Protein AF-A0A1H9I5Z0-F1 (afdb_monomer)

Radius of gyration: 37.75 Å; Cα contacts (8 Å, |Δi|>4): 1247; chains: 1; bounding box: 83×80×134 Å

Secondary structure (DSSP, 8-state):
--HHHHHHHHHHHHHHHHHHHHT--TT-TTHHHHHHHHHHHHHHHHT---SSPBPHHHHHHHHHHHHHHHHHHHHHHHHHHHHHHSTTGGGS-HHHHHHHHHHHHHHHHHHHHHHHHHHHHHHTT--B-HHHHHHHHTEE--EEEPP-TT-PEEE-SS-EEEEEEEEETTT--EEEEEEEE--PPPPHHHHHHHHHHHHHHHHGGGGTTS-HHHHHHHHHHHHHHHHHHHHHHHHHHHHHHTS-HHHHHHHHHHHHTTSHHHHHHHHH--SHHHHHHHHHHHHHHHHHHHHHHHHHHHTPPTT---THHHHHHHHHHHHTT-TTSB--EEEEEEEETTEEEEEEEEEPPSSEETTS--TT-GGGT--SGGG--HHHHHHHHHHHHHHHHHT-----GGGEEEEEEE-TTS-EEEEEEEE---TT-S-SS-GGG-TTT-S--GGG--EEEHHHHHHHHH--HHHHHHHHTTS---HHHHHHHHHHHHHHHHHHHHHHHHHTTT--TT---TT--EEE-HHHHHHS-TTTTSS-SSS---HHHHHHHTT-HHHHHHHHHHHHHHHHHHHHHIIIIIHHHHHHHHHHHHHHHHSSS---HHHHHHHHHHHHHHHHHHH--S--TTS----STHHHHHHHHHHHHHHHHHHHHHHHHHHHHHH-TT-------TT----HHHHHHHHHHHHHHHHHHHHHHHHHHHHHHHHHHHHHHHHHHHHHHHHHHHHHHHHSHHHHHHHHHHHHHHHHHHHHHHHHHHHHHHHHHHH--SHHHHHHHHHHHHHHHHHHHHHS-HHHHHHHHHHHHHHHT----S-HHHHHHHHHHHHHHHHHHHHHHS-GGG--HHHHHHHHHTTT---SSHHHHHHHHHH-HHHHHHHHHHHHHHH----GGGTTS--PPPHHHHHHHHHHHHHHHHHHHHHHHHHHHHS----

Solvent-accessible surface area (backbone atoms only — not comparable to full-atom values): 49523 Å² total; per-residue (Å²): 127,72,70,78,56,43,34,58,50,50,35,60,44,38,64,47,45,34,54,60,34,61,59,50,48,90,83,42,94,56,29,70,41,36,38,53,30,28,51,30,47,39,62,40,32,74,69,54,70,54,84,52,58,38,50,41,69,56,32,50,59,49,37,52,34,48,50,49,33,42,53,32,48,51,49,38,39,49,54,47,49,48,47,59,72,37,96,62,27,86,82,49,65,54,66,62,45,52,48,50,34,54,41,49,54,55,48,42,58,51,52,50,36,38,36,54,34,36,50,57,33,31,76,68,61,51,73,44,22,62,63,57,37,31,33,54,41,53,40,47,64,56,45,44,59,55,94,65,96,72,69,53,71,46,78,50,95,79,50,58,31,33,50,46,41,34,31,34,72,85,78,65,48,77,44,54,26,35,38,28,68,73,49,56,35,74,41,47,69,58,52,43,48,50,50,48,54,53,42,36,73,71,50,45,77,68,35,60,88,66,40,72,68,64,36,56,52,54,44,54,57,40,50,79,76,29,59,71,52,50,48,46,42,59,72,39,34,64,56,46,63,53,28,42,54,69,57,29,49,47,52,46,43,71,77,21,61,94,35,83,64,35,51,54,52,52,62,68,44,74,44,62,66,36,45,47,51,50,49,65,44,51,45,62,42,44,50,37,46,52,53,48,49,52,29,60,62,27,41,41,65,82,49,44,59,37,58,39,32,26,21,38,53,26,48,52,31,38,63,59,72,40,50,68,46,33,35,46,25,40,35,32,40,41,55,58,95,89,41,80,44,54,25,26,38,30,39,62,60,63,50,48,53,77,82,71,63,56,91,84,33,64,63,59,64,21,36,70,77,16,58,52,35,50,57,22,51,49,39,52,33,51,46,46,54,50,32,41,35,40,40,37,40,59,71,45,68,86,23,38,20,39,29,73,44,76,45,97,89,68,48,47,36,38,49,35,50,23,38,45,80,42,44,64,30,50,23,60,39,67,56,79,73,37,74,88,55,37,38,47,37,81,54,45,36,49,51,34,44,44,71,54,46,53,37,56,68,67,55,47,63,60,62,56,47,65,63,46,57,39,38,85,67,52,58,61,18,50,51,47,29,41,50,38,44,49,55,48,46,54,44,41,53,56,29,43,62,53,41,73,51,40,54,33,66,76,67,74,61,87,66,30,36,43,75,32,50,71,77,43,51,47,66,45,41,45,80,74,62,62,30,62,87,85,78,56,38,31,60,42,52,54,56,49,61,61,24,40,24,62,60,48,52,50,50,44,38,47,50,32,44,51,53,21,51,54,32,47,41,50,46,44,58,56,42,46,56,54,49,50,53,53,50,54,56,50,50,66,68,59,79,45,89,90,70,57,72,46,54,54,50,27,52,51,34,50,53,51,40,51,52,48,60,73,66,51,82,52,93,63,39,91,61,86,78,73,84,55,76,68,48,62,57,52,52,51,54,48,49,54,39,46,53,54,27,50,50,32,37,49,54,30,50,50,55,49,56,70,70,38,82,86,60,82,84,61,85,72,59,98,83,65,78,79,44,75,68,54,50,55,50,48,52,39,51,54,48,46,57,51,50,54,57,40,50,55,32,48,51,52,27,53,51,30,44,52,52,25,52,52,38,56,69,46,43,63,61,52,44,52,52,43,51,51,50,55,52,50,48,71,69,28,67,66,47,49,50,46,48,51,50,48,53,51,28,52,49,48,24,48,52,27,44,38,50,36,53,26,51,56,25,47,51,40,33,74,69,36,88,44,73,62,53,23,27,51,23,47,33,51,21,39,26,42,44,11,50,38,49,62,72,43,58,81,89,50,32,63,61,49,43,50,51,53,16,68,76,68,73,48,84,70,81,71,51,70,68,56,32,34,51,47,10,54,35,20,48,57,53,50,52,45,50,55,48,68,72,44,55,78,91,72,51,52,73,65,45,52,49,44,45,63,49,45,61,86,59,63,58,88,48,46,54,60,35,30,52,53,43,72,72,31,67,39,49,50,53,49,44,67,75,42,44,63,69,73,58,62,67,84,45,88,88,66,54,90,43,88,76,68,74,53,72,70,56,48,47,56,52,40,53,53,42,41,54,37,42,51,52,46,51,51,49,52,54,49,54,56,60,71,58,51,85,87,126

Sequence (935 aa):
MAGKNRLNKRRAEYLKAKGIYASAKRDDPLYEQKIALAEAYNALAEKMEVDEPLSADAMKSLAELYKDVLDKSHQLSHTAQELIQGPDKRKYDVDSLKNQIAQNDFLSQKLDKDLKAIEKTAEKNEQKSLNDIYETSRVNSNYDVLPDENRSSSHGAQNSRIAVTLKDKTTGAEIKGYFTLDNKAREKKSYVKETFENAKKKWGKAADFITLDSLEKTYEDFKCSYSAMLSYIANDMEQLSFMPYKDAHAALTKNLNDFLYGKELLKMIDTPEKLKIFVNVAKPVYLAENIASVANTTGIEEGQNINRRNAAMSEVAALLGHPNLLAQSENVKINIDGQEMKGTFMKEAKGDDIKKLGIDSDFLKVGMESLNELELKKTLADIQIVDYICGNPDRHGGNMLYSLVKNQDGTISIKTAQGIDNDTCLGTRNYDGISSLSPTHLQDINVITKEMSEKVMALTPEKLKQTLYGFKLSSEEIDNSIERLKKLQEKVVADQKLYSKGYGKGYLVENTIKVVNDEELDELRINEDLRIRNGGKNIFNRATSIANAKSRINDTVIQARDKYYETAYKATTDGLGKLNQIITSMNKDSNITDISPKYSEMVKNMEALKKMIVNVKGPIIGEKVDVSNGHTESIIKIREQMNKTVKSVYEYRDYKYSKTKGEEWREAGPGHVVTRQERRFNHSTDALNLLMGQLEMFDKLDENLKTYNEYNSKKASLLEAAEKREEDYKKSDKVKHQKEVYEKNMLQNHISRSEYKTLEAFEKIQKAETPEARGIAQIEYDLILGYSVAGLKPEDREAYKKRVSEQTGTEITASDDELLKKAFASQLVLTKYECQQVDEKRRDFDHNNVLKNLENLDITDPEKAVNILMRNKGFGKLFTKNKDDMLITKGCEKLSTVAIPTFNKVSILTTNLVNEIKRGAQRETNAKMEKGPVH

Foldseek 3Di:
DPPQPQLVVVLVVLVVVLVVLVVPDPPPLLNVLSNQLSVLSNCLSVLQNDQWFDFLVSLVSNLVSLVSNLVSLVVSLVSLVCCCVDPNVVVDDNLLSVLLNLLSVLLSVLSVLLSVLSNVCSVVRPGGGSLVSSLVSQAAAQWAWDDDPDQDWDDDLFFIWTWTWIQGNVPRDIFTFIWTFQFFGDQLLRLLVVLLVVLCVVPPPLSVLPDPVCCVVLVVVCVVPPPVPLVVCQVCLLVLLLAQLVVSLVVLCVVQVVDPCSVVVSVSSVDNSNSNSCSSNSNSSSSSVVVVVLCVLQANDHRHRLQLQQQLLLLVCVSLVRNQLAQHKGWYWYADPNDTTTGITGTDHDAAQLLDDALPDLLLQFALVQCLALQALQSQLLVLLSCQLFLQLAQASRQKGWHWDQDPVRHIHGHHMYGYDRSSTLHLDQSLPSQPRHLHHLLLNFEHELSSLSSLLSDDLVSSVSSNRSSSHGSSSSVSSRVSSVVNNVQQVVLVVVVVLQQFQLDTDHSGYDHDYSVSSSLHRLPPRSDDPPPHRGVSVNVNVSNPSLVSLVVNLVVLVSLLSSLLCCLQVVLLVLLVVLLVLLVVLVVDPDDDPLLVQLSVLSVVLSVLSVPQPQPNDDDDDPLPPRNVVSLVVSLVSLVVSLVSLVVVLVVVVVVCPPPPPPDDDPPDDQDSSNSSNVSSVSSNVSSVVSNVSSVSSVVSSVSSVVSVVCSVVSVVSSVVVNVCVCVDPVVVVSVVVNLVSLQSSLLSVLLSQLVVLLVQLVVDPDLLSNLLSVLSNLLSLLLSLLQHDPVCNVVSQVVSCVSNVNRDPDDSLLSVLLNLLSLLLNLLVVLVPPDPVRDDPLSVLSCVLCVVQDCPRVNVSSVVLSPDPLSVVLCVVCVVVSSPPPDSVNSSDSCPDPSVVSSVSSVSSSVSSVVVVVVVVVVVVVCPDDD

Nearest PDB structures (foldseek):
  7uw5-assembly1_A  TM=1.734E-01  e=1.627E-01  Escherichia coli K-12

pLDDT: mean 84.3, std 13.5, range [38.12, 98.31]

Mean predicted aligned error: 10.1 Å

Structure (mmCIF, N/CA/C/O backbone):
data_AF-A0A1H9I5Z0-F1
#
_entry.id   AF-A0A1H9I5Z0-F1
#
loop_
_atom_site.group_PDB
_atom_site.id
_atom_site.type_symbol
_atom_site.label_atom_id
_atom_site.label_alt_id
_atom_site.label_comp_id
_atom_site.label_asym_id
_atom_site.label_entity_id
_atom_site.label_seq_id
_atom_site.pdbx_PDB_ins_code
_atom_site.Cartn_x
_atom_site.Cartn_y
_atom_site.Cartn_z
_atom_site.occupancy
_atom_site.B_iso_or_equiv
_atom_site.auth_seq_id
_atom_site.auth_comp_id
_atom_site.auth_asym_id
_atom_site.auth_atom_id
_atom_site.pdbx_PDB_model_num
ATOM 1 N N . MET A 1 1 ? -24.421 -5.049 -25.815 1.00 40.22 1 MET A N 1
ATOM 2 C CA . MET A 1 1 ? -25.661 -4.673 -25.089 1.00 40.22 1 MET A CA 1
ATOM 3 C C . MET A 1 1 ? -25.432 -4.154 -23.654 1.00 40.22 1 MET A C 1
ATOM 5 O O . MET A 1 1 ? -26.400 -3.743 -23.031 1.00 40.22 1 MET A O 1
ATOM 9 N N . ALA A 1 2 ? -24.194 -4.064 -23.136 1.00 40.38 2 ALA A N 1
ATOM 10 C CA . ALA A 1 2 ? -23.919 -3.618 -21.757 1.00 40.38 2 ALA A CA 1
ATOM 11 C C . ALA A 1 2 ? -24.094 -2.098 -21.488 1.00 40.38 2 ALA A C 1
ATOM 13 O O . ALA A 1 2 ? -24.335 -1.709 -20.348 1.00 40.38 2 ALA A O 1
ATOM 14 N N . GLY A 1 3 ? -24.028 -1.236 -22.515 1.00 42.19 3 GLY A N 1
ATOM 15 C CA . GLY A 1 3 ? -24.102 0.231 -22.356 1.00 42.19 3 GLY A CA 1
ATOM 16 C C . GLY A 1 3 ? -25.455 0.759 -21.855 1.00 42.19 3 GLY A C 1
ATOM 17 O O . GLY A 1 3 ? -25.492 1.573 -20.936 1.00 42.19 3 GLY A O 1
ATOM 18 N N . LYS A 1 4 ? -26.578 0.209 -22.348 1.00 45.19 4 LYS A N 1
ATOM 19 C CA . LYS A 1 4 ? -27.941 0.628 -21.948 1.00 45.19 4 LYS A CA 1
ATOM 20 C C . LYS A 1 4 ? -28.261 0.390 -20.460 1.00 45.19 4 LYS A C 1
ATOM 22 O O . LYS A 1 4 ? -29.208 0.970 -19.944 1.00 45.19 4 LYS A O 1
ATOM 27 N N . ASN A 1 5 ? -27.475 -0.430 -19.755 1.00 55.16 5 ASN A N 1
ATOM 28 C CA . ASN A 1 5 ? -27.685 -0.730 -18.334 1.00 55.16 5 ASN A CA 1
ATOM 29 C C . ASN A 1 5 ? -26.933 0.240 -17.394 1.00 55.16 5 ASN A C 1
ATOM 31 O O . ASN A 1 5 ? -27.294 0.370 -16.226 1.00 55.16 5 ASN A O 1
ATOM 35 N N . ARG A 1 6 ? -25.902 0.960 -17.875 1.00 55.12 6 ARG A N 1
ATOM 36 C CA . ARG A 1 6 ? -25.071 1.816 -17.005 1.00 55.12 6 ARG A CA 1
ATOM 37 C C . ARG A 1 6 ? -25.821 3.045 -16.488 1.00 55.12 6 ARG A C 1
ATOM 39 O O . ARG A 1 6 ? -25.696 3.344 -15.306 1.00 55.12 6 ARG A O 1
ATOM 46 N N . LEU A 1 7 ? -26.613 3.726 -17.318 1.00 55.53 7 LEU A N 1
ATOM 47 C CA . LEU A 1 7 ? -27.298 4.972 -16.932 1.00 55.53 7 LEU A CA 1
ATOM 48 C C . LEU A 1 7 ? -28.611 4.765 -16.179 1.00 55.53 7 LEU A C 1
ATOM 50 O O . LEU A 1 7 ? -28.866 5.490 -15.225 1.00 55.53 7 LEU A O 1
ATOM 54 N N . ASN A 1 8 ? -29.381 3.723 -16.499 1.00 54.91 8 ASN A N 1
ATOM 55 C CA . ASN A 1 8 ? -30.562 3.361 -15.706 1.00 54.91 8 ASN A CA 1
ATOM 56 C C . ASN A 1 8 ? -30.182 2.988 -14.262 1.00 54.91 8 ASN A C 1
ATOM 58 O O . ASN A 1 8 ? -30.855 3.404 -13.319 1.00 54.91 8 ASN A O 1
ATOM 62 N N . LYS A 1 9 ? -29.051 2.288 -14.069 1.00 58.28 9 LYS A N 1
ATOM 63 C CA . LYS A 1 9 ? -28.458 2.095 -12.736 1.00 58.28 9 LYS A CA 1
ATOM 64 C C . LYS A 1 9 ? -28.004 3.420 -12.112 1.00 58.28 9 LYS A C 1
ATOM 66 O O . LYS A 1 9 ? -28.274 3.647 -10.938 1.00 58.28 9 LYS A O 1
ATOM 71 N N . ARG A 1 10 ? -27.389 4.334 -12.883 1.00 60.88 10 ARG A N 1
ATOM 72 C CA . ARG A 1 10 ? -27.014 5.675 -12.382 1.00 60.88 10 ARG A CA 1
ATOM 73 C C . ARG A 1 10 ? -28.229 6.443 -11.858 1.00 60.88 10 ARG A C 1
ATOM 75 O O . ARG A 1 10 ? -28.160 6.906 -10.725 1.00 60.88 10 ARG A O 1
ATOM 82 N N . ARG A 1 11 ? -29.337 6.500 -12.607 1.00 63.41 11 ARG A N 1
ATOM 83 C CA . ARG A 1 11 ? -30.601 7.127 -12.181 1.00 63.41 11 ARG A CA 1
ATOM 84 C C . ARG A 1 11 ? -31.148 6.496 -10.900 1.00 63.41 11 ARG A C 1
ATOM 86 O O . ARG A 1 11 ? -31.421 7.213 -9.944 1.00 63.41 11 ARG A O 1
ATOM 93 N N . ALA A 1 12 ? -31.262 5.165 -10.855 1.00 59.34 12 ALA A N 1
ATOM 94 C CA . ALA A 1 12 ? -31.764 4.447 -9.679 1.00 59.34 12 ALA A CA 1
ATOM 95 C C . ALA A 1 12 ? -30.948 4.741 -8.410 1.00 59.34 12 ALA A C 1
ATOM 97 O O . ALA A 1 12 ? -31.484 4.720 -7.306 1.00 59.34 12 ALA A O 1
ATOM 98 N N . GLU A 1 13 ? -29.660 5.034 -8.559 1.00 55.78 13 GLU A N 1
ATOM 99 C CA . GLU A 1 13 ? -28.787 5.346 -7.436 1.00 55.78 13 GLU A CA 1
ATOM 100 C C . GLU A 1 13 ? -28.758 6.815 -7.042 1.00 55.78 13 GLU A C 1
ATOM 102 O O . GLU A 1 13 ? -28.732 7.091 -5.853 1.00 55.78 13 GLU A O 1
ATOM 107 N N . TYR A 1 14 ? -28.862 7.761 -7.974 1.00 57.16 14 TYR A N 1
ATOM 108 C CA . TYR A 1 14 ? -29.152 9.143 -7.581 1.00 57.16 14 TYR A CA 1
ATOM 109 C C . TYR A 1 14 ? -30.520 9.250 -6.882 1.00 57.16 14 TYR A C 1
ATOM 111 O O . TYR A 1 14 ? -30.671 9.977 -5.909 1.00 57.16 14 TYR A O 1
ATOM 119 N N . LEU A 1 15 ? -31.507 8.451 -7.293 1.00 56.72 15 LEU A N 1
ATOM 120 C CA . LEU A 1 15 ? -32.768 8.334 -6.556 1.00 56.72 15 LEU A CA 1
ATOM 121 C C . LEU A 1 15 ? -32.583 7.697 -5.160 1.00 56.72 15 LEU A C 1
ATOM 123 O O . LEU A 1 15 ? -33.401 7.945 -4.276 1.00 56.72 15 LEU A O 1
ATOM 127 N N . LYS A 1 16 ? -31.512 6.918 -4.925 1.00 54.81 16 LYS A N 1
ATOM 128 C CA . LYS A 1 16 ? -31.096 6.453 -3.583 1.00 54.81 16 LYS A CA 1
ATOM 129 C C . LYS A 1 16 ? -30.298 7.509 -2.811 1.00 54.81 16 LYS A C 1
ATOM 131 O O . LYS A 1 16 ? -30.426 7.541 -1.591 1.00 54.81 16 LYS A O 1
ATOM 136 N N . ALA A 1 17 ? -29.552 8.386 -3.485 1.00 49.97 17 ALA A N 1
ATOM 137 C CA . ALA A 1 17 ? -28.863 9.540 -2.897 1.00 49.97 17 ALA A CA 1
ATOM 138 C C . ALA A 1 17 ? -29.797 10.469 -2.140 1.00 49.97 17 ALA A C 1
ATOM 140 O O . ALA A 1 17 ? -29.442 11.005 -1.088 1.00 49.97 17 ALA A O 1
ATOM 141 N N . LYS A 1 18 ? -31.023 10.605 -2.666 1.00 50.50 18 LYS A N 1
ATOM 142 C CA . LYS A 1 18 ? -32.153 11.198 -1.960 1.00 50.50 18 LYS A CA 1
ATOM 143 C C . LYS A 1 18 ? -32.196 10.703 -0.525 1.00 50.50 18 LYS A C 1
ATOM 145 O O . LYS A 1 18 ? -32.298 11.512 0.373 1.00 50.50 18 LYS A O 1
ATOM 150 N N . GLY A 1 19 ? -32.051 9.400 -0.301 1.00 56.25 19 GLY A N 1
ATOM 151 C CA . GLY A 1 19 ? -32.050 8.799 1.025 1.00 56.25 19 GLY A CA 1
ATOM 152 C C . GLY A 1 19 ? -30.954 9.326 1.946 1.00 56.25 19 GLY A C 1
ATOM 153 O O . GLY A 1 19 ? -31.199 9.408 3.135 1.00 56.25 19 GLY A O 1
ATOM 154 N N . ILE A 1 20 ? -29.788 9.739 1.447 1.00 59.59 20 ILE A N 1
ATOM 155 C CA . ILE A 1 20 ? -28.669 10.170 2.299 1.00 59.59 20 ILE A CA 1
ATOM 156 C C . ILE A 1 20 ? -28.907 11.579 2.828 1.00 59.59 20 ILE A C 1
ATOM 158 O O . ILE A 1 20 ? -28.935 11.781 4.040 1.00 59.59 20 ILE A O 1
ATOM 162 N N . TYR A 1 21 ? -29.174 12.539 1.947 1.00 65.06 21 TYR A N 1
ATOM 163 C CA . TYR A 1 21 ? -29.483 13.902 2.376 1.00 65.06 21 TYR A CA 1
ATOM 164 C C . TYR A 1 21 ? -30.910 14.040 2.934 1.00 65.06 21 TYR A C 1
ATOM 166 O O . TYR A 1 21 ? -31.113 14.809 3.866 1.00 65.06 21 TYR A O 1
ATOM 174 N N . ALA A 1 22 ? -31.881 13.242 2.469 1.00 60.56 22 ALA A N 1
ATOM 175 C CA . ALA A 1 22 ? -33.222 13.175 3.066 1.00 60.56 22 ALA A CA 1
ATOM 176 C C . ALA A 1 22 ? -33.280 12.364 4.368 1.00 60.56 22 ALA A C 1
ATOM 178 O O . ALA A 1 22 ? -34.282 12.436 5.074 1.00 60.56 22 ALA A O 1
ATOM 179 N N . SER A 1 23 ? -32.223 11.615 4.711 1.00 66.88 23 SER A N 1
ATOM 180 C CA . SER A 1 23 ? -32.048 11.042 6.055 1.00 66.88 23 SER A CA 1
ATOM 181 C C . SER A 1 23 ? -31.420 12.016 7.047 1.00 66.88 23 SER A C 1
ATOM 183 O O . SER A 1 23 ? -31.225 11.641 8.206 1.00 66.88 23 SER A O 1
ATOM 185 N N . ALA A 1 24 ? -31.117 13.255 6.626 1.00 78.75 24 ALA A N 1
ATOM 186 C CA . ALA A 1 24 ? -30.772 14.308 7.567 1.00 78.75 24 ALA A CA 1
ATOM 187 C C . ALA A 1 24 ? -31.876 14.377 8.623 1.00 78.75 24 ALA A C 1
ATOM 189 O O . ALA A 1 24 ? -33.069 14.418 8.316 1.00 78.75 24 ALA A O 1
ATOM 190 N N . LYS A 1 25 ? -31.481 14.316 9.889 1.00 85.19 25 LYS A N 1
ATOM 191 C CA . LYS A 1 25 ? -32.443 14.407 10.977 1.00 85.19 25 LYS A CA 1
ATOM 192 C C . LYS A 1 25 ? -32.887 15.863 11.107 1.00 85.19 25 LYS A C 1
ATOM 194 O O . LYS A 1 25 ? -32.105 16.770 10.850 1.00 85.19 25 LYS A O 1
ATOM 199 N N . ARG A 1 26 ? -34.135 16.093 11.522 1.00 88.25 26 ARG A N 1
ATOM 200 C CA . ARG A 1 26 ? -34.690 17.454 11.678 1.00 88.25 26 ARG A CA 1
ATOM 201 C C . ARG A 1 26 ? -33.941 18.319 12.701 1.00 88.25 26 ARG A C 1
ATOM 203 O O . ARG A 1 26 ? -34.120 19.528 12.699 1.00 88.25 26 ARG A O 1
ATOM 210 N N . ASP A 1 27 ? -33.163 17.707 13.588 1.00 89.00 27 ASP A N 1
ATOM 211 C CA . ASP A 1 27 ? -32.302 18.377 14.566 1.00 89.00 27 ASP A CA 1
ATOM 212 C C . ASP A 1 27 ? -30.901 18.713 14.020 1.00 89.00 27 ASP A C 1
ATOM 214 O O . ASP A 1 27 ? -30.120 19.362 14.714 1.00 89.00 27 ASP A O 1
ATOM 218 N N . ASP A 1 28 ? -30.573 18.313 12.787 1.00 88.50 28 ASP A N 1
ATOM 219 C CA . ASP A 1 28 ? -29.346 18.729 12.112 1.00 88.50 28 ASP A CA 1
ATOM 220 C C . ASP A 1 28 ? -29.421 20.234 11.795 1.00 88.50 28 ASP A C 1
ATOM 222 O O . ASP A 1 28 ? -30.355 20.672 11.116 1.00 88.50 28 ASP A O 1
ATOM 226 N N . PRO A 1 29 ? -28.449 21.052 12.234 1.00 90.44 29 PRO A N 1
ATOM 227 C CA . PRO A 1 29 ? -28.476 22.494 11.995 1.00 90.44 29 PRO A CA 1
ATOM 228 C C . PRO A 1 29 ? -28.355 22.869 10.508 1.00 90.44 29 PRO A C 1
ATOM 230 O O . PRO A 1 29 ? -28.598 24.017 10.150 1.00 90.44 29 PRO A O 1
ATOM 233 N N . LEU A 1 30 ? -27.993 21.915 9.644 1.00 92.69 30 LEU A N 1
ATOM 234 C CA . LEU A 1 30 ? -27.935 22.059 8.190 1.00 92.69 30 LEU A CA 1
ATOM 235 C C . LEU A 1 30 ? -29.071 21.309 7.474 1.00 92.69 30 LEU A C 1
ATOM 237 O O . LEU A 1 30 ? -28.969 21.073 6.269 1.00 92.69 30 LEU A O 1
ATOM 241 N N . TYR A 1 31 ? -30.118 20.880 8.192 1.00 91.88 31 TYR A N 1
ATOM 242 C CA . TYR A 1 31 ? -31.206 20.064 7.644 1.00 91.88 31 TYR A CA 1
ATOM 243 C C . TYR A 1 31 ? -31.804 20.673 6.369 1.00 91.88 31 TYR A C 1
ATOM 245 O O . TYR A 1 31 ? -31.793 20.023 5.327 1.00 91.88 31 TYR A O 1
ATOM 253 N N . GLU A 1 32 ? -32.245 21.933 6.410 1.00 93.69 32 GLU A N 1
ATOM 254 C CA . GLU A 1 32 ? -32.900 22.593 5.270 1.00 93.69 32 GLU A CA 1
ATOM 255 C C . GLU A 1 32 ? -31.986 22.670 4.037 1.00 93.69 32 GLU A C 1
ATOM 257 O O . GLU A 1 32 ? -32.394 22.332 2.925 1.00 93.69 32 GLU A O 1
ATOM 262 N N . GLN A 1 33 ? -30.714 23.037 4.222 1.00 94.88 33 GLN A N 1
ATOM 263 C CA . GLN A 1 33 ? -29.735 23.106 3.133 1.00 94.88 33 GLN A CA 1
ATOM 264 C C . GLN A 1 33 ? -29.422 21.715 2.567 1.00 94.88 33 GLN A C 1
ATOM 266 O O . GLN A 1 33 ? -29.263 21.563 1.355 1.00 94.88 33 GLN A O 1
ATOM 271 N N . LYS A 1 34 ? -29.359 20.684 3.422 1.00 90.44 34 LYS A N 1
ATOM 272 C CA . LYS A 1 34 ? -29.174 19.290 2.993 1.00 90.44 34 LYS A CA 1
ATOM 273 C C . LYS A 1 34 ? -30.370 18.801 2.177 1.00 90.44 34 LYS A C 1
ATOM 275 O O . LYS A 1 34 ? -30.149 18.211 1.123 1.00 90.44 34 LYS A O 1
ATOM 280 N N . ILE A 1 35 ? -31.604 19.075 2.607 1.00 88.69 35 ILE A N 1
ATOM 281 C CA . ILE A 1 35 ? -32.821 18.722 1.858 1.00 88.69 35 ILE A CA 1
ATOM 282 C C . ILE A 1 35 ? -32.855 19.436 0.505 1.00 88.69 35 ILE A C 1
ATOM 284 O O . ILE A 1 35 ? -33.021 18.772 -0.517 1.00 88.69 35 ILE A O 1
ATOM 288 N N . ALA A 1 36 ? -32.610 20.747 0.473 1.00 91.25 36 ALA A N 1
ATOM 289 C CA . ALA A 1 36 ? -32.596 21.515 -0.771 1.00 91.25 36 ALA A CA 1
ATOM 290 C C . ALA A 1 36 ? -31.539 20.996 -1.762 1.00 91.25 36 ALA A C 1
ATOM 292 O O . ALA A 1 36 ? -31.812 20.844 -2.952 1.00 91.25 36 ALA A O 1
ATOM 293 N N . LEU A 1 37 ? -30.339 20.665 -1.274 1.00 89.50 37 LEU A N 1
ATOM 294 C CA . LEU A 1 37 ? -29.298 20.054 -2.100 1.00 89.50 37 LEU A CA 1
ATOM 295 C C . LEU A 1 37 ? -29.709 18.656 -2.598 1.00 89.50 37 LEU A C 1
ATOM 297 O O . LEU A 1 37 ? -29.432 18.308 -3.745 1.00 89.50 37 LEU A O 1
ATOM 301 N N . ALA A 1 38 ? -30.395 17.861 -1.769 1.00 85.56 38 ALA A N 1
ATOM 302 C CA . ALA A 1 38 ? -30.932 16.557 -2.164 1.00 85.56 38 ALA A CA 1
ATOM 303 C C . ALA A 1 38 ? -31.926 16.677 -3.325 1.00 85.56 38 ALA A C 1
ATOM 305 O O . ALA A 1 38 ? -31.888 15.887 -4.267 1.00 85.56 38 ALA A O 1
ATOM 306 N N . GLU A 1 39 ? -32.829 17.653 -3.246 1.00 86.88 39 GLU A N 1
ATOM 307 C CA . GLU A 1 39 ? -33.830 17.933 -4.274 1.00 86.88 39 GLU A CA 1
ATOM 308 C C . GLU A 1 39 ? -33.180 18.372 -5.589 1.00 86.88 39 GLU A C 1
ATOM 310 O O . GLU A 1 39 ? -33.521 17.820 -6.637 1.00 86.88 39 GLU A O 1
ATOM 315 N N . ALA A 1 40 ? -32.179 19.256 -5.532 1.00 89.44 40 ALA A N 1
ATOM 316 C CA . ALA A 1 40 ? -31.407 19.667 -6.705 1.00 89.44 40 ALA A CA 1
ATOM 317 C C . ALA A 1 40 ? -30.696 18.472 -7.373 1.00 89.44 40 ALA A C 1
ATOM 319 O O . ALA A 1 40 ? -30.777 18.285 -8.590 1.00 89.44 40 ALA A O 1
ATOM 320 N N . TYR A 1 41 ? -30.065 17.592 -6.583 1.00 84.50 41 TYR A N 1
ATOM 321 C CA . TYR A 1 41 ? -29.467 16.359 -7.110 1.00 84.50 41 TYR A CA 1
ATOM 322 C C . TYR A 1 41 ? -30.496 15.420 -7.750 1.00 84.50 41 TYR A C 1
ATOM 324 O O . TYR A 1 41 ? -30.174 14.764 -8.743 1.00 84.50 41 TYR A O 1
ATOM 332 N N . ASN A 1 42 ? -31.722 15.350 -7.220 1.00 81.06 42 ASN A N 1
ATOM 333 C CA . ASN A 1 42 ? -32.791 14.545 -7.817 1.00 81.06 42 ASN A CA 1
ATOM 334 C C . ASN A 1 42 ? -33.198 15.092 -9.184 1.00 81.06 42 ASN A C 1
ATOM 336 O O . ASN A 1 42 ? -33.270 14.329 -10.147 1.00 81.06 42 ASN A O 1
ATOM 340 N N . ALA A 1 43 ? -33.415 16.404 -9.278 1.00 87.25 43 ALA A N 1
ATOM 341 C CA . ALA A 1 43 ? -33.763 17.052 -10.536 1.00 87.25 43 ALA A CA 1
ATOM 342 C C . ALA A 1 43 ? -32.665 16.836 -11.589 1.00 87.25 43 ALA A C 1
ATOM 344 O O . ALA A 1 43 ? -32.959 16.483 -12.733 1.00 87.25 43 ALA A O 1
ATOM 345 N N . LEU A 1 44 ? -31.394 16.956 -11.183 1.00 85.88 44 LEU A N 1
ATOM 346 C CA . LEU A 1 44 ? -30.254 16.644 -12.039 1.00 85.88 44 LEU A CA 1
ATOM 347 C C . LEU A 1 44 ? -30.308 15.194 -12.539 1.00 85.88 44 LEU A C 1
ATOM 349 O O . LEU A 1 44 ? -30.219 14.945 -13.740 1.00 85.88 44 LEU A O 1
ATOM 353 N N . ALA A 1 45 ? -30.502 14.241 -11.632 1.00 79.06 45 ALA A N 1
ATOM 354 C CA . ALA A 1 45 ? -30.507 12.817 -11.933 1.00 79.06 45 ALA A CA 1
ATOM 355 C C . ALA A 1 45 ? -31.606 12.369 -12.899 1.00 79.06 45 ALA A C 1
ATOM 357 O O . ALA A 1 45 ? -31.377 11.478 -13.720 1.00 79.06 45 ALA A O 1
ATOM 358 N N . GLU A 1 46 ? -32.787 12.980 -12.817 1.00 81.00 46 GLU A N 1
ATOM 359 C CA . GLU A 1 46 ? -33.908 12.702 -13.718 1.00 81.00 46 GLU A CA 1
ATOM 360 C C . GLU A 1 46 ? -33.597 13.042 -15.180 1.00 81.00 46 GLU A C 1
ATOM 362 O O . GLU A 1 46 ? -34.226 12.485 -16.076 1.00 81.00 46 GLU A O 1
ATOM 367 N N . LYS A 1 47 ? -32.608 13.905 -15.445 1.00 81.25 47 LYS A N 1
ATOM 368 C CA . LYS A 1 47 ? -32.176 14.263 -16.805 1.00 81.25 47 LYS A CA 1
ATOM 369 C C . LYS A 1 47 ? -30.989 13.453 -17.330 1.00 81.25 47 LYS A C 1
ATOM 371 O O . LYS A 1 47 ? -30.648 13.582 -18.503 1.00 81.25 47 LYS A O 1
ATOM 376 N N . MET A 1 48 ? -30.371 12.591 -16.522 1.00 75.50 48 MET A N 1
ATOM 377 C CA . MET A 1 48 ? -29.157 11.844 -16.897 1.00 75.50 48 MET A CA 1
ATOM 378 C C . MET A 1 48 ? -29.443 10.521 -17.639 1.00 75.50 48 MET A C 1
ATOM 380 O O . MET A 1 48 ? -28.724 9.540 -17.452 1.00 75.50 48 MET A O 1
ATOM 384 N N . GLU A 1 49 ? -30.503 10.442 -18.449 1.00 56.09 49 GLU A N 1
ATOM 385 C CA . GLU A 1 49 ? -31.080 9.152 -18.870 1.00 56.09 49 GLU A CA 1
ATOM 386 C C . GLU A 1 49 ? -30.411 8.452 -20.058 1.00 56.09 49 GLU A C 1
ATOM 388 O O . GLU A 1 49 ? -30.736 7.294 -20.327 1.00 56.09 49 GLU A O 1
ATOM 393 N N . VAL A 1 50 ? -29.472 9.080 -20.773 1.00 58.06 50 VAL A N 1
ATOM 394 C CA . VAL A 1 50 ? -29.057 8.535 -22.073 1.00 58.06 50 VAL A CA 1
ATOM 395 C C . VAL A 1 50 ? -27.552 8.640 -22.324 1.00 58.06 50 VAL A C 1
ATOM 397 O O . VAL A 1 50 ? -26.944 9.687 -22.134 1.00 58.06 50 VAL A O 1
ATOM 400 N N . ASP A 1 51 ? -26.950 7.525 -22.766 1.00 70.06 51 ASP A N 1
ATOM 401 C CA . ASP A 1 51 ? -25.567 7.470 -23.292 1.00 70.06 51 ASP A CA 1
ATOM 402 C C . ASP A 1 51 ? -25.555 7.945 -24.747 1.00 70.06 51 ASP A C 1
ATOM 404 O O . ASP A 1 51 ? -24.548 7.879 -25.447 1.00 70.06 51 ASP A O 1
ATOM 408 N N . GLU A 1 52 ? -26.728 8.358 -25.220 1.00 83.00 52 GLU A N 1
ATOM 409 C CA . GLU A 1 52 ? -26.907 8.969 -26.507 1.00 83.00 52 GLU A CA 1
ATOM 410 C C . GLU A 1 52 ? -26.298 10.370 -26.484 1.00 83.00 52 GLU A C 1
ATOM 412 O O . GLU A 1 52 ? -26.261 11.038 -25.442 1.00 83.00 52 GLU A O 1
ATOM 417 N N . PRO A 1 53 ? -25.804 10.824 -27.639 1.00 89.31 53 PRO A N 1
ATOM 418 C CA . PRO A 1 53 ? -25.366 12.193 -27.780 1.00 89.31 53 PRO A CA 1
ATOM 419 C C . PRO A 1 53 ? -26.483 13.169 -27.396 1.00 89.31 53 PRO A C 1
ATOM 421 O O . PRO A 1 53 ? -27.602 13.080 -27.901 1.00 89.31 53 PRO A O 1
ATOM 424 N N . LEU A 1 54 ? -26.176 14.108 -26.504 1.00 90.81 54 LEU A N 1
ATOM 425 C CA . LEU A 1 54 ? -27.124 15.139 -26.097 1.00 90.81 54 LEU A CA 1
ATOM 426 C C . LEU A 1 54 ? -27.224 16.212 -27.191 1.00 90.81 54 LEU A C 1
ATOM 428 O O . LEU A 1 54 ? -26.231 16.561 -27.832 1.00 90.81 54 LEU A O 1
ATOM 432 N N . SER A 1 55 ? -28.424 16.756 -27.400 1.00 92.88 55 SER A N 1
ATOM 433 C CA . SER A 1 55 ? -28.601 17.965 -28.211 1.00 92.88 55 SER A CA 1
ATOM 434 C C . SER A 1 55 ? -28.127 19.204 -27.443 1.00 92.88 55 SER A C 1
ATOM 436 O O . SER A 1 55 ? -28.062 19.189 -26.213 1.00 92.88 55 SER A O 1
ATOM 438 N N . ALA A 1 56 ? -27.852 20.307 -28.146 1.00 92.94 56 ALA A N 1
ATOM 439 C CA . ALA A 1 56 ? -27.480 21.568 -27.500 1.00 92.94 56 ALA A CA 1
ATOM 440 C C . ALA A 1 56 ? -28.541 22.051 -26.489 1.00 92.94 56 ALA A C 1
ATOM 442 O O . ALA A 1 56 ? -28.186 22.540 -25.420 1.00 92.94 56 ALA A O 1
ATOM 443 N N . ASP A 1 57 ? -29.833 21.865 -26.776 1.00 93.31 57 ASP A N 1
ATOM 444 C CA . ASP A 1 57 ? -30.911 22.251 -25.854 1.00 93.31 57 ASP A CA 1
ATOM 445 C C . ASP A 1 57 ? -30.986 21.332 -24.627 1.00 93.31 57 ASP A C 1
ATOM 447 O O . ASP A 1 57 ? -31.173 21.811 -23.507 1.00 93.31 57 ASP A O 1
ATOM 451 N N . ALA A 1 58 ? -30.757 20.025 -24.802 1.00 92.50 58 ALA A N 1
ATOM 452 C CA . ALA A 1 58 ? -30.637 19.099 -23.678 1.00 92.50 58 ALA A CA 1
ATOM 453 C C . ALA A 1 58 ? -29.427 19.448 -22.794 1.00 92.50 58 ALA A C 1
ATOM 455 O O . ALA A 1 58 ? -29.535 19.412 -21.570 1.00 92.50 58 ALA A O 1
ATOM 456 N N . MET A 1 59 ? -28.300 19.850 -23.395 1.00 93.75 59 MET A N 1
ATOM 457 C CA . MET A 1 59 ? -27.121 20.317 -22.659 1.00 93.75 59 MET A CA 1
ATOM 458 C C . MET A 1 59 ? -27.380 21.624 -21.902 1.00 93.75 59 MET A C 1
ATOM 460 O O . MET A 1 59 ? -26.941 21.742 -20.764 1.00 93.75 59 MET A O 1
ATOM 464 N N . LYS A 1 60 ? -28.117 22.584 -22.477 1.00 94.44 60 LYS A N 1
ATOM 465 C CA . LYS A 1 60 ? -28.509 23.819 -21.770 1.00 94.44 60 LYS A CA 1
ATOM 466 C C . LYS A 1 60 ? -29.385 23.520 -20.554 1.00 94.44 60 LYS A C 1
ATOM 468 O O . LYS A 1 60 ? -29.084 23.997 -19.466 1.00 94.44 60 LYS A O 1
ATOM 473 N N . SER A 1 61 ? -30.404 22.674 -20.720 1.00 94.12 61 SER A N 1
ATOM 474 C CA . SER A 1 61 ? -31.254 22.240 -19.603 1.00 94.12 61 SER A CA 1
ATOM 475 C C . SER A 1 61 ? -30.444 21.508 -18.525 1.00 94.12 61 SER A C 1
ATOM 477 O O . SER A 1 61 ? -30.657 21.723 -17.336 1.00 94.12 61 SER A O 1
ATOM 479 N N . LEU A 1 62 ? -29.470 20.682 -18.923 1.00 93.06 62 LEU A N 1
ATOM 480 C CA . LEU A 1 62 ? -28.564 20.023 -17.985 1.00 93.06 62 LEU A CA 1
ATOM 481 C C . LEU A 1 62 ? -27.657 21.028 -17.253 1.00 93.06 62 LEU A C 1
ATOM 483 O O . LEU A 1 62 ? -27.458 20.901 -16.049 1.00 93.06 62 LEU A O 1
ATOM 487 N N . ALA A 1 63 ? -27.134 22.037 -17.953 1.00 95.19 63 ALA A N 1
ATOM 488 C CA . ALA A 1 63 ? -26.298 23.086 -17.373 1.00 95.19 63 ALA A CA 1
ATOM 489 C C . ALA A 1 63 ? -27.042 23.896 -16.296 1.00 95.19 63 ALA A C 1
ATOM 491 O O . ALA A 1 63 ? -26.460 24.216 -15.262 1.00 95.19 63 ALA A O 1
ATOM 492 N N . GLU A 1 64 ? -28.330 24.187 -16.496 1.00 96.00 64 GLU A N 1
ATOM 493 C CA . GLU A 1 64 ? -29.174 24.850 -15.489 1.00 96.00 64 GLU A CA 1
ATOM 494 C C . GLU A 1 64 ? -29.303 24.018 -14.205 1.00 96.00 64 GLU A C 1
ATOM 496 O O . GLU A 1 64 ? -29.166 24.555 -13.108 1.00 96.00 64 GLU A O 1
ATOM 501 N N . LEU A 1 65 ? -29.473 22.699 -14.328 1.00 93.94 65 LEU A N 1
ATOM 502 C CA . LEU A 1 65 ? -29.538 21.795 -13.173 1.00 93.94 65 LEU A CA 1
ATOM 503 C C . LEU A 1 65 ? -28.198 21.702 -12.434 1.00 93.94 65 LEU A C 1
ATOM 505 O O . LEU A 1 65 ? -28.167 21.656 -11.207 1.00 93.94 65 LEU A O 1
ATOM 509 N N . TYR A 1 66 ? -27.082 21.717 -13.165 1.00 93.56 66 TYR A N 1
ATOM 510 C CA . TYR A 1 66 ? -25.748 21.798 -12.565 1.00 93.56 66 TYR A CA 1
ATOM 511 C C . TYR A 1 66 ? -25.544 23.097 -11.776 1.00 93.56 66 TYR A C 1
ATOM 513 O O . TYR A 1 66 ? -24.979 23.055 -10.683 1.00 93.56 66 TYR A O 1
ATOM 521 N N . LYS A 1 67 ? -26.011 24.235 -12.307 1.00 96.50 67 LYS A N 1
ATOM 522 C CA . LYS A 1 67 ? -25.960 25.534 -11.617 1.00 96.50 67 LYS A CA 1
ATOM 523 C C . LYS A 1 67 ? -26.760 25.508 -10.319 1.00 96.50 67 LYS A C 1
ATOM 525 O O . LYS A 1 67 ? -26.220 25.897 -9.292 1.00 96.50 67 LYS A O 1
ATOM 530 N N . ASP A 1 68 ? -27.977 24.964 -10.340 1.00 95.25 68 ASP A N 1
ATOM 531 C CA . ASP A 1 68 ? -28.790 24.834 -9.124 1.00 95.25 68 ASP A CA 1
ATOM 532 C C . ASP A 1 68 ? -28.087 23.971 -8.061 1.00 95.25 68 ASP A C 1
ATOM 534 O O . ASP A 1 68 ? -27.941 24.395 -6.916 1.00 95.25 68 ASP A O 1
ATOM 538 N N . VAL A 1 69 ? -27.531 22.810 -8.437 1.00 91.31 69 VAL A N 1
ATOM 539 C CA . VAL A 1 69 ? -26.754 21.969 -7.505 1.00 91.31 69 VAL A CA 1
ATOM 540 C C . VAL A 1 69 ? -25.547 22.720 -6.926 1.00 91.31 69 VAL A C 1
ATOM 542 O O . VAL A 1 69 ? -25.293 22.628 -5.722 1.00 91.31 69 VAL A O 1
ATOM 545 N N . LEU A 1 70 ? -24.803 23.465 -7.751 1.00 94.56 70 LEU A N 1
ATOM 546 C CA . LEU A 1 70 ? -23.668 24.277 -7.301 1.00 94.56 70 LEU A CA 1
ATOM 547 C C . LEU A 1 70 ? -24.103 25.363 -6.314 1.00 94.56 70 LEU A C 1
ATOM 549 O O . LEU A 1 70 ? -23.489 25.503 -5.256 1.00 94.56 70 LEU A O 1
ATOM 553 N N . ASP A 1 71 ? -25.186 26.076 -6.613 1.00 96.25 71 ASP A N 1
ATOM 554 C CA . ASP A 1 71 ? -25.722 27.128 -5.754 1.00 96.25 71 ASP A CA 1
ATOM 555 C C . ASP A 1 71 ? -26.174 26.566 -4.401 1.00 96.25 71 ASP A C 1
ATOM 557 O O . ASP A 1 71 ? -25.806 27.103 -3.352 1.00 96.25 71 ASP A O 1
ATOM 561 N N . LYS A 1 72 ? -26.897 25.437 -4.391 1.00 94.88 72 LYS A N 1
ATOM 562 C CA . LYS A 1 72 ? -27.291 24.752 -3.146 1.00 94.88 72 LYS A CA 1
ATOM 563 C C . LYS A 1 72 ? -26.088 24.221 -2.366 1.00 94.88 72 LYS A C 1
ATOM 565 O O . LYS A 1 72 ? -26.080 24.284 -1.137 1.00 94.88 72 LYS A O 1
ATOM 570 N N . SER A 1 73 ? -25.058 23.729 -3.055 1.00 91.75 73 SER A N 1
ATOM 571 C CA . SER A 1 73 ? -23.810 23.275 -2.427 1.00 91.75 73 SER A CA 1
ATOM 572 C C . SER A 1 73 ? -23.080 24.437 -1.744 1.00 91.75 73 SER A C 1
ATOM 574 O O . SER A 1 73 ? -22.698 24.330 -0.578 1.00 91.75 73 SER A O 1
ATOM 576 N N . HIS A 1 74 ? -22.960 25.586 -2.419 1.00 95.06 74 HIS A N 1
ATOM 577 C CA . HIS A 1 74 ? -22.367 26.793 -1.842 1.00 95.06 74 HIS A CA 1
ATOM 578 C C . HIS A 1 74 ? -23.174 27.331 -0.659 1.00 95.06 74 HIS A C 1
ATOM 580 O O . HIS A 1 74 ? -22.580 27.717 0.345 1.00 95.06 74 HIS A O 1
ATOM 586 N N . GLN A 1 75 ? -24.509 27.312 -0.734 1.00 96.06 75 GLN A N 1
ATOM 587 C CA . GLN A 1 75 ? -25.375 27.676 0.393 1.00 96.06 75 GLN A CA 1
ATOM 588 C C . GLN A 1 75 ? -25.123 26.774 1.605 1.00 96.06 75 GLN A C 1
ATOM 590 O O . GLN A 1 75 ? -24.957 27.276 2.714 1.00 96.06 75 GLN A O 1
ATOM 595 N N . LEU A 1 76 ? -25.019 25.458 1.398 1.00 93.19 76 LEU A N 1
ATOM 596 C CA . LEU A 1 76 ? -24.698 24.504 2.459 1.00 93.19 76 LEU A CA 1
ATOM 597 C C . LEU A 1 76 ? -23.327 24.789 3.097 1.00 93.19 76 LEU A C 1
ATOM 599 O O . LEU A 1 76 ? -23.235 24.838 4.324 1.00 93.19 76 LEU A O 1
ATOM 603 N N . SER A 1 77 ? -22.277 24.999 2.292 1.00 94.88 77 SER A N 1
ATOM 604 C CA . SER A 1 77 ? -20.940 25.356 2.799 1.00 94.88 77 SER A CA 1
ATOM 605 C C . SER A 1 77 ? -20.953 26.694 3.548 1.00 94.88 77 SER A C 1
ATOM 607 O O . SER A 1 77 ? -20.344 26.812 4.611 1.00 94.88 77 SER A O 1
ATOM 609 N N . HIS A 1 78 ? -21.680 27.691 3.036 1.00 96.56 78 HIS A N 1
ATOM 610 C CA . HIS A 1 78 ? -21.801 29.004 3.662 1.00 96.56 78 HIS A CA 1
ATOM 611 C C . HIS A 1 78 ? -22.484 28.924 5.030 1.00 96.56 78 HIS A C 1
ATOM 613 O O . HIS A 1 78 ? -21.909 29.378 6.016 1.00 96.56 78 HIS A O 1
ATOM 619 N N . THR A 1 79 ? -23.644 28.268 5.128 1.00 96.38 79 THR A N 1
ATOM 620 C CA . THR A 1 79 ? -24.340 28.085 6.411 1.00 96.38 79 THR A CA 1
ATOM 621 C C . THR A 1 79 ? -23.483 27.294 7.402 1.00 96.38 79 THR A C 1
ATOM 623 O O . THR A 1 79 ? -23.393 27.661 8.571 1.00 96.38 79 THR A O 1
ATOM 626 N N . ALA A 1 80 ? -22.778 26.249 6.957 1.00 95.00 80 ALA A N 1
ATOM 627 C CA . ALA A 1 80 ? -21.844 25.521 7.819 1.00 95.00 80 ALA A CA 1
ATOM 628 C C . ALA A 1 80 ? -20.723 26.432 8.358 1.00 95.00 80 ALA A C 1
ATOM 630 O O . ALA A 1 80 ? -20.378 26.362 9.540 1.00 95.00 80 ALA A O 1
ATOM 631 N N . GLN A 1 81 ? -20.193 27.327 7.521 1.00 96.69 81 GLN A N 1
ATOM 632 C CA . GLN A 1 81 ? -19.180 28.303 7.916 1.00 96.69 81 GLN A CA 1
ATOM 633 C C . GLN A 1 81 ? -19.724 29.324 8.930 1.00 96.69 81 GLN A C 1
ATOM 635 O O . GLN A 1 81 ? -19.032 29.652 9.898 1.00 96.69 81 GLN A O 1
ATOM 640 N N . GLU A 1 82 ? -20.964 29.785 8.757 1.00 96.88 82 GLU A N 1
ATOM 641 C CA . GLU A 1 82 ? -21.646 30.660 9.717 1.00 96.88 82 GLU A CA 1
ATOM 642 C C . GLU A 1 82 ? -21.814 29.979 11.081 1.00 96.88 82 GLU A C 1
ATOM 644 O O . GLU A 1 82 ? -21.557 30.603 12.110 1.00 96.88 82 GLU A O 1
ATOM 649 N N . LEU A 1 83 ? -22.154 28.685 11.120 1.00 95.69 83 LEU A N 1
ATOM 650 C CA . LEU A 1 83 ? -22.248 27.920 12.373 1.00 95.69 83 LEU A CA 1
ATOM 651 C C . LEU A 1 83 ? -20.892 27.791 13.085 1.00 95.69 83 LEU A C 1
ATOM 653 O O . LEU A 1 83 ? -20.831 27.876 14.314 1.00 95.69 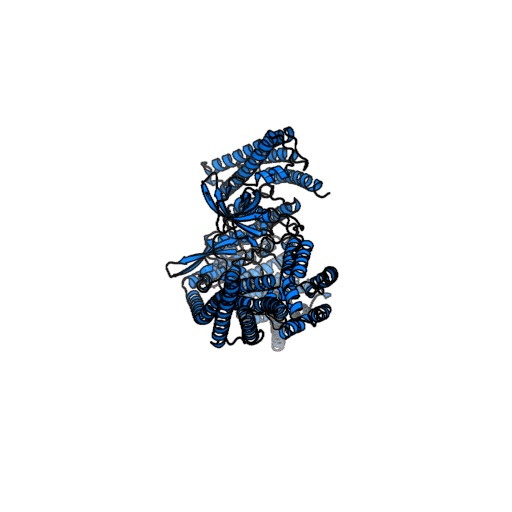83 LEU A O 1
ATOM 657 N N . ILE A 1 84 ? -19.800 27.624 12.331 1.00 95.81 84 ILE A N 1
ATOM 658 C CA . ILE A 1 84 ? -18.431 27.564 12.872 1.00 95.81 84 ILE A CA 1
ATOM 659 C C . ILE A 1 84 ? -18.003 28.919 13.459 1.00 95.81 84 ILE A C 1
ATOM 661 O O . ILE A 1 84 ? -17.316 28.969 14.485 1.00 95.81 84 ILE A O 1
ATOM 665 N N . GLN A 1 85 ? -18.370 30.022 12.802 1.00 96.38 85 GLN A N 1
ATOM 666 C CA . GLN A 1 85 ? -17.991 31.381 13.207 1.00 96.38 85 GLN A CA 1
ATOM 667 C C . GLN A 1 85 ? -18.945 31.993 14.240 1.00 96.38 85 GLN A C 1
ATOM 669 O O . GLN A 1 85 ? -18.559 32.917 14.959 1.00 96.38 85 GLN A O 1
ATOM 674 N N . GLY A 1 86 ? -20.167 31.474 14.331 1.00 95.62 86 GLY A N 1
ATOM 675 C CA . GLY A 1 86 ? -21.230 32.000 15.170 1.00 95.62 86 GLY A CA 1
ATOM 676 C C . GLY A 1 86 ? -20.984 31.842 16.676 1.00 95.62 86 GLY A C 1
ATOM 677 O O . GLY A 1 86 ? -20.153 31.039 17.120 1.00 95.62 86 GLY A O 1
ATOM 678 N N . PRO A 1 87 ? -21.748 32.581 17.502 1.00 92.62 87 PRO A N 1
ATOM 679 C CA . PRO A 1 87 ? -21.639 32.527 18.964 1.00 92.62 87 PRO A CA 1
ATOM 680 C C . PRO A 1 87 ? -21.948 31.130 19.528 1.00 92.62 87 PRO A C 1
ATOM 682 O O . PRO A 1 87 ? -21.435 30.750 20.580 1.00 92.62 87 PRO A O 1
ATOM 685 N N . ASP A 1 88 ? -22.731 30.346 18.788 1.00 91.38 88 ASP A N 1
ATOM 686 C CA . ASP A 1 88 ? -23.197 29.014 19.158 1.00 91.38 88 ASP A CA 1
ATOM 687 C C . ASP A 1 88 ? -22.261 27.870 18.741 1.00 91.38 88 ASP A C 1
ATOM 689 O O . ASP A 1 88 ? -22.605 26.712 18.956 1.00 91.38 88 ASP A O 1
ATOM 693 N N . LYS A 1 89 ? -21.056 28.141 18.216 1.00 90.00 89 LYS A N 1
ATOM 694 C CA . LYS A 1 89 ? -20.133 27.101 17.710 1.00 90.00 89 LYS A CA 1
ATOM 695 C C . LYS A 1 89 ? -19.821 25.959 18.688 1.00 90.00 89 LYS A C 1
ATOM 697 O O . LYS A 1 89 ? -19.472 24.868 18.264 1.00 90.00 89 LYS A O 1
ATOM 702 N N . ARG A 1 90 ? -19.959 26.194 20.001 1.00 89.69 90 ARG A N 1
ATOM 703 C CA . ARG A 1 90 ? -19.782 25.169 21.051 1.00 89.69 90 ARG A CA 1
ATOM 704 C C . ARG A 1 90 ? -20.870 24.089 21.041 1.00 89.69 90 ARG A C 1
ATOM 706 O O . ARG A 1 90 ? -20.675 23.052 21.663 1.00 89.69 90 ARG A O 1
ATOM 713 N N . LYS A 1 91 ? -22.009 24.341 20.388 1.00 92.50 91 LYS A N 1
ATOM 714 C CA . LYS A 1 91 ? -23.110 23.381 20.224 1.00 92.50 91 LYS A CA 1
ATOM 715 C C . LYS A 1 91 ? -22.849 22.379 19.098 1.00 92.50 91 LYS A C 1
ATOM 717 O O . LYS A 1 91 ? -23.574 21.394 19.004 1.00 92.50 91 LYS A O 1
ATOM 722 N N . TYR A 1 92 ? -21.853 22.631 18.250 1.00 90.19 92 TYR A N 1
ATOM 723 C CA . TYR A 1 92 ? -21.613 21.867 17.033 1.00 90.19 92 TYR A CA 1
ATOM 724 C C . TYR A 1 92 ? -20.244 21.195 17.059 1.00 90.19 92 TYR A C 1
ATOM 726 O O . TYR A 1 92 ? -19.285 21.707 17.640 1.00 90.19 92 TYR A O 1
ATOM 734 N N . ASP A 1 93 ? -20.147 20.062 16.373 1.00 90.12 93 ASP A N 1
ATOM 735 C CA . ASP A 1 93 ? -18.867 19.449 16.046 1.00 90.12 93 ASP A CA 1
ATOM 736 C C . ASP A 1 93 ? -18.203 20.249 14.913 1.00 90.12 93 ASP A C 1
ATOM 738 O O . ASP A 1 93 ? -18.514 20.092 13.730 1.00 90.12 93 ASP A O 1
ATOM 742 N N . VAL A 1 94 ? -17.327 21.176 15.303 1.00 91.19 94 VAL A N 1
ATOM 743 C CA . VAL A 1 94 ? -16.645 22.101 14.387 1.00 91.19 94 VAL A CA 1
ATOM 744 C C . VAL A 1 94 ? -15.784 21.361 13.364 1.00 91.19 94 VAL A C 1
ATOM 746 O O . VAL A 1 94 ? -15.710 21.798 12.215 1.00 91.19 94 VAL A O 1
ATOM 749 N N . ASP A 1 95 ? -15.135 20.265 13.751 1.00 87.12 95 ASP A N 1
ATOM 750 C CA . ASP A 1 95 ? -14.228 19.541 12.859 1.00 87.12 95 ASP A CA 1
ATOM 751 C C . ASP A 1 95 ? -15.021 18.732 11.826 1.00 87.12 95 ASP A C 1
ATOM 753 O O . ASP A 1 95 ? -14.715 18.790 10.632 1.00 87.12 95 ASP A O 1
ATOM 757 N N . SER A 1 96 ? -16.137 18.121 12.239 1.00 87.75 96 SER A N 1
ATOM 758 C CA . SER A 1 96 ? -17.115 17.537 11.313 1.00 87.75 96 SER A CA 1
ATOM 759 C C . SER A 1 96 ? -17.625 18.557 10.282 1.00 87.75 96 SER A C 1
ATOM 761 O O . SER A 1 96 ? -17.603 18.284 9.077 1.00 87.75 96 SER A O 1
ATOM 763 N N . LEU A 1 97 ? -18.014 19.766 10.715 1.00 90.50 97 LEU A N 1
ATOM 764 C CA . LEU A 1 97 ? -18.482 20.819 9.803 1.00 90.50 97 LEU A CA 1
ATOM 765 C C . LEU A 1 97 ? -17.391 21.263 8.816 1.00 90.50 97 LEU A C 1
ATOM 767 O O . LEU A 1 97 ? -17.667 21.395 7.624 1.00 90.50 97 LEU A O 1
ATOM 771 N N . LYS A 1 98 ? -16.144 21.443 9.271 1.00 92.12 98 LYS A N 1
ATOM 772 C CA . LYS A 1 98 ? -15.009 21.775 8.389 1.00 92.12 98 LYS A CA 1
ATOM 773 C C . LYS A 1 98 ? -14.755 20.689 7.348 1.00 92.12 98 LYS A C 1
ATOM 775 O O . LYS A 1 98 ? -14.548 21.006 6.178 1.00 92.12 98 LYS A O 1
ATOM 780 N N . ASN A 1 99 ? -14.793 19.422 7.757 1.00 88.00 99 ASN A N 1
ATOM 781 C CA . ASN A 1 99 ? -14.631 18.290 6.848 1.00 88.00 99 ASN A CA 1
ATOM 782 C C . ASN A 1 99 ? -15.757 18.257 5.804 1.00 88.00 99 ASN A C 1
ATOM 784 O O . ASN A 1 99 ? -15.501 18.038 4.618 1.00 88.00 99 ASN A O 1
ATOM 788 N N . GLN A 1 100 ? -16.996 18.540 6.219 1.00 88.31 100 GLN A N 1
ATOM 789 C CA . GLN A 1 100 ? -18.131 18.631 5.306 1.00 88.31 100 GLN A CA 1
ATOM 790 C C . GLN A 1 100 ? -17.958 19.765 4.283 1.00 88.31 100 GLN A C 1
ATOM 792 O O . GLN A 1 100 ? -18.195 19.525 3.097 1.00 88.31 100 GLN A O 1
ATOM 797 N N . ILE A 1 101 ? -17.518 20.954 4.718 1.00 91.75 101 ILE A N 1
ATOM 798 C CA . ILE A 1 101 ? -17.214 22.095 3.837 1.00 91.75 101 ILE A CA 1
ATOM 799 C C . ILE A 1 101 ? -16.125 21.711 2.835 1.00 91.75 101 ILE A C 1
ATOM 801 O O . ILE A 1 101 ? -16.352 21.801 1.635 1.00 91.75 101 ILE A O 1
ATOM 805 N N . ALA A 1 102 ? -14.985 21.190 3.299 1.00 90.31 102 ALA A N 1
ATOM 806 C CA . ALA A 1 102 ? -13.866 20.831 2.426 1.00 90.31 102 ALA A CA 1
ATOM 807 C C . ALA A 1 102 ? -14.266 19.819 1.336 1.00 90.31 102 ALA A C 1
ATOM 809 O O . ALA A 1 102 ? -13.891 19.965 0.172 1.00 90.31 102 ALA A O 1
ATOM 810 N N . GLN A 1 103 ? -15.072 18.813 1.689 1.00 88.94 103 GLN A N 1
ATOM 811 C CA . GLN A 1 103 ? -15.591 17.842 0.724 1.00 88.94 103 GLN A CA 1
ATOM 812 C C . GLN A 1 103 ? -16.611 18.445 -0.248 1.00 88.94 103 GLN A C 1
ATOM 814 O O . GLN A 1 103 ? -16.635 18.068 -1.420 1.00 88.94 103 GLN A O 1
ATOM 819 N N . ASN A 1 104 ? -17.483 19.335 0.231 1.00 89.94 104 ASN A N 1
ATOM 820 C CA . ASN A 1 104 ? -18.458 20.013 -0.618 1.00 89.94 104 ASN A CA 1
ATOM 821 C C . ASN A 1 104 ? -17.761 20.949 -1.605 1.00 89.94 104 ASN A C 1
ATOM 823 O O . ASN A 1 104 ? -18.079 20.912 -2.787 1.00 89.94 104 ASN A O 1
ATOM 827 N N . ASP A 1 105 ? -16.771 21.713 -1.151 1.00 91.62 105 ASP A N 1
ATOM 828 C CA . ASP A 1 105 ? -15.995 22.622 -1.991 1.00 91.62 105 ASP A CA 1
ATOM 829 C C . ASP A 1 105 ? -15.210 21.845 -3.054 1.00 91.62 105 ASP A C 1
ATOM 831 O O . ASP A 1 105 ? -15.213 22.217 -4.230 1.00 91.62 105 ASP A O 1
ATOM 835 N N . PHE A 1 106 ? -14.601 20.715 -2.675 1.00 91.38 106 PHE A N 1
ATOM 836 C CA . PHE A 1 106 ? -13.960 19.806 -3.625 1.00 91.38 106 PHE A CA 1
ATOM 837 C C . PHE A 1 106 ? -14.949 19.312 -4.690 1.00 91.38 106 PHE A C 1
ATOM 839 O O . PHE A 1 106 ? -14.644 19.331 -5.885 1.00 91.38 106 PHE A O 1
ATOM 846 N N . LEU A 1 107 ? -16.152 18.898 -4.280 1.00 88.62 107 LEU A N 1
ATOM 847 C CA . LEU A 1 107 ? -17.177 18.438 -5.211 1.00 88.62 107 LEU A CA 1
ATOM 848 C C . LEU A 1 107 ? -17.682 19.570 -6.115 1.00 88.62 107 LEU A C 1
ATOM 850 O O . LEU A 1 107 ? -17.786 19.374 -7.326 1.00 88.62 107 LEU A O 1
ATOM 854 N N . SER A 1 108 ? -17.930 20.759 -5.567 1.00 91.44 108 SER A N 1
ATOM 855 C CA . SER A 1 108 ? -18.330 21.939 -6.335 1.00 91.44 108 SER A CA 1
ATOM 856 C C . SER A 1 108 ? -17.295 22.284 -7.406 1.00 91.44 108 SER A C 1
ATOM 858 O O . SER A 1 108 ? -17.665 22.553 -8.543 1.00 91.44 108 SER A O 1
ATOM 860 N N . GLN A 1 109 ? -15.993 22.168 -7.119 1.00 92.25 109 GLN A N 1
ATOM 861 C CA . GLN A 1 109 ? -14.952 22.354 -8.139 1.00 92.25 109 GLN A CA 1
ATOM 862 C C . GLN A 1 109 ? -15.050 21.336 -9.288 1.00 92.25 109 GLN A C 1
ATOM 864 O O . GLN A 1 109 ? -14.745 21.668 -10.434 1.00 92.25 109 GLN A O 1
ATOM 869 N N . LYS A 1 110 ? -15.459 20.090 -9.018 1.00 91.12 110 LYS A N 1
ATOM 870 C CA . LYS A 1 110 ? -15.667 19.076 -10.069 1.00 91.12 110 LYS A CA 1
ATOM 871 C C . LYS A 1 110 ? -16.928 19.350 -10.879 1.00 91.12 110 LYS A C 1
ATOM 873 O O . LYS A 1 110 ? -16.869 19.296 -12.106 1.00 91.12 110 LYS A O 1
ATOM 878 N N . LEU A 1 111 ? -18.026 19.686 -10.207 1.00 90.94 111 LEU A N 1
ATOM 879 C CA . LEU A 1 111 ? -19.291 20.035 -10.852 1.00 90.94 111 LEU A CA 1
ATOM 880 C C . LEU A 1 111 ? -19.160 21.303 -11.705 1.00 90.94 111 LEU A C 1
ATOM 882 O O . LEU A 1 111 ? -19.721 21.357 -12.791 1.00 90.94 111 LEU A O 1
ATOM 886 N N . ASP A 1 112 ? -18.361 22.281 -11.278 1.00 94.94 112 ASP A N 1
ATOM 887 C CA . ASP A 1 112 ? -18.032 23.473 -12.068 1.00 94.94 112 ASP A CA 1
ATOM 888 C C . ASP A 1 112 ? -17.238 23.119 -13.339 1.00 94.94 112 ASP A C 1
ATOM 890 O O . ASP A 1 112 ? -17.535 23.618 -14.426 1.00 94.94 112 ASP A O 1
ATOM 894 N N . LYS A 1 113 ? -16.268 22.195 -13.252 1.00 94.19 113 LYS A N 1
ATOM 895 C CA . LYS A 1 113 ? -15.575 21.676 -14.448 1.00 94.19 113 LYS A CA 1
ATOM 896 C C . LYS A 1 113 ? -16.534 20.955 -15.395 1.00 94.19 113 LYS A C 1
ATOM 898 O O . LYS A 1 113 ? -16.401 21.101 -16.611 1.00 94.19 113 LYS A O 1
ATOM 903 N N . ASP A 1 114 ? -17.475 20.183 -14.854 1.00 93.81 114 ASP A N 1
ATOM 904 C CA . ASP A 1 114 ? -18.512 19.504 -15.638 1.00 93.81 114 ASP A CA 1
ATOM 905 C C . ASP A 1 114 ? -19.422 20.515 -16.331 1.00 93.81 114 ASP A C 1
ATOM 907 O O . ASP A 1 114 ? -19.594 20.437 -17.545 1.00 93.81 114 ASP A O 1
ATOM 911 N N . LEU A 1 115 ? -19.914 21.514 -15.597 1.00 95.88 115 LEU A N 1
ATOM 912 C CA . LEU A 1 115 ? -20.727 22.604 -16.124 1.00 95.88 115 LEU A CA 1
ATOM 913 C C . LEU A 1 115 ? -20.019 23.323 -17.279 1.00 95.88 115 LEU A C 1
ATOM 91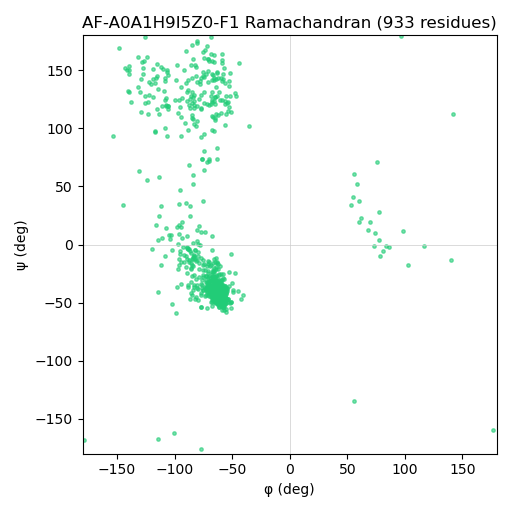5 O O . LEU A 1 115 ? -20.579 23.425 -18.368 1.00 95.88 115 LEU A O 1
ATOM 919 N N . LYS A 1 116 ? -18.756 23.724 -17.093 1.00 96.50 116 LYS A N 1
ATOM 920 C CA . LYS A 1 116 ? -17.951 24.371 -18.144 1.00 96.50 116 LYS A CA 1
ATOM 921 C C . LYS A 1 116 ? -17.779 23.489 -19.378 1.00 96.50 116 LYS A C 1
ATOM 923 O O . LYS A 1 116 ? -17.776 23.987 -20.504 1.00 96.50 116 LYS A O 1
ATOM 928 N N . ALA A 1 117 ? -17.615 22.178 -19.195 1.00 95.19 117 ALA A N 1
ATOM 929 C CA . ALA A 1 117 ? -17.520 21.241 -20.309 1.00 95.19 117 ALA A CA 1
ATOM 930 C C . ALA A 1 117 ? -18.864 21.083 -21.040 1.00 95.19 117 ALA A C 1
ATOM 932 O O . ALA A 1 117 ? -18.866 21.034 -22.273 1.00 95.19 117 ALA A O 1
ATOM 933 N N . ILE A 1 118 ? -19.984 21.046 -20.311 1.00 94.94 118 ILE A N 1
ATOM 934 C CA . ILE A 1 118 ? -21.345 21.012 -20.868 1.00 94.94 118 ILE A CA 1
ATOM 935 C C . ILE A 1 118 ? -21.603 22.281 -21.686 1.00 94.94 118 ILE A C 1
ATOM 937 O O . ILE A 1 118 ? -21.929 22.180 -22.867 1.00 94.94 118 ILE A O 1
ATOM 941 N N . GLU A 1 119 ? -21.392 23.461 -21.099 1.00 96.69 119 GLU A N 1
ATOM 942 C CA . GLU A 1 119 ? -21.612 24.759 -21.751 1.00 96.69 119 GLU A CA 1
ATOM 943 C C . GLU A 1 119 ? -20.764 24.891 -23.020 1.00 96.69 119 GLU A C 1
ATOM 945 O O . GLU A 1 119 ? -21.301 25.138 -24.097 1.00 96.69 119 GLU A O 1
ATOM 950 N N . LYS A 1 120 ? -19.461 24.590 -22.941 1.00 96.31 120 LYS A N 1
ATOM 951 C CA . LYS A 1 120 ? -18.558 24.619 -24.102 1.00 96.31 120 LYS A CA 1
ATOM 952 C C . LYS A 1 120 ? -18.979 23.654 -25.213 1.00 96.31 120 LYS A C 1
ATOM 954 O O . LYS A 1 120 ? -18.771 23.938 -26.392 1.00 96.31 120 LYS A O 1
ATOM 959 N N . THR A 1 121 ? -19.512 22.487 -24.857 1.00 95.25 121 THR A N 1
ATOM 960 C CA . THR A 1 121 ? -19.984 21.499 -25.839 1.00 95.25 121 THR A CA 1
ATOM 961 C C . THR A 1 121 ? -21.279 21.981 -26.503 1.00 95.25 121 THR A C 1
ATOM 963 O O . THR A 1 121 ? -21.401 21.902 -27.727 1.00 95.25 121 THR A O 1
ATOM 966 N N . ALA A 1 122 ? -22.191 22.565 -25.719 1.00 95.12 122 ALA A N 1
ATOM 967 C CA . ALA A 1 122 ? -23.437 23.155 -26.200 1.00 95.12 122 ALA A CA 1
ATOM 968 C C . ALA A 1 122 ? -23.193 24.354 -27.132 1.00 95.12 122 ALA A C 1
ATOM 970 O O . ALA A 1 122 ? -23.800 24.430 -28.198 1.00 95.12 122 ALA A O 1
ATOM 971 N N . GLU A 1 123 ? -22.270 25.254 -26.776 1.00 96.12 123 GLU A N 1
ATOM 972 C CA . GLU A 1 123 ? -21.869 26.415 -27.589 1.00 96.12 123 GLU A CA 1
ATOM 973 C C . GLU A 1 123 ? -21.330 26.009 -28.962 1.00 96.12 123 GLU A C 1
ATOM 975 O O . GLU A 1 123 ? -21.599 26.665 -29.967 1.00 96.12 123 GLU A O 1
ATOM 980 N N . LYS A 1 124 ? -20.588 24.899 -29.018 1.00 96.56 124 LYS A N 1
ATOM 981 C CA . LYS A 1 124 ? -20.054 24.344 -30.266 1.00 96.56 124 LYS A CA 1
ATOM 982 C C . LYS A 1 124 ? -21.051 23.484 -31.038 1.00 96.56 124 LYS A C 1
ATOM 984 O O . LYS A 1 124 ? -20.717 23.025 -32.129 1.00 96.56 124 LYS A O 1
ATOM 989 N N . ASN A 1 125 ? -22.237 23.245 -30.478 1.00 94.81 125 ASN A N 1
ATOM 990 C CA . ASN A 1 125 ? -23.238 22.328 -31.016 1.00 94.81 125 ASN A CA 1
ATOM 991 C C . ASN A 1 125 ? -22.663 20.916 -31.287 1.00 94.81 125 ASN A C 1
ATOM 993 O O . ASN A 1 125 ? -23.028 20.250 -32.257 1.00 94.81 125 ASN A O 1
ATOM 997 N N . GLU A 1 126 ? -21.715 20.475 -30.452 1.00 94.69 126 GLU A N 1
ATOM 998 C CA . GLU A 1 126 ? -21.106 19.148 -30.546 1.00 94.69 126 GLU A CA 1
ATOM 999 C C . GLU A 1 126 ? -22.061 18.109 -29.940 1.00 94.69 126 GLU A C 1
ATOM 1001 O O . GLU A 1 126 ? -22.457 18.212 -28.783 1.00 94.69 126 GLU A O 1
ATOM 1006 N N . GLN A 1 127 ? -22.408 17.066 -30.693 1.00 93.06 127 GLN A N 1
ATOM 1007 C CA . GLN A 1 127 ? -23.194 15.950 -30.167 1.00 93.06 127 GLN A CA 1
ATOM 1008 C C . GLN A 1 127 ? -22.277 14.980 -29.417 1.00 93.06 127 GLN A C 1
ATOM 1010 O O . GLN A 1 127 ? -21.554 14.193 -30.028 1.00 93.06 127 GLN A O 1
ATOM 1015 N N . LYS A 1 128 ? -22.299 15.042 -28.083 1.00 93.00 128 LYS A N 1
ATOM 1016 C CA . LYS A 1 128 ? -21.510 14.174 -27.197 1.00 93.00 128 LYS A CA 1
ATOM 1017 C C . LYS A 1 128 ? -22.384 13.502 -26.155 1.00 93.00 128 LYS A C 1
ATOM 1019 O O . LYS A 1 128 ? -23.355 14.098 -25.685 1.00 93.00 128 LYS A O 1
ATOM 1024 N N . SER A 1 129 ? -22.024 12.275 -25.787 1.00 91.25 129 SER A N 1
ATOM 1025 C CA . SER A 1 129 ? -22.631 11.622 -24.629 1.00 91.25 129 SER A CA 1
ATOM 1026 C C . SER A 1 129 ? -22.215 12.349 -23.348 1.00 91.25 129 SER A C 1
ATOM 1028 O O . SER A 1 129 ? -21.167 13.001 -23.289 1.00 91.25 129 SER A O 1
ATOM 1030 N N . LEU A 1 130 ? -22.998 12.200 -22.283 1.00 88.19 130 LEU A N 1
ATOM 1031 C CA . LEU A 1 130 ? -22.635 12.758 -20.981 1.00 88.19 130 LEU A CA 1
ATOM 1032 C C . LEU A 1 130 ? -21.312 12.176 -20.446 1.00 88.19 130 LEU A C 1
ATOM 1034 O O . LEU A 1 130 ? -20.524 12.884 -19.821 1.00 88.19 130 LEU A O 1
ATOM 1038 N N . ASN A 1 131 ? -21.029 10.904 -20.751 1.00 86.56 131 ASN A N 1
ATOM 1039 C CA . ASN A 1 131 ? -19.750 10.274 -20.425 1.00 86.56 131 ASN A CA 1
ATOM 1040 C C . ASN A 1 131 ? -18.576 10.977 -21.119 1.00 86.56 131 ASN A C 1
ATOM 1042 O O . ASN A 1 131 ? -17.588 11.281 -20.456 1.00 86.56 131 ASN A O 1
ATOM 1046 N N . ASP A 1 132 ? -18.693 11.293 -22.412 1.00 90.06 132 ASP A N 1
ATOM 1047 C CA . ASP A 1 132 ? -17.642 12.005 -23.155 1.00 90.06 132 ASP A CA 1
ATOM 1048 C C . ASP A 1 132 ? -17.393 13.414 -22.600 1.00 90.06 132 ASP A C 1
ATOM 1050 O O . ASP A 1 132 ? -16.257 13.905 -22.594 1.00 90.06 132 ASP A O 1
ATOM 1054 N N . ILE A 1 133 ? -18.453 14.074 -22.123 1.00 92.44 133 ILE A N 1
ATOM 1055 C CA . ILE A 1 133 ? -18.357 15.388 -21.485 1.00 92.44 133 ILE A CA 1
ATOM 1056 C C . ILE A 1 133 ? -17.593 15.277 -20.162 1.00 92.44 133 ILE A C 1
ATOM 1058 O O . ILE A 1 133 ? -16.649 16.040 -19.958 1.00 92.44 133 ILE A O 1
ATOM 1062 N N . TYR A 1 134 ? -17.909 14.293 -19.313 1.00 91.25 134 TYR A N 1
ATOM 1063 C CA . TYR A 1 134 ? -17.151 14.047 -18.079 1.00 91.25 134 TYR A CA 1
ATOM 1064 C C . TYR A 1 134 ? -15.704 13.669 -18.343 1.00 91.25 134 TYR A C 1
ATOM 1066 O O . TYR A 1 134 ? -14.797 14.158 -17.682 1.00 91.25 134 TYR A O 1
ATOM 1074 N N . GLU A 1 135 ? -15.443 12.824 -19.333 1.00 91.25 135 GLU A N 1
ATOM 1075 C CA . GLU A 1 135 ? -14.063 12.536 -19.708 1.00 91.25 135 GLU A CA 1
ATOM 1076 C C . GLU A 1 135 ? -13.317 13.810 -20.108 1.00 91.25 135 GLU A C 1
ATOM 1078 O O . GLU A 1 135 ? -12.166 14.000 -19.725 1.00 91.25 135 GLU A O 1
ATOM 1083 N N . THR A 1 136 ? -13.977 14.705 -20.843 1.00 92.62 136 THR A N 1
ATOM 1084 C CA . THR A 1 136 ? -13.386 15.981 -21.254 1.00 92.62 136 THR A CA 1
ATOM 1085 C C . THR A 1 136 ? -13.149 16.906 -20.057 1.00 92.62 136 THR A C 1
ATOM 1087 O O . THR A 1 136 ? -12.100 17.541 -19.997 1.00 92.62 136 THR A O 1
ATOM 1090 N N . SER A 1 137 ? -14.069 16.964 -19.090 1.00 93.81 137 SER A N 1
ATOM 1091 C CA . SER A 1 137 ? -13.943 17.816 -17.898 1.00 93.81 137 SER A CA 1
ATOM 1092 C C . SER A 1 137 ? -12.865 17.334 -16.918 1.00 93.81 137 SER A C 1
ATOM 1094 O O . SER A 1 137 ? -12.347 18.124 -16.125 1.00 93.81 137 SER A O 1
ATOM 1096 N N . ARG A 1 138 ? -12.509 16.042 -16.959 1.00 94.00 138 ARG A N 1
ATOM 1097 C CA . ARG A 1 138 ? -11.424 15.449 -16.159 1.00 94.00 138 ARG A CA 1
ATOM 1098 C C . ARG A 1 138 ? -10.056 15.518 -16.846 1.00 94.00 138 ARG A C 1
ATOM 1100 O O . ARG A 1 138 ? -9.071 15.123 -16.229 1.00 94.00 138 ARG A O 1
ATOM 1107 N N . VAL A 1 139 ? -9.971 16.004 -18.088 1.00 95.44 139 VAL A N 1
ATOM 1108 C CA . VAL A 1 139 ? -8.704 16.166 -18.815 1.00 95.44 139 VAL A CA 1
ATOM 1109 C C . VAL A 1 139 ? -8.180 17.591 -18.656 1.00 95.44 139 VAL A C 1
ATOM 1111 O O . VAL A 1 139 ? -8.796 18.555 -19.107 1.00 95.44 139 VAL A O 1
ATOM 1114 N N . ASN A 1 140 ? -7.000 17.724 -18.061 1.00 93.81 140 ASN A N 1
ATOM 1115 C CA . ASN A 1 140 ? -6.295 18.986 -17.930 1.00 93.81 140 ASN A CA 1
ATOM 1116 C C . ASN A 1 140 ? -5.501 19.301 -19.213 1.00 93.81 140 ASN A C 1
ATOM 1118 O O . ASN A 1 140 ? -4.625 18.544 -19.634 1.00 93.81 140 ASN A O 1
ATOM 1122 N N . SER A 1 141 ? -5.821 20.426 -19.852 1.00 92.56 141 SER A N 1
ATOM 1123 C CA . SER A 1 141 ? -5.139 20.927 -21.056 1.00 92.56 141 SER A CA 1
ATOM 1124 C C . SER A 1 141 ? -4.211 22.117 -20.782 1.00 92.56 141 SER A C 1
ATOM 1126 O O . SER A 1 141 ? -3.708 22.744 -21.719 1.00 92.56 141 SER A O 1
ATOM 1128 N N . ASN A 1 142 ? -3.997 22.459 -19.510 1.00 93.38 142 ASN A N 1
ATOM 1129 C CA . ASN A 1 142 ? -3.258 23.651 -19.100 1.00 93.38 142 ASN A CA 1
ATOM 1130 C C . ASN A 1 142 ? -1.745 23.418 -19.011 1.00 93.38 142 ASN A C 1
ATOM 1132 O O . ASN A 1 142 ? -1.062 24.147 -18.304 1.00 93.38 142 ASN A O 1
ATOM 1136 N N . TYR A 1 143 ? -1.214 22.435 -19.737 1.00 96.12 143 TYR A N 1
ATOM 1137 C CA . TYR A 1 143 ? 0.210 22.122 -19.734 1.00 96.12 143 TYR A CA 1
ATOM 1138 C C . TYR A 1 143 ? 0.848 22.344 -21.098 1.00 96.12 143 TYR A C 1
ATOM 1140 O O . TYR A 1 143 ? 0.242 22.057 -22.134 1.00 96.12 143 TYR A O 1
ATOM 1148 N N . ASP A 1 144 ? 2.085 22.830 -21.073 1.00 95.88 144 ASP A N 1
ATOM 1149 C CA . ASP A 1 144 ? 3.028 22.749 -22.184 1.00 95.88 144 ASP A CA 1
ATOM 1150 C C . ASP A 1 144 ? 4.131 21.747 -21.842 1.00 95.88 144 ASP A C 1
ATOM 1152 O O . ASP A 1 144 ? 4.584 21.677 -20.700 1.00 95.88 144 ASP A O 1
ATOM 1156 N N . VAL A 1 145 ? 4.560 20.951 -22.821 1.00 95.56 145 VAL A N 1
ATOM 1157 C CA . VAL A 1 145 ? 5.677 20.014 -22.645 1.00 95.56 145 VAL A CA 1
ATOM 1158 C C . VAL A 1 145 ? 6.966 20.774 -22.903 1.00 95.56 145 VAL A C 1
ATOM 1160 O O . VAL A 1 145 ? 7.154 21.316 -23.993 1.00 95.56 145 VAL A O 1
ATOM 1163 N N . LEU A 1 146 ? 7.860 20.812 -21.919 1.00 94.94 146 LEU A N 1
ATOM 1164 C CA . LEU A 1 146 ? 9.177 21.395 -22.126 1.00 94.94 146 LEU A CA 1
ATOM 1165 C C . LEU A 1 146 ? 10.043 20.464 -22.996 1.00 94.94 146 LEU A C 1
ATOM 1167 O O . LEU A 1 146 ? 9.899 19.236 -22.925 1.00 94.94 146 LEU A O 1
ATOM 1171 N N . PRO A 1 147 ? 10.934 21.015 -23.842 1.00 88.44 147 PRO A N 1
ATOM 1172 C CA . PRO A 1 147 ? 11.950 20.221 -24.519 1.00 88.44 147 PRO A CA 1
ATOM 1173 C C . PRO A 1 147 ? 12.809 19.518 -23.465 1.00 88.44 147 PRO A C 1
ATOM 1175 O O . PRO A 1 147 ? 13.354 20.171 -22.580 1.00 88.44 147 PRO A O 1
ATOM 1178 N N . ASP A 1 148 ? 12.906 18.196 -23.549 1.00 78.12 148 ASP A N 1
ATOM 1179 C CA . ASP A 1 148 ? 13.750 17.397 -22.664 1.00 78.12 148 ASP A CA 1
ATOM 1180 C C . ASP A 1 148 ? 14.672 16.552 -23.542 1.00 78.12 148 ASP A C 1
ATOM 1182 O O . ASP A 1 148 ? 14.206 15.875 -24.464 1.00 78.12 148 ASP A O 1
ATOM 1186 N N . GLU A 1 149 ? 15.976 16.624 -23.282 1.00 61.50 149 GLU A N 1
ATOM 1187 C CA . GLU A 1 149 ? 17.003 15.928 -24.063 1.00 61.50 149 GLU A CA 1
ATOM 1188 C C . GLU A 1 149 ? 16.969 14.406 -23.829 1.00 61.50 149 GLU A C 1
ATOM 1190 O O . GLU A 1 149 ? 17.480 13.650 -24.652 1.00 61.50 149 GLU A O 1
ATOM 1195 N N . ASN A 1 150 ? 16.317 13.934 -22.754 1.00 65.88 150 ASN A N 1
ATOM 1196 C CA . ASN A 1 150 ? 16.306 12.523 -22.350 1.00 65.88 150 ASN A CA 1
ATOM 1197 C C . ASN A 1 150 ? 14.895 11.925 -22.219 1.00 65.88 150 ASN A C 1
ATOM 1199 O O . ASN A 1 150 ? 14.544 11.314 -21.204 1.00 65.88 150 ASN A O 1
ATOM 1203 N N . ARG A 1 151 ? 14.088 12.004 -23.286 1.00 78.38 151 ARG A N 1
ATOM 1204 C CA . ARG A 1 151 ? 12.821 11.253 -23.399 1.00 78.38 151 ARG A CA 1
ATOM 1205 C C . ARG A 1 151 ? 13.076 9.753 -23.577 1.00 78.38 151 ARG A C 1
ATOM 1207 O O . ARG A 1 151 ? 12.904 9.191 -24.656 1.00 78.38 151 ARG A O 1
ATOM 1214 N N . SER A 1 152 ? 13.492 9.084 -22.509 1.00 76.75 152 SER A N 1
ATOM 1215 C CA . SER A 1 152 ? 13.556 7.625 -22.477 1.00 76.75 152 SER A CA 1
ATOM 1216 C C . SER A 1 152 ? 12.193 7.056 -22.076 1.00 76.75 152 SER A C 1
ATOM 1218 O O . SER A 1 152 ? 11.590 7.456 -21.079 1.00 76.75 152 SER A O 1
ATOM 1220 N N . SER A 1 153 ? 11.671 6.122 -22.873 1.00 75.50 153 SER A N 1
ATOM 1221 C CA . SER A 1 153 ? 10.483 5.360 -22.494 1.00 75.50 153 SER A CA 1
ATOM 1222 C C . SER A 1 153 ? 10.885 4.286 -21.485 1.00 75.50 153 SER A C 1
ATOM 1224 O O . SER A 1 153 ? 11.634 3.364 -21.828 1.00 75.50 153 SER A O 1
ATOM 1226 N N . SER A 1 154 ? 10.364 4.359 -20.264 1.00 71.31 154 SER A N 1
ATOM 1227 C CA . SER A 1 154 ? 10.424 3.228 -19.342 1.00 71.31 154 SER A CA 1
ATOM 1228 C C . SER A 1 154 ? 9.261 2.285 -19.648 1.00 71.31 154 SER A C 1
ATOM 1230 O O . SER A 1 154 ? 8.105 2.693 -19.768 1.00 71.31 154 SER A O 1
ATOM 1232 N N . HIS A 1 155 ? 9.572 1.008 -19.853 1.00 68.12 155 HIS A N 1
ATOM 1233 C CA . HIS A 1 155 ? 8.563 -0.011 -20.120 1.00 68.12 155 HIS A CA 1
ATOM 1234 C C . HIS A 1 155 ? 8.133 -0.611 -18.781 1.00 68.12 155 HIS A C 1
ATOM 1236 O O . HIS A 1 155 ? 8.882 -1.379 -18.179 1.00 68.12 155 HIS A O 1
ATOM 1242 N N . GLY A 1 156 ? 6.949 -0.230 -18.298 1.00 67.75 156 GLY A N 1
ATOM 1243 C CA . GLY A 1 156 ? 6.267 -0.967 -17.241 1.00 67.75 156 GLY A CA 1
ATOM 1244 C C . GLY A 1 156 ? 5.698 -2.276 -17.786 1.00 67.75 156 GLY A C 1
ATOM 1245 O O . GLY A 1 156 ? 5.620 -2.473 -19.000 1.00 67.75 156 GLY A O 1
ATOM 1246 N N . ALA A 1 157 ? 5.282 -3.177 -16.892 1.00 68.44 157 ALA A N 1
ATOM 1247 C CA . ALA A 1 157 ? 4.653 -4.430 -17.311 1.00 68.44 157 ALA A CA 1
ATOM 1248 C C . ALA A 1 157 ? 3.379 -4.152 -18.127 1.00 68.44 157 ALA A C 1
ATOM 1250 O O . ALA A 1 157 ? 3.204 -4.710 -19.206 1.00 68.44 157 ALA A O 1
ATOM 1251 N N . GLN A 1 158 ? 2.523 -3.248 -17.639 1.00 73.56 158 GLN A N 1
ATOM 1252 C CA . GLN A 1 158 ? 1.228 -2.966 -18.257 1.00 73.56 158 GLN A CA 1
ATOM 1253 C C . GLN A 1 158 ? 1.247 -1.788 -19.240 1.00 73.56 158 GLN A C 1
ATOM 1255 O O . GLN A 1 158 ? 0.531 -1.821 -20.239 1.00 73.56 158 GLN A O 1
ATOM 1260 N N . ASN A 1 159 ? 2.067 -0.767 -18.972 1.00 82.25 159 ASN A N 1
ATOM 1261 C CA . ASN A 1 159 ? 2.067 0.495 -19.707 1.00 82.25 159 ASN A CA 1
ATOM 1262 C C . ASN A 1 159 ? 3.491 1.012 -19.962 1.00 82.25 159 ASN A C 1
ATOM 1264 O O . ASN A 1 159 ? 4.380 0.872 -19.121 1.00 82.25 159 ASN A O 1
ATOM 1268 N N . SER A 1 160 ? 3.692 1.677 -21.100 1.00 85.38 160 SER A N 1
ATOM 1269 C CA . SER A 1 160 ? 4.903 2.461 -21.368 1.00 85.38 160 SER A CA 1
ATOM 1270 C C . SER A 1 160 ? 4.751 3.863 -20.780 1.00 85.38 160 SER A C 1
ATOM 1272 O O . SER A 1 160 ? 3.743 4.528 -21.019 1.00 85.38 160 SER A O 1
ATOM 1274 N N . ARG A 1 161 ? 5.760 4.317 -20.035 1.00 91.06 161 ARG A N 1
ATOM 1275 C CA . ARG A 1 161 ? 5.798 5.633 -19.388 1.00 91.06 161 ARG A CA 1
ATOM 1276 C C . ARG A 1 161 ? 6.906 6.480 -20.009 1.00 91.06 161 ARG A C 1
ATOM 1278 O O . ARG A 1 161 ? 8.029 6.008 -20.186 1.00 91.06 161 ARG A O 1
ATOM 1285 N N . ILE A 1 162 ? 6.597 7.730 -20.329 1.00 92.69 162 ILE A N 1
ATOM 1286 C CA . ILE A 1 162 ? 7.537 8.704 -20.893 1.00 92.69 162 ILE A CA 1
ATOM 1287 C C . ILE A 1 162 ? 7.845 9.722 -19.800 1.00 92.69 162 ILE A C 1
ATOM 1289 O O . ILE A 1 162 ? 6.928 10.371 -19.299 1.00 92.69 162 ILE A O 1
ATOM 1293 N N . ALA A 1 163 ? 9.113 9.855 -19.411 1.00 94.00 163 ALA A N 1
ATOM 1294 C CA . ALA A 1 163 ? 9.518 10.939 -18.521 1.00 94.00 163 ALA A CA 1
ATOM 1295 C C . ALA A 1 163 ? 9.323 12.281 -19.245 1.00 94.00 163 ALA A C 1
ATOM 1297 O O . ALA A 1 163 ? 9.784 12.444 -20.377 1.00 94.00 163 ALA A O 1
ATOM 1298 N N . VAL A 1 164 ? 8.597 13.210 -18.621 1.00 95.31 164 VAL A N 1
ATOM 1299 C CA . VAL A 1 164 ? 8.327 14.542 -19.179 1.00 95.31 164 VAL A CA 1
ATOM 1300 C C . VAL A 1 164 ? 8.373 15.605 -18.085 1.00 95.31 164 VAL A C 1
ATOM 1302 O O . VAL A 1 164 ? 8.009 15.352 -16.933 1.00 95.31 164 VAL A O 1
ATOM 1305 N N . THR A 1 165 ? 8.764 16.819 -18.470 1.00 96.19 165 THR A N 1
ATOM 1306 C CA . THR A 1 165 ? 8.589 18.020 -17.649 1.00 96.19 165 THR A CA 1
ATOM 1307 C C . THR A 1 165 ? 7.478 18.866 -18.260 1.00 96.19 165 THR A C 1
ATOM 1309 O O . THR A 1 165 ? 7.564 19.280 -19.418 1.00 96.19 165 THR A O 1
ATOM 1312 N N . LEU A 1 166 ? 6.413 19.091 -17.492 1.00 95.94 166 LEU A N 1
ATOM 1313 C CA . LEU A 1 166 ? 5.286 19.929 -17.889 1.00 95.94 166 LEU A CA 1
ATOM 1314 C C . LEU A 1 166 ? 5.429 21.321 -17.279 1.00 95.94 166 LEU A C 1
ATOM 1316 O O . LEU A 1 166 ? 5.824 21.451 -16.124 1.00 95.94 166 LEU A O 1
ATOM 1320 N N . LYS A 1 167 ? 5.066 22.357 -18.032 1.00 96.94 167 LYS A N 1
ATOM 1321 C CA . LYS A 1 167 ? 4.911 23.724 -17.538 1.00 96.94 167 LYS A CA 1
ATOM 1322 C C . LYS A 1 167 ? 3.431 24.055 -17.435 1.00 96.94 167 LYS A C 1
ATOM 1324 O O . LYS A 1 167 ? 2.716 24.015 -18.436 1.00 96.94 167 LYS A O 1
ATOM 1329 N N . ASP A 1 168 ? 2.972 24.363 -16.230 1.00 96.19 168 ASP A N 1
ATOM 1330 C CA . ASP A 1 168 ? 1.610 24.831 -15.980 1.00 96.19 168 ASP A CA 1
ATOM 1331 C C . ASP A 1 168 ? 1.420 26.225 -16.604 1.00 96.19 168 ASP A C 1
ATOM 1333 O O . ASP A 1 168 ? 2.151 27.165 -16.294 1.00 96.19 168 ASP A O 1
ATOM 1337 N N . LYS A 1 169 ? 0.439 26.371 -17.497 1.00 95.69 169 LYS A N 1
ATOM 1338 C CA . LYS A 1 169 ? 0.128 27.625 -18.203 1.00 95.69 169 LYS A CA 1
ATOM 1339 C C . LYS A 1 169 ? -0.421 28.710 -17.286 1.00 95.69 169 LYS A C 1
ATOM 1341 O O . LYS A 1 169 ? -0.326 29.888 -17.614 1.00 95.69 169 LYS A O 1
ATOM 1346 N N . THR A 1 170 ? -1.037 28.323 -16.175 1.00 93.12 170 THR A N 1
ATOM 1347 C CA . THR A 1 170 ? -1.642 29.235 -15.208 1.00 93.12 170 THR A CA 1
ATOM 1348 C C . THR A 1 170 ? -0.619 29.702 -14.183 1.00 93.12 170 THR A C 1
ATOM 1350 O O . THR A 1 170 ? -0.532 30.897 -13.917 1.00 93.12 170 THR A O 1
ATOM 1353 N N . THR A 1 171 ? 0.163 28.782 -13.615 1.00 95.81 171 THR A N 1
ATOM 1354 C CA . THR A 1 171 ? 1.116 29.117 -12.541 1.00 95.81 171 THR A CA 1
ATOM 1355 C C . THR A 1 171 ? 2.539 29.365 -13.039 1.00 95.81 171 THR A C 1
ATOM 1357 O O . THR A 1 171 ? 3.349 29.951 -12.326 1.00 95.81 171 THR A O 1
ATOM 1360 N N . GLY A 1 172 ? 2.869 28.916 -14.251 1.00 96.25 172 GLY A N 1
ATOM 1361 C CA . GLY A 1 172 ? 4.226 28.920 -14.792 1.00 96.25 172 GLY A CA 1
ATOM 1362 C C . GLY A 1 172 ? 5.148 27.863 -14.176 1.00 96.25 172 GLY A C 1
ATOM 1363 O O . GLY A 1 172 ? 6.304 27.782 -14.591 1.00 96.25 172 GLY A O 1
ATOM 1364 N N . ALA A 1 173 ? 4.667 27.073 -13.209 1.00 96.75 173 ALA A N 1
ATOM 1365 C CA . ALA A 1 173 ? 5.467 26.097 -12.483 1.00 96.75 173 ALA A CA 1
ATOM 1366 C C . ALA A 1 173 ? 5.852 24.903 -13.364 1.00 96.75 173 ALA A C 1
ATOM 1368 O O . ALA A 1 173 ? 5.040 24.385 -14.133 1.00 96.75 173 ALA A O 1
ATOM 1369 N N . GLU A 1 174 ? 7.091 24.445 -13.206 1.00 96.94 174 GLU A N 1
ATOM 1370 C CA . GLU A 1 174 ? 7.593 23.235 -13.849 1.00 96.94 174 GLU A CA 1
ATOM 1371 C C . GLU A 1 174 ? 7.330 22.017 -12.961 1.00 96.94 174 GLU A C 1
ATOM 1373 O O . GLU A 1 174 ? 7.612 22.017 -11.760 1.00 96.94 174 GLU A O 1
ATOM 1378 N N . ILE A 1 175 ? 6.778 20.965 -13.557 1.00 96.19 175 ILE A N 1
ATOM 1379 C CA . ILE A 1 175 ? 6.360 19.750 -12.869 1.00 96.19 175 ILE A CA 1
ATOM 1380 C C . ILE A 1 175 ? 6.965 18.559 -13.601 1.00 96.19 175 ILE A C 1
ATOM 1382 O O . ILE A 1 175 ? 6.606 18.256 -14.740 1.00 96.19 175 ILE A O 1
ATOM 1386 N N . LYS A 1 176 ? 7.878 17.863 -12.926 1.00 96.31 176 LYS A N 1
ATOM 1387 C CA . LYS A 1 176 ? 8.456 16.611 -13.415 1.00 96.31 176 LYS A CA 1
ATOM 1388 C C . LYS A 1 176 ? 7.521 15.444 -13.138 1.00 96.31 176 LYS A C 1
ATOM 1390 O O . LYS A 1 176 ? 6.841 15.409 -12.107 1.00 96.31 176 LYS A O 1
ATOM 1395 N N . GLY A 1 177 ? 7.500 14.480 -14.048 1.00 95.56 177 GLY A N 1
ATOM 1396 C CA . GLY A 1 177 ? 6.732 13.261 -13.867 1.00 95.56 177 GLY A CA 1
ATOM 1397 C C . GLY A 1 177 ? 6.786 12.326 -15.064 1.00 95.56 177 GLY A C 1
ATOM 1398 O O . GLY A 1 177 ? 7.684 12.386 -15.904 1.00 95.56 177 GLY A O 1
ATOM 1399 N N . TYR A 1 178 ? 5.796 11.446 -15.120 1.00 95.31 178 TYR A N 1
ATOM 1400 C CA . TYR A 1 178 ? 5.693 10.376 -16.097 1.00 95.31 178 TYR A CA 1
ATOM 1401 C C . TYR A 1 178 ? 4.351 10.462 -16.813 1.00 95.31 178 TYR A C 1
ATOM 1403 O O . TYR A 1 178 ? 3.294 10.389 -16.186 1.00 95.31 178 TYR A O 1
ATOM 1411 N N . PHE A 1 179 ? 4.388 10.588 -18.135 1.00 95.69 179 PHE A N 1
ATOM 1412 C CA . PHE A 1 179 ? 3.212 10.534 -18.988 1.00 95.69 179 PHE A CA 1
ATOM 1413 C C . PHE A 1 179 ? 2.988 9.110 -19.497 1.00 95.69 179 PHE A C 1
ATOM 1415 O O . PHE A 1 179 ? 3.875 8.495 -20.090 1.00 95.69 179 PHE A O 1
ATOM 1422 N N . THR A 1 180 ? 1.785 8.595 -19.271 1.00 94.56 180 THR A N 1
ATOM 1423 C CA . THR A 1 180 ? 1.308 7.315 -19.793 1.00 94.56 180 THR A CA 1
ATOM 1424 C C . THR A 1 180 ? 0.235 7.600 -20.826 1.00 94.56 180 THR A C 1
ATOM 1426 O O . THR A 1 180 ? -0.776 8.215 -20.497 1.00 94.56 180 THR A O 1
ATOM 1429 N N . LEU A 1 181 ? 0.452 7.183 -22.069 1.00 93.88 181 LEU A N 1
ATOM 1430 C CA . LEU A 1 181 ? -0.507 7.399 -23.150 1.00 93.88 181 LEU A CA 1
ATOM 1431 C C . LEU A 1 181 ? -1.830 6.648 -22.863 1.00 93.88 181 LEU A C 1
ATOM 1433 O O . LEU A 1 181 ? -1.840 5.601 -22.214 1.00 93.88 181 LEU A O 1
ATOM 1437 N N . ASP A 1 182 ? -2.957 7.198 -23.327 1.00 91.31 182 ASP A N 1
ATOM 1438 C CA . ASP A 1 182 ? -4.265 6.539 -23.260 1.00 91.31 182 ASP A CA 1
ATOM 1439 C C . ASP A 1 182 ? -4.355 5.406 -24.297 1.00 91.31 182 ASP A C 1
ATOM 1441 O O . ASP A 1 182 ? -4.965 5.547 -25.361 1.00 91.31 182 ASP A O 1
ATOM 1445 N N . ASN A 1 183 ? -3.782 4.251 -23.974 1.00 83.62 183 ASN A N 1
ATOM 1446 C CA . ASN A 1 183 ? -3.869 3.048 -24.796 1.00 83.62 183 ASN A CA 1
ATOM 1447 C C . ASN A 1 183 ? -4.743 2.010 -24.099 1.00 83.62 183 ASN A C 1
ATOM 1449 O O . ASN A 1 183 ? -4.829 1.932 -22.875 1.00 83.62 183 ASN A O 1
ATOM 1453 N N . LYS A 1 184 ? -5.393 1.169 -24.903 1.00 81.50 184 LYS A N 1
ATOM 1454 C CA . LYS A 1 184 ? -5.970 -0.067 -24.382 1.00 81.50 184 LYS A CA 1
ATOM 1455 C C . LYS A 1 184 ? -4.832 -0.949 -23.879 1.00 81.50 184 LYS A C 1
ATOM 1457 O O . LYS A 1 184 ? -3.822 -1.082 -24.578 1.00 81.50 184 LYS A O 1
ATOM 1462 N N . ALA A 1 185 ? -5.004 -1.554 -22.705 1.00 75.19 185 ALA A N 1
ATOM 1463 C CA . ALA A 1 185 ? -4.090 -2.593 -22.252 1.00 75.19 185 ALA A CA 1
ATOM 1464 C C . ALA A 1 185 ? -3.966 -3.663 -23.349 1.00 75.19 185 ALA A C 1
ATOM 1466 O O . ALA A 1 185 ? -4.963 -4.039 -23.973 1.00 75.19 185 ALA A O 1
ATOM 1467 N N . ARG A 1 186 ? -2.741 -4.122 -23.626 1.00 74.25 186 ARG A N 1
ATOM 1468 C CA . ARG A 1 186 ? -2.529 -5.169 -24.632 1.00 74.25 186 ARG A CA 1
ATOM 1469 C C . ARG A 1 186 ? -3.232 -6.440 -24.161 1.00 74.25 186 ARG A C 1
ATOM 1471 O O . ARG A 1 186 ? -2.998 -6.892 -23.044 1.00 74.25 186 ARG A O 1
ATOM 1478 N N . GLU A 1 187 ? -4.069 -7.018 -25.017 1.00 81.75 187 GLU A N 1
ATOM 1479 C CA . GLU A 1 187 ? -4.649 -8.336 -24.756 1.00 81.75 187 GLU A CA 1
ATOM 1480 C C . GLU A 1 187 ? -3.528 -9.362 -24.596 1.00 81.75 187 GLU A C 1
ATOM 1482 O O . GLU A 1 187 ? -2.548 -9.344 -25.355 1.00 81.75 187 GLU A O 1
ATOM 1487 N N . LYS A 1 188 ? -3.692 -10.289 -23.647 1.00 83.25 188 LYS A N 1
ATOM 1488 C CA . LYS A 1 188 ? -2.695 -11.329 -23.363 1.00 83.25 188 LYS A CA 1
ATOM 1489 C C . LYS A 1 188 ? -2.278 -12.050 -24.645 1.00 83.25 188 LYS A C 1
ATOM 1491 O O . LYS A 1 188 ? -1.089 -12.158 -24.938 1.00 83.25 188 LYS A O 1
ATOM 1496 N N . LYS A 1 189 ? -3.256 -12.493 -25.445 1.00 82.19 189 LYS A N 1
ATOM 1497 C CA . LYS A 1 189 ? -3.015 -13.206 -26.711 1.00 82.19 189 LYS A CA 1
ATOM 1498 C C . LYS A 1 189 ? -2.186 -12.383 -27.696 1.00 82.19 189 LYS A C 1
ATOM 1500 O O . LYS A 1 189 ? -1.268 -12.917 -28.313 1.00 82.19 189 LYS A O 1
ATOM 1505 N N . SER A 1 190 ? -2.475 -11.088 -27.809 1.00 83.12 190 SER A N 1
ATOM 1506 C CA . SER A 1 190 ? -1.747 -10.176 -28.695 1.00 83.12 190 SER A CA 1
ATOM 1507 C C . SER A 1 190 ? -0.295 -9.989 -28.246 1.00 83.12 190 SER A C 1
ATOM 1509 O O . SER A 1 190 ? 0.614 -10.086 -29.067 1.00 83.12 190 SER A O 1
ATOM 1511 N N . TYR A 1 191 ? -0.059 -9.815 -26.942 1.00 82.38 191 TYR A N 1
ATOM 1512 C CA . TYR A 1 191 ? 1.289 -9.680 -26.378 1.00 82.38 191 TYR A CA 1
ATOM 1513 C C . TYR A 1 191 ? 2.131 -10.953 -26.563 1.00 82.38 191 TYR A C 1
ATOM 1515 O O . TYR A 1 191 ? 3.301 -10.909 -26.956 1.00 82.38 191 TYR A O 1
ATOM 1523 N N . VAL A 1 192 ? 1.517 -12.108 -26.300 1.00 82.25 192 VAL A N 1
ATOM 1524 C CA . VAL A 1 192 ? 2.127 -13.427 -26.495 1.00 82.25 192 VAL A CA 1
ATOM 1525 C C . VAL A 1 192 ? 2.482 -13.614 -27.974 1.00 82.25 192 VAL A C 1
ATOM 1527 O O . VAL A 1 192 ? 3.632 -13.914 -28.288 1.00 82.25 192 VAL A O 1
ATOM 1530 N N . LYS A 1 193 ? 1.549 -13.344 -28.897 1.00 83.94 193 LYS A N 1
ATOM 1531 C CA . LYS A 1 193 ? 1.777 -13.431 -30.349 1.00 83.94 193 LYS A CA 1
ATOM 1532 C C . LYS A 1 193 ? 2.939 -12.550 -30.820 1.00 83.94 193 LYS A C 1
ATOM 1534 O O . LYS A 1 193 ? 3.826 -13.046 -31.510 1.00 83.94 193 LYS A O 1
ATOM 1539 N N . GLU A 1 194 ? 2.976 -11.283 -30.411 1.00 85.56 194 GLU A N 1
ATOM 1540 C CA . GLU A 1 194 ? 4.05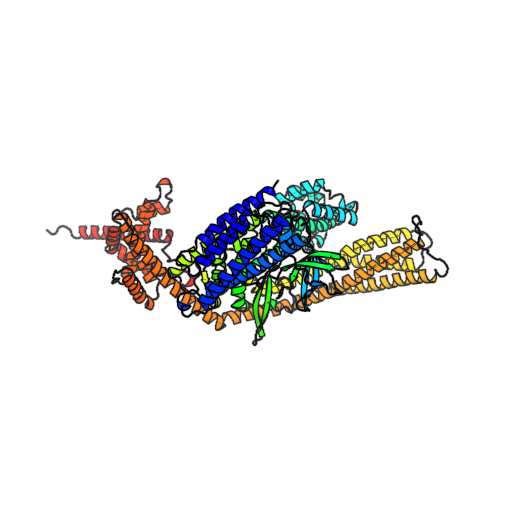5 -10.344 -30.754 1.00 85.56 194 GLU A CA 1
ATOM 1541 C C . GLU A 1 194 ? 5.421 -10.841 -30.252 1.00 85.56 194 GLU A C 1
ATOM 1543 O O . GLU A 1 194 ? 6.415 -10.792 -30.979 1.00 85.56 194 GLU A O 1
ATOM 1548 N N . THR A 1 195 ? 5.474 -11.393 -29.034 1.00 84.12 195 THR A N 1
ATOM 1549 C CA . THR A 1 195 ? 6.694 -12.004 -28.476 1.00 84.12 195 THR A CA 1
ATOM 1550 C C . THR A 1 195 ? 7.224 -13.118 -29.386 1.00 84.12 195 THR A C 1
ATOM 1552 O O . THR A 1 195 ? 8.430 -13.196 -29.633 1.00 84.12 195 THR A O 1
ATOM 1555 N N . PHE A 1 196 ? 6.339 -13.947 -29.945 1.00 81.00 196 PHE A N 1
ATOM 1556 C CA . PHE A 1 196 ? 6.718 -15.018 -30.871 1.00 81.00 196 PHE A CA 1
ATOM 1557 C C . PHE A 1 196 ? 7.140 -14.532 -32.239 1.00 81.00 196 PHE A C 1
ATOM 1559 O O . PHE A 1 196 ? 8.121 -15.032 -32.786 1.00 81.00 196 PHE A O 1
ATOM 1566 N N . GLU A 1 197 ? 6.418 -13.574 -32.806 1.00 85.81 197 GLU A N 1
ATOM 1567 C CA . GLU A 1 197 ? 6.790 -12.975 -34.085 1.00 85.81 197 GLU A CA 1
ATOM 1568 C C . GLU A 1 197 ? 8.178 -12.334 -33.984 1.00 85.81 197 GLU A C 1
ATOM 1570 O O . GLU A 1 197 ? 9.028 -12.554 -34.849 1.00 85.81 197 GLU A O 1
ATOM 1575 N N . ASN A 1 198 ? 8.462 -11.664 -32.864 1.00 84.94 198 ASN A N 1
ATOM 1576 C CA . ASN A 1 198 ? 9.785 -11.134 -32.554 1.00 84.94 198 ASN A CA 1
ATOM 1577 C C . ASN A 1 198 ? 10.833 -12.242 -32.394 1.00 84.94 198 ASN A C 1
ATOM 1579 O O . ASN A 1 198 ? 11.949 -12.106 -32.903 1.00 84.94 198 ASN A O 1
ATOM 1583 N N . ALA A 1 199 ? 10.488 -13.358 -31.748 1.00 83.69 199 ALA A N 1
ATOM 1584 C CA . ALA A 1 199 ? 11.385 -14.499 -31.617 1.00 83.69 199 ALA A CA 1
ATOM 1585 C C . ALA A 1 199 ? 11.708 -15.146 -32.975 1.00 83.69 199 ALA A C 1
ATOM 1587 O O . ALA A 1 199 ? 12.875 -15.342 -33.308 1.00 83.69 199 ALA A O 1
ATOM 1588 N N . LYS A 1 200 ? 10.702 -15.401 -33.814 1.00 85.75 200 LYS A N 1
ATOM 1589 C CA . LYS A 1 200 ? 10.885 -15.938 -35.171 1.00 85.75 200 LYS A CA 1
ATOM 1590 C C . LYS A 1 200 ? 11.690 -14.992 -36.051 1.00 85.75 200 LYS A C 1
ATOM 1592 O O . LYS A 1 200 ? 12.604 -15.432 -36.742 1.00 85.75 200 LYS A O 1
ATOM 1597 N N . LYS A 1 201 ? 11.421 -13.685 -35.977 1.00 87.56 201 LYS A N 1
ATOM 1598 C CA . LYS A 1 201 ? 12.205 -12.661 -36.678 1.00 87.56 201 LYS A CA 1
ATOM 1599 C C . LYS A 1 201 ? 13.672 -12.659 -36.233 1.00 87.56 201 LYS A C 1
ATOM 1601 O O . LYS A 1 201 ? 14.552 -12.431 -37.057 1.00 87.56 201 LYS A O 1
ATOM 1606 N N . LYS A 1 202 ? 13.939 -12.921 -34.949 1.00 84.44 202 LYS A N 1
ATOM 1607 C CA . LYS A 1 202 ? 15.288 -12.905 -34.363 1.00 84.44 202 LYS A CA 1
ATOM 1608 C C . LYS A 1 202 ? 16.076 -14.207 -34.571 1.00 84.44 202 LYS A C 1
ATOM 1610 O O . LYS A 1 202 ? 17.285 -14.129 -34.764 1.00 84.44 202 LYS A O 1
ATOM 1615 N N . TRP A 1 203 ? 15.427 -15.374 -34.533 1.00 81.06 203 TRP A N 1
ATOM 1616 C CA . TRP A 1 203 ? 16.090 -16.693 -34.531 1.00 81.06 203 TRP A CA 1
ATOM 1617 C C . TRP A 1 203 ? 15.735 -17.603 -35.722 1.00 81.06 203 TRP A C 1
ATOM 1619 O O . TRP A 1 203 ? 16.313 -18.679 -35.869 1.00 81.06 203 TRP A O 1
ATOM 1629 N N . GLY A 1 204 ? 14.823 -17.192 -36.606 1.00 87.81 204 GLY A N 1
ATOM 1630 C CA . GLY A 1 204 ? 14.447 -17.954 -37.799 1.00 87.81 204 GLY A CA 1
ATOM 1631 C C . GLY A 1 204 ? 13.972 -19.371 -37.466 1.00 87.81 204 GLY A C 1
ATOM 1632 O O . GLY A 1 204 ? 13.218 -19.569 -36.515 1.00 87.81 204 GLY A O 1
ATOM 1633 N N . LYS A 1 205 ? 14.465 -20.367 -38.219 1.00 85.38 205 LYS A N 1
ATOM 1634 C CA . LYS A 1 205 ? 14.083 -21.782 -38.052 1.00 85.38 205 LYS A CA 1
ATOM 1635 C C . LYS A 1 205 ? 14.387 -22.350 -36.666 1.00 85.38 205 LYS A C 1
ATOM 1637 O O . LYS A 1 205 ? 13.731 -23.289 -36.230 1.00 85.38 205 LYS A O 1
ATOM 1642 N N . ALA A 1 206 ? 15.364 -21.789 -35.951 1.00 79.56 206 ALA A N 1
ATOM 1643 C CA . ALA A 1 206 ? 15.668 -22.232 -34.595 1.00 79.56 206 ALA A CA 1
ATOM 1644 C C . ALA A 1 206 ? 14.518 -21.940 -33.619 1.00 79.56 206 ALA A C 1
ATOM 1646 O O . ALA A 1 206 ? 14.440 -22.595 -32.589 1.00 79.56 206 ALA A O 1
ATOM 1647 N N . ALA A 1 207 ? 13.608 -21.010 -33.944 1.00 85.38 207 ALA A N 1
ATOM 1648 C CA . ALA A 1 207 ? 12.393 -20.742 -33.176 1.00 85.38 207 ALA A CA 1
ATOM 1649 C C . ALA A 1 207 ? 11.184 -21.595 -33.611 1.00 85.38 207 ALA A C 1
ATOM 1651 O O . ALA A 1 207 ? 10.140 -21.504 -32.971 1.00 85.38 207 ALA A O 1
ATOM 1652 N N . ASP A 1 208 ? 11.300 -22.439 -34.647 1.00 83.31 208 ASP A N 1
ATOM 1653 C CA . ASP A 1 208 ? 10.170 -23.226 -35.173 1.00 83.31 208 ASP A CA 1
ATOM 1654 C C . ASP A 1 208 ? 9.668 -24.284 -34.182 1.00 83.31 208 ASP A C 1
ATOM 1656 O O . ASP A 1 208 ? 8.508 -24.683 -34.255 1.00 83.31 208 ASP A O 1
ATOM 1660 N N . PHE A 1 209 ? 10.502 -24.703 -33.217 1.00 80.81 209 PHE A N 1
ATOM 1661 C CA . PHE A 1 209 ? 10.051 -25.582 -32.130 1.00 80.81 209 PHE A CA 1
ATOM 1662 C C . PHE A 1 209 ? 9.012 -24.908 -31.223 1.00 80.81 209 PHE A C 1
ATOM 1664 O O . PHE A 1 209 ? 8.334 -25.599 -30.467 1.00 80.81 209 PHE A O 1
ATOM 1671 N N . ILE A 1 210 ? 8.871 -23.579 -31.306 1.00 73.81 210 ILE A N 1
ATOM 1672 C CA . ILE A 1 210 ? 7.836 -22.830 -30.613 1.00 73.81 210 ILE A CA 1
ATOM 1673 C C . ILE A 1 210 ? 6.773 -22.363 -31.616 1.00 73.81 210 ILE A C 1
ATOM 1675 O O . ILE A 1 210 ? 6.894 -21.320 -32.265 1.00 73.81 210 ILE A O 1
ATOM 1679 N N . THR A 1 211 ? 5.712 -23.160 -31.771 1.00 68.50 211 THR A N 1
ATOM 1680 C CA . THR A 1 211 ? 4.565 -22.825 -32.638 1.00 68.50 211 THR A CA 1
ATOM 1681 C C . THR A 1 211 ? 3.415 -22.227 -31.832 1.00 68.50 211 THR A C 1
ATOM 1683 O O . THR A 1 211 ? 3.301 -22.505 -30.646 1.00 68.50 211 THR A O 1
ATOM 1686 N N . LEU A 1 212 ? 2.551 -21.419 -32.462 1.00 60.78 212 LEU A N 1
ATOM 1687 C CA . LEU A 1 212 ? 1.412 -20.794 -31.773 1.00 60.78 212 LEU A CA 1
ATOM 1688 C C . LEU A 1 212 ? 0.432 -21.850 -31.223 1.00 60.78 212 LEU A C 1
ATOM 1690 O O . LEU A 1 212 ? 0.007 -21.724 -30.083 1.00 60.78 212 LEU A O 1
ATOM 1694 N N . ASP A 1 213 ? 0.159 -22.915 -31.988 1.00 63.94 213 ASP A N 1
ATOM 1695 C CA . ASP A 1 213 ? -0.790 -23.983 -31.627 1.00 63.94 213 ASP A CA 1
ATOM 1696 C C . ASP A 1 213 ? -0.222 -24.963 -30.595 1.00 63.94 213 ASP A C 1
ATOM 1698 O O . ASP A 1 213 ? -0.894 -25.315 -29.624 1.00 63.94 213 ASP A O 1
ATOM 1702 N N . SER A 1 214 ? 1.042 -25.387 -30.761 1.00 59.44 214 SER A N 1
ATOM 1703 C CA . SER A 1 214 ? 1.717 -26.178 -29.727 1.00 59.44 214 SER A CA 1
ATOM 1704 C C . SER A 1 214 ? 1.797 -25.385 -28.435 1.00 59.44 214 SER A C 1
ATOM 1706 O O . SER A 1 214 ? 1.749 -25.979 -27.369 1.00 59.44 214 SER A O 1
ATOM 1708 N N . LEU A 1 215 ? 1.891 -24.058 -28.516 1.00 53.28 215 LEU A N 1
ATOM 1709 C CA . LEU A 1 215 ? 2.015 -23.197 -27.363 1.00 53.28 215 LEU A CA 1
ATOM 1710 C C . LEU A 1 215 ? 0.679 -22.840 -26.729 1.00 53.28 215 LEU A C 1
ATOM 1712 O O . LEU A 1 215 ? 0.636 -22.950 -25.529 1.00 53.28 215 LEU A O 1
ATOM 1716 N N . GLU A 1 216 ? -0.407 -22.501 -27.427 1.00 55.81 216 GLU A N 1
ATOM 1717 C CA . GLU A 1 216 ? -1.712 -22.284 -26.766 1.00 55.81 216 GLU A CA 1
ATOM 1718 C C . GLU A 1 216 ? -2.110 -23.517 -25.943 1.00 55.81 216 GLU A C 1
ATOM 1720 O O . GLU A 1 216 ? -2.507 -23.385 -24.789 1.00 55.81 216 GLU A O 1
ATOM 1725 N N . LYS A 1 217 ? -1.877 -24.719 -26.487 1.00 60.44 217 LYS A N 1
ATOM 1726 C CA . LYS A 1 217 ? -2.111 -25.980 -25.781 1.00 60.44 217 LYS A CA 1
ATOM 1727 C C . LYS A 1 217 ? -1.087 -26.238 -24.675 1.00 60.44 217 LYS A C 1
ATOM 1729 O O . LYS A 1 217 ? -1.474 -26.395 -23.525 1.00 60.44 217 LYS A O 1
ATOM 1734 N N . THR A 1 218 ? 0.214 -26.211 -24.989 1.00 52.22 218 THR A N 1
ATOM 1735 C CA . THR A 1 218 ? 1.269 -26.447 -23.986 1.00 52.22 218 THR A CA 1
ATOM 1736 C C . THR A 1 218 ? 1.198 -25.418 -22.875 1.00 52.22 218 THR A C 1
ATOM 1738 O O . THR A 1 218 ? 1.446 -25.805 -21.754 1.00 52.22 218 THR A O 1
ATOM 1741 N N . TYR A 1 219 ? 0.848 -24.160 -23.154 1.00 55.38 219 TYR A N 1
ATOM 1742 C CA . TYR A 1 219 ? 0.808 -23.023 -22.235 1.00 55.38 219 TYR A CA 1
ATOM 1743 C C . TYR A 1 219 ? -0.482 -22.923 -21.421 1.00 55.38 219 TYR A C 1
ATOM 1745 O O . TYR A 1 219 ? -0.387 -22.609 -20.242 1.00 55.38 219 TYR A O 1
ATOM 1753 N N . GLU A 1 220 ? -1.669 -23.195 -21.975 1.00 58.47 220 GLU A N 1
ATOM 1754 C CA . GLU A 1 220 ? -2.877 -23.332 -21.143 1.00 58.47 220 GLU A CA 1
ATOM 1755 C C . GLU A 1 220 ? -2.747 -24.560 -20.218 1.00 58.47 220 GLU A C 1
ATOM 1757 O O . GLU A 1 220 ? -3.001 -24.452 -19.015 1.00 58.47 220 GLU A O 1
ATOM 1762 N N . ASP A 1 221 ? -2.175 -25.668 -20.711 1.00 54.22 221 ASP A N 1
ATOM 1763 C CA . ASP A 1 221 ? -1.794 -26.816 -19.875 1.00 54.22 221 ASP A CA 1
ATOM 1764 C C . ASP A 1 221 ? -0.638 -26.455 -18.900 1.00 54.22 221 ASP A C 1
ATOM 1766 O O . ASP A 1 221 ? -0.639 -26.884 -17.740 1.00 54.22 221 ASP A O 1
ATOM 1770 N N . PHE A 1 222 ? 0.307 -25.590 -19.316 1.00 51.59 222 PHE A N 1
ATOM 1771 C CA . PHE A 1 222 ? 1.410 -25.034 -18.504 1.00 51.59 222 PHE A CA 1
ATOM 1772 C C . PHE A 1 222 ? 0.894 -24.126 -17.373 1.00 51.59 222 PHE A C 1
ATOM 1774 O O . PHE A 1 222 ? 1.467 -24.007 -16.294 1.00 51.59 222 PHE A O 1
ATOM 1781 N N . LYS A 1 223 ? -0.199 -23.419 -17.622 1.00 55.28 223 LYS A N 1
ATOM 1782 C CA . LYS A 1 223 ? -0.774 -22.445 -16.706 1.00 55.28 223 LYS A CA 1
ATOM 1783 C C . LYS A 1 223 ? -1.584 -23.139 -15.619 1.00 55.28 223 LYS A C 1
ATOM 1785 O O . LYS A 1 223 ? -1.389 -22.841 -14.441 1.00 55.28 223 LYS A O 1
ATOM 1790 N N . CYS A 1 224 ? -2.459 -24.075 -15.997 1.00 51.91 224 CYS A N 1
ATOM 1791 C CA . CYS A 1 224 ? -3.335 -24.775 -15.055 1.00 51.91 224 CYS A CA 1
ATOM 1792 C C . CYS A 1 224 ? -2.574 -25.679 -14.078 1.00 51.91 224 CYS A C 1
ATOM 1794 O O . CYS A 1 224 ? -3.033 -25.867 -12.954 1.00 51.91 224 CYS A O 1
ATOM 1796 N N . SER A 1 225 ? -1.408 -26.197 -14.473 1.00 48.19 225 SER A N 1
ATOM 1797 C CA . SER A 1 225 ? -0.625 -27.119 -13.640 1.00 48.19 225 SER A CA 1
ATOM 1798 C C . SER A 1 225 ? 0.665 -26.514 -13.055 1.00 48.19 225 SER A C 1
ATOM 1800 O O . SER A 1 225 ? 1.278 -27.156 -12.205 1.00 48.19 225 SER A O 1
ATOM 1802 N N . TYR A 1 226 ? 1.103 -25.307 -13.468 1.00 58.66 226 TYR A N 1
ATOM 1803 C CA . TYR A 1 226 ? 2.492 -24.872 -13.224 1.00 58.66 226 TYR A CA 1
ATOM 1804 C C . TYR A 1 226 ? 2.720 -23.366 -12.939 1.00 58.66 226 TYR A C 1
ATOM 1806 O O . TYR A 1 226 ? 3.780 -22.826 -13.259 1.00 58.66 226 TYR A O 1
ATOM 1814 N N . SER A 1 227 ? 1.800 -22.660 -12.268 1.00 56.19 227 SER A N 1
ATOM 1815 C CA . SER A 1 227 ? 2.016 -21.252 -11.849 1.00 56.19 227 SER A CA 1
ATOM 1816 C C . SER A 1 227 ? 3.274 -21.048 -10.980 1.00 56.19 227 SER A C 1
ATOM 1818 O O . SER A 1 227 ? 4.003 -20.071 -11.155 1.00 56.19 227 SER A O 1
ATOM 1820 N N . ALA A 1 228 ? 3.589 -22.009 -10.104 1.00 53.34 228 ALA A N 1
ATOM 1821 C CA . ALA A 1 228 ? 4.820 -22.026 -9.309 1.00 53.34 228 ALA A CA 1
ATOM 1822 C C . ALA A 1 228 ? 6.081 -22.141 -10.181 1.00 53.34 228 ALA A C 1
ATOM 1824 O O . ALA A 1 228 ? 7.115 -21.559 -9.870 1.00 53.34 228 ALA A O 1
ATOM 1825 N N . MET A 1 229 ? 5.978 -22.845 -11.306 1.00 58.09 229 MET A N 1
ATOM 1826 C CA . MET A 1 229 ? 7.060 -23.048 -12.261 1.00 58.09 229 MET A CA 1
ATOM 1827 C C . MET A 1 229 ? 7.242 -21.855 -13.188 1.00 58.09 229 MET A C 1
ATOM 1829 O O . MET A 1 229 ? 8.367 -21.508 -13.500 1.00 58.09 229 MET A O 1
ATOM 1833 N N . LEU A 1 230 ? 6.155 -21.204 -13.607 1.00 59.00 230 LEU A N 1
ATOM 1834 C CA . LEU A 1 230 ? 6.207 -19.921 -14.303 1.00 59.00 230 LEU A CA 1
ATOM 1835 C C . LEU A 1 230 ? 6.832 -18.842 -13.423 1.00 59.00 230 LEU A C 1
ATOM 1837 O O . LEU A 1 230 ? 7.599 -18.039 -13.930 1.00 59.00 230 LEU A O 1
ATOM 1841 N N . SER A 1 231 ? 6.548 -18.859 -12.121 1.00 59.66 231 SER A N 1
ATOM 1842 C CA . SER A 1 231 ? 7.208 -17.998 -11.139 1.00 59.66 231 SER A CA 1
ATOM 1843 C C . SER A 1 231 ? 8.687 -18.372 -10.962 1.00 59.66 231 SER A C 1
ATOM 1845 O O . SER A 1 231 ? 9.537 -17.493 -11.023 1.00 59.66 231 SER A O 1
ATOM 1847 N N . TYR A 1 232 ? 9.023 -19.665 -10.839 1.00 64.31 232 TYR A N 1
ATOM 1848 C CA . TYR A 1 232 ? 10.413 -20.154 -10.813 1.00 64.31 232 TYR A CA 1
ATOM 1849 C C . TYR A 1 232 ? 11.178 -19.718 -12.061 1.00 64.31 232 TYR A C 1
ATOM 1851 O O . TYR A 1 232 ? 12.220 -19.092 -11.960 1.00 64.31 232 TYR A O 1
ATOM 1859 N N . ILE A 1 233 ? 10.612 -19.969 -13.240 1.00 62.28 233 ILE A N 1
ATOM 1860 C CA . ILE A 1 233 ? 11.144 -19.541 -14.524 1.00 62.28 233 ILE A CA 1
ATOM 1861 C C . ILE A 1 233 ? 11.243 -18.015 -14.507 1.00 62.28 233 ILE A C 1
ATOM 1863 O O . ILE A 1 233 ? 12.338 -17.522 -14.606 1.00 62.28 233 ILE A O 1
ATOM 1867 N N . ALA A 1 234 ? 10.208 -17.225 -14.254 1.00 62.50 234 ALA A N 1
ATOM 1868 C CA . ALA A 1 234 ? 10.314 -15.763 -14.269 1.00 62.50 234 ALA A CA 1
ATOM 1869 C C . ALA A 1 234 ? 11.367 -15.171 -13.313 1.00 62.50 234 ALA A C 1
ATOM 1871 O O . ALA A 1 234 ? 12.036 -14.205 -13.686 1.00 62.50 234 ALA A O 1
ATOM 1872 N N . ASN A 1 235 ? 11.517 -15.747 -12.118 1.00 62.91 235 ASN A N 1
ATOM 1873 C CA . ASN A 1 235 ? 12.466 -15.290 -11.101 1.00 62.91 235 ASN A CA 1
ATOM 1874 C C . ASN A 1 235 ? 13.896 -15.773 -11.387 1.00 62.91 235 ASN A C 1
ATOM 1876 O O . ASN A 1 235 ? 14.844 -15.009 -11.229 1.00 62.91 235 ASN A O 1
ATOM 1880 N N . ASP A 1 236 ? 14.046 -17.003 -11.880 1.00 65.56 236 ASP A N 1
ATOM 1881 C CA . ASP A 1 236 ? 15.335 -17.634 -12.166 1.00 65.56 236 ASP A CA 1
ATOM 1882 C C . ASP A 1 236 ? 15.656 -17.635 -13.659 1.00 65.56 236 ASP A C 1
ATOM 1884 O O . ASP A 1 236 ? 16.618 -18.252 -14.082 1.00 65.56 236 ASP A O 1
ATOM 1888 N N . MET A 1 237 ? 14.886 -16.955 -14.501 1.00 65.50 237 MET A N 1
ATOM 1889 C CA . MET A 1 237 ? 15.056 -16.964 -15.957 1.00 65.50 237 MET A CA 1
ATOM 1890 C C . MET A 1 237 ? 16.330 -16.275 -16.364 1.00 65.50 237 MET A C 1
ATOM 1892 O O . MET A 1 237 ? 16.974 -16.689 -17.321 1.00 65.50 237 MET A O 1
ATOM 1896 N N . GLU A 1 238 ? 16.686 -15.235 -15.621 1.00 57.41 238 GLU A N 1
ATOM 1897 C CA . GLU A 1 238 ? 18.024 -14.687 -15.676 1.00 57.41 238 GLU A CA 1
ATOM 1898 C C . GLU A 1 238 ? 19.028 -15.798 -15.391 1.00 57.41 238 GLU A C 1
ATOM 1900 O O . GLU A 1 238 ? 19.786 -16.156 -16.287 1.00 57.41 238 GLU A O 1
ATOM 1905 N N . GLN A 1 239 ? 18.936 -16.452 -14.232 1.00 61.88 239 GLN A N 1
ATOM 1906 C CA . GLN A 1 239 ? 19.851 -17.524 -13.838 1.00 61.88 239 GLN A CA 1
ATOM 1907 C C . GLN A 1 239 ? 19.890 -18.697 -14.833 1.00 61.88 239 GLN A C 1
ATOM 1909 O O . GLN A 1 239 ? 20.964 -19.197 -15.118 1.00 61.88 239 GLN A O 1
ATOM 1914 N N . LEU A 1 240 ? 18.764 -19.113 -15.418 1.00 63.97 240 LEU A N 1
ATOM 1915 C CA . LEU A 1 240 ? 18.653 -20.179 -16.416 1.00 63.97 240 LEU A CA 1
ATOM 1916 C C . LEU A 1 240 ? 19.200 -19.745 -17.776 1.00 63.97 240 LEU A C 1
ATOM 1918 O O . LEU A 1 240 ? 19.823 -20.552 -18.467 1.00 63.97 240 LEU A O 1
ATOM 1922 N N . SER A 1 241 ? 18.990 -18.480 -18.172 1.00 58.12 241 SER A N 1
ATOM 1923 C CA . SER A 1 241 ? 19.659 -17.903 -19.349 1.00 58.12 241 SER A CA 1
ATOM 1924 C C . SER A 1 241 ? 21.167 -17.950 -19.162 1.00 58.12 241 SER A C 1
ATOM 1926 O O . SER A 1 241 ? 21.901 -18.243 -20.105 1.00 58.12 241 SER A O 1
ATOM 1928 N N . PHE A 1 242 ? 21.588 -17.740 -17.917 1.00 50.59 242 PHE A N 1
ATOM 1929 C CA . PHE A 1 242 ? 22.937 -17.857 -17.435 1.00 50.59 242 PHE A CA 1
ATOM 1930 C C . PHE A 1 242 ? 23.212 -19.279 -16.941 1.00 50.59 242 PHE A C 1
ATOM 1932 O O . PHE A 1 242 ? 23.888 -19.371 -15.963 1.00 50.59 242 PHE A O 1
ATOM 1939 N N . MET A 1 243 ? 22.741 -20.413 -17.455 1.00 58.03 243 MET A N 1
ATOM 1940 C CA . MET A 1 243 ? 23.283 -21.727 -17.017 1.00 58.03 243 MET A CA 1
ATOM 1941 C C . MET A 1 243 ? 23.975 -22.409 -18.203 1.00 58.03 243 MET A C 1
ATOM 1943 O O . MET A 1 243 ? 23.500 -22.233 -19.331 1.00 58.03 243 MET A O 1
ATOM 1947 N N . PRO A 1 244 ? 25.089 -23.172 -18.056 1.00 62.97 244 PRO A N 1
ATOM 1948 C CA . PRO A 1 244 ? 25.554 -23.989 -19.164 1.00 62.97 244 PRO A CA 1
ATOM 1949 C C . PRO A 1 244 ? 24.416 -24.933 -19.491 1.00 62.97 244 PRO A C 1
ATOM 1951 O O . PRO A 1 244 ? 23.714 -25.401 -18.595 1.00 62.97 244 PRO A O 1
ATOM 1954 N N . TYR A 1 245 ? 24.230 -25.221 -20.774 1.00 75.94 245 TYR A N 1
ATOM 1955 C CA . TYR A 1 245 ? 23.055 -25.962 -21.215 1.00 75.94 245 TYR A CA 1
ATOM 1956 C C . TYR A 1 245 ? 22.811 -27.237 -20.394 1.00 75.94 245 TYR A C 1
ATOM 1958 O O . TYR A 1 245 ? 21.673 -27.503 -20.047 1.00 75.94 245 TYR A O 1
ATOM 1966 N N . LYS A 1 246 ? 23.861 -27.978 -20.013 1.00 74.12 246 LYS A N 1
ATOM 1967 C CA . LYS A 1 246 ? 23.723 -29.181 -19.179 1.00 74.12 246 LYS A CA 1
ATOM 1968 C C . LYS A 1 246 ? 23.153 -28.897 -17.791 1.00 74.12 246 LYS A C 1
ATOM 1970 O O . LYS A 1 246 ? 22.278 -29.641 -17.368 1.00 74.12 246 LYS A O 1
ATOM 1975 N N . ASP A 1 247 ? 23.594 -27.844 -17.111 1.00 71.56 247 ASP A N 1
ATOM 1976 C CA . ASP A 1 247 ? 23.117 -27.531 -15.759 1.00 71.56 247 ASP A CA 1
ATOM 1977 C C . ASP A 1 247 ? 21.769 -26.824 -15.801 1.00 71.56 247 ASP A C 1
ATOM 1979 O O . ASP A 1 247 ? 20.915 -27.107 -14.973 1.00 71.56 247 ASP A O 1
ATOM 1983 N N . ALA A 1 248 ? 21.534 -25.984 -16.812 1.00 71.38 248 ALA A N 1
ATOM 1984 C CA . ALA A 1 248 ? 20.226 -25.394 -17.073 1.00 71.38 248 ALA A CA 1
ATOM 1985 C C . ALA A 1 248 ? 19.202 -26.494 -17.355 1.00 71.38 248 ALA A C 1
ATOM 1987 O O . ALA A 1 248 ? 18.120 -26.517 -16.779 1.00 71.38 248 ALA A O 1
ATOM 1988 N N . HIS A 1 249 ? 19.568 -27.441 -18.222 1.00 79.69 249 HIS A N 1
ATOM 1989 C CA . HIS A 1 249 ? 18.750 -28.595 -18.562 1.00 79.69 249 HIS A CA 1
ATOM 1990 C C . HIS A 1 249 ? 18.591 -29.521 -17.364 1.00 79.69 249 HIS A C 1
ATOM 1992 O O . HIS A 1 249 ? 17.492 -30.007 -17.163 1.00 79.69 249 HIS A O 1
ATOM 1998 N N . ALA A 1 250 ? 19.605 -29.708 -16.516 1.00 79.12 250 ALA A N 1
ATOM 1999 C CA . ALA A 1 250 ? 19.494 -30.482 -15.281 1.00 79.12 250 ALA A CA 1
ATOM 2000 C C . ALA A 1 250 ? 18.620 -29.789 -14.223 1.00 79.12 250 ALA A C 1
ATOM 2002 O O . ALA A 1 250 ? 17.827 -30.458 -13.566 1.00 79.12 250 ALA A O 1
ATOM 2003 N N . ALA A 1 251 ? 18.720 -28.467 -14.070 1.00 74.38 251 ALA A N 1
ATOM 2004 C CA . ALA A 1 251 ? 17.889 -27.665 -13.177 1.00 74.38 251 ALA A CA 1
ATOM 2005 C C . ALA A 1 251 ? 16.435 -27.671 -13.652 1.00 74.38 251 ALA A C 1
ATOM 2007 O O . ALA A 1 251 ? 15.532 -27.953 -12.867 1.00 74.38 251 ALA A O 1
ATOM 2008 N N . LEU A 1 252 ? 16.209 -27.461 -14.950 1.00 77.00 252 LEU A N 1
ATOM 2009 C CA . LEU A 1 252 ? 14.907 -27.664 -15.571 1.00 77.00 252 LEU A CA 1
ATOM 2010 C C . LEU A 1 252 ? 14.456 -29.108 -15.351 1.00 77.00 252 LEU A C 1
ATOM 2012 O O . LEU A 1 252 ? 13.395 -29.312 -14.803 1.00 77.00 252 LEU A O 1
ATOM 2016 N N . THR A 1 253 ? 15.272 -30.117 -15.639 1.00 81.69 253 THR A N 1
ATOM 2017 C CA . THR A 1 253 ? 14.939 -31.538 -15.452 1.00 81.69 253 THR A CA 1
ATOM 2018 C C . THR A 1 253 ? 14.532 -31.846 -14.020 1.00 81.69 253 THR A C 1
ATOM 2020 O O . THR A 1 253 ? 13.509 -32.483 -13.811 1.00 81.69 253 THR A O 1
ATOM 2023 N N . LYS A 1 254 ? 15.264 -31.347 -13.024 1.00 81.12 254 LYS A N 1
ATOM 2024 C CA . LYS A 1 254 ? 14.938 -31.513 -11.605 1.00 81.12 254 LYS A CA 1
ATOM 2025 C C . LYS A 1 254 ? 13.579 -30.906 -11.257 1.00 81.12 254 LYS A C 1
ATOM 2027 O O . LYS A 1 254 ? 12.833 -31.513 -10.502 1.00 81.12 254 LYS A O 1
ATOM 2032 N N . ASN A 1 255 ? 13.271 -29.732 -11.802 1.00 73.56 255 ASN A N 1
ATOM 2033 C CA . ASN A 1 255 ? 12.020 -29.027 -11.528 1.00 73.56 255 ASN A CA 1
ATOM 2034 C C . ASN A 1 255 ? 10.868 -29.439 -12.464 1.00 73.56 255 ASN A C 1
ATOM 2036 O O . ASN A 1 255 ? 9.723 -29.130 -12.170 1.00 73.56 255 ASN A O 1
ATOM 2040 N N . LEU A 1 256 ? 11.150 -30.112 -13.585 1.00 72.25 256 LEU A N 1
ATOM 2041 C CA . LEU A 1 256 ? 10.198 -30.450 -14.650 1.00 72.25 256 LEU A CA 1
ATOM 2042 C C . LEU A 1 256 ? 9.906 -31.956 -14.752 1.00 72.25 256 LEU A C 1
ATOM 2044 O O . LEU A 1 256 ? 8.915 -32.334 -15.373 1.00 72.25 256 LEU A O 1
ATOM 2048 N N . ASN A 1 257 ? 10.742 -32.834 -14.186 1.00 76.75 257 ASN A N 1
ATOM 2049 C CA . ASN A 1 257 ? 10.608 -34.285 -14.375 1.00 76.75 257 ASN A CA 1
ATOM 2050 C C . ASN A 1 257 ? 9.358 -34.882 -13.738 1.00 76.75 257 ASN A C 1
ATOM 2052 O O . ASN A 1 257 ? 8.857 -35.893 -14.237 1.00 76.75 257 ASN A O 1
ATOM 2056 N N . ASP A 1 258 ? 8.855 -34.275 -12.668 1.00 75.00 258 ASP A N 1
ATOM 2057 C CA . ASP A 1 258 ? 7.659 -34.757 -11.972 1.00 75.00 258 ASP A CA 1
ATOM 2058 C C . ASP A 1 258 ? 6.370 -34.377 -12.717 1.00 75.00 258 ASP A C 1
ATOM 2060 O O . ASP A 1 258 ? 5.263 -34.746 -12.327 1.00 75.00 258 ASP A O 1
ATOM 2064 N N . PHE A 1 259 ? 6.512 -33.679 -13.844 1.00 66.88 259 PHE A N 1
ATOM 2065 C CA . PHE A 1 259 ? 5.426 -33.086 -14.590 1.00 66.88 259 PHE A CA 1
ATOM 2066 C C . PHE A 1 259 ? 5.337 -33.674 -16.003 1.00 66.88 259 PHE A C 1
ATOM 2068 O O . PHE A 1 259 ? 6.312 -33.683 -16.755 1.00 66.88 259 PHE A O 1
ATOM 2075 N N . LEU A 1 260 ? 4.143 -34.154 -16.380 1.00 67.44 260 LEU A N 1
ATOM 2076 C CA . LEU A 1 260 ? 3.894 -34.867 -17.643 1.00 67.44 260 LEU A CA 1
ATOM 2077 C C . LEU A 1 260 ? 4.436 -34.105 -18.865 1.00 67.44 260 LEU A C 1
ATOM 2079 O O . LEU A 1 260 ? 5.198 -34.661 -19.655 1.00 67.44 260 LEU A O 1
ATOM 2083 N N . TYR A 1 261 ? 4.117 -32.816 -18.959 1.00 66.62 261 TYR A N 1
ATOM 2084 C CA . TYR A 1 261 ? 4.539 -31.948 -20.060 1.00 66.62 261 TYR A CA 1
ATOM 2085 C C . TYR A 1 261 ? 5.933 -31.343 -19.869 1.00 66.62 261 TYR A C 1
ATOM 2087 O O . TYR A 1 261 ? 6.573 -30.946 -20.842 1.00 66.62 261 TYR A O 1
ATOM 2095 N N . GLY A 1 262 ? 6.455 -31.338 -18.637 1.00 71.50 262 GLY A N 1
ATOM 2096 C CA . GLY A 1 262 ? 7.832 -30.936 -18.361 1.00 71.50 262 GLY A CA 1
ATOM 2097 C C . GLY A 1 262 ? 8.836 -31.803 -19.126 1.00 71.50 262 GLY A C 1
ATOM 2098 O O . GLY A 1 262 ? 9.781 -31.285 -19.716 1.00 71.50 262 GLY A O 1
ATOM 2099 N N . LYS A 1 263 ? 8.572 -33.112 -19.241 1.00 78.38 263 LYS A N 1
ATOM 2100 C CA . LYS A 1 263 ? 9.391 -34.042 -20.040 1.00 78.38 263 LYS A CA 1
ATOM 2101 C C . LYS A 1 263 ? 9.350 -33.758 -21.539 1.00 78.38 263 LYS A C 1
ATOM 2103 O O . LYS A 1 263 ? 10.361 -33.935 -22.213 1.00 78.38 263 LYS A O 1
ATOM 2108 N N . GLU A 1 264 ? 8.203 -33.355 -22.080 1.00 76.00 264 GLU A N 1
ATOM 2109 C CA . GLU A 1 264 ? 8.084 -33.004 -23.501 1.00 76.00 264 GLU A CA 1
ATOM 2110 C C . GLU A 1 264 ? 8.804 -31.693 -23.800 1.00 76.00 264 GLU A C 1
ATOM 2112 O O . GLU A 1 264 ? 9.595 -31.630 -24.741 1.00 76.00 264 GLU A O 1
ATOM 2117 N N . LEU A 1 265 ? 8.630 -30.691 -22.937 1.00 74.94 265 LEU A N 1
ATOM 2118 C CA . LEU A 1 265 ? 9.348 -29.427 -23.036 1.00 74.94 265 LEU A CA 1
ATOM 2119 C C . LEU A 1 265 ? 10.871 -29.632 -22.974 1.00 74.94 265 LEU A C 1
ATOM 2121 O O . LEU A 1 265 ? 11.593 -29.083 -23.800 1.00 74.94 265 LEU A O 1
ATOM 2125 N N . LEU A 1 266 ? 11.371 -30.475 -22.065 1.00 81.69 266 LEU A N 1
ATOM 2126 C CA . LEU A 1 266 ? 12.800 -30.817 -21.980 1.00 81.69 266 LEU A CA 1
ATOM 2127 C C . LEU A 1 266 ? 13.338 -31.526 -23.227 1.00 81.69 266 LEU A C 1
ATOM 2129 O O . LEU A 1 266 ? 14.512 -31.362 -23.552 1.00 81.69 266 LEU A O 1
ATOM 2133 N N . LYS A 1 267 ? 12.508 -32.323 -23.914 1.00 85.06 267 LYS A N 1
ATOM 2134 C CA . LYS A 1 267 ? 12.867 -32.937 -25.204 1.00 85.06 267 LYS A CA 1
ATOM 2135 C C . LYS A 1 267 ? 12.896 -31.905 -26.327 1.00 85.06 267 LYS A C 1
ATOM 2137 O O . LYS A 1 267 ? 13.683 -32.048 -27.253 1.00 85.06 267 LYS A O 1
ATOM 2142 N N . MET A 1 268 ? 12.041 -30.883 -26.262 1.00 83.06 268 MET A N 1
ATOM 2143 C CA . MET A 1 268 ? 12.050 -29.782 -27.226 1.00 83.06 268 MET A CA 1
ATOM 2144 C C . MET A 1 268 ? 13.250 -28.859 -27.011 1.00 83.06 268 MET A C 1
ATOM 2146 O O . MET A 1 268 ? 13.841 -28.408 -27.988 1.00 83.06 268 MET A O 1
ATOM 2150 N N . ILE A 1 269 ? 13.639 -28.614 -25.757 1.00 83.94 269 ILE A N 1
ATOM 2151 C CA . ILE A 1 269 ? 14.824 -27.842 -25.364 1.00 83.94 269 ILE A CA 1
ATOM 2152 C C . ILE A 1 269 ? 16.057 -28.764 -25.373 1.00 83.94 269 ILE A C 1
ATOM 2154 O O . ILE A 1 269 ? 16.698 -28.979 -24.355 1.00 83.94 269 ILE A O 1
ATOM 2158 N N . ASP A 1 270 ? 16.374 -29.339 -26.533 1.00 85.44 270 ASP A N 1
ATOM 2159 C CA . ASP A 1 270 ? 17.472 -30.306 -26.733 1.00 85.44 270 ASP A CA 1
ATOM 2160 C C . ASP A 1 270 ? 18.832 -29.661 -27.064 1.00 85.44 270 ASP A C 1
ATOM 2162 O O . ASP A 1 270 ? 19.849 -30.347 -27.204 1.00 85.44 270 ASP A O 1
ATOM 2166 N N . THR A 1 271 ? 18.860 -28.337 -27.213 1.00 81.25 271 THR A N 1
ATOM 2167 C CA . THR A 1 271 ? 20.038 -27.581 -27.639 1.00 81.25 271 THR A CA 1
ATOM 2168 C C . THR A 1 271 ? 20.182 -26.272 -26.857 1.00 81.25 271 THR A C 1
ATOM 2170 O O . THR A 1 271 ? 19.180 -25.683 -26.435 1.00 81.25 271 THR A O 1
ATOM 2173 N N . PRO A 1 272 ? 21.418 -25.747 -26.714 1.00 75.06 272 PRO A N 1
ATOM 2174 C CA . PRO A 1 272 ? 21.660 -24.449 -26.079 1.00 75.06 272 PRO A CA 1
ATOM 2175 C C . PRO A 1 272 ? 20.893 -23.296 -26.740 1.00 75.06 272 PRO A C 1
ATOM 2177 O O . PRO A 1 272 ? 20.411 -22.391 -26.061 1.00 75.06 272 PRO A O 1
ATOM 2180 N N . GLU A 1 273 ? 20.761 -23.329 -28.069 1.00 79.56 273 GLU A N 1
ATOM 2181 C CA . GLU A 1 273 ? 20.035 -22.308 -28.825 1.00 79.56 273 GLU A CA 1
ATOM 2182 C C . GLU A 1 273 ? 18.539 -22.326 -28.494 1.00 79.56 273 GLU A C 1
ATOM 2184 O O . GLU A 1 273 ? 17.977 -21.281 -28.173 1.00 79.56 273 GLU A O 1
ATOM 2189 N N . LYS A 1 274 ? 17.905 -23.504 -28.461 1.00 83.19 274 LYS A N 1
ATOM 2190 C CA . LYS A 1 274 ? 16.491 -23.622 -28.082 1.00 83.19 274 LYS A CA 1
ATOM 2191 C C . LYS A 1 274 ? 16.236 -23.241 -26.626 1.00 83.19 274 LYS A C 1
ATOM 2193 O O . LYS A 1 274 ? 15.239 -22.583 -26.349 1.00 83.19 274 LYS A O 1
ATOM 2198 N N . LEU A 1 275 ? 17.151 -23.559 -25.707 1.00 81.31 275 LEU A N 1
ATOM 2199 C CA . LEU A 1 275 ? 17.065 -23.087 -24.320 1.00 81.31 275 LEU A CA 1
ATOM 2200 C C . LEU A 1 275 ? 17.054 -21.557 -24.263 1.00 81.31 275 LEU A C 1
ATOM 2202 O O . LEU A 1 275 ? 16.206 -20.960 -23.605 1.00 81.31 275 LEU A O 1
ATOM 2206 N N . LYS A 1 276 ? 17.956 -20.913 -25.006 1.00 77.50 276 LYS A N 1
ATOM 2207 C CA . LYS A 1 276 ? 18.028 -19.454 -25.076 1.00 77.50 276 LYS A CA 1
ATOM 2208 C C . LYS A 1 276 ? 16.759 -18.841 -25.661 1.00 77.50 276 LYS A C 1
ATOM 2210 O O . LYS A 1 276 ? 16.295 -17.822 -25.154 1.00 77.50 276 LYS A O 1
ATOM 2215 N N . ILE A 1 277 ? 16.189 -19.442 -26.703 1.00 82.12 277 ILE A N 1
ATOM 2216 C CA . ILE A 1 277 ? 14.925 -18.988 -27.300 1.00 82.12 277 ILE A CA 1
ATOM 2217 C C . ILE A 1 277 ? 13.785 -19.144 -26.289 1.00 82.12 277 ILE A C 1
ATOM 2219 O O . ILE A 1 277 ? 13.066 -18.176 -26.051 1.00 82.12 277 ILE A O 1
ATOM 2223 N N . PHE A 1 278 ? 13.667 -20.308 -25.641 1.00 82.62 278 PHE A N 1
ATOM 2224 C CA . PHE A 1 278 ? 12.679 -20.555 -24.587 1.00 82.62 278 PHE A CA 1
ATOM 2225 C C . PHE A 1 278 ? 12.772 -19.497 -23.484 1.00 82.62 278 PHE A C 1
ATOM 2227 O O . PHE A 1 278 ? 11.772 -18.872 -23.137 1.00 82.62 278 PHE A O 1
ATOM 2234 N N . VAL A 1 279 ? 13.985 -19.206 -23.012 1.00 77.75 279 VAL A N 1
ATOM 2235 C CA . VAL A 1 279 ? 14.216 -18.183 -21.993 1.00 77.75 279 VAL A CA 1
ATOM 2236 C C . VAL A 1 279 ? 13.999 -16.754 -22.521 1.00 77.75 279 VAL A C 1
ATOM 2238 O O . VAL A 1 279 ? 13.620 -15.865 -21.784 1.00 77.75 279 VAL A O 1
ATOM 2241 N N . ASN A 1 280 ? 14.168 -16.440 -23.799 1.00 78.19 280 ASN A N 1
ATOM 2242 C CA . ASN A 1 280 ? 13.801 -15.090 -24.256 1.00 78.19 280 ASN A CA 1
ATOM 2243 C C . ASN A 1 280 ? 12.281 -14.904 -24.382 1.00 78.19 280 ASN A C 1
ATOM 2245 O O . ASN A 1 280 ? 11.781 -13.786 -24.275 1.00 78.19 280 ASN A O 1
ATOM 2249 N N . VAL A 1 281 ? 11.553 -15.994 -24.605 1.00 80.31 281 VAL A N 1
ATOM 2250 C CA . VAL A 1 281 ? 10.101 -15.997 -24.786 1.00 80.31 281 VAL A CA 1
ATOM 2251 C C . VAL A 1 281 ? 9.357 -16.068 -23.451 1.00 80.31 281 VAL A C 1
ATOM 2253 O O . VAL A 1 281 ? 8.359 -15.372 -23.268 1.00 80.31 281 VAL A O 1
ATOM 2256 N N . ALA A 1 282 ? 9.818 -16.891 -22.506 1.00 77.69 282 ALA A N 1
ATOM 2257 C CA . ALA A 1 282 ? 9.040 -17.232 -21.317 1.00 77.69 282 ALA A CA 1
ATOM 2258 C C . ALA A 1 282 ? 8.770 -16.035 -20.381 1.00 77.69 282 ALA A C 1
ATOM 2260 O O . ALA A 1 282 ? 7.731 -16.004 -19.732 1.00 77.69 282 ALA A O 1
ATOM 2261 N N . LYS A 1 283 ? 9.638 -15.013 -20.355 1.00 77.31 283 LYS A N 1
ATOM 2262 C CA . LYS A 1 283 ? 9.554 -13.844 -19.455 1.00 77.31 283 LYS A CA 1
ATOM 2263 C C . LYS A 1 283 ? 8.496 -12.868 -19.946 1.00 77.31 283 LYS A C 1
ATOM 2265 O O . LYS A 1 283 ? 7.599 -12.569 -19.165 1.00 77.31 283 LYS A O 1
ATOM 2270 N N . PRO A 1 284 ? 8.522 -12.404 -21.211 1.00 79.69 284 PRO A N 1
ATOM 2271 C CA . PRO A 1 284 ? 7.410 -11.633 -21.758 1.00 79.69 284 PRO A CA 1
ATOM 2272 C C . PRO A 1 284 ? 6.071 -12.383 -21.647 1.00 79.69 284 PRO A C 1
ATOM 2274 O O . PRO A 1 284 ? 5.071 -11.796 -21.246 1.00 79.69 284 PRO A O 1
ATOM 2277 N N . VAL A 1 285 ? 6.050 -13.693 -21.917 1.00 79.12 285 VAL A N 1
ATOM 2278 C CA . VAL A 1 285 ? 4.834 -14.514 -21.786 1.00 79.12 285 VAL A CA 1
ATOM 2279 C C . VAL A 1 285 ? 4.344 -14.595 -20.331 1.00 79.12 285 VAL A C 1
ATOM 2281 O O . VAL A 1 285 ? 3.144 -14.494 -20.079 1.00 79.12 285 VAL A O 1
ATOM 2284 N N . TYR A 1 286 ? 5.249 -14.731 -19.362 1.00 79.19 286 TYR A N 1
ATOM 2285 C CA . TYR A 1 286 ? 4.917 -14.666 -17.940 1.00 79.19 286 TYR A CA 1
ATOM 2286 C C . TYR A 1 286 ? 4.383 -13.292 -17.537 1.00 79.19 286 TYR A C 1
ATOM 2288 O O . TYR A 1 286 ? 3.392 -13.212 -16.821 1.00 79.19 286 TYR A O 1
ATOM 2296 N N . LEU A 1 287 ? 5.008 -12.208 -18.005 1.00 79.69 287 LEU A N 1
ATOM 2297 C CA . LEU A 1 287 ? 4.533 -10.853 -17.733 1.00 79.69 287 LEU A CA 1
ATOM 2298 C C . LEU A 1 287 ? 3.114 -10.663 -18.273 1.00 79.69 287 LEU A C 1
ATOM 2300 O O . LEU A 1 287 ? 2.259 -10.178 -17.539 1.00 79.69 287 LEU A O 1
ATOM 2304 N N . ALA A 1 288 ? 2.834 -11.118 -19.498 1.00 81.69 288 ALA A N 1
ATOM 2305 C CA . ALA A 1 288 ? 1.486 -11.105 -20.062 1.00 81.69 288 ALA A CA 1
ATOM 2306 C C . ALA A 1 288 ? 0.484 -11.890 -19.202 1.00 81.69 288 ALA A C 1
ATOM 2308 O O . ALA A 1 288 ? -0.628 -11.416 -18.973 1.00 81.69 288 ALA A O 1
ATOM 2309 N N . GLU A 1 289 ? 0.879 -13.058 -18.685 1.00 79.81 289 GLU A N 1
ATOM 2310 C CA . GLU A 1 289 ? 0.044 -13.841 -17.768 1.00 79.81 289 GLU A CA 1
ATOM 2311 C C . GLU A 1 289 ? -0.196 -13.119 -16.454 1.00 79.81 289 GLU A C 1
ATOM 2313 O O . GLU A 1 289 ? -1.323 -13.086 -15.980 1.00 79.81 289 GLU A O 1
ATOM 2318 N N . ASN A 1 290 ? 0.844 -12.537 -15.861 1.00 80.38 290 ASN A N 1
ATOM 2319 C CA . ASN A 1 290 ? 0.724 -11.820 -14.604 1.00 80.38 290 ASN A CA 1
ATOM 2320 C C . ASN A 1 290 ? -0.229 -10.630 -14.760 1.00 80.38 290 ASN A C 1
ATOM 2322 O O . ASN A 1 290 ? -1.108 -10.435 -13.931 1.00 80.38 290 ASN A O 1
ATOM 2326 N N . ILE A 1 291 ? -0.121 -9.888 -15.864 1.00 82.31 291 ILE A N 1
ATOM 2327 C CA . ILE A 1 291 ? -1.022 -8.776 -16.188 1.00 82.31 291 ILE A CA 1
ATOM 2328 C C . ILE A 1 291 ? -2.466 -9.264 -16.320 1.00 82.31 291 ILE A C 1
ATOM 2330 O O . ILE A 1 291 ? -3.359 -8.689 -15.701 1.00 82.31 291 ILE A O 1
ATOM 2334 N N . ALA A 1 292 ? -2.692 -10.336 -17.083 1.00 83.44 292 ALA A N 1
ATOM 2335 C CA . ALA A 1 292 ? -4.021 -10.912 -17.276 1.00 83.44 292 ALA A CA 1
ATOM 2336 C C . ALA A 1 292 ? -4.593 -11.502 -15.978 1.00 83.44 292 ALA A C 1
ATOM 2338 O O . ALA A 1 292 ? -5.776 -11.350 -15.688 1.00 83.44 292 ALA A O 1
ATOM 2339 N N . SER A 1 293 ? -3.750 -12.146 -15.173 1.00 83.38 293 SER A N 1
ATOM 2340 C CA . SER A 1 293 ? -4.091 -12.706 -13.867 1.00 83.38 293 SER A CA 1
ATOM 2341 C C . SER A 1 293 ? -4.507 -11.608 -12.900 1.00 83.38 293 SER A C 1
ATOM 2343 O O . SER A 1 293 ? -5.572 -11.713 -12.294 1.00 83.38 293 SER A O 1
ATOM 2345 N N . VAL A 1 294 ? -3.731 -10.524 -12.804 1.00 84.44 294 VAL A N 1
ATOM 2346 C CA . VAL A 1 294 ? -4.075 -9.358 -11.983 1.00 84.44 294 VAL A CA 1
ATOM 2347 C C . VAL A 1 294 ? -5.388 -8.747 -12.463 1.00 84.44 294 VAL A C 1
ATOM 2349 O O . VAL A 1 294 ? -6.287 -8.577 -11.646 1.00 84.44 294 VAL A O 1
ATOM 2352 N N . ALA A 1 295 ? -5.548 -8.509 -13.769 1.00 87.00 295 ALA A N 1
ATOM 2353 C CA . ALA A 1 295 ? -6.779 -7.962 -14.340 1.00 87.00 295 ALA A CA 1
ATOM 2354 C C . ALA A 1 295 ? -8.005 -8.855 -14.065 1.00 87.00 295 ALA A C 1
ATOM 2356 O O . ALA A 1 295 ? -9.030 -8.375 -13.594 1.00 87.00 295 ALA A O 1
ATOM 2357 N N . ASN A 1 296 ? -7.902 -10.171 -14.262 1.00 86.69 296 ASN A N 1
ATOM 2358 C CA . ASN A 1 296 ? -8.987 -11.110 -13.963 1.00 86.69 296 ASN A CA 1
ATOM 2359 C C . ASN A 1 296 ? -9.306 -11.163 -12.460 1.00 86.69 296 ASN A C 1
ATOM 2361 O O . ASN A 1 296 ? -10.472 -11.202 -12.056 1.00 86.69 296 ASN A O 1
ATOM 2365 N N . THR A 1 297 ? -8.263 -11.138 -11.629 1.00 85.75 297 THR A N 1
ATOM 2366 C CA . THR A 1 297 ? -8.389 -11.176 -10.171 1.00 85.75 297 THR A CA 1
ATOM 2367 C C . THR A 1 297 ? -9.068 -9.920 -9.637 1.00 85.75 297 THR A C 1
ATOM 2369 O O . THR A 1 297 ? -9.864 -10.016 -8.708 1.00 85.75 297 THR A O 1
ATOM 2372 N N . THR A 1 298 ? -8.818 -8.756 -10.238 1.00 89.19 298 THR A N 1
ATOM 2373 C CA . THR A 1 298 ? -9.511 -7.506 -9.899 1.00 89.19 298 THR A CA 1
ATOM 2374 C C . THR A 1 298 ? -10.846 -7.353 -10.616 1.00 89.19 298 THR A C 1
ATOM 2376 O O . THR A 1 298 ? -11.696 -6.597 -10.157 1.00 89.19 298 THR A O 1
ATOM 2379 N N . GLY A 1 299 ? -11.079 -8.089 -11.703 1.00 91.94 299 GLY A N 1
ATOM 2380 C CA . GLY A 1 299 ? -12.266 -7.947 -12.546 1.00 91.94 299 GLY A CA 1
ATOM 2381 C C . GLY A 1 299 ? -12.201 -6.749 -13.485 1.00 91.94 299 GLY A C 1
ATOM 2382 O O . GLY A 1 299 ? -13.233 -6.169 -13.813 1.00 91.94 299 GLY A O 1
ATOM 2383 N N . ILE A 1 300 ? -10.995 -6.352 -13.875 1.00 90.81 300 ILE A N 1
ATOM 2384 C CA . ILE A 1 300 ? -10.757 -5.383 -14.940 1.00 90.81 300 ILE A CA 1
ATOM 2385 C C . ILE A 1 300 ? -10.804 -6.147 -16.264 1.00 90.81 300 ILE A C 1
ATOM 2387 O O . ILE A 1 300 ? -10.075 -7.121 -16.454 1.00 90.81 300 ILE A O 1
ATOM 2391 N N . GLU A 1 301 ? -11.672 -5.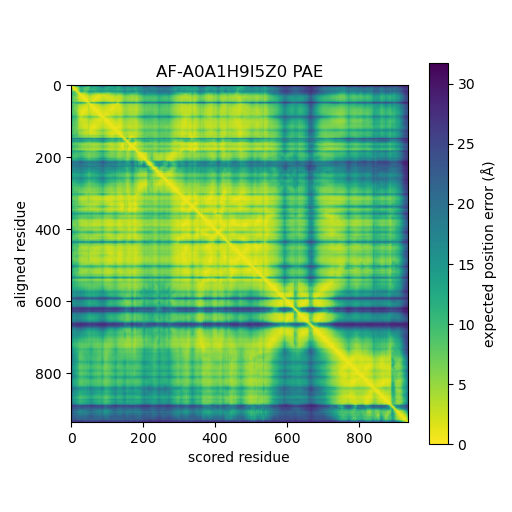727 -17.183 1.00 87.44 301 GLU A N 1
ATOM 2392 C CA . GLU A 1 301 ? -11.781 -6.377 -18.492 1.00 87.44 301 GLU A CA 1
ATOM 2393 C C . GLU A 1 301 ? -10.509 -6.141 -19.327 1.00 87.44 301 GLU A C 1
ATOM 2395 O O . GLU A 1 301 ? -9.934 -5.045 -19.328 1.00 87.44 301 GLU A O 1
ATOM 2400 N N . GLU A 1 302 ? -10.082 -7.160 -20.080 1.00 79.94 302 GLU A N 1
ATOM 2401 C CA . GLU A 1 302 ? -8.972 -7.015 -21.025 1.00 79.94 302 GLU A CA 1
ATOM 2402 C C . GLU A 1 302 ? -9.267 -5.905 -22.049 1.00 79.94 302 GLU A C 1
ATOM 2404 O O . GLU A 1 302 ? -10.398 -5.713 -22.498 1.00 79.94 302 GLU A O 1
ATOM 2409 N N . GLY A 1 303 ? -8.238 -5.138 -22.416 1.00 77.56 303 GLY A N 1
ATOM 2410 C CA . GLY A 1 303 ? -8.379 -4.039 -23.373 1.00 77.56 303 GLY A CA 1
ATOM 2411 C C . GLY A 1 303 ? -9.011 -2.758 -22.814 1.00 77.56 303 GLY A C 1
ATOM 2412 O O . GLY A 1 303 ? -9.195 -1.802 -23.573 1.00 77.56 303 GLY A O 1
ATOM 2413 N N . GLN A 1 304 ? -9.320 -2.678 -21.515 1.00 84.75 304 GLN A N 1
ATOM 2414 C CA . GLN A 1 304 ? -9.682 -1.405 -20.887 1.00 84.75 304 GLN A CA 1
ATOM 2415 C C . GLN A 1 304 ? -8.475 -0.458 -20.770 1.00 84.75 304 GLN A C 1
ATOM 2417 O O . GLN A 1 304 ? -7.313 -0.867 -20.803 1.00 84.75 304 GLN A O 1
ATOM 2422 N N . ASN A 1 305 ? -8.764 0.839 -20.657 1.00 85.44 305 ASN A N 1
ATOM 2423 C CA . ASN A 1 305 ? -7.765 1.860 -20.359 1.00 85.44 305 ASN A CA 1
ATOM 2424 C C . ASN A 1 305 ? -7.561 1.887 -18.837 1.00 85.44 305 ASN A C 1
ATOM 2426 O O . ASN A 1 305 ? -8.423 2.356 -18.094 1.00 85.44 305 ASN A O 1
ATOM 2430 N N . ILE A 1 306 ? -6.449 1.312 -18.388 1.00 90.19 306 ILE A N 1
ATOM 2431 C CA . ILE A 1 306 ? -6.166 1.119 -16.964 1.00 90.19 306 ILE A CA 1
ATOM 2432 C C . ILE A 1 306 ? -5.439 2.317 -16.340 1.00 90.19 306 ILE A C 1
ATOM 2434 O O . ILE A 1 306 ? -5.594 2.560 -15.150 1.00 90.19 306 ILE A O 1
ATOM 2438 N N . ASN A 1 307 ? -4.715 3.120 -17.130 1.00 91.75 307 ASN A N 1
ATOM 2439 C CA . ASN A 1 307 ? -3.922 4.243 -16.617 1.00 91.75 307 ASN A CA 1
ATOM 2440 C C . ASN A 1 307 ? -4.792 5.334 -15.969 1.00 91.75 307 ASN A C 1
ATOM 2442 O O . ASN A 1 307 ? -4.386 5.967 -14.994 1.00 91.75 307 ASN A O 1
ATOM 2446 N N . ARG A 1 308 ? -6.033 5.516 -16.442 1.00 94.00 308 ARG A N 1
ATOM 2447 C CA . ARG A 1 308 ? -6.983 6.473 -15.848 1.00 94.00 308 ARG A CA 1
ATOM 2448 C C . ARG A 1 308 ? -7.378 6.131 -14.408 1.00 94.00 308 ARG A C 1
ATOM 2450 O O . ARG A 1 308 ? -7.790 7.031 -13.676 1.00 94.00 308 ARG A O 1
ATOM 2457 N N . ARG A 1 309 ? -7.221 4.874 -13.976 1.00 95.81 309 ARG A N 1
ATOM 2458 C CA . ARG A 1 309 ? -7.468 4.447 -12.586 1.00 95.81 309 ARG A CA 1
ATOM 2459 C C . ARG A 1 309 ? -6.486 5.095 -11.620 1.00 95.81 309 ARG A C 1
ATOM 2461 O O . ARG A 1 309 ? -6.868 5.433 -10.503 1.00 95.81 309 ARG A O 1
ATOM 2468 N N . ASN A 1 310 ? -5.266 5.380 -12.077 1.00 95.75 310 ASN A N 1
ATOM 2469 C CA . ASN A 1 310 ? -4.277 6.078 -11.270 1.00 95.75 310 ASN A CA 1
ATOM 2470 C C . ASN A 1 310 ? -4.704 7.512 -10.930 1.00 95.75 310 ASN A C 1
ATOM 2472 O O . ASN A 1 310 ? -4.614 7.945 -9.777 1.00 95.75 310 ASN A O 1
ATOM 2476 N N . ALA A 1 311 ? -5.267 8.222 -11.910 1.00 97.06 311 ALA A N 1
ATOM 2477 C CA . ALA A 1 311 ? -5.875 9.526 -11.672 1.00 97.06 311 ALA A CA 1
ATOM 2478 C C . ALA A 1 311 ? -7.136 9.418 -10.796 1.00 97.06 311 ALA A C 1
ATOM 2480 O O . ALA A 1 311 ? -7.263 10.162 -9.829 1.00 97.06 311 ALA A O 1
ATOM 2481 N N . ALA A 1 312 ? -8.018 8.445 -11.051 1.00 97.75 312 ALA A N 1
ATOM 2482 C CA . ALA A 1 312 ? -9.225 8.238 -10.245 1.00 97.75 312 ALA A CA 1
ATOM 2483 C C . ALA A 1 312 ? -8.908 8.007 -8.755 1.00 97.75 312 ALA A C 1
ATOM 2485 O O . ALA A 1 312 ? -9.517 8.617 -7.881 1.00 97.75 312 ALA A O 1
ATOM 2486 N N . MET A 1 313 ? -7.917 7.166 -8.454 1.00 98.06 313 MET A N 1
ATOM 2487 C CA . MET A 1 313 ? -7.494 6.896 -7.080 1.00 98.06 313 MET A CA 1
ATOM 2488 C C . MET A 1 313 ? -6.832 8.113 -6.417 1.00 98.06 313 MET A C 1
ATOM 2490 O O . MET A 1 313 ? -7.054 8.362 -5.232 1.00 98.06 313 MET A O 1
ATOM 2494 N N . SER A 1 314 ? -6.075 8.910 -7.182 1.00 97.88 314 SER A N 1
ATOM 2495 C CA . SER A 1 314 ? -5.522 10.188 -6.705 1.00 97.88 314 SER A CA 1
ATOM 2496 C C . SER A 1 314 ? -6.629 11.175 -6.316 1.00 97.88 314 SER A C 1
ATOM 2498 O O . SER A 1 314 ? -6.516 11.865 -5.305 1.00 97.88 314 SER A O 1
ATOM 2500 N N . GLU A 1 315 ? -7.728 11.206 -7.073 1.00 97.69 315 GLU A N 1
ATOM 2501 C CA . GLU A 1 315 ? -8.900 12.030 -6.758 1.00 97.69 315 GLU A CA 1
ATOM 2502 C C . GLU A 1 315 ? -9.636 11.548 -5.504 1.00 97.69 315 GLU A C 1
ATOM 2504 O O . GLU A 1 315 ? -10.083 12.374 -4.714 1.00 97.69 315 GLU A O 1
ATOM 2509 N N . VAL A 1 316 ? -9.715 10.234 -5.261 1.00 98.31 316 VAL A N 1
ATOM 2510 C CA . VAL A 1 316 ? -10.267 9.701 -4.000 1.00 98.31 316 VAL A CA 1
ATOM 2511 C C . VAL A 1 316 ? -9.391 10.096 -2.808 1.00 98.31 316 VAL A C 1
ATOM 2513 O O . VAL A 1 316 ? -9.917 10.519 -1.778 1.00 98.31 316 VAL A O 1
ATOM 2516 N N . ALA A 1 317 ? -8.063 10.031 -2.943 1.00 98.19 317 ALA A N 1
ATOM 2517 C CA . ALA A 1 317 ? -7.147 10.502 -1.903 1.00 98.19 317 ALA A CA 1
ATOM 2518 C C . ALA A 1 317 ? -7.315 12.011 -1.631 1.00 98.19 317 ALA A C 1
ATOM 2520 O O . ALA A 1 317 ? -7.326 12.437 -0.476 1.00 98.19 317 ALA A O 1
ATOM 2521 N N . ALA A 1 318 ? -7.497 12.821 -2.681 1.00 97.25 318 ALA A N 1
ATOM 2522 C CA . ALA A 1 318 ? -7.757 14.255 -2.561 1.00 97.25 318 ALA A CA 1
ATOM 2523 C C . ALA A 1 318 ? -9.127 14.564 -1.929 1.00 97.25 318 ALA A C 1
ATOM 2525 O O . ALA A 1 318 ? -9.211 15.447 -1.078 1.00 97.25 318 ALA A O 1
ATOM 2526 N N . LEU A 1 319 ? -10.173 13.807 -2.279 1.00 96.12 319 LEU A N 1
ATOM 2527 C CA . LEU A 1 319 ? -11.511 13.901 -1.682 1.00 96.12 319 LEU A CA 1
ATOM 2528 C C . LEU A 1 319 ? -11.489 13.598 -0.179 1.00 96.12 319 LEU A C 1
ATOM 2530 O O . LEU A 1 319 ? -12.192 14.235 0.604 1.00 96.12 319 LEU A O 1
ATOM 2534 N N . LEU A 1 320 ? -10.647 12.649 0.231 1.00 96.75 320 LEU A N 1
ATOM 2535 C CA . LEU A 1 320 ? -10.361 12.350 1.632 1.00 96.75 320 LEU A CA 1
ATOM 2536 C C . LEU A 1 320 ? -9.335 13.324 2.236 1.00 96.75 320 LEU A C 1
ATOM 2538 O O . LEU A 1 320 ? -8.826 13.084 3.318 1.00 96.75 320 LEU A O 1
ATOM 2542 N N . GLY A 1 321 ? -9.018 14.440 1.578 1.00 95.12 321 GLY A N 1
ATOM 2543 C CA . GLY A 1 321 ? -8.168 15.502 2.116 1.00 95.12 321 GLY A CA 1
ATOM 2544 C C . GLY A 1 321 ? -6.692 15.132 2.273 1.00 95.12 321 GLY A C 1
ATOM 2545 O O . GLY A 1 321 ? -5.991 15.806 3.021 1.00 95.12 321 GLY A O 1
ATOM 2546 N N . HIS A 1 322 ? -6.210 14.091 1.590 1.00 96.50 322 HIS A N 1
ATOM 2547 C CA . HIS A 1 322 ? -4.807 13.680 1.622 1.00 96.50 322 HIS A CA 1
ATOM 2548 C C . HIS A 1 322 ? -4.234 13.463 0.202 1.00 96.50 322 HIS A C 1
ATOM 2550 O O . HIS A 1 322 ? -3.793 12.364 -0.146 1.00 96.50 322 HIS A O 1
ATOM 2556 N N . PRO A 1 323 ? -4.169 14.518 -0.638 1.00 95.81 323 PRO A N 1
ATOM 2557 C CA . PRO A 1 323 ? -3.740 14.416 -2.040 1.00 95.81 323 PRO A CA 1
ATOM 2558 C C . PRO A 1 323 ? -2.286 13.948 -2.228 1.00 95.81 323 PRO A C 1
ATOM 2560 O O . PRO A 1 323 ? -1.904 13.567 -3.329 1.00 95.81 323 PRO A O 1
ATOM 2563 N N . ASN A 1 324 ? -1.468 13.979 -1.171 1.00 96.12 324 ASN A N 1
ATOM 2564 C CA . ASN A 1 324 ? -0.054 13.603 -1.215 1.00 96.12 324 ASN A CA 1
ATOM 2565 C C . ASN A 1 324 ? 0.228 12.160 -0.753 1.00 96.12 324 ASN A C 1
ATOM 2567 O O . ASN A 1 324 ? 1.391 11.765 -0.763 1.00 96.12 324 ASN A O 1
ATOM 2571 N N . LEU A 1 325 ? -0.785 11.370 -0.359 1.00 97.00 325 LEU A N 1
ATOM 2572 C CA . LEU A 1 325 ? -0.581 9.951 0.006 1.00 97.00 325 LEU A CA 1
ATOM 2573 C C . LEU A 1 325 ? -0.144 9.106 -1.185 1.00 97.00 325 LEU A C 1
ATOM 2575 O O . LEU A 1 325 ? 0.580 8.123 -1.035 1.00 97.00 325 LEU A O 1
ATOM 2579 N N . LEU A 1 326 ? -0.608 9.491 -2.369 1.00 97.81 326 LEU A N 1
ATOM 2580 C CA . LEU A 1 326 ? -0.281 8.864 -3.635 1.00 97.81 326 LEU A CA 1
ATOM 2581 C C . LEU A 1 326 ? 0.481 9.860 -4.498 1.00 97.81 326 LEU A C 1
ATOM 2583 O O . LEU A 1 326 ? 0.359 11.075 -4.316 1.00 97.81 326 LEU A O 1
ATOM 2587 N N . ALA A 1 327 ? 1.275 9.360 -5.438 1.00 97.44 327 ALA A N 1
ATOM 2588 C CA . ALA A 1 327 ? 1.831 10.202 -6.482 1.00 97.44 327 ALA A CA 1
ATOM 2589 C C . ALA A 1 327 ? 0.690 10.788 -7.309 1.00 97.44 327 ALA A C 1
ATOM 2591 O O . ALA A 1 327 ? -0.027 10.064 -8.006 1.00 97.44 327 ALA A O 1
ATOM 2592 N N . GLN A 1 328 ? 0.512 12.102 -7.180 1.00 97.38 328 GLN A N 1
ATOM 2593 C CA . GLN A 1 328 ? -0.605 12.807 -7.785 1.00 97.38 328 GLN A CA 1
ATOM 2594 C C . GLN A 1 328 ? -0.648 12.522 -9.283 1.00 97.38 328 GLN A C 1
ATOM 2596 O O . GLN A 1 328 ? 0.311 12.800 -10.006 1.00 97.38 328 GLN A O 1
ATOM 2601 N N . SER A 1 329 ? -1.771 11.973 -9.726 1.00 97.31 329 SER A N 1
ATOM 2602 C CA . SER A 1 329 ? -2.005 11.634 -11.120 1.00 97.31 329 SER A CA 1
ATOM 2603 C C . SER A 1 329 ? -3.239 12.350 -11.641 1.00 97.31 329 SER A C 1
ATOM 2605 O O . SER A 1 329 ? -4.249 12.449 -10.947 1.00 97.31 329 SER A O 1
ATOM 2607 N N . GLU A 1 330 ? -3.173 12.829 -12.875 1.00 96.75 330 GLU A N 1
ATOM 2608 C CA . GLU A 1 330 ? -4.293 13.480 -13.548 1.00 96.75 330 GLU A CA 1
ATOM 2609 C C . GLU A 1 330 ? -4.318 13.116 -15.033 1.00 96.75 330 GLU A C 1
ATOM 2611 O O . GLU A 1 330 ? -3.287 12.815 -15.642 1.00 96.75 330 GLU A O 1
ATOM 2616 N N . ASN A 1 331 ? -5.505 13.129 -15.638 1.00 96.94 331 ASN A N 1
ATOM 2617 C CA . ASN A 1 331 ? -5.605 12.951 -17.080 1.00 96.94 331 ASN A CA 1
ATOM 2618 C C . ASN A 1 331 ? -5.213 14.263 -17.750 1.00 96.94 331 ASN A C 1
ATOM 2620 O O . ASN A 1 331 ? -5.751 15.315 -17.414 1.00 96.94 331 ASN A O 1
ATOM 2624 N N . VAL A 1 332 ? -4.295 14.205 -18.708 1.00 97.38 332 VAL A N 1
ATOM 2625 C CA . VAL A 1 332 ? -3.787 15.383 -19.406 1.00 97.38 332 VAL A CA 1
ATOM 2626 C C . VAL A 1 332 ? -3.903 15.234 -20.910 1.00 97.38 332 VAL A C 1
ATOM 2628 O O . VAL A 1 332 ? -3.972 14.135 -21.469 1.00 97.38 332 VAL A O 1
ATOM 2631 N N . LYS A 1 333 ? -3.898 16.387 -21.567 1.00 96.88 333 LYS A N 1
ATOM 2632 C CA . LYS A 1 333 ? -3.789 16.516 -23.010 1.00 96.88 333 LYS A CA 1
ATOM 2633 C C . LYS A 1 333 ? -2.583 17.394 -23.316 1.00 96.88 333 LYS A C 1
ATOM 2635 O O . LYS A 1 333 ? -2.598 18.579 -22.994 1.00 96.88 333 LYS A O 1
ATOM 2640 N N . ILE A 1 334 ? -1.551 16.800 -23.904 1.00 95.44 334 ILE A N 1
ATOM 2641 C CA . ILE A 1 334 ? -0.245 17.433 -24.114 1.00 95.44 334 ILE A CA 1
ATOM 2642 C C . ILE A 1 334 ? 0.191 17.323 -25.576 1.00 95.44 334 ILE A C 1
ATOM 2644 O O . ILE A 1 334 ? -0.280 16.451 -26.300 1.00 95.44 334 ILE A O 1
ATOM 2648 N N . ASN A 1 335 ? 1.079 18.213 -26.018 1.00 94.56 335 ASN A N 1
ATOM 2649 C CA . ASN A 1 335 ? 1.661 18.173 -27.358 1.00 94.56 335 ASN A CA 1
ATOM 2650 C C . ASN A 1 335 ? 3.111 17.679 -27.271 1.00 94.56 335 ASN A C 1
ATOM 2652 O O . ASN A 1 335 ? 3.945 18.333 -26.647 1.00 94.56 335 ASN A O 1
ATOM 2656 N N . ILE A 1 336 ? 3.395 16.526 -27.876 1.00 90.44 336 ILE A N 1
ATOM 2657 C CA . ILE A 1 336 ? 4.736 15.950 -27.989 1.00 90.44 336 ILE A CA 1
ATOM 2658 C C . ILE A 1 336 ? 5.083 15.927 -29.478 1.00 90.44 336 ILE A C 1
ATOM 2660 O O . ILE A 1 336 ? 4.408 15.267 -30.262 1.00 90.44 336 ILE A O 1
ATOM 2664 N N . ASP A 1 337 ? 6.120 16.667 -29.870 1.00 89.00 337 ASP A N 1
ATOM 2665 C CA . ASP A 1 337 ? 6.649 16.706 -31.244 1.00 89.00 337 ASP A CA 1
ATOM 2666 C C . ASP A 1 337 ? 5.596 17.066 -32.308 1.00 89.00 337 ASP A C 1
ATOM 2668 O O . ASP A 1 337 ? 5.534 16.491 -33.394 1.00 89.00 337 ASP A O 1
ATOM 2672 N N . GLY A 1 338 ? 4.729 18.028 -31.981 1.00 91.25 338 GLY A N 1
ATOM 2673 C CA . GLY A 1 338 ? 3.644 18.486 -32.850 1.00 91.25 338 GLY A CA 1
ATOM 2674 C C . GLY A 1 338 ? 2.401 17.595 -32.811 1.00 91.25 338 GLY A C 1
ATOM 2675 O O . GLY A 1 338 ? 1.382 17.961 -33.399 1.00 91.25 338 GLY A O 1
ATOM 2676 N N . GLN A 1 339 ? 2.449 16.458 -32.110 1.00 93.31 339 GLN A N 1
ATOM 2677 C CA . GLN A 1 339 ? 1.329 15.539 -31.968 1.00 93.31 339 GLN A CA 1
ATOM 2678 C C . GLN A 1 339 ? 0.625 15.728 -30.630 1.00 93.31 339 GLN A C 1
ATOM 2680 O O . GLN A 1 339 ? 1.201 15.615 -29.549 1.00 93.31 339 GLN A O 1
ATOM 2685 N N . GLU A 1 340 ? -0.672 15.983 -30.716 1.00 95.31 340 GLU A N 1
ATOM 2686 C CA . GLU A 1 340 ? -1.542 16.081 -29.561 1.00 95.31 340 GLU A CA 1
ATOM 2687 C C . GLU A 1 340 ? -1.876 14.682 -29.024 1.00 95.31 340 GLU A C 1
ATOM 2689 O O . GLU A 1 340 ? -2.508 13.872 -29.702 1.00 95.31 340 GLU A O 1
ATOM 2694 N N . MET A 1 341 ? -1.466 14.401 -27.790 1.00 94.94 341 MET A N 1
ATOM 2695 C CA . MET A 1 341 ? -1.648 13.116 -27.124 1.00 94.94 341 MET A CA 1
ATOM 2696 C C . MET A 1 341 ? -2.499 13.276 -25.863 1.00 94.94 341 MET A C 1
ATOM 2698 O O . MET A 1 341 ? -2.387 14.257 -25.127 1.00 94.94 341 MET A O 1
ATOM 2702 N N . LYS A 1 342 ? -3.357 12.285 -25.603 1.00 95.50 342 LYS A N 1
ATOM 2703 C CA . LYS A 1 342 ? -4.130 12.162 -24.359 1.00 95.50 342 LYS A CA 1
ATOM 2704 C C . LYS A 1 342 ? -3.571 11.018 -23.528 1.00 95.50 342 LYS A C 1
ATOM 2706 O O . LYS A 1 342 ? -3.176 9.998 -24.088 1.00 95.50 342 LYS A O 1
ATOM 2711 N N . GLY A 1 343 ? -3.551 11.178 -22.216 1.00 95.81 343 GLY A N 1
ATOM 2712 C CA . GLY A 1 343 ? -3.030 10.162 -21.312 1.00 95.81 343 GLY A CA 1
ATOM 2713 C C . GLY A 1 343 ? -3.146 10.573 -19.855 1.00 95.81 343 GLY A C 1
ATOM 2714 O O . GLY A 1 343 ? -3.796 11.565 -19.530 1.00 95.81 343 GLY A O 1
ATOM 2715 N N . THR A 1 344 ? -2.483 9.830 -18.979 1.00 96.81 344 THR A N 1
ATOM 2716 C CA . THR A 1 344 ? -2.376 10.138 -17.552 1.00 96.81 344 THR A CA 1
ATOM 2717 C C . THR A 1 344 ? -0.961 10.598 -17.240 1.00 96.81 344 THR A C 1
ATOM 2719 O O . THR A 1 344 ? 0.006 9.889 -17.518 1.00 96.81 344 THR A O 1
ATOM 2722 N N . PHE A 1 345 ? -0.836 11.7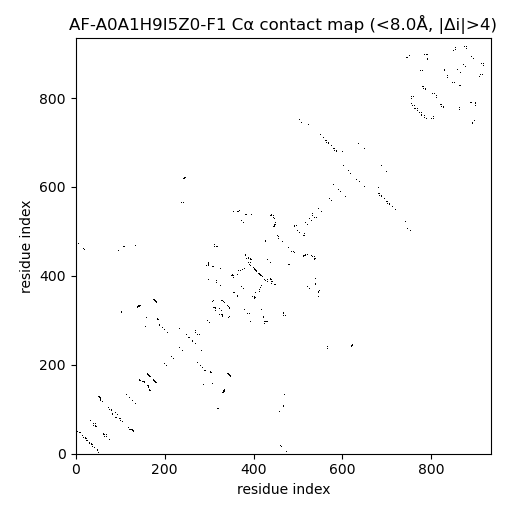86 -16.658 1.00 97.44 345 PHE A N 1
ATOM 2723 C CA . PHE A 1 345 ? 0.415 12.280 -16.105 1.00 97.44 345 PHE A CA 1
ATOM 2724 C C . PHE A 1 345 ? 0.444 11.992 -14.608 1.00 97.44 345 PHE A C 1
ATOM 2726 O O . PHE A 1 345 ? -0.462 12.398 -13.884 1.00 97.44 345 PHE A O 1
ATOM 2733 N N . MET A 1 346 ? 1.478 11.291 -14.158 1.00 97.38 346 MET A N 1
ATOM 2734 C CA . MET A 1 346 ? 1.774 11.065 -12.748 1.00 97.38 346 MET A CA 1
ATOM 2735 C C . MET A 1 346 ? 2.968 11.931 -12.370 1.00 97.38 346 MET A C 1
ATOM 2737 O O . MET A 1 346 ? 4.057 11.763 -12.924 1.00 97.38 346 MET A O 1
ATOM 2741 N N . LYS A 1 347 ? 2.775 12.842 -11.419 1.00 97.19 347 LYS A N 1
ATOM 2742 C CA . LYS A 1 347 ? 3.855 13.651 -10.859 1.00 97.19 347 LYS A CA 1
ATOM 2743 C C . LYS A 1 347 ? 4.937 12.751 -10.268 1.00 97.19 347 LYS A C 1
ATOM 2745 O O . LYS A 1 347 ? 4.641 11.682 -9.735 1.00 97.19 347 LYS A O 1
ATOM 2750 N N . GLU A 1 348 ? 6.188 13.194 -10.349 1.00 95.81 348 GLU A N 1
ATOM 2751 C CA . GLU A 1 348 ? 7.292 12.507 -9.690 1.00 95.81 348 GLU A CA 1
ATOM 2752 C C . GLU A 1 348 ? 6.984 12.325 -8.198 1.00 95.81 348 GLU A C 1
ATOM 2754 O O . GLU A 1 348 ? 6.670 13.272 -7.468 1.00 95.81 348 GLU A O 1
ATOM 2759 N N . ALA A 1 349 ? 7.010 11.065 -7.783 1.00 95.88 349 ALA A N 1
ATOM 2760 C CA . ALA A 1 349 ? 6.728 10.662 -6.424 1.00 95.88 349 ALA A CA 1
ATOM 2761 C C . ALA A 1 349 ? 7.916 11.020 -5.519 1.00 95.88 349 ALA A C 1
ATOM 2763 O O . ALA A 1 349 ? 9.072 10.955 -5.930 1.00 95.88 349 ALA A O 1
ATOM 2764 N N . LYS A 1 350 ? 7.631 11.423 -4.283 1.00 95.56 350 LYS A N 1
ATOM 2765 C CA . LYS A 1 350 ? 8.624 11.787 -3.277 1.00 95.56 350 LYS A CA 1
ATOM 2766 C C . LYS A 1 350 ? 9.116 10.552 -2.534 1.00 95.56 350 LYS A C 1
ATOM 2768 O O . LYS A 1 350 ? 8.329 9.687 -2.154 1.00 95.56 350 LYS A O 1
ATOM 2773 N N . GLY A 1 351 ? 10.404 10.563 -2.219 1.00 94.00 351 GLY A N 1
ATOM 2774 C CA . GLY A 1 351 ? 11.069 9.498 -1.484 1.00 94.00 351 GLY A CA 1
ATOM 2775 C C . GLY A 1 351 ? 11.773 8.509 -2.401 1.00 94.00 351 GLY A C 1
ATOM 2776 O O . GLY A 1 351 ? 11.753 8.636 -3.623 1.00 94.00 351 GLY A O 1
ATOM 2777 N N . ASP A 1 352 ? 12.397 7.522 -1.777 1.00 92.25 352 ASP A N 1
ATOM 2778 C CA . ASP A 1 352 ? 13.269 6.568 -2.441 1.00 92.25 352 ASP A CA 1
ATOM 2779 C C . ASP A 1 352 ? 12.602 5.190 -2.565 1.00 92.25 352 ASP A C 1
ATOM 2781 O O . ASP A 1 352 ? 11.790 4.782 -1.727 1.00 92.25 352 ASP A O 1
ATOM 2785 N N . ASP A 1 353 ? 12.964 4.463 -3.624 1.00 90.06 353 ASP A N 1
ATOM 2786 C CA . ASP A 1 353 ? 12.499 3.102 -3.904 1.00 90.06 353 ASP A CA 1
ATOM 2787 C C . ASP A 1 353 ? 13.415 2.086 -3.215 1.00 90.06 353 ASP A C 1
ATOM 2789 O O . ASP A 1 353 ? 14.609 1.992 -3.514 1.00 90.06 353 ASP A O 1
ATOM 2793 N N . ILE A 1 354 ? 12.845 1.270 -2.329 1.00 86.69 354 ILE A N 1
ATOM 2794 C CA . ILE A 1 354 ? 13.578 0.221 -1.612 1.00 86.69 354 ILE A CA 1
ATOM 2795 C C . ILE A 1 354 ? 14.163 -0.855 -2.540 1.00 86.69 354 ILE A C 1
ATOM 2797 O O . ILE A 1 354 ? 15.031 -1.618 -2.127 1.00 86.69 354 ILE A O 1
ATOM 2801 N N . LYS A 1 355 ? 13.708 -0.953 -3.792 1.00 81.75 355 LYS A N 1
ATOM 2802 C CA . LYS A 1 355 ? 14.273 -1.877 -4.784 1.00 81.75 355 LYS A CA 1
ATOM 2803 C C . LYS A 1 355 ? 15.476 -1.302 -5.534 1.00 81.75 355 LYS A C 1
ATOM 2805 O O . LYS A 1 355 ? 16.114 -2.038 -6.279 1.00 81.75 355 LYS A O 1
ATOM 2810 N N . LYS A 1 356 ? 15.803 -0.018 -5.356 1.00 80.12 356 LYS A N 1
ATOM 2811 C CA . LYS A 1 356 ? 16.905 0.669 -6.053 1.00 80.12 356 LYS A CA 1
ATOM 2812 C C . LYS A 1 356 ? 18.006 1.075 -5.075 1.00 80.12 356 LYS A C 1
ATOM 2814 O O . LYS A 1 356 ? 18.341 2.249 -4.942 1.00 80.12 356 LYS A O 1
ATOM 2819 N N . LEU A 1 357 ? 18.560 0.093 -4.366 1.00 80.25 357 LEU A N 1
ATOM 2820 C CA . LEU A 1 357 ? 19.555 0.335 -3.321 1.00 80.25 357 LEU A CA 1
ATOM 2821 C C . LEU A 1 357 ? 20.976 0.344 -3.887 1.00 80.25 357 LEU A C 1
ATOM 2823 O O . LEU A 1 357 ? 21.434 -0.644 -4.456 1.00 80.25 357 LEU A O 1
ATOM 2827 N N . GLY A 1 358 ? 21.690 1.447 -3.664 1.00 82.62 358 GLY A N 1
ATOM 2828 C CA . GLY A 1 358 ? 23.150 1.487 -3.739 1.00 82.62 358 GLY A CA 1
ATOM 2829 C C . GLY A 1 358 ? 23.808 1.178 -2.387 1.00 82.62 358 GLY A C 1
ATOM 2830 O O . GLY A 1 358 ? 23.152 1.235 -1.351 1.00 82.62 358 GLY A O 1
ATOM 2831 N N . ILE A 1 359 ? 25.116 0.912 -2.366 1.00 81.25 359 ILE A N 1
ATOM 2832 C CA . ILE A 1 359 ? 25.883 0.655 -1.126 1.00 81.25 359 ILE A CA 1
ATOM 2833 C C . ILE A 1 359 ? 25.942 1.847 -0.180 1.00 81.25 359 ILE A C 1
ATOM 2835 O O . ILE A 1 359 ? 26.058 1.673 1.029 1.00 81.25 359 ILE A O 1
ATOM 2839 N N . ASP A 1 360 ? 25.819 3.050 -0.730 1.00 84.25 360 ASP A N 1
ATOM 2840 C CA . ASP A 1 360 ? 25.754 4.283 0.047 1.00 84.25 360 ASP A CA 1
ATOM 2841 C C . ASP A 1 360 ? 24.303 4.703 0.331 1.00 84.25 360 ASP A C 1
ATOM 2843 O O . ASP A 1 360 ? 24.070 5.768 0.900 1.00 84.25 360 ASP A O 1
ATOM 2847 N N . SER A 1 361 ? 23.319 3.867 -0.035 1.00 89.94 361 SER A N 1
ATOM 2848 C CA . SER A 1 361 ? 21.908 4.139 0.228 1.00 89.94 361 SER A CA 1
ATOM 2849 C C . SER A 1 361 ? 21.645 4.229 1.726 1.00 89.94 361 SER A C 1
ATOM 2851 O O . SER A 1 361 ? 21.981 3.329 2.503 1.00 89.94 361 SER A O 1
ATOM 2853 N N . ASP A 1 362 ? 20.951 5.290 2.129 1.00 91.31 362 ASP A N 1
ATOM 2854 C CA . ASP A 1 362 ? 20.540 5.479 3.515 1.00 91.31 362 ASP A CA 1
ATOM 2855 C C . ASP A 1 362 ? 19.549 4.404 3.990 1.00 91.31 362 ASP A C 1
ATOM 2857 O O . ASP A 1 362 ? 19.495 4.107 5.184 1.00 91.31 362 ASP A O 1
ATOM 2861 N N . PHE A 1 363 ? 18.868 3.693 3.084 1.00 90.44 363 PHE A N 1
ATOM 2862 C CA . PHE A 1 363 ? 18.068 2.519 3.447 1.00 90.44 363 PHE A CA 1
ATOM 2863 C C . PHE A 1 363 ? 18.881 1.383 4.067 1.00 90.44 363 PHE A C 1
ATOM 2865 O O . PHE A 1 363 ? 18.326 0.600 4.839 1.00 90.44 363 PHE A O 1
ATOM 2872 N N . LEU A 1 364 ? 20.180 1.261 3.776 1.00 90.06 364 LEU A N 1
ATOM 2873 C CA . LEU A 1 364 ? 21.036 0.266 4.437 1.00 90.06 364 LEU A CA 1
ATOM 2874 C C . LEU A 1 364 ? 21.315 0.634 5.904 1.00 90.06 364 LEU A C 1
ATOM 2876 O O . LEU A 1 364 ? 21.753 -0.209 6.689 1.00 90.06 364 LEU A O 1
ATOM 2880 N N . LYS A 1 365 ? 21.029 1.885 6.287 1.00 90.56 365 LYS A N 1
ATOM 2881 C CA . LYS A 1 365 ? 21.180 2.410 7.647 1.00 90.56 365 LYS A CA 1
ATOM 2882 C C . LYS A 1 365 ? 19.876 2.398 8.444 1.00 90.56 365 LYS A C 1
ATOM 2884 O O . LYS A 1 365 ? 19.954 2.389 9.665 1.00 90.56 365 LYS A O 1
ATOM 2889 N N . VAL A 1 366 ? 18.722 2.349 7.773 1.00 91.75 366 VAL A N 1
ATOM 2890 C CA . VAL A 1 366 ? 17.386 2.278 8.394 1.00 91.75 366 VAL A CA 1
ATOM 2891 C C . VAL A 1 366 ? 17.277 1.069 9.330 1.00 91.75 366 VAL A C 1
ATOM 2893 O O . VAL A 1 366 ? 17.454 -0.0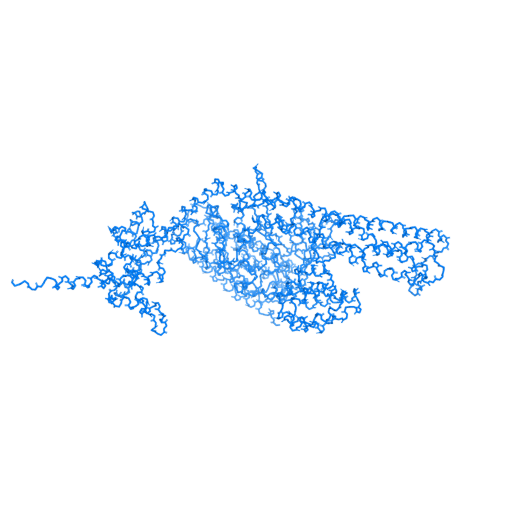75 8.901 1.00 91.75 366 VAL A O 1
ATOM 2896 N N . GLY A 1 367 ? 16.946 1.321 10.591 1.00 89.31 367 GLY A N 1
ATOM 2897 C CA . GLY A 1 367 ? 16.648 0.303 11.594 1.00 89.31 367 GLY A CA 1
ATOM 2898 C C . GLY A 1 367 ? 15.190 0.351 12.052 1.00 89.31 367 GLY A C 1
ATOM 2899 O O . GLY A 1 367 ? 14.333 0.979 11.426 1.00 89.31 367 GLY A O 1
ATOM 2900 N N . MET A 1 368 ? 14.886 -0.348 13.145 1.00 88.62 368 MET A N 1
ATOM 2901 C CA . MET A 1 368 ? 13.532 -0.388 13.719 1.00 88.62 368 MET A CA 1
ATOM 2902 C C . MET A 1 368 ? 13.129 0.965 14.318 1.00 88.62 368 MET A C 1
ATOM 2904 O O . MET A 1 368 ? 11.959 1.344 14.278 1.00 88.62 368 MET A O 1
ATOM 2908 N N . GLU A 1 369 ? 14.104 1.717 14.822 1.00 86.06 369 GLU A N 1
ATOM 2909 C CA . GLU A 1 369 ? 13.967 3.081 15.320 1.00 86.06 369 GLU A CA 1
ATOM 2910 C C . GLU A 1 369 ? 13.383 4.033 14.276 1.00 86.06 369 GLU A C 1
ATOM 2912 O O . GLU A 1 369 ? 12.565 4.890 14.617 1.00 86.06 369 GLU A O 1
ATOM 2917 N N . SER A 1 370 ? 13.743 3.825 13.007 1.00 90.31 370 SER A N 1
ATOM 2918 C CA . SER A 1 370 ? 13.383 4.681 11.879 1.00 90.31 370 SER A CA 1
ATOM 2919 C C . SER A 1 370 ? 11.901 4.612 11.511 1.00 90.31 370 SER A C 1
ATOM 2921 O O . SER A 1 370 ? 11.431 5.452 10.750 1.00 90.31 370 SER A O 1
ATOM 2923 N N . LEU A 1 371 ? 11.175 3.601 12.001 1.00 91.88 371 LEU A N 1
ATOM 2924 C CA . LEU A 1 371 ? 9.772 3.348 11.660 1.00 91.88 371 LEU A CA 1
ATOM 2925 C C . LEU A 1 371 ? 8.776 4.047 12.588 1.00 91.88 371 LEU A C 1
ATOM 2927 O O . LEU A 1 371 ? 7.579 4.034 12.320 1.00 91.88 371 LEU A O 1
ATOM 2931 N N . ASN A 1 372 ? 9.229 4.620 13.699 1.00 87.81 372 ASN A N 1
ATOM 2932 C CA . ASN A 1 372 ? 8.320 5.101 14.738 1.00 87.81 372 ASN A CA 1
ATOM 2933 C C . ASN A 1 372 ? 7.964 6.589 14.623 1.00 87.81 372 ASN A C 1
ATOM 2935 O O . ASN A 1 372 ? 7.416 7.133 15.575 1.00 87.81 372 ASN A O 1
ATOM 2939 N N . GLU A 1 373 ? 8.233 7.228 13.484 1.00 94.00 373 GLU A N 1
ATOM 2940 C CA . GLU A 1 373 ? 7.777 8.593 13.207 1.00 94.00 373 GLU A CA 1
ATOM 2941 C C . GLU A 1 373 ? 6.247 8.642 13.070 1.00 94.00 373 GLU A C 1
ATOM 2943 O O . GLU A 1 373 ? 5.657 7.859 12.318 1.00 94.00 373 GLU A O 1
ATOM 2948 N N . LEU A 1 374 ? 5.599 9.582 13.766 1.00 95.62 374 LEU A N 1
ATOM 2949 C CA . LEU A 1 374 ? 4.145 9.768 13.720 1.00 95.62 374 LEU A CA 1
ATOM 2950 C C . LEU A 1 374 ? 3.633 9.964 12.284 1.00 95.62 374 LEU A C 1
ATOM 2952 O O . LEU A 1 374 ? 2.693 9.292 11.865 1.00 95.62 374 LEU A O 1
ATOM 2956 N N . GLU A 1 375 ? 4.289 10.824 11.504 1.00 97.38 375 GLU A N 1
ATOM 2957 C CA . GLU A 1 375 ? 3.902 11.123 10.117 1.00 97.38 375 GLU A CA 1
ATOM 2958 C C . GLU A 1 375 ? 3.945 9.887 9.206 1.00 97.38 375 GLU A C 1
ATOM 2960 O O . GLU A 1 375 ? 3.085 9.716 8.333 1.00 97.38 375 GLU A O 1
ATOM 2965 N N . LEU A 1 376 ? 4.886 8.967 9.444 1.00 97.50 376 LEU A N 1
ATOM 2966 C CA . LEU A 1 376 ? 4.927 7.696 8.733 1.00 97.50 376 LEU A CA 1
ATOM 2967 C C . LEU A 1 376 ? 3.721 6.846 9.120 1.00 97.50 376 LEU A C 1
ATOM 2969 O O . LEU A 1 376 ? 3.024 6.353 8.236 1.00 97.50 376 LEU A O 1
ATOM 2973 N N . LYS A 1 377 ? 3.441 6.694 10.419 1.00 97.62 377 LYS A N 1
ATOM 2974 C CA . LYS A 1 377 ? 2.299 5.901 10.897 1.00 97.62 377 LYS A CA 1
ATOM 2975 C C . LYS A 1 377 ? 0.976 6.428 10.341 1.00 97.62 377 LYS A C 1
ATOM 2977 O O . LYS A 1 377 ? 0.181 5.618 9.868 1.00 97.62 377 LYS A O 1
ATOM 2982 N N . LYS A 1 378 ? 0.781 7.754 10.333 1.00 98.06 378 LYS A N 1
ATOM 2983 C CA . LYS A 1 378 ? -0.386 8.419 9.725 1.00 98.06 378 LYS A CA 1
ATOM 2984 C C . LYS A 1 378 ? -0.492 8.058 8.250 1.00 98.06 378 LYS A C 1
ATOM 2986 O O . LYS A 1 378 ? -1.480 7.469 7.829 1.00 98.06 378 LYS A O 1
ATOM 2991 N N . THR A 1 379 ? 0.584 8.273 7.496 1.00 97.81 379 THR A N 1
ATOM 2992 C CA . THR A 1 379 ? 0.605 7.986 6.058 1.00 97.81 379 THR A CA 1
ATOM 2993 C C . THR A 1 379 ? 0.304 6.513 5.747 1.00 97.81 379 THR A C 1
ATOM 2995 O O . THR A 1 379 ? -0.468 6.218 4.838 1.00 97.81 379 THR A O 1
ATOM 2998 N N . LEU A 1 380 ? 0.874 5.564 6.498 1.00 97.31 380 LEU A N 1
ATOM 2999 C CA . LEU A 1 380 ? 0.620 4.133 6.288 1.00 97.31 380 LEU A CA 1
ATOM 3000 C C . LEU A 1 380 ? -0.802 3.721 6.699 1.00 97.31 380 LEU A C 1
ATOM 3002 O O . LEU A 1 380 ? -1.396 2.872 6.034 1.00 97.31 380 LEU A O 1
ATOM 3006 N N . ALA A 1 381 ? -1.355 4.295 7.772 1.00 97.69 381 ALA A N 1
ATOM 3007 C CA . ALA A 1 381 ? -2.754 4.088 8.148 1.00 97.69 381 ALA A CA 1
ATOM 3008 C C . ALA A 1 381 ? -3.688 4.603 7.043 1.00 97.69 381 ALA A C 1
ATOM 3010 O O . ALA A 1 381 ? -4.558 3.876 6.572 1.00 97.69 381 ALA A O 1
ATOM 3011 N N . ASP A 1 382 ? -3.443 5.818 6.562 1.00 98.00 382 ASP A N 1
ATOM 3012 C CA . ASP A 1 382 ? -4.306 6.497 5.604 1.00 98.00 382 ASP A CA 1
ATOM 3013 C C . ASP A 1 382 ? -4.232 5.872 4.195 1.00 98.00 382 ASP A C 1
ATOM 3015 O O . ASP A 1 382 ? -5.263 5.729 3.535 1.00 98.00 382 ASP A O 1
ATOM 3019 N N . ILE A 1 383 ? -3.054 5.408 3.743 1.00 97.75 383 ILE A N 1
ATOM 3020 C CA . ILE A 1 383 ? -2.925 4.657 2.476 1.00 97.75 383 ILE A CA 1
ATOM 3021 C C . ILE A 1 383 ? -3.770 3.378 2.512 1.00 97.75 383 ILE A C 1
ATOM 3023 O O . ILE A 1 383 ? -4.416 3.068 1.516 1.00 97.75 383 ILE A O 1
ATOM 3027 N N . GLN A 1 384 ? -3.827 2.660 3.641 1.00 96.94 384 GLN A N 1
ATOM 3028 C CA . GLN A 1 384 ? -4.646 1.442 3.761 1.00 96.94 384 GLN A CA 1
ATOM 3029 C C . GLN A 1 384 ? -6.135 1.730 3.573 1.00 96.94 384 GLN A C 1
ATOM 3031 O O . GLN A 1 384 ? -6.838 0.952 2.931 1.00 96.94 384 GLN A O 1
ATOM 3036 N N . ILE A 1 385 ? -6.613 2.865 4.086 1.00 98.06 385 ILE A N 1
ATOM 3037 C CA . ILE A 1 385 ? -8.001 3.294 3.903 1.00 98.06 385 ILE A CA 1
ATOM 3038 C C . ILE A 1 385 ? -8.294 3.580 2.428 1.00 98.06 385 ILE A C 1
ATOM 3040 O O . ILE A 1 385 ? -9.284 3.083 1.886 1.00 98.06 385 ILE A O 1
ATOM 3044 N N . VAL A 1 386 ? -7.416 4.333 1.761 1.00 98.12 386 VAL A N 1
ATOM 3045 C CA . VAL A 1 386 ? -7.573 4.662 0.336 1.00 98.12 386 VAL A CA 1
ATOM 3046 C C . VAL A 1 386 ? -7.478 3.402 -0.534 1.00 98.12 386 VAL A C 1
ATOM 3048 O O . VAL A 1 386 ? -8.316 3.207 -1.418 1.00 98.12 386 VAL A O 1
ATOM 3051 N N . ASP A 1 387 ? -6.514 2.520 -0.257 1.00 97.25 387 ASP A N 1
ATOM 3052 C CA . ASP A 1 387 ? -6.346 1.235 -0.943 1.00 97.25 387 ASP A CA 1
ATOM 3053 C C . ASP A 1 387 ? -7.564 0.330 -0.744 1.00 97.25 387 ASP A C 1
ATOM 3055 O O . ASP A 1 387 ? -7.995 -0.305 -1.704 1.00 97.25 387 ASP A O 1
ATOM 3059 N N . TYR A 1 388 ? -8.164 0.296 0.449 1.00 97.38 388 TYR A N 1
ATOM 3060 C CA . TYR A 1 388 ? -9.371 -0.488 0.702 1.00 97.38 388 TYR A CA 1
ATOM 3061 C C . TYR A 1 388 ? -10.590 0.071 -0.042 1.00 97.38 388 TYR A C 1
ATOM 3063 O O . TYR A 1 388 ? -11.254 -0.670 -0.765 1.00 97.38 388 TYR A O 1
ATOM 3071 N N . ILE A 1 389 ? -10.865 1.378 0.050 1.00 97.75 389 ILE A N 1
ATOM 3072 C CA . ILE A 1 389 ? -12.000 2.004 -0.656 1.00 97.75 389 ILE A CA 1
ATOM 3073 C C . ILE A 1 389 ? -11.877 1.784 -2.169 1.00 97.75 389 ILE A C 1
ATOM 3075 O O . ILE A 1 389 ? -12.848 1.388 -2.824 1.00 97.75 389 ILE A O 1
ATOM 3079 N N . CYS A 1 390 ? -10.675 1.968 -2.720 1.00 97.56 390 CYS A N 1
ATOM 3080 C CA . CYS A 1 390 ? -10.412 1.798 -4.147 1.00 97.56 390 CYS A CA 1
ATOM 3081 C C . CYS A 1 390 ? -10.176 0.335 -4.549 1.00 97.56 390 CYS A C 1
ATOM 3083 O O . CYS A 1 390 ? -10.200 0.029 -5.737 1.00 97.56 390 CYS A O 1
ATOM 3085 N N . GLY A 1 391 ? -9.986 -0.581 -3.600 1.00 95.50 391 GLY A N 1
ATOM 3086 C CA . GLY A 1 391 ? -9.665 -1.986 -3.842 1.00 95.50 391 GLY A CA 1
ATOM 3087 C C . GLY A 1 391 ? -8.381 -2.182 -4.640 1.00 95.50 391 GLY A C 1
ATOM 3088 O O . GLY A 1 391 ? -8.408 -2.846 -5.674 1.00 95.50 391 GLY A O 1
ATOM 3089 N N . ASN A 1 392 ? -7.283 -1.564 -4.204 1.00 94.81 392 ASN A N 1
ATOM 3090 C CA . ASN A 1 392 ? -5.984 -1.689 -4.857 1.00 94.81 392 ASN A CA 1
ATOM 3091 C C . ASN A 1 392 ? -5.223 -2.936 -4.366 1.00 94.81 392 ASN A C 1
ATOM 3093 O O . ASN A 1 392 ? -4.711 -2.934 -3.245 1.00 94.81 392 ASN A O 1
ATOM 3097 N N . PRO A 1 393 ? -5.078 -3.990 -5.189 1.00 91.56 393 PRO A N 1
ATOM 3098 C CA . PRO A 1 393 ? -4.380 -5.200 -4.772 1.00 91.56 393 PRO A CA 1
ATOM 3099 C C . PRO A 1 393 ? -2.849 -5.078 -4.835 1.00 91.56 393 PRO A C 1
ATOM 3101 O O . PRO A 1 393 ? -2.159 -5.982 -4.378 1.00 91.56 393 PRO A O 1
ATOM 3104 N N . ASP A 1 394 ? -2.287 -4.018 -5.419 1.00 90.62 394 ASP A N 1
ATOM 3105 C CA . ASP A 1 394 ? -0.878 -4.007 -5.829 1.00 90.62 394 ASP A CA 1
ATOM 3106 C C . ASP A 1 394 ? 0.003 -3.052 -5.008 1.00 90.62 394 ASP A C 1
ATOM 3108 O O . ASP A 1 394 ? 0.986 -2.491 -5.486 1.00 90.62 394 ASP A O 1
ATOM 3112 N N . ARG A 1 395 ? -0.296 -2.865 -3.716 1.00 92.62 395 ARG A N 1
ATOM 3113 C CA . ARG A 1 395 ? 0.507 -2.002 -2.818 1.00 92.62 395 ARG A CA 1
ATOM 3114 C C . ARG A 1 395 ? 1.842 -2.619 -2.373 1.00 92.62 395 ARG A C 1
ATOM 3116 O O . ARG A 1 395 ? 2.211 -2.558 -1.199 1.00 92.62 395 ARG A O 1
ATOM 3123 N N . HIS A 1 396 ? 2.545 -3.352 -3.231 1.00 89.00 396 HIS A N 1
ATOM 3124 C CA . HIS A 1 396 ? 3.781 -4.055 -2.857 1.00 89.00 396 HIS A CA 1
ATOM 3125 C C . HIS A 1 396 ? 4.969 -3.106 -2.638 1.00 89.00 396 HIS A C 1
ATOM 3127 O O . HIS A 1 396 ? 4.901 -1.935 -2.994 1.00 89.00 396 HIS A O 1
ATOM 3133 N N . GLY A 1 397 ? 6.093 -3.606 -2.107 1.00 86.44 397 GLY A N 1
ATOM 3134 C CA . GLY A 1 397 ? 7.255 -2.768 -1.766 1.00 86.44 397 GLY A CA 1
ATOM 3135 C C . GLY A 1 397 ? 7.848 -1.957 -2.928 1.00 86.44 397 GLY A C 1
ATOM 3136 O O . GLY A 1 397 ? 8.407 -0.903 -2.688 1.00 86.44 397 GLY A O 1
ATOM 3137 N N . GLY A 1 398 ? 7.680 -2.399 -4.182 1.00 88.12 398 GLY A N 1
ATOM 3138 C CA . GLY A 1 398 ? 8.084 -1.612 -5.363 1.00 88.12 398 GLY A CA 1
ATOM 3139 C C . GLY A 1 398 ? 7.102 -0.507 -5.777 1.00 88.12 398 GLY A C 1
ATOM 3140 O O . GLY A 1 398 ? 7.417 0.265 -6.669 1.00 88.12 398 GLY A O 1
ATOM 3141 N N . ASN A 1 399 ? 5.928 -0.440 -5.141 1.00 93.88 399 ASN A N 1
ATOM 3142 C CA . ASN A 1 399 ? 4.872 0.548 -5.400 1.00 93.88 399 ASN A CA 1
ATOM 3143 C C . ASN A 1 399 ? 4.683 1.475 -4.184 1.00 93.88 399 ASN A C 1
ATOM 3145 O O . ASN A 1 399 ? 3.600 2.029 -3.962 1.00 93.88 399 ASN A O 1
ATOM 3149 N N . MET A 1 400 ? 5.743 1.594 -3.379 1.00 95.62 400 MET A N 1
ATOM 3150 C CA . MET A 1 400 ? 5.847 2.405 -2.173 1.00 95.62 400 MET A CA 1
ATOM 3151 C C . MET A 1 400 ? 7.204 3.101 -2.160 1.00 95.62 400 MET A C 1
ATOM 3153 O O . MET A 1 400 ? 8.236 2.433 -2.191 1.00 95.62 400 MET A O 1
ATOM 3157 N N . LEU A 1 401 ? 7.198 4.428 -2.084 1.00 96.19 401 LEU A N 1
ATOM 3158 C CA . LEU A 1 401 ? 8.401 5.233 -1.889 1.00 96.19 401 LEU A CA 1
ATOM 3159 C C . LEU A 1 401 ? 8.442 5.774 -0.466 1.00 96.19 401 LEU A C 1
ATOM 3161 O O . LEU A 1 401 ? 7.397 6.090 0.101 1.00 96.19 401 LEU A O 1
ATOM 3165 N N . TYR A 1 402 ? 9.634 5.892 0.112 1.00 96.69 402 TYR A N 1
ATOM 3166 C CA . TYR A 1 402 ? 9.806 6.336 1.497 1.00 96.69 402 TYR A CA 1
ATOM 3167 C C . TYR A 1 402 ? 10.699 7.566 1.564 1.00 96.69 402 TYR A C 1
ATOM 3169 O O . TYR A 1 402 ? 11.795 7.580 1.012 1.00 96.69 402 TYR A O 1
ATOM 3177 N N . SER A 1 403 ? 10.236 8.610 2.248 1.00 96.62 403 SER A N 1
ATOM 3178 C CA . SER A 1 403 ? 11.020 9.831 2.440 1.00 96.62 403 SER A CA 1
ATOM 3179 C C . SER A 1 403 ? 11.943 9.671 3.644 1.00 96.62 403 SER A C 1
ATOM 3181 O O . SER A 1 403 ? 11.474 9.609 4.783 1.00 96.62 403 SER A O 1
ATOM 3183 N N . LEU A 1 404 ? 13.249 9.605 3.390 1.00 95.25 404 LEU A N 1
ATOM 3184 C CA . LEU A 1 404 ? 14.282 9.476 4.416 1.00 95.25 404 LEU A CA 1
ATOM 3185 C C . LEU A 1 404 ? 14.720 10.854 4.922 1.00 95.25 404 LEU A C 1
ATOM 3187 O O . LEU A 1 404 ? 14.845 11.805 4.151 1.00 95.25 404 LEU A O 1
ATOM 3191 N N . VAL A 1 405 ? 14.967 10.966 6.226 1.00 95.00 405 VAL A N 1
ATOM 3192 C CA . VAL A 1 405 ? 15.511 12.174 6.856 1.00 95.00 405 VAL A CA 1
ATOM 3193 C C . VAL A 1 405 ? 16.690 11.789 7.731 1.00 95.00 405 VAL A C 1
ATOM 3195 O O . VAL A 1 405 ? 16.597 10.867 8.539 1.00 95.00 405 VAL A O 1
ATOM 3198 N N . LYS A 1 406 ? 17.800 12.514 7.580 1.00 94.12 406 LYS A N 1
ATOM 3199 C CA . LYS A 1 406 ? 18.959 12.390 8.460 1.00 94.12 406 LYS A CA 1
ATOM 3200 C C . LYS A 1 406 ? 18.782 13.296 9.675 1.00 94.12 406 LYS A C 1
ATOM 3202 O O . LYS A 1 406 ? 18.696 14.515 9.536 1.00 94.12 406 LYS A O 1
ATOM 3207 N N . ASN A 1 407 ? 18.732 12.689 10.850 1.00 90.25 407 ASN A N 1
ATOM 3208 C CA . ASN A 1 407 ? 18.592 13.374 12.127 1.00 90.25 407 ASN A CA 1
ATOM 3209 C C . ASN A 1 407 ? 19.915 14.035 12.547 1.00 90.25 407 ASN A C 1
ATOM 3211 O O . ASN A 1 407 ? 20.984 13.749 11.999 1.00 90.25 407 ASN A O 1
ATOM 3215 N N . GLN A 1 408 ? 19.850 14.928 13.540 1.00 90.19 408 GLN A N 1
ATOM 3216 C CA . GLN A 1 408 ? 21.021 15.666 14.040 1.00 90.19 408 GLN A CA 1
ATOM 3217 C C . GLN A 1 408 ? 22.106 14.750 14.626 1.00 90.19 408 GLN A C 1
ATOM 3219 O O . GLN A 1 408 ? 23.290 15.059 14.528 1.00 90.19 408 GLN A O 1
ATOM 3224 N N . ASP A 1 409 ? 21.712 13.607 15.185 1.00 84.56 409 ASP A N 1
ATOM 3225 C CA . ASP A 1 409 ? 22.607 12.569 15.711 1.00 84.56 409 ASP A CA 1
ATOM 3226 C C . ASP A 1 409 ? 23.206 11.662 14.614 1.00 84.56 409 ASP A C 1
ATOM 3228 O O . ASP A 1 409 ? 23.969 10.742 14.902 1.00 84.56 409 ASP A O 1
ATOM 3232 N N . GLY A 1 410 ? 22.874 11.917 13.345 1.00 86.56 410 GLY A N 1
ATOM 3233 C CA . GLY A 1 410 ? 23.325 11.143 12.194 1.00 86.56 410 GLY A CA 1
ATOM 3234 C C . GLY A 1 410 ? 22.511 9.881 11.905 1.00 86.56 410 GLY A C 1
ATOM 3235 O O . GLY A 1 410 ? 22.809 9.213 10.911 1.00 86.56 410 GLY A O 1
ATOM 3236 N N . THR A 1 411 ? 21.492 9.564 12.713 1.00 87.25 411 THR A N 1
ATOM 3237 C CA . THR A 1 411 ? 20.553 8.466 12.439 1.00 87.25 411 THR A CA 1
ATOM 3238 C C . THR A 1 411 ? 19.633 8.806 11.265 1.00 87.25 411 THR A C 1
ATOM 3240 O O . THR A 1 411 ? 19.478 9.969 10.889 1.00 87.25 411 THR A O 1
ATOM 3243 N N . ILE A 1 412 ? 19.040 7.781 10.649 1.00 92.50 412 ILE A N 1
ATOM 3244 C CA . ILE A 1 412 ? 18.077 7.945 9.555 1.00 92.50 412 ILE A CA 1
ATOM 3245 C C . ILE A 1 412 ? 16.685 7.604 10.082 1.00 92.50 412 ILE A C 1
ATOM 3247 O O . ILE A 1 412 ? 16.480 6.505 10.592 1.00 92.50 412 ILE A O 1
ATOM 3251 N N . SER A 1 413 ? 15.729 8.511 9.912 1.00 93.25 413 SER A N 1
ATOM 3252 C CA . SER A 1 413 ? 14.301 8.269 10.138 1.00 93.25 413 SER A CA 1
ATOM 3253 C C . SER A 1 413 ? 13.560 8.170 8.806 1.00 93.25 413 SER A C 1
ATOM 3255 O O . SER A 1 413 ? 13.920 8.831 7.830 1.00 93.25 413 SER A O 1
ATOM 3257 N N . ILE A 1 414 ? 12.494 7.370 8.762 1.00 95.88 414 ILE A N 1
ATOM 3258 C CA . ILE A 1 414 ? 11.546 7.371 7.647 1.00 95.88 414 ILE A CA 1
ATOM 3259 C C . ILE A 1 414 ? 10.396 8.303 8.027 1.00 95.88 414 ILE A C 1
ATOM 3261 O O . ILE A 1 414 ? 9.609 7.982 8.911 1.00 95.88 414 ILE A O 1
ATOM 3265 N N . LYS A 1 415 ? 10.291 9.458 7.364 1.00 96.12 415 LYS A N 1
ATOM 3266 C CA . LYS A 1 415 ? 9.324 10.502 7.731 1.00 96.12 415 LYS A CA 1
ATOM 3267 C C . LYS A 1 415 ? 7.922 10.234 7.194 1.00 96.12 415 LYS A C 1
ATOM 3269 O O . LYS A 1 415 ? 6.953 10.413 7.914 1.00 96.12 415 LYS A O 1
ATOM 3274 N N . THR A 1 416 ? 7.809 9.837 5.931 1.00 97.06 416 THR A N 1
ATOM 3275 C CA . THR A 1 416 ? 6.531 9.554 5.257 1.00 97.06 416 THR A CA 1
ATOM 3276 C C . THR A 1 416 ? 6.717 8.457 4.214 1.00 97.06 416 THR A C 1
ATOM 3278 O O . THR A 1 416 ? 7.846 8.091 3.873 1.00 97.06 416 THR A O 1
ATOM 3281 N N . ALA A 1 417 ? 5.605 7.949 3.687 1.00 96.94 417 ALA A N 1
ATOM 3282 C CA . ALA A 1 417 ? 5.592 7.080 2.518 1.00 96.94 417 ALA A CA 1
ATOM 3283 C C . ALA A 1 417 ? 4.682 7.659 1.425 1.00 96.94 417 ALA A C 1
ATOM 3285 O O . ALA A 1 417 ? 3.838 8.504 1.704 1.00 96.94 417 ALA A O 1
ATOM 3286 N N . GLN A 1 418 ? 4.838 7.218 0.184 1.00 97.81 418 GLN A N 1
ATOM 3287 C CA . GLN A 1 418 ? 3.936 7.581 -0.903 1.00 97.81 418 GLN A CA 1
ATOM 3288 C C . GLN A 1 418 ? 3.670 6.371 -1.796 1.00 97.81 418 GLN A C 1
ATOM 3290 O O . GLN A 1 418 ? 4.598 5.678 -2.214 1.00 97.81 418 GLN A O 1
ATOM 3295 N N . GLY A 1 419 ? 2.395 6.115 -2.084 1.00 97.25 419 GLY A N 1
ATOM 3296 C CA . GLY A 1 419 ? 1.978 5.054 -2.994 1.00 97.25 419 GLY A CA 1
ATOM 3297 C C . GLY A 1 419 ? 2.088 5.473 -4.461 1.00 97.25 419 GLY A C 1
ATOM 3298 O O . GLY A 1 419 ? 1.726 6.591 -4.828 1.00 97.25 419 GLY A O 1
ATOM 3299 N N . ILE A 1 420 ? 2.546 4.564 -5.317 1.00 96.31 420 ILE A N 1
ATOM 3300 C CA . ILE A 1 420 ? 2.558 4.728 -6.780 1.00 96.31 420 ILE A CA 1
ATOM 3301 C C . ILE A 1 420 ? 1.839 3.553 -7.456 1.00 96.31 420 ILE A C 1
ATOM 3303 O O . ILE A 1 420 ? 1.395 2.634 -6.772 1.00 96.31 420 ILE A O 1
ATOM 3307 N N . ASP A 1 421 ? 1.744 3.588 -8.785 1.00 92.00 421 ASP A N 1
ATOM 3308 C CA . ASP A 1 421 ? 1.274 2.476 -9.624 1.00 92.00 421 ASP A CA 1
ATOM 3309 C C . ASP A 1 421 ? -0.122 1.940 -9.257 1.00 92.00 421 ASP A C 1
ATOM 3311 O O . ASP A 1 421 ? -0.325 0.795 -8.863 1.00 92.00 421 ASP A O 1
ATOM 3315 N N . ASN A 1 422 ? -1.115 2.820 -9.357 1.00 94.94 422 ASN A N 1
ATOM 3316 C CA . ASN A 1 422 ? -2.496 2.527 -8.974 1.00 94.94 422 ASN A CA 1
ATOM 3317 C C . ASN A 1 422 ? -3.350 2.027 -10.159 1.00 94.94 422 ASN A C 1
ATOM 3319 O O . ASN A 1 422 ? -4.576 2.101 -10.115 1.00 94.94 422 ASN A O 1
ATOM 3323 N N . ASP A 1 423 ? -2.720 1.542 -11.234 1.00 92.44 423 ASP A N 1
ATOM 3324 C CA . ASP A 1 423 ? -3.386 1.174 -12.494 1.00 92.44 423 ASP A CA 1
ATOM 3325 C C . ASP A 1 423 ? -4.335 -0.039 -12.334 1.00 92.44 423 ASP A C 1
ATOM 3327 O O . ASP A 1 423 ? -5.195 -0.283 -13.177 1.00 92.44 423 ASP A O 1
ATOM 3331 N N . THR A 1 424 ? -4.221 -0.801 -11.240 1.00 91.75 424 THR A N 1
ATOM 3332 C CA . THR A 1 424 ? -4.972 -2.049 -10.999 1.00 91.75 424 THR A CA 1
ATOM 3333 C C . THR A 1 424 ? -6.122 -1.912 -9.995 1.00 91.75 424 THR A C 1
ATOM 3335 O O . THR A 1 424 ? -6.771 -2.906 -9.663 1.00 91.75 424 THR A O 1
ATOM 3338 N N . CYS A 1 425 ? -6.411 -0.700 -9.515 1.00 94.88 425 CYS A N 1
ATOM 3339 C CA . CYS A 1 425 ? -7.497 -0.457 -8.566 1.00 94.88 425 CYS A CA 1
ATOM 3340 C C . CYS A 1 425 ? -8.881 -0.381 -9.248 1.00 94.88 425 CYS A C 1
ATOM 3342 O O . CYS A 1 425 ? -9.009 -0.409 -10.473 1.00 94.88 425 CYS A O 1
ATOM 3344 N N . LEU A 1 426 ? -9.940 -0.254 -8.445 1.00 95.88 426 LEU A N 1
ATOM 3345 C CA . LEU A 1 426 ? -11.324 0.003 -8.867 1.00 95.88 426 LEU A CA 1
ATOM 3346 C C . LEU A 1 426 ? -11.911 -1.086 -9.782 1.00 95.88 426 LEU A C 1
ATOM 3348 O O . LEU A 1 426 ? -12.625 -0.778 -10.728 1.00 95.88 426 LEU A O 1
ATOM 3352 N N . GLY A 1 427 ? -11.588 -2.357 -9.536 1.00 94.50 427 GLY A N 1
ATOM 3353 C CA . GLY A 1 427 ? -12.124 -3.486 -10.305 1.00 94.50 427 GLY A CA 1
ATOM 3354 C C . GLY A 1 427 ? -13.498 -4.002 -9.831 1.00 94.50 427 GLY A C 1
ATOM 3355 O O . GLY A 1 427 ? -14.010 -3.601 -8.780 1.00 94.50 427 GLY A O 1
ATOM 3356 N N . THR A 1 428 ? -14.097 -4.915 -10.606 1.00 94.12 428 THR A N 1
ATOM 3357 C CA . THR A 1 428 ? -15.442 -5.488 -10.363 1.00 94.12 428 THR A CA 1
ATOM 3358 C C . THR A 1 428 ? -15.477 -6.678 -9.390 1.00 94.12 428 THR A C 1
ATOM 3360 O O . THR A 1 428 ? -16.553 -7.098 -8.964 1.00 94.12 428 THR A O 1
ATOM 3363 N N . ARG A 1 429 ? -14.333 -7.250 -8.998 1.00 92.12 429 ARG A N 1
ATOM 3364 C CA . ARG A 1 429 ? -14.302 -8.389 -8.061 1.00 92.12 429 ARG A CA 1
ATOM 3365 C C . ARG A 1 429 ? -14.433 -7.943 -6.605 1.00 92.12 429 ARG A C 1
ATOM 3367 O O . ARG A 1 429 ? -14.003 -6.855 -6.224 1.00 92.12 429 ARG A O 1
ATOM 3374 N N . ASN A 1 430 ? -14.973 -8.837 -5.773 1.00 88.94 430 ASN A N 1
ATOM 3375 C CA . ASN A 1 430 ? -15.032 -8.640 -4.326 1.00 88.94 430 ASN A CA 1
ATOM 3376 C C . ASN A 1 430 ? -13.615 -8.606 -3.736 1.00 88.94 430 ASN A C 1
ATOM 3378 O O . ASN A 1 430 ? -12.965 -9.644 -3.620 1.00 88.94 430 ASN A O 1
ATOM 3382 N N . TYR A 1 431 ? -13.174 -7.416 -3.337 1.00 87.12 431 TYR A N 1
ATOM 3383 C CA . TYR A 1 431 ? -11.821 -7.156 -2.852 1.00 87.12 431 TYR A CA 1
ATOM 3384 C C . TYR A 1 431 ? -11.444 -7.982 -1.613 1.00 87.12 431 TYR A C 1
ATOM 3386 O O . TYR A 1 431 ? -10.340 -8.520 -1.550 1.00 87.12 431 TYR A O 1
ATOM 3394 N N . ASP A 1 432 ? -12.382 -8.184 -0.683 1.00 84.94 432 ASP A N 1
ATOM 3395 C CA . ASP A 1 432 ? -12.147 -9.001 0.515 1.00 84.94 432 ASP A CA 1
ATOM 3396 C C . ASP A 1 432 ? -11.934 -10.487 0.185 1.00 84.94 432 ASP A C 1
ATOM 3398 O O . ASP A 1 432 ? -11.272 -11.203 0.932 1.00 84.94 432 ASP A O 1
ATOM 3402 N N . GLY A 1 433 ? -12.448 -10.949 -0.961 1.00 81.94 433 GLY A N 1
ATOM 3403 C CA . GLY A 1 433 ? -12.271 -12.317 -1.455 1.00 81.94 433 GLY A CA 1
ATOM 3404 C C . GLY A 1 433 ? -10.952 -12.559 -2.199 1.00 81.94 433 GLY A C 1
ATOM 3405 O O . GLY A 1 433 ? -10.617 -13.709 -2.482 1.00 81.94 433 GLY A O 1
ATOM 3406 N N . ILE A 1 434 ? -10.184 -11.509 -2.512 1.00 78.50 434 ILE A N 1
ATOM 3407 C CA . ILE A 1 434 ? -8.915 -11.598 -3.252 1.00 78.50 434 ILE A CA 1
ATOM 3408 C C . ILE A 1 434 ? -7.769 -11.850 -2.258 1.00 78.50 434 ILE A C 1
ATOM 3410 O O . ILE A 1 434 ? -6.926 -10.993 -1.994 1.00 78.50 434 ILE A O 1
ATOM 3414 N N . SER A 1 435 ? -7.751 -13.038 -1.653 1.00 63.19 435 SER A N 1
ATOM 3415 C CA . SER A 1 435 ? -6.864 -13.344 -0.519 1.00 63.19 435 SER A CA 1
ATOM 3416 C C . SER A 1 435 ? -5.371 -13.383 -0.861 1.00 63.19 435 SER A C 1
ATOM 3418 O O . SER A 1 435 ? -4.540 -13.194 0.025 1.00 63.19 435 SER A O 1
ATOM 3420 N N . SER A 1 436 ? -4.976 -13.623 -2.117 1.00 67.81 436 SER A N 1
ATOM 3421 C CA . SER A 1 436 ? -3.561 -13.779 -2.496 1.00 67.81 436 SER A CA 1
ATOM 3422 C C . SER A 1 436 ? -2.868 -12.459 -2.843 1.00 67.81 436 SER A C 1
ATOM 3424 O O . SER A 1 436 ? -1.708 -12.283 -2.461 1.00 67.81 436 SER A O 1
ATOM 3426 N N . LEU A 1 437 ? -3.567 -11.520 -3.482 1.00 71.38 437 LEU A N 1
ATOM 3427 C CA . LEU A 1 437 ? -2.973 -10.260 -3.939 1.00 71.38 437 LEU A CA 1
ATOM 3428 C C . LEU A 1 437 ? -3.224 -9.100 -2.973 1.00 71.38 437 LEU A C 1
ATOM 3430 O O . LEU A 1 437 ? -2.311 -8.309 -2.759 1.00 71.38 437 LEU A O 1
ATOM 3434 N N . SER A 1 438 ? -4.401 -9.034 -2.335 1.00 75.00 438 SER A N 1
ATOM 3435 C CA . SER A 1 438 ? -4.775 -7.864 -1.536 1.00 75.00 438 SER A CA 1
ATOM 3436 C C . SER A 1 438 ? -3.798 -7.621 -0.372 1.00 75.00 438 SER A C 1
ATOM 3438 O O . SER A 1 438 ? -3.558 -8.516 0.440 1.00 75.00 438 SER A O 1
ATOM 3440 N N . PRO A 1 439 ? -3.204 -6.422 -0.276 1.00 76.94 439 PRO A N 1
ATOM 3441 C CA . PRO A 1 439 ? -2.282 -6.040 0.781 1.00 76.94 439 PRO A CA 1
ATOM 3442 C C . PRO A 1 439 ? -3.000 -5.495 2.017 1.00 76.94 439 PRO A C 1
ATOM 3444 O O . PRO A 1 439 ? -2.330 -5.128 2.982 1.00 76.94 439 PRO A O 1
ATOM 3447 N N . THR A 1 440 ? -4.322 -5.336 1.944 1.00 85.50 440 THR A N 1
ATOM 3448 C CA . THR A 1 440 ? -5.132 -4.648 2.945 1.00 85.50 440 THR A CA 1
ATOM 3449 C C . THR A 1 440 ? -6.542 -5.209 2.885 1.00 85.50 440 THR A C 1
ATOM 3451 O O . THR A 1 440 ? -7.361 -4.763 2.087 1.00 85.50 440 THR A O 1
ATOM 3454 N N . HIS A 1 441 ? -6.826 -6.210 3.709 1.00 90.00 441 HIS A N 1
ATOM 3455 C CA . HIS A 1 441 ? -8.197 -6.666 3.919 1.00 90.00 441 HIS A CA 1
ATOM 3456 C C . HIS A 1 441 ? -8.877 -5.836 5.000 1.00 90.00 441 HIS A C 1
ATOM 3458 O O . HIS A 1 441 ? -8.204 -5.326 5.893 1.00 90.00 441 HIS A O 1
ATOM 3464 N N . LEU A 1 442 ? -10.208 -5.740 4.968 1.00 93.25 442 LEU A N 1
ATOM 3465 C CA . LEU A 1 442 ? -10.949 -4.949 5.948 1.00 93.25 442 LEU A CA 1
ATOM 3466 C C . LEU A 1 442 ? -10.655 -5.369 7.402 1.00 93.25 442 LEU A C 1
ATOM 3468 O O . LEU A 1 442 ? -10.528 -4.522 8.284 1.00 93.25 442 LEU A O 1
ATOM 3472 N N . GLN A 1 443 ? -10.530 -6.674 7.657 1.00 91.38 443 GLN A N 1
ATOM 3473 C CA . GLN A 1 443 ? -10.168 -7.217 8.970 1.00 91.38 443 GLN A CA 1
ATOM 3474 C C . GLN A 1 443 ? -8.700 -6.980 9.352 1.00 91.38 443 GLN A C 1
ATOM 3476 O O . GLN A 1 443 ? -8.365 -7.051 10.526 1.00 91.38 443 GLN A O 1
ATOM 3481 N N . ASP A 1 444 ? -7.835 -6.675 8.385 1.00 90.81 444 ASP A N 1
ATOM 3482 C CA . ASP A 1 444 ? -6.402 -6.466 8.608 1.00 90.81 444 ASP A CA 1
ATOM 3483 C C . ASP A 1 444 ? -6.053 -4.977 8.860 1.00 90.81 444 ASP A C 1
ATOM 3485 O O . ASP A 1 444 ? -4.898 -4.618 9.115 1.00 90.81 444 ASP A O 1
ATOM 3489 N N . ILE A 1 445 ? -7.043 -4.081 8.809 1.00 94.38 445 ILE A N 1
ATOM 3490 C CA . ILE A 1 445 ? -6.875 -2.670 9.168 1.00 94.38 445 ILE A CA 1
ATOM 3491 C C . ILE A 1 445 ? -7.018 -2.545 10.690 1.00 94.38 445 ILE A C 1
ATOM 3493 O O . ILE A 1 445 ? -8.112 -2.667 11.226 1.00 94.38 445 ILE A O 1
ATOM 3497 N N . ASN A 1 446 ? -5.914 -2.291 11.397 1.00 93.56 446 ASN A N 1
ATOM 3498 C CA . ASN A 1 446 ? -5.927 -2.184 12.865 1.00 93.56 446 ASN A CA 1
ATOM 3499 C C . ASN A 1 446 ? -6.289 -0.779 13.370 1.00 93.56 446 ASN A C 1
ATOM 3501 O O . ASN A 1 446 ? -6.856 -0.621 14.451 1.00 93.56 446 ASN A O 1
ATOM 3505 N N . VAL A 1 447 ? -5.920 0.256 12.614 1.00 97.00 447 VAL A N 1
ATOM 3506 C CA . VAL A 1 447 ? -6.085 1.656 13.015 1.00 97.00 447 VAL A CA 1
ATOM 3507 C C . VAL A 1 447 ? -6.531 2.515 11.843 1.00 97.00 447 VAL A C 1
ATOM 3509 O O . VAL A 1 447 ? -6.164 2.260 10.697 1.00 97.00 447 VAL A O 1
ATOM 3512 N N . ILE A 1 448 ? -7.273 3.565 12.164 1.00 98.00 448 ILE A N 1
ATOM 3513 C CA . ILE A 1 448 ? -7.579 4.696 11.291 1.00 98.00 448 ILE A CA 1
ATOM 3514 C C . ILE A 1 448 ? -7.304 5.972 12.086 1.00 98.00 448 ILE A C 1
ATOM 3516 O O . ILE A 1 448 ? -7.647 6.062 13.269 1.00 98.00 448 ILE A O 1
ATOM 3520 N N . THR A 1 449 ? -6.649 6.952 11.465 1.00 97.81 449 THR A N 1
ATOM 3521 C CA . THR A 1 449 ? -6.425 8.245 12.120 1.00 97.81 449 THR A CA 1
ATOM 3522 C C . THR A 1 449 ? -7.775 8.910 12.393 1.00 97.81 449 THR A C 1
ATOM 3524 O O . THR A 1 449 ? -8.733 8.725 11.638 1.00 97.81 449 THR A O 1
ATOM 3527 N N . LYS A 1 450 ? -7.884 9.680 13.480 1.00 96.62 450 LYS A N 1
ATOM 3528 C CA . LYS A 1 450 ? -9.116 10.410 13.812 1.00 96.62 450 LYS A CA 1
ATOM 3529 C C . LYS A 1 450 ? -9.570 11.285 12.640 1.00 96.62 450 LYS A C 1
ATOM 3531 O O . LYS A 1 450 ? -10.723 11.198 12.231 1.00 96.62 450 LYS A O 1
ATOM 3536 N N . GLU A 1 451 ? -8.635 12.028 12.052 1.00 95.62 451 GLU A N 1
ATOM 3537 C CA . GLU A 1 451 ? -8.873 12.868 10.876 1.00 95.62 451 GLU A CA 1
ATOM 3538 C C . GLU A 1 451 ? -9.426 12.058 9.689 1.00 95.62 451 GLU A C 1
ATOM 3540 O O . GLU A 1 451 ? -10.467 12.409 9.131 1.00 95.62 451 GLU A O 1
ATOM 3545 N N . MET A 1 452 ? -8.785 10.943 9.316 1.00 97.75 452 MET A N 1
ATOM 3546 C CA . MET A 1 452 ? -9.267 10.100 8.217 1.00 97.75 452 MET A CA 1
ATOM 3547 C C . MET A 1 452 ? -10.630 9.476 8.535 1.00 97.75 452 MET A C 1
ATOM 3549 O O . MET A 1 452 ? -11.493 9.416 7.662 1.00 97.75 452 MET A O 1
ATOM 3553 N N . SER A 1 453 ? -10.863 9.048 9.779 1.00 97.50 453 SER A N 1
ATOM 3554 C CA . SER A 1 453 ? -12.153 8.497 10.201 1.00 97.50 453 SER A CA 1
ATOM 3555 C C . SER A 1 453 ? -13.277 9.508 10.031 1.00 97.50 453 SER A C 1
ATOM 3557 O O . SER A 1 453 ? -14.323 9.157 9.497 1.00 97.50 453 SER A O 1
ATOM 3559 N N . GLU A 1 454 ? -13.088 10.752 10.462 1.00 94.12 454 GLU A N 1
ATOM 3560 C CA . GLU A 1 454 ? -14.099 11.802 10.313 1.00 94.12 454 GLU A CA 1
ATOM 3561 C C . GLU A 1 454 ? -14.416 12.059 8.838 1.00 94.12 454 GLU A C 1
ATOM 3563 O O . GLU A 1 454 ? -15.585 12.119 8.454 1.00 94.12 454 GLU A O 1
ATOM 3568 N N . LYS A 1 455 ? -13.389 12.120 7.982 1.00 95.12 455 LYS A N 1
ATOM 3569 C CA . LYS A 1 455 ? -13.569 12.295 6.535 1.00 95.12 455 LYS A CA 1
ATOM 3570 C C . LYS A 1 455 ? -14.276 11.102 5.890 1.00 95.12 455 LYS A C 1
ATOM 3572 O O . LYS A 1 455 ? -15.168 11.311 5.070 1.00 95.12 455 LYS A O 1
ATOM 3577 N N . VAL A 1 456 ? -13.931 9.871 6.273 1.00 96.31 456 VAL A N 1
ATOM 3578 C CA . VAL A 1 456 ? -14.610 8.648 5.813 1.00 96.31 456 VAL A CA 1
ATOM 3579 C C . VAL A 1 456 ? -16.070 8.636 6.254 1.00 96.31 456 VAL A C 1
ATOM 3581 O O . VAL A 1 456 ? -16.937 8.333 5.440 1.00 96.31 456 VAL A O 1
ATOM 3584 N N . MET A 1 457 ? -16.368 8.993 7.504 1.00 93.75 457 MET A N 1
ATOM 3585 C CA . MET A 1 457 ? -17.743 9.029 8.012 1.00 93.75 457 MET A CA 1
ATOM 3586 C C . MET A 1 457 ? -18.575 10.155 7.378 1.00 93.75 457 MET A C 1
ATOM 3588 O O . MET A 1 457 ? -19.777 9.985 7.188 1.00 93.75 457 MET A O 1
ATOM 3592 N N . ALA A 1 458 ? -17.949 11.276 7.007 1.00 87.75 458 ALA A N 1
ATOM 3593 C CA . ALA A 1 458 ? -18.598 12.376 6.290 1.00 87.75 458 ALA A CA 1
ATOM 3594 C C . ALA A 1 458 ? -18.777 12.111 4.781 1.00 87.75 458 ALA A C 1
ATOM 3596 O O . ALA A 1 458 ? -19.611 12.748 4.126 1.00 87.75 458 ALA A O 1
ATOM 3597 N N . LEU A 1 459 ? -17.993 11.187 4.213 1.00 90.69 459 LEU A N 1
ATOM 3598 C CA . LEU A 1 459 ? -18.030 10.867 2.793 1.00 90.69 459 LEU A CA 1
ATOM 3599 C C . LEU A 1 459 ? -19.315 10.107 2.437 1.00 90.69 459 LEU A C 1
ATOM 3601 O O . LEU A 1 459 ? -19.572 9.005 2.921 1.00 90.69 459 LEU A O 1
ATOM 3605 N N . THR A 1 460 ? -20.104 10.674 1.526 1.00 86.25 460 THR A N 1
ATOM 3606 C CA . THR A 1 460 ? -21.310 10.025 1.004 1.00 86.25 460 THR A CA 1
ATOM 3607 C C . THR A 1 460 ? -21.003 9.209 -0.261 1.00 86.25 460 THR A C 1
ATOM 3609 O O . THR A 1 460 ? -20.124 9.589 -1.044 1.00 86.25 460 THR A O 1
ATOM 3612 N N . PRO A 1 461 ? -21.748 8.115 -0.513 1.00 87.25 461 PRO A N 1
ATOM 3613 C CA . PRO A 1 461 ? -21.779 7.409 -1.791 1.00 87.25 461 PRO A CA 1
ATOM 3614 C C . PRO A 1 461 ? -21.789 8.322 -3.019 1.00 87.25 461 PRO A C 1
ATOM 3616 O O . PRO A 1 461 ? -21.025 8.092 -3.952 1.00 87.25 461 PRO A O 1
ATOM 3619 N N . GLU A 1 462 ? -22.582 9.394 -3.020 1.00 81.06 462 GLU A N 1
ATOM 3620 C CA . GLU A 1 462 ? -22.669 10.287 -4.175 1.00 81.06 462 GLU A CA 1
ATOM 3621 C C . GLU A 1 462 ? -21.433 11.140 -4.377 1.00 81.06 462 GLU A C 1
ATOM 3623 O O . GLU A 1 462 ? -21.003 11.292 -5.518 1.00 81.06 462 GLU A O 1
ATOM 3628 N N . LYS A 1 463 ? -20.834 11.664 -3.302 1.00 86.69 463 LYS A N 1
ATOM 3629 C CA . LYS A 1 463 ? -19.567 12.403 -3.385 1.00 86.69 463 LYS A CA 1
ATOM 3630 C C . LYS A 1 463 ? -18.478 11.527 -4.004 1.00 86.69 463 LYS A C 1
ATOM 3632 O O . LYS A 1 463 ? -17.783 11.961 -4.925 1.00 86.69 463 LYS A O 1
ATOM 3637 N N . LEU A 1 464 ? -18.375 10.275 -3.551 1.00 92.94 464 LEU A N 1
ATOM 3638 C CA . LEU A 1 464 ? -17.440 9.303 -4.117 1.00 92.94 464 LEU A CA 1
ATOM 3639 C C . LEU A 1 464 ? -17.766 9.017 -5.592 1.00 92.94 464 LEU A C 1
ATOM 3641 O O . LEU A 1 464 ? -16.884 9.056 -6.447 1.00 92.94 464 LEU A O 1
ATOM 3645 N N . LYS A 1 465 ? -19.045 8.813 -5.911 1.00 88.69 465 LYS A N 1
ATOM 3646 C CA . LYS A 1 465 ? -19.518 8.551 -7.274 1.00 88.69 465 LYS A CA 1
ATOM 3647 C C . LYS A 1 465 ? -19.188 9.683 -8.250 1.00 88.69 465 LYS A C 1
ATOM 3649 O O . LYS A 1 465 ? -18.608 9.418 -9.301 1.00 88.69 465 LYS A O 1
ATOM 3654 N N . GLN A 1 466 ? -19.514 10.930 -7.897 1.00 85.75 466 GLN A N 1
ATOM 3655 C CA . GLN A 1 466 ? -19.211 12.114 -8.715 1.00 85.75 466 GLN A CA 1
ATOM 3656 C C . GLN A 1 466 ? -17.712 12.262 -8.970 1.00 85.75 466 GLN A C 1
ATOM 3658 O O . GLN A 1 466 ? -17.293 12.624 -10.072 1.00 85.75 466 GLN A O 1
ATOM 3663 N N . THR A 1 467 ? -16.909 11.955 -7.951 1.00 93.00 467 THR A N 1
ATOM 3664 C CA . THR A 1 467 ? -15.448 12.004 -8.036 1.00 93.00 467 THR A CA 1
ATOM 3665 C C . THR A 1 467 ? -14.913 10.988 -9.045 1.00 93.00 467 THR A C 1
ATOM 3667 O O . THR A 1 467 ? -13.996 11.302 -9.795 1.00 93.00 467 THR A O 1
ATOM 3670 N N . LEU A 1 468 ? -15.515 9.799 -9.120 1.00 94.38 468 LEU A N 1
ATOM 3671 C CA . LEU A 1 468 ? -15.084 8.712 -10.005 1.00 94.38 468 LEU A CA 1
ATOM 3672 C C . LEU A 1 468 ? -15.625 8.811 -11.447 1.00 94.38 468 LEU A C 1
ATOM 3674 O O . LEU A 1 468 ? -15.140 8.112 -12.343 1.00 94.38 468 LEU A O 1
ATOM 3678 N N . TYR A 1 469 ? -16.598 9.682 -11.722 1.00 89.56 469 TYR A N 1
ATOM 3679 C CA . TYR A 1 469 ? -17.067 9.917 -13.089 1.00 89.56 469 TYR A CA 1
ATOM 3680 C C . TYR A 1 469 ? -16.006 10.584 -13.978 1.00 89.56 469 TYR A C 1
ATOM 3682 O O . TYR A 1 469 ? -15.212 11.412 -13.535 1.00 89.56 469 TYR A O 1
ATOM 3690 N N . GLY A 1 470 ? -16.009 10.213 -15.266 1.00 89.12 470 GLY A N 1
ATOM 3691 C CA . GLY A 1 470 ? -15.054 10.696 -16.275 1.00 89.12 470 GLY A CA 1
ATOM 3692 C C . GLY A 1 470 ? -13.744 9.900 -16.360 1.00 89.12 470 GLY A C 1
ATOM 3693 O O . GLY A 1 470 ? -12.927 10.151 -17.244 1.00 89.12 470 GLY A O 1
ATOM 3694 N N . PHE A 1 471 ? -13.553 8.884 -15.511 1.00 93.06 471 PHE A N 1
ATOM 3695 C CA . PHE A 1 471 ? -12.351 8.036 -15.500 1.00 93.06 471 PHE A CA 1
ATOM 3696 C C . PHE A 1 471 ? -12.485 6.716 -16.280 1.00 93.06 471 PHE A C 1
ATOM 3698 O O . PHE A 1 471 ? -11.670 5.817 -16.105 1.00 93.06 471 PHE A O 1
ATOM 3705 N N . LYS A 1 472 ? -13.489 6.586 -17.162 1.00 90.62 472 LYS A N 1
ATOM 3706 C CA . LYS A 1 472 ? -13.795 5.351 -17.929 1.00 90.62 472 LYS A CA 1
ATOM 3707 C C . LYS A 1 472 ? -14.126 4.110 -17.091 1.00 90.62 472 LYS A C 1
ATOM 3709 O O . LYS A 1 472 ? -14.120 2.997 -17.611 1.00 90.62 472 LYS A O 1
ATOM 3714 N N . LEU A 1 473 ? -14.501 4.305 -15.833 1.00 90.94 473 LEU A N 1
ATOM 3715 C CA . LEU A 1 473 ? -14.980 3.235 -14.965 1.00 90.94 473 LEU A CA 1
ATOM 3716 C C . LEU A 1 473 ? -16.410 2.829 -15.341 1.00 90.94 473 LEU A C 1
ATOM 3718 O O . LEU A 1 473 ? -17.244 3.647 -15.752 1.00 90.94 473 LEU A O 1
ATOM 3722 N N . SER A 1 474 ? -16.702 1.544 -15.206 1.00 88.75 474 SER A N 1
ATOM 3723 C CA . SER A 1 474 ? -18.055 1.010 -15.267 1.00 88.75 474 SER A CA 1
ATOM 3724 C C . SER A 1 474 ? -18.866 1.394 -14.031 1.00 88.75 474 SER A C 1
ATOM 3726 O O . SER A 1 474 ? -18.310 1.729 -12.989 1.00 88.75 474 SER A O 1
ATOM 3728 N N . SER A 1 475 ? -20.199 1.336 -14.131 1.00 86.12 475 SER A N 1
ATOM 3729 C CA . SER A 1 475 ? -21.044 1.550 -12.949 1.00 86.12 475 SER A CA 1
ATOM 3730 C C . SER A 1 475 ? -20.734 0.512 -11.868 1.00 86.12 475 SER A C 1
ATOM 3732 O O . SER A 1 475 ? -20.537 0.891 -10.731 1.00 86.12 475 SER A O 1
ATOM 3734 N N . GLU A 1 476 ? -20.565 -0.761 -12.238 1.00 90.00 476 GLU A N 1
ATOM 3735 C CA . GLU A 1 476 ? -20.250 -1.844 -11.293 1.00 90.00 476 GLU A CA 1
ATOM 3736 C C . GLU A 1 476 ? -18.946 -1.605 -10.512 1.00 90.00 476 GLU A C 1
ATOM 3738 O O . GLU A 1 476 ? -18.881 -1.856 -9.314 1.00 90.00 476 GLU A O 1
ATOM 3743 N N . GLU A 1 477 ? -17.920 -1.052 -11.157 1.00 93.38 477 GLU A N 1
ATOM 3744 C CA . GLU A 1 477 ? -16.653 -0.701 -10.499 1.00 93.38 477 GLU A CA 1
ATOM 3745 C C . GLU A 1 477 ? -16.804 0.423 -9.473 1.00 93.38 477 GLU A C 1
ATOM 3747 O O . GLU A 1 477 ? -16.201 0.382 -8.397 1.00 93.38 477 GLU A O 1
ATOM 3752 N N . ILE A 1 478 ? -17.626 1.422 -9.798 1.00 93.69 478 ILE A N 1
ATOM 3753 C CA . ILE A 1 478 ? -17.939 2.522 -8.887 1.00 93.69 478 ILE A CA 1
ATOM 3754 C C . ILE A 1 478 ? -18.813 2.014 -7.732 1.00 93.69 478 ILE A C 1
ATOM 3756 O O . ILE A 1 478 ? -18.524 2.312 -6.572 1.00 93.69 478 ILE A O 1
ATOM 3760 N N . ASP A 1 479 ? -19.827 1.202 -8.033 1.00 91.31 479 ASP A N 1
ATOM 3761 C CA . ASP A 1 479 ? -20.753 0.614 -7.062 1.00 91.31 479 ASP A CA 1
ATOM 3762 C C . ASP A 1 479 ? -19.989 -0.258 -6.046 1.00 91.31 479 ASP A C 1
ATOM 3764 O O . ASP A 1 479 ? -20.224 -0.154 -4.842 1.00 91.31 479 ASP A O 1
ATOM 3768 N N . ASN A 1 480 ? -18.986 -1.023 -6.491 1.00 93.94 480 ASN A N 1
ATOM 3769 C CA . ASN A 1 480 ? -18.092 -1.773 -5.604 1.00 93.94 480 ASN A CA 1
ATOM 3770 C C . ASN A 1 480 ? -17.260 -0.870 -4.685 1.00 93.94 480 ASN A C 1
ATOM 3772 O O . ASN A 1 480 ? -17.046 -1.197 -3.517 1.00 93.94 480 ASN A O 1
ATOM 3776 N N . SER A 1 481 ? -16.777 0.273 -5.182 1.00 96.25 481 SER A N 1
ATOM 3777 C CA . SER A 1 481 ? -16.067 1.247 -4.343 1.00 96.25 481 SER A CA 1
ATOM 3778 C C . SER A 1 481 ? -16.983 1.830 -3.263 1.00 96.25 481 SER A C 1
ATOM 3780 O O . SER A 1 481 ? -16.554 2.005 -2.123 1.00 96.25 481 SER A O 1
ATOM 3782 N N . ILE A 1 482 ? -18.250 2.077 -3.605 1.00 95.25 482 ILE A N 1
ATOM 3783 C CA . ILE A 1 482 ? -19.290 2.531 -2.675 1.00 95.25 482 ILE A CA 1
ATOM 3784 C C . ILE A 1 482 ? -19.625 1.440 -1.651 1.00 95.25 482 ILE A C 1
ATOM 3786 O O . ILE A 1 482 ? -19.778 1.739 -0.468 1.00 95.25 482 ILE A O 1
ATOM 3790 N N . GLU A 1 483 ? -19.729 0.178 -2.071 1.00 95.31 483 GLU A N 1
ATOM 3791 C CA . GLU A 1 483 ? -19.943 -0.948 -1.158 1.00 95.31 483 GLU A CA 1
ATOM 3792 C C . GLU A 1 483 ? -18.795 -1.062 -0.148 1.00 95.31 483 GLU A C 1
ATOM 3794 O O . GLU A 1 483 ? -19.041 -1.201 1.051 1.00 95.31 483 GLU A O 1
ATOM 3799 N N . ARG A 1 484 ? -17.542 -0.931 -0.604 1.00 96.88 484 ARG A N 1
ATOM 3800 C CA . ARG A 1 484 ? -16.370 -0.921 0.284 1.00 96.88 484 ARG A CA 1
ATOM 3801 C C . ARG A 1 484 ? -16.413 0.251 1.260 1.00 96.88 484 ARG A C 1
ATOM 3803 O O . ARG A 1 484 ? -16.207 0.028 2.450 1.00 96.88 484 ARG A O 1
ATOM 3810 N N . LEU A 1 485 ? -16.757 1.461 0.808 1.00 97.25 485 LEU A N 1
ATOM 3811 C CA . LEU A 1 485 ? -16.958 2.611 1.701 1.00 97.25 485 LEU A CA 1
ATOM 3812 C C . LEU A 1 485 ? -17.986 2.301 2.802 1.00 97.25 485 LEU A C 1
ATOM 3814 O O . LEU A 1 485 ? -17.697 2.519 3.975 1.00 97.25 485 LEU A O 1
ATOM 3818 N N . LYS A 1 486 ? -19.147 1.737 2.446 1.00 96.06 486 LYS A N 1
ATOM 3819 C CA . LYS A 1 486 ? -20.198 1.381 3.417 1.00 96.06 486 LYS A CA 1
ATOM 3820 C C . LYS A 1 486 ? -19.720 0.340 4.426 1.00 96.06 486 LYS A C 1
ATOM 3822 O O . LYS A 1 486 ? -19.857 0.560 5.624 1.00 96.06 486 LYS A O 1
ATOM 3827 N N . LYS A 1 487 ? -19.083 -0.741 3.961 1.00 96.50 487 LYS A N 1
ATOM 3828 C CA . LYS A 1 487 ? -18.498 -1.768 4.842 1.00 96.50 487 LYS A CA 1
ATOM 3829 C C . LYS A 1 487 ? -17.469 -1.177 5.803 1.00 96.50 487 LYS A C 1
ATOM 3831 O O . LYS A 1 487 ? -17.438 -1.555 6.970 1.00 96.50 487 LYS A O 1
ATOM 3836 N N . LEU A 1 488 ? -16.636 -0.250 5.325 1.00 97.56 488 LEU A N 1
ATOM 3837 C CA . LEU A 1 488 ? -15.669 0.446 6.170 1.00 97.56 488 LEU A CA 1
ATOM 3838 C C . LEU A 1 488 ? -16.371 1.293 7.237 1.00 97.56 488 LEU A C 1
ATOM 3840 O O . LEU A 1 488 ? -16.028 1.176 8.407 1.00 97.56 488 LEU A O 1
ATOM 3844 N N . GLN A 1 489 ? -17.358 2.107 6.855 1.00 97.38 489 GLN A N 1
ATOM 3845 C CA . GLN A 1 489 ? -18.127 2.944 7.785 1.00 97.38 489 GLN A CA 1
ATOM 3846 C C . GLN A 1 489 ? -18.844 2.096 8.847 1.00 97.38 489 GLN A C 1
ATOM 3848 O O . GLN A 1 489 ? -18.729 2.369 10.041 1.00 97.38 489 GLN A O 1
ATOM 3853 N N . GLU A 1 490 ? -19.534 1.032 8.429 1.00 97.00 490 GLU A N 1
ATOM 3854 C CA . GLU A 1 490 ? -20.204 0.082 9.325 1.00 97.00 490 GLU A CA 1
ATOM 3855 C C . GLU A 1 490 ? -19.214 -0.561 10.299 1.00 97.00 490 GLU A C 1
ATOM 3857 O O . GLU A 1 490 ? -19.481 -0.628 11.503 1.00 97.00 490 GLU A O 1
ATOM 3862 N N . LYS A 1 491 ? -18.047 -0.982 9.796 1.00 97.38 491 LYS A N 1
ATOM 3863 C CA . LYS A 1 491 ? -16.993 -1.568 10.620 1.00 97.38 491 LYS A CA 1
ATOM 3864 C C . LYS A 1 491 ? -16.430 -0.573 11.627 1.00 97.38 491 LYS A C 1
ATOM 3866 O O . LYS A 1 491 ? -16.335 -0.915 12.799 1.00 97.38 491 LYS A O 1
ATOM 3871 N N . VAL A 1 492 ? -16.107 0.650 11.206 1.00 97.06 492 VAL A N 1
ATOM 3872 C CA . VAL A 1 492 ? -15.602 1.701 12.102 1.00 97.06 492 VAL A CA 1
ATOM 3873 C C . VAL A 1 492 ? -16.614 1.995 13.210 1.00 97.06 492 VAL A C 1
ATOM 3875 O O . VAL A 1 492 ? -16.225 2.053 14.370 1.00 97.06 492 VAL A O 1
ATOM 3878 N N . VAL A 1 493 ? -17.910 2.108 12.901 1.00 96.56 493 VAL A N 1
ATOM 3879 C CA . VAL A 1 493 ? -18.957 2.343 13.914 1.00 96.56 493 VAL A CA 1
ATOM 3880 C C . VAL A 1 493 ? -19.084 1.164 14.884 1.00 96.56 493 VAL A C 1
ATOM 3882 O O . VAL A 1 493 ? -19.152 1.362 16.101 1.00 96.56 493 VAL A O 1
ATOM 3885 N N . ALA A 1 494 ? -19.114 -0.068 14.368 1.00 95.88 494 ALA A N 1
ATOM 3886 C CA . ALA A 1 494 ? -19.214 -1.270 15.193 1.00 95.88 494 ALA A CA 1
ATOM 3887 C C . ALA A 1 494 ? -17.997 -1.427 16.119 1.00 95.88 494 ALA A C 1
ATOM 3889 O O . ALA A 1 494 ? -18.154 -1.693 17.314 1.00 95.88 494 ALA A O 1
ATOM 3890 N N . ASP A 1 495 ? -16.800 -1.198 15.582 1.00 95.88 495 ASP A N 1
ATOM 3891 C CA . ASP A 1 495 ? -15.542 -1.311 16.307 1.00 95.88 495 ASP A CA 1
ATOM 3892 C C . ASP A 1 495 ? -15.371 -0.145 17.296 1.00 95.88 495 ASP A C 1
ATOM 3894 O O . ASP A 1 495 ? -14.980 -0.371 18.436 1.00 95.88 495 ASP A O 1
ATOM 3898 N N . GLN A 1 496 ? -15.770 1.087 16.965 1.00 94.12 496 GLN A N 1
ATOM 3899 C CA . GLN A 1 496 ? -15.809 2.199 17.929 1.00 94.12 496 GLN A CA 1
ATOM 3900 C C . GLN A 1 496 ? -16.735 1.906 19.111 1.00 94.12 496 GLN A C 1
ATOM 3902 O O . GLN A 1 496 ? -16.359 2.168 20.253 1.00 94.12 496 GLN A O 1
ATOM 3907 N N . LYS A 1 497 ? -17.918 1.323 18.869 1.00 90.94 497 LYS A N 1
ATOM 3908 C CA . LYS A 1 497 ? -18.811 0.858 19.945 1.00 90.94 497 LYS A CA 1
ATOM 3909 C C . LYS A 1 497 ? -18.162 -0.248 20.777 1.00 90.94 497 LYS A C 1
ATOM 3911 O O . LYS A 1 497 ? -18.487 -0.406 21.954 1.00 90.94 497 LYS A O 1
ATOM 3916 N N . LEU A 1 498 ? -17.268 -1.041 20.183 1.00 87.06 498 LEU A N 1
ATOM 3917 C CA . LEU A 1 498 ? -16.440 -1.964 20.941 1.00 87.06 498 LEU A CA 1
ATOM 3918 C C . LEU A 1 498 ? -15.448 -1.189 21.817 1.00 87.06 498 LEU A C 1
ATOM 3920 O O . LEU A 1 498 ? -15.451 -1.395 23.021 1.00 87.06 498 LEU A O 1
ATOM 3924 N N . TYR A 1 499 ? -14.664 -0.264 21.260 1.00 88.25 499 TYR A N 1
ATOM 3925 C CA . TYR A 1 499 ? -13.667 0.514 22.008 1.00 88.25 499 TYR A CA 1
ATOM 3926 C C . TYR A 1 499 ? -14.272 1.401 23.108 1.00 88.25 499 TYR A C 1
ATOM 3928 O O . TYR A 1 499 ? -13.686 1.513 24.186 1.00 88.25 499 TYR A O 1
ATOM 3936 N N . SER A 1 500 ? -15.482 1.939 22.909 1.00 85.25 500 SER A N 1
ATOM 3937 C CA . SER A 1 500 ? -16.204 2.743 23.908 1.00 85.25 500 SER A CA 1
ATOM 3938 C C . SER A 1 500 ? -16.576 1.960 25.170 1.00 85.25 500 SER A C 1
ATOM 3940 O O . SER A 1 500 ? -16.964 2.552 26.171 1.00 85.25 500 SER A O 1
ATOM 3942 N N . LYS A 1 501 ? -16.441 0.631 25.145 1.00 78.31 501 LYS A N 1
ATOM 3943 C CA . LYS A 1 501 ? -16.622 -0.254 26.300 1.00 78.31 501 LYS A CA 1
ATOM 3944 C C . LYS A 1 501 ? -15.417 -0.267 27.244 1.00 78.31 501 LYS A C 1
ATOM 3946 O O . LYS A 1 501 ? -15.296 -1.164 28.063 1.00 78.31 501 LYS A O 1
ATOM 3951 N N . GLY A 1 502 ? -14.512 0.701 27.131 1.00 72.56 502 GLY A N 1
ATOM 3952 C CA . GLY A 1 502 ? -13.384 0.863 28.043 1.00 72.56 502 GLY A CA 1
ATOM 3953 C C . GLY A 1 502 ? -12.070 0.292 27.529 1.00 72.56 502 GLY A C 1
ATOM 3954 O O . GLY A 1 502 ? -11.122 0.214 28.288 1.00 72.56 502 GLY A O 1
ATOM 3955 N N . TYR A 1 503 ? -11.923 -0.086 26.261 1.00 78.12 503 TYR A N 1
ATOM 3956 C CA . TYR A 1 503 ? -10.587 -0.452 25.779 1.00 78.12 503 TYR A CA 1
ATOM 3957 C C . TYR A 1 503 ? -9.698 0.798 25.762 1.00 78.12 503 TYR A C 1
ATOM 3959 O O . TYR A 1 503 ? -9.929 1.727 24.989 1.00 78.12 503 TYR A O 1
ATOM 3967 N N . GLY A 1 504 ? -8.713 0.827 26.659 1.00 74.44 504 GLY A N 1
ATOM 3968 C CA . GLY A 1 504 ? -7.887 1.998 26.922 1.00 74.44 504 GLY A CA 1
ATOM 3969 C C . GLY A 1 504 ? -6.954 2.371 25.771 1.00 74.44 504 GLY A C 1
ATOM 3970 O O . GLY A 1 504 ? -6.894 1.721 24.718 1.00 74.44 504 GLY A O 1
ATOM 3971 N N . LYS A 1 505 ? -6.219 3.465 25.987 1.00 82.25 505 LYS A N 1
ATOM 3972 C CA . LYS A 1 505 ? -5.221 3.986 25.050 1.00 82.25 505 LYS A CA 1
ATOM 3973 C C . LYS A 1 505 ? -4.182 2.902 24.726 1.00 82.25 505 LYS A C 1
ATOM 3975 O O . LYS A 1 505 ? -3.795 2.115 25.587 1.00 82.25 505 LYS A O 1
ATOM 3980 N N . GLY A 1 506 ? -3.781 2.806 23.465 1.00 81.44 506 GLY A N 1
ATOM 3981 C CA . GLY A 1 506 ? -2.777 1.865 22.975 1.00 81.44 506 GLY A CA 1
ATOM 3982 C C . GLY A 1 506 ? -3.260 0.423 22.768 1.00 81.44 506 GLY A C 1
ATOM 3983 O O . GLY A 1 506 ? -2.530 -0.367 22.180 1.00 81.44 506 GLY A O 1
ATOM 3984 N N . TYR A 1 507 ? -4.468 0.041 23.213 1.00 83.94 507 TYR A N 1
ATOM 3985 C CA . TYR A 1 507 ? -4.979 -1.306 22.926 1.00 83.94 507 TYR A CA 1
ATOM 3986 C C . TYR A 1 507 ? -5.495 -1.427 21.507 1.00 83.94 507 TYR A C 1
ATOM 3988 O O . TYR A 1 507 ? -6.290 -0.583 21.095 1.00 83.94 507 TYR A O 1
ATOM 3996 N N . LEU A 1 508 ? -5.183 -2.537 20.846 1.00 87.25 508 LEU A N 1
ATOM 3997 C CA . LEU A 1 508 ? -5.792 -2.934 19.583 1.00 87.25 508 LEU A CA 1
ATOM 3998 C C . LEU A 1 508 ? -6.408 -4.327 19.755 1.00 87.25 508 LEU A C 1
ATOM 4000 O O . LEU A 1 508 ? -5.729 -5.274 20.152 1.00 87.25 508 LEU A O 1
ATOM 4004 N N . VAL A 1 509 ? -7.710 -4.444 19.500 1.00 86.62 509 VAL A N 1
ATOM 4005 C CA . VAL A 1 509 ? -8.417 -5.727 19.435 1.00 86.62 509 VAL A CA 1
ATOM 4006 C C . VAL A 1 509 ? -8.207 -6.302 18.035 1.00 86.62 509 VAL A C 1
ATOM 4008 O O . VAL A 1 509 ? -8.458 -5.620 17.041 1.00 86.62 509 VAL A O 1
ATOM 4011 N N . GLU A 1 510 ? -7.768 -7.558 17.949 1.00 86.81 510 GLU A N 1
ATOM 4012 C CA . GLU A 1 510 ? -7.571 -8.237 16.664 1.00 86.81 510 GLU A CA 1
ATOM 4013 C C . GLU A 1 510 ? -8.828 -8.166 15.786 1.00 86.81 510 GLU A C 1
ATOM 4015 O O . GLU A 1 510 ? -9.951 -8.327 16.269 1.00 86.81 510 GLU A O 1
ATOM 4020 N N . ASN A 1 511 ? -8.628 -7.969 14.483 1.00 90.94 511 ASN A N 1
ATOM 4021 C CA . ASN A 1 511 ? -9.689 -7.836 13.486 1.00 90.94 511 ASN A CA 1
ATOM 4022 C C . ASN A 1 511 ? -10.631 -6.642 13.689 1.00 90.94 511 ASN A C 1
ATOM 4024 O O . ASN A 1 511 ? -11.759 -6.677 13.191 1.00 90.94 511 ASN A O 1
ATOM 4028 N N . THR A 1 512 ? -10.213 -5.590 14.396 1.00 93.69 512 THR A N 1
ATOM 4029 C CA . THR A 1 512 ? -11.011 -4.366 14.568 1.00 93.69 512 THR A CA 1
ATOM 4030 C C . THR A 1 512 ? -10.225 -3.115 14.192 1.00 93.69 512 THR A C 1
ATOM 4032 O O . THR A 1 512 ? -9.005 -3.083 14.334 1.00 93.69 512 THR A O 1
ATOM 4035 N N . ILE A 1 513 ? -10.936 -2.076 13.756 1.00 96.50 513 ILE A N 1
ATOM 4036 C CA . ILE A 1 513 ? -10.370 -0.771 13.419 1.00 96.50 513 ILE A CA 1
ATOM 4037 C C . ILE A 1 513 ? -10.541 0.158 14.618 1.00 96.50 513 ILE A C 1
ATOM 4039 O O . ILE A 1 513 ? -11.660 0.551 14.958 1.00 96.50 513 ILE A O 1
ATOM 4043 N N . LYS A 1 514 ? -9.434 0.557 15.244 1.00 96.12 514 LYS A N 1
ATOM 4044 C CA . LYS A 1 514 ? -9.461 1.613 16.257 1.00 96.12 514 LYS A CA 1
ATOM 4045 C C . LYS A 1 514 ? -9.300 2.986 15.625 1.00 96.12 514 LYS A C 1
ATOM 4047 O O . LYS A 1 514 ? -8.376 3.206 14.844 1.00 96.12 514 LYS A O 1
ATOM 4052 N N . VAL A 1 515 ? -10.149 3.928 16.023 1.00 97.12 515 VAL A N 1
ATOM 4053 C CA . VAL A 1 515 ? -9.939 5.346 15.713 1.00 97.12 515 VAL A CA 1
ATOM 4054 C C . VAL A 1 515 ? -8.987 5.933 16.738 1.00 97.12 515 VAL A C 1
ATOM 4056 O O . VAL A 1 515 ? -9.297 5.934 17.927 1.00 97.12 515 VAL A O 1
ATOM 4059 N N . VAL A 1 516 ? -7.832 6.401 16.274 1.00 96.56 516 VAL A N 1
ATOM 4060 C CA . VAL A 1 516 ? -6.743 6.888 17.130 1.00 96.56 516 VAL A CA 1
ATOM 4061 C C . VAL A 1 516 ? -6.421 8.342 16.808 1.00 96.56 516 VAL A C 1
ATOM 4063 O O . VAL A 1 516 ? -6.395 8.739 15.642 1.00 96.56 516 VAL A O 1
ATOM 4066 N N . ASN A 1 517 ? -6.190 9.154 17.838 1.00 96.19 517 ASN A N 1
ATOM 4067 C CA . ASN A 1 517 ? -5.630 10.493 17.662 1.00 96.19 517 ASN A CA 1
ATOM 4068 C C . ASN A 1 517 ? -4.104 10.426 17.498 1.00 96.19 517 ASN A C 1
ATOM 4070 O O . ASN A 1 517 ? -3.493 9.366 17.652 1.00 96.19 517 ASN A O 1
ATOM 4074 N N . ASP A 1 518 ? -3.495 11.566 17.187 1.00 96.75 518 ASP A N 1
ATOM 4075 C CA . ASP A 1 518 ? -2.056 11.658 16.947 1.00 96.75 518 ASP A CA 1
ATOM 4076 C C . ASP A 1 518 ? -1.246 11.267 18.196 1.00 96.75 518 ASP A C 1
ATOM 4078 O O . ASP A 1 518 ? -0.255 10.548 18.076 1.00 96.75 518 ASP A O 1
ATOM 4082 N N . GLU A 1 519 ? -1.698 11.631 19.404 1.00 94.81 519 GLU A N 1
ATOM 4083 C CA . GLU A 1 519 ? -1.003 11.270 20.645 1.00 94.81 519 GLU A CA 1
ATOM 4084 C C . GLU A 1 519 ? -1.059 9.771 20.963 1.00 94.81 519 GLU A C 1
ATOM 4086 O O . GLU A 1 519 ? -0.171 9.246 21.627 1.00 94.81 519 GLU A O 1
ATOM 4091 N N . GLU A 1 520 ? -2.127 9.070 20.582 1.00 93.50 520 GLU A N 1
ATOM 4092 C CA . GLU A 1 520 ? -2.212 7.615 20.717 1.00 93.50 520 GLU A CA 1
ATOM 4093 C C . GLU A 1 520 ? -1.415 6.905 19.633 1.00 93.50 520 GLU A C 1
ATOM 4095 O O . GLU A 1 520 ? -0.694 5.952 19.925 1.00 93.50 520 GLU A O 1
ATOM 4100 N N . LEU A 1 521 ? -1.495 7.385 18.395 1.00 95.19 521 LEU A N 1
ATOM 4101 C CA . LEU A 1 521 ? -0.751 6.803 17.289 1.00 95.19 521 LEU A CA 1
ATOM 4102 C C . LEU A 1 521 ? 0.767 6.938 17.478 1.00 95.19 521 LEU A C 1
ATOM 4104 O O . LEU A 1 521 ? 1.512 6.029 17.106 1.00 95.19 521 LEU A O 1
ATOM 4108 N N . ASP A 1 522 ? 1.237 8.030 18.082 1.00 93.25 522 ASP A N 1
ATOM 4109 C CA . ASP A 1 522 ? 2.656 8.221 18.387 1.00 93.25 522 ASP A CA 1
ATOM 4110 C C . ASP A 1 522 ? 3.182 7.191 19.405 1.00 93.25 522 ASP A C 1
ATOM 4112 O O . ASP A 1 522 ? 4.289 6.665 19.255 1.00 93.25 522 ASP A O 1
ATOM 4116 N N . GLU A 1 523 ? 2.350 6.797 20.372 1.00 90.00 523 GLU A N 1
ATOM 4117 C CA . GLU A 1 523 ? 2.683 5.767 21.365 1.00 90.00 523 GLU A CA 1
ATOM 4118 C C . GLU A 1 523 ? 2.690 4.343 20.781 1.00 90.00 523 GLU A C 1
ATOM 4120 O O . GLU A 1 523 ? 3.418 3.480 21.275 1.00 90.00 523 GLU A O 1
ATOM 4125 N N . LEU A 1 524 ? 1.915 4.083 19.720 1.00 90.69 524 LEU A N 1
ATOM 4126 C CA . LEU A 1 524 ? 1.830 2.770 19.071 1.00 90.69 524 LEU A CA 1
ATOM 4127 C C . LEU A 1 524 ? 3.078 2.465 18.232 1.00 90.69 524 LEU A C 1
ATOM 4129 O O . LEU A 1 524 ? 3.488 3.258 17.384 1.00 90.69 524 LEU A O 1
ATOM 4133 N N . ARG A 1 525 ? 3.665 1.279 18.395 1.00 89.50 525 ARG A N 1
ATOM 4134 C CA . ARG A 1 525 ? 4.851 0.840 17.645 1.00 89.50 525 ARG A CA 1
ATOM 4135 C C . ARG A 1 525 ? 4.464 0.029 16.419 1.00 89.50 525 ARG A C 1
ATOM 4137 O O . ARG A 1 525 ? 3.661 -0.905 16.496 1.00 89.50 525 ARG A O 1
ATOM 4144 N N . ILE A 1 526 ? 5.107 0.320 15.285 1.00 91.88 526 ILE A N 1
ATOM 4145 C CA . ILE A 1 526 ? 4.824 -0.379 14.020 1.00 91.88 526 ILE A CA 1
ATOM 4146 C C . ILE A 1 526 ? 5.065 -1.890 14.138 1.00 91.88 526 ILE A C 1
ATOM 4148 O O . ILE A 1 526 ? 4.306 -2.685 13.594 1.00 91.88 526 ILE A O 1
ATOM 4152 N N . ASN A 1 527 ? 6.113 -2.299 14.847 1.00 87.44 527 ASN A N 1
ATOM 4153 C CA . ASN A 1 527 ? 6.584 -3.681 14.882 1.00 87.44 527 ASN A CA 1
ATOM 4154 C C . ASN A 1 527 ? 5.902 -4.583 15.910 1.00 87.44 527 ASN A C 1
ATOM 4156 O O . ASN A 1 527 ? 5.968 -5.805 15.763 1.00 87.44 527 ASN A O 1
ATOM 4160 N N . GLU A 1 528 ? 5.275 -4.000 16.928 1.00 84.88 528 GLU A N 1
ATOM 4161 C CA . GLU A 1 528 ? 4.672 -4.748 18.035 1.00 84.88 528 GLU A CA 1
ATOM 4162 C C . GLU A 1 528 ? 3.156 -4.610 18.089 1.00 84.88 528 GLU A C 1
ATOM 4164 O O . GLU A 1 528 ? 2.484 -5.624 18.310 1.00 84.88 528 GLU A O 1
ATOM 4169 N N . ASP A 1 529 ? 2.654 -3.394 17.849 1.00 88.56 529 ASP A N 1
ATOM 4170 C CA . ASP A 1 529 ? 1.257 -3.026 18.071 1.00 88.56 529 ASP A CA 1
ATOM 4171 C C . ASP A 1 529 ? 0.484 -2.990 16.746 1.00 88.56 529 ASP A C 1
ATOM 4173 O O . ASP A 1 529 ? -0.543 -3.645 16.596 1.00 88.56 529 ASP A O 1
ATOM 4177 N N . LEU A 1 530 ? 1.005 -2.280 15.738 1.00 91.75 530 LEU A N 1
ATOM 4178 C CA . LEU A 1 530 ? 0.304 -2.076 14.460 1.00 91.75 530 LEU A CA 1
ATOM 4179 C C . LEU A 1 530 ? 0.445 -3.262 13.488 1.00 91.75 530 LEU A C 1
ATOM 4181 O O . LEU A 1 530 ? -0.301 -3.359 12.509 1.00 91.75 530 LEU A O 1
ATOM 4185 N N . ARG A 1 531 ? 1.385 -4.177 13.750 1.00 87.12 531 ARG A N 1
ATOM 4186 C CA . ARG A 1 531 ? 1.646 -5.384 12.952 1.00 87.12 531 ARG A CA 1
ATOM 4187 C C . ARG A 1 531 ? 0.619 -6.483 13.245 1.00 87.12 531 ARG A C 1
ATOM 4189 O O . ARG A 1 531 ? 0.328 -6.771 14.401 1.00 87.12 531 ARG A O 1
ATOM 4196 N N . ILE A 1 532 ? 0.175 -7.213 12.221 1.00 81.38 532 ILE A N 1
ATOM 4197 C CA . ILE A 1 532 ? -0.591 -8.457 12.423 1.00 81.38 532 ILE A CA 1
ATOM 4198 C C . ILE A 1 532 ? 0.364 -9.641 12.590 1.00 81.38 532 ILE A C 1
ATOM 4200 O O . ILE A 1 532 ? 1.211 -9.903 11.730 1.00 81.38 532 ILE A O 1
ATOM 4204 N N . ARG A 1 533 ? 0.220 -10.380 13.697 1.00 74.50 533 ARG A N 1
ATOM 4205 C CA . ARG A 1 533 ? 1.119 -11.490 14.069 1.00 74.50 533 ARG A CA 1
ATOM 4206 C C . ARG A 1 533 ? 0.840 -12.793 13.302 1.00 74.50 533 ARG A C 1
ATOM 4208 O O . ARG A 1 533 ? 1.779 -13.534 13.032 1.00 74.50 533 ARG A O 1
ATOM 4215 N N . ASN A 1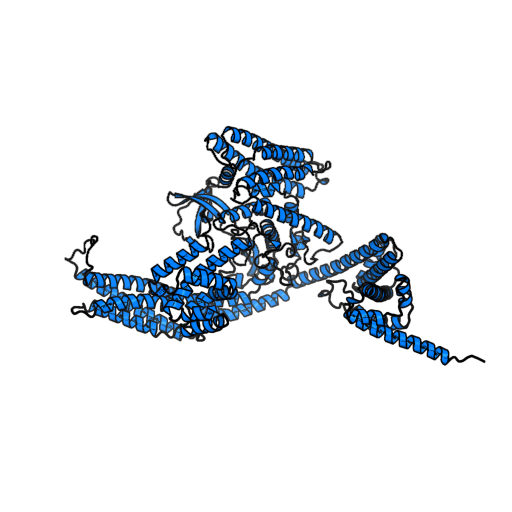 534 ? -0.398 -13.027 12.858 1.00 70.94 534 ASN A N 1
ATOM 4216 C CA . ASN A 1 534 ? -0.852 -14.305 12.280 1.00 70.94 534 ASN A CA 1
ATOM 4217 C C . ASN A 1 534 ? -0.816 -14.360 10.739 1.00 70.94 534 ASN A C 1
ATOM 4219 O O . ASN A 1 534 ? -1.686 -14.956 10.113 1.00 70.94 534 ASN A O 1
ATOM 4223 N N . GLY A 1 535 ? 0.165 -13.709 10.107 1.00 69.75 535 GLY A N 1
ATOM 4224 C CA . GLY A 1 535 ? 0.294 -13.711 8.641 1.00 69.75 535 GLY A CA 1
ATOM 4225 C C . GLY A 1 535 ? -0.733 -12.848 7.895 1.00 69.75 535 GLY A C 1
ATOM 4226 O O . GLY A 1 535 ? -0.792 -12.918 6.668 1.00 69.75 535 GLY A O 1
ATOM 4227 N N . GLY A 1 536 ? -1.504 -12.021 8.612 1.00 68.44 536 GLY A N 1
ATOM 4228 C CA . GLY A 1 536 ? -2.391 -11.023 8.009 1.00 68.44 536 GLY A CA 1
ATOM 4229 C C . GLY A 1 536 ? -1.630 -10.030 7.130 1.00 68.44 536 GLY A C 1
ATOM 4230 O O . GLY A 1 536 ? -0.415 -9.830 7.278 1.00 68.44 536 GLY A O 1
ATOM 4231 N N . LYS A 1 537 ? -2.339 -9.418 6.184 1.00 78.56 537 LYS A N 1
ATOM 4232 C CA . LYS A 1 537 ? -1.761 -8.526 5.179 1.00 78.56 537 LYS A CA 1
ATOM 4233 C C . LYS A 1 537 ? -2.164 -7.098 5.497 1.00 78.56 537 LYS A C 1
ATOM 4235 O O . LYS A 1 537 ? -3.268 -6.668 5.188 1.00 78.56 537 LYS A O 1
ATOM 4240 N N . ASN A 1 538 ? -1.235 -6.374 6.111 1.00 88.75 538 ASN A N 1
ATOM 4241 C CA . ASN A 1 538 ? -1.356 -4.941 6.322 1.00 88.75 538 ASN A CA 1
ATOM 4242 C C . ASN A 1 538 ? -0.059 -4.230 5.895 1.00 88.75 538 ASN A C 1
ATOM 4244 O O . ASN A 1 538 ? 1.005 -4.851 5.752 1.00 88.75 538 ASN A O 1
ATOM 4248 N N . ILE A 1 539 ? -0.131 -2.922 5.655 1.00 92.81 539 ILE A N 1
ATOM 4249 C CA . ILE A 1 539 ? 1.018 -2.150 5.162 1.00 92.81 539 ILE A CA 1
ATOM 4250 C C . ILE A 1 539 ? 2.092 -1.988 6.250 1.00 92.81 539 ILE A C 1
ATOM 4252 O O . ILE A 1 539 ? 3.283 -1.946 5.932 1.00 92.81 539 ILE A O 1
ATOM 4256 N N . PHE A 1 540 ? 1.715 -1.993 7.531 1.00 94.31 540 PHE A N 1
ATOM 4257 C CA . PHE A 1 540 ? 2.667 -1.953 8.647 1.00 94.31 540 PHE A CA 1
ATOM 4258 C C . PHE A 1 540 ? 3.619 -3.158 8.634 1.00 94.31 540 PHE A C 1
ATOM 4260 O O . PHE A 1 540 ? 4.830 -2.984 8.771 1.00 94.31 540 PHE A O 1
ATOM 4267 N N . ASN A 1 541 ? 3.117 -4.366 8.349 1.00 90.62 541 ASN A N 1
ATOM 4268 C CA . ASN A 1 541 ? 3.925 -5.575 8.174 1.00 90.62 541 ASN A CA 1
ATOM 4269 C C . ASN A 1 541 ? 4.988 -5.364 7.086 1.00 90.62 541 ASN A C 1
ATOM 4271 O O . ASN A 1 541 ? 6.145 -5.749 7.260 1.00 90.62 541 ASN A O 1
ATOM 4275 N N . ARG A 1 542 ? 4.630 -4.698 5.983 1.00 88.12 542 ARG A N 1
ATOM 4276 C CA . ARG A 1 542 ? 5.578 -4.384 4.904 1.00 88.12 542 ARG A CA 1
ATOM 4277 C C . ARG A 1 542 ? 6.614 -3.371 5.364 1.00 88.12 542 ARG A C 1
ATOM 4279 O O . ARG A 1 542 ? 7.797 -3.631 5.177 1.00 88.12 542 ARG A O 1
ATOM 4286 N N . ALA A 1 543 ? 6.209 -2.301 6.045 1.00 91.56 543 ALA A N 1
ATOM 4287 C CA . ALA A 1 543 ? 7.142 -1.330 6.614 1.00 91.56 543 ALA A CA 1
ATOM 4288 C C . ALA A 1 543 ? 8.157 -1.983 7.575 1.00 91.56 543 ALA A C 1
ATOM 4290 O O . ALA A 1 543 ? 9.338 -1.659 7.515 1.00 91.56 543 ALA A O 1
ATOM 4291 N N . THR A 1 544 ? 7.764 -2.986 8.375 1.00 90.94 544 THR A N 1
ATOM 4292 C CA . THR A 1 544 ? 8.733 -3.714 9.225 1.00 90.94 544 THR A CA 1
ATOM 4293 C C . THR A 1 544 ? 9.813 -4.450 8.429 1.00 90.94 544 THR A C 1
ATOM 4295 O O . THR A 1 544 ? 10.965 -4.491 8.859 1.00 90.94 544 THR A O 1
ATOM 4298 N N . SER A 1 545 ? 9.498 -4.969 7.235 1.00 87.19 545 SER A N 1
ATOM 4299 C CA . SER A 1 545 ? 10.512 -5.591 6.368 1.00 87.19 545 SER A CA 1
ATOM 4300 C C . SER A 1 545 ? 11.579 -4.584 5.904 1.00 87.19 545 SER A C 1
ATOM 4302 O O . SER A 1 545 ? 12.745 -4.941 5.729 1.00 87.19 545 SER A O 1
ATOM 4304 N N . ILE A 1 546 ? 11.215 -3.299 5.834 1.00 88.12 546 ILE A N 1
ATOM 4305 C CA . ILE A 1 546 ? 12.092 -2.165 5.490 1.00 88.12 546 ILE A CA 1
ATOM 4306 C C . ILE A 1 546 ? 13.022 -1.782 6.635 1.00 88.12 546 ILE A C 1
ATOM 4308 O O . ILE A 1 546 ? 14.000 -1.085 6.410 1.00 88.12 546 ILE A O 1
ATOM 4312 N N . ALA A 1 547 ? 12.803 -2.269 7.852 1.00 88.44 547 ALA A N 1
ATOM 4313 C CA . ALA A 1 547 ? 13.739 -2.082 8.959 1.00 88.44 547 ALA A CA 1
ATOM 4314 C C . ALA A 1 547 ? 14.711 -3.258 9.142 1.00 88.44 547 ALA A C 1
ATOM 4316 O O . ALA A 1 547 ? 15.701 -3.131 9.856 1.00 88.44 547 ALA A O 1
ATOM 4317 N N . ASN A 1 548 ? 14.528 -4.373 8.420 1.00 89.31 548 ASN A N 1
ATOM 4318 C CA . ASN A 1 548 ? 15.464 -5.503 8.443 1.00 89.31 548 ASN A CA 1
ATOM 4319 C C . ASN A 1 548 ? 16.741 -5.232 7.617 1.00 89.31 548 ASN A C 1
ATOM 4321 O O . ASN A 1 548 ? 16.910 -5.748 6.506 1.00 89.31 548 ASN A O 1
ATOM 4325 N N . ALA A 1 549 ? 17.626 -4.381 8.148 1.00 88.19 549 ALA A N 1
ATOM 4326 C CA . ALA A 1 549 ? 18.845 -3.937 7.467 1.00 88.19 549 ALA A CA 1
ATOM 4327 C C . ALA A 1 549 ? 19.720 -5.105 7.005 1.00 88.19 549 ALA A C 1
ATOM 4329 O O . ALA A 1 549 ? 20.254 -5.064 5.900 1.00 88.19 549 ALA A O 1
ATOM 4330 N N . LYS A 1 550 ? 19.803 -6.183 7.795 1.00 89.19 550 LYS A N 1
ATOM 4331 C CA . LYS A 1 550 ? 20.576 -7.378 7.431 1.00 89.19 550 LYS A CA 1
ATOM 4332 C C . LYS A 1 550 ? 20.058 -8.035 6.156 1.00 89.19 550 LYS A C 1
ATOM 4334 O O . LYS A 1 550 ? 20.860 -8.379 5.290 1.00 89.19 550 LYS A O 1
ATOM 4339 N N . SER A 1 551 ? 18.736 -8.199 6.030 1.00 88.25 551 SER A N 1
ATOM 4340 C CA . SER A 1 551 ? 18.131 -8.720 4.797 1.00 88.25 551 SER A CA 1
ATOM 4341 C C . SER A 1 551 ? 18.498 -7.831 3.618 1.00 88.25 551 SER A C 1
ATOM 4343 O O . SER A 1 551 ? 19.050 -8.324 2.645 1.00 88.25 551 SER A O 1
ATOM 4345 N N . ARG A 1 552 ? 18.326 -6.510 3.750 1.00 89.25 552 ARG A N 1
ATOM 4346 C CA . ARG A 1 552 ? 18.620 -5.570 2.659 1.00 89.25 552 ARG A CA 1
ATOM 4347 C C . ARG A 1 552 ? 20.084 -5.550 2.251 1.00 89.25 552 ARG A C 1
ATOM 4349 O O . ARG A 1 552 ? 20.364 -5.553 1.065 1.00 89.25 552 ARG A O 1
ATOM 4356 N N . ILE A 1 553 ? 21.019 -5.572 3.200 1.00 89.75 553 ILE A N 1
ATOM 4357 C CA . ILE A 1 553 ? 22.455 -5.645 2.892 1.00 89.75 553 ILE A CA 1
ATOM 4358 C C . ILE A 1 553 ? 22.751 -6.905 2.068 1.00 89.75 553 ILE A C 1
ATOM 4360 O O . ILE A 1 553 ? 23.486 -6.844 1.084 1.00 89.75 553 ILE A O 1
ATOM 4364 N N . ASN A 1 554 ? 22.154 -8.045 2.434 1.00 87.88 554 ASN A N 1
ATOM 4365 C CA . ASN A 1 554 ? 22.278 -9.268 1.645 1.00 87.88 554 ASN A CA 1
ATOM 4366 C C . ASN A 1 554 ? 21.643 -9.117 0.256 1.00 87.88 554 ASN A C 1
ATOM 4368 O O . ASN A 1 554 ? 22.300 -9.447 -0.730 1.00 87.88 554 ASN A O 1
ATOM 4372 N N . ASP A 1 555 ? 20.424 -8.585 0.176 1.00 86.94 555 ASP A N 1
ATOM 4373 C CA . ASP A 1 555 ? 19.693 -8.389 -1.078 1.00 86.94 555 ASP A CA 1
ATOM 4374 C C . ASP A 1 555 ? 20.444 -7.443 -2.025 1.00 86.94 555 ASP A C 1
ATOM 4376 O O . ASP A 1 555 ? 20.551 -7.722 -3.212 1.00 86.94 555 ASP A O 1
ATOM 4380 N N . THR A 1 556 ? 21.043 -6.368 -1.514 1.00 87.75 556 THR A N 1
ATOM 4381 C CA . THR A 1 556 ? 21.849 -5.411 -2.285 1.00 87.75 556 THR A CA 1
ATOM 4382 C C . THR A 1 556 ? 23.126 -6.049 -2.838 1.00 87.75 556 THR A C 1
ATOM 4384 O O . THR A 1 556 ? 23.478 -5.821 -3.995 1.00 87.75 556 THR A O 1
ATOM 4387 N N . VAL A 1 557 ? 23.805 -6.902 -2.061 1.00 86.31 557 VAL A N 1
ATOM 4388 C CA . VAL A 1 557 ? 24.962 -7.674 -2.555 1.00 86.31 557 VAL A CA 1
ATOM 4389 C C . VAL A 1 557 ? 24.526 -8.687 -3.618 1.00 86.31 557 VAL A C 1
ATOM 4391 O O . VAL A 1 557 ? 25.207 -8.833 -4.633 1.00 86.31 557 VAL A O 1
ATOM 4394 N N . ILE A 1 558 ? 23.389 -9.361 -3.413 1.00 83.81 558 ILE A N 1
ATOM 4395 C CA . ILE A 1 558 ? 22.803 -10.294 -4.386 1.00 83.81 558 ILE A CA 1
ATOM 4396 C C . ILE A 1 558 ? 22.445 -9.559 -5.683 1.00 83.81 558 ILE A C 1
ATOM 4398 O O . ILE A 1 558 ? 22.861 -9.996 -6.745 1.00 83.81 558 ILE A O 1
ATOM 4402 N N . GLN A 1 559 ? 21.784 -8.402 -5.616 1.00 85.31 559 GLN A N 1
ATOM 4403 C CA . GLN A 1 559 ? 21.436 -7.596 -6.791 1.00 85.31 559 GLN A CA 1
ATOM 4404 C C . GLN A 1 559 ? 22.676 -7.133 -7.565 1.00 85.31 559 GLN A C 1
ATOM 4406 O O . GLN A 1 559 ? 22.705 -7.226 -8.791 1.00 85.31 559 GLN A O 1
ATOM 4411 N N . ALA A 1 560 ? 23.721 -6.665 -6.871 1.00 86.50 560 ALA A N 1
ATOM 4412 C CA . ALA A 1 560 ? 24.975 -6.276 -7.517 1.00 86.50 560 ALA A CA 1
ATOM 4413 C C . ALA A 1 560 ? 25.652 -7.471 -8.210 1.00 86.50 560 ALA A C 1
ATOM 4415 O O . ALA A 1 560 ? 26.129 -7.347 -9.341 1.00 86.50 560 ALA A O 1
ATOM 4416 N N . ARG A 1 561 ? 25.644 -8.643 -7.561 1.00 84.38 561 ARG A N 1
ATOM 4417 C CA . ARG A 1 561 ? 26.146 -9.900 -8.129 1.00 84.38 561 ARG A CA 1
ATOM 4418 C C . ARG A 1 561 ? 25.357 -10.311 -9.369 1.00 84.38 561 ARG A C 1
ATOM 4420 O O . ARG A 1 561 ? 25.954 -10.634 -10.391 1.00 84.38 561 ARG A O 1
ATOM 4427 N N . ASP A 1 562 ? 24.034 -10.290 -9.279 1.00 80.31 562 ASP A N 1
ATOM 4428 C CA . ASP A 1 562 ? 23.144 -10.733 -10.347 1.00 80.31 562 ASP A CA 1
ATOM 4429 C C . ASP A 1 562 ? 23.263 -9.789 -11.559 1.00 80.31 562 ASP A C 1
ATOM 4431 O O . ASP A 1 562 ? 23.420 -10.261 -12.682 1.00 80.31 562 ASP A O 1
ATOM 4435 N N . LYS A 1 563 ? 23.377 -8.467 -11.342 1.00 84.06 563 LYS A N 1
ATOM 4436 C CA . LYS A 1 563 ? 23.673 -7.478 -12.398 1.00 84.06 563 LYS A CA 1
ATOM 4437 C C . LYS A 1 563 ? 25.045 -7.693 -13.051 1.00 84.06 563 LYS A C 1
ATOM 4439 O O . LYS A 1 563 ? 25.188 -7.554 -14.273 1.00 84.06 563 LYS A O 1
ATOM 4444 N N . TYR A 1 564 ? 26.069 -8.031 -12.262 1.00 83.56 564 TYR A N 1
ATOM 4445 C CA . TYR A 1 564 ? 27.376 -8.428 -12.791 1.00 83.56 564 TYR A CA 1
ATOM 4446 C C . TYR A 1 564 ? 27.254 -9.685 -13.666 1.00 83.56 564 TYR A C 1
ATOM 4448 O O . TYR A 1 564 ? 27.736 -9.673 -14.799 1.00 83.56 564 TYR A O 1
ATOM 4456 N N . TYR A 1 565 ? 26.556 -10.726 -13.203 1.00 76.00 565 TYR A N 1
ATOM 4457 C CA . TYR A 1 565 ? 26.334 -11.955 -13.973 1.00 76.00 565 TYR A CA 1
ATOM 4458 C C . TYR A 1 565 ? 25.535 -11.713 -15.257 1.00 76.00 565 TYR A C 1
ATOM 4460 O O . TYR A 1 565 ? 25.933 -12.209 -16.313 1.00 76.00 565 TYR A O 1
ATOM 4468 N N . GLU A 1 566 ? 24.492 -10.884 -15.211 1.00 76.06 566 GLU A N 1
ATOM 4469 C CA . GLU A 1 566 ? 23.725 -10.483 -16.393 1.00 76.06 566 GLU A CA 1
ATOM 4470 C C . GLU A 1 566 ? 24.622 -9.811 -17.436 1.00 76.06 566 GLU A C 1
ATOM 4472 O O . GLU A 1 566 ? 24.590 -10.135 -18.629 1.00 76.06 566 GLU A O 1
ATOM 4477 N N . THR A 1 567 ? 25.468 -8.887 -16.986 1.00 81.19 567 THR A N 1
ATOM 4478 C CA . THR A 1 567 ? 26.387 -8.159 -17.864 1.00 81.19 567 THR A CA 1
ATOM 4479 C C . THR A 1 567 ? 27.470 -9.085 -18.419 1.00 81.19 567 THR A C 1
ATOM 4481 O O . THR A 1 567 ? 27.779 -9.013 -19.610 1.00 81.19 567 THR A O 1
ATOM 4484 N N . ALA A 1 568 ? 27.996 -10.002 -17.598 1.00 76.25 568 ALA A N 1
ATOM 4485 C CA . ALA A 1 568 ? 29.000 -10.984 -18.000 1.00 76.25 568 ALA A CA 1
ATOM 4486 C C . ALA A 1 568 ? 28.448 -11.907 -19.086 1.00 76.25 568 ALA A C 1
ATOM 4488 O O . ALA A 1 568 ? 29.107 -12.154 -20.098 1.00 76.25 568 ALA A O 1
ATOM 4489 N N . TYR A 1 569 ? 27.210 -12.369 -18.913 1.00 72.56 569 TYR A N 1
ATOM 4490 C CA . TYR A 1 569 ? 26.519 -13.188 -19.894 1.00 72.56 569 TYR A CA 1
ATOM 4491 C C . TYR A 1 569 ? 26.311 -12.447 -21.218 1.00 72.56 569 TYR A C 1
ATOM 4493 O O . TYR A 1 569 ? 26.647 -12.978 -22.280 1.00 72.56 569 TYR A O 1
ATOM 4501 N N . LYS A 1 570 ? 25.811 -11.205 -21.177 1.00 74.44 570 LYS A N 1
ATOM 4502 C CA . LYS A 1 570 ? 25.617 -10.381 -22.383 1.00 74.44 570 LYS A CA 1
ATOM 4503 C C . LYS A 1 570 ? 26.942 -10.113 -23.118 1.00 74.44 570 LYS A C 1
ATOM 4505 O O . LYS A 1 570 ? 26.984 -10.166 -24.348 1.00 74.44 570 LYS A O 1
ATOM 4510 N N . ALA A 1 571 ? 28.029 -9.869 -22.384 1.00 75.06 571 ALA A N 1
ATOM 4511 C CA . ALA A 1 571 ? 29.360 -9.627 -22.950 1.00 75.06 571 ALA A CA 1
ATOM 4512 C C . ALA A 1 571 ? 30.022 -10.898 -23.521 1.00 75.06 571 ALA A C 1
ATOM 4514 O O . ALA A 1 571 ? 30.790 -10.838 -24.476 1.00 75.06 571 ALA A O 1
ATOM 4515 N N . THR A 1 572 ? 29.728 -12.076 -22.969 1.00 70.38 572 THR A N 1
ATOM 4516 C CA . THR A 1 572 ? 30.365 -13.331 -23.405 1.00 70.38 572 THR A CA 1
ATOM 4517 C C . THR A 1 572 ? 29.484 -14.113 -24.374 1.00 70.38 572 THR A C 1
ATOM 4519 O O . THR A 1 572 ? 29.874 -14.350 -25.514 1.00 70.38 572 THR A O 1
ATOM 4522 N N . THR A 1 573 ? 28.271 -14.483 -23.968 1.00 65.94 573 THR A N 1
ATOM 4523 C CA . THR A 1 573 ? 27.410 -15.429 -24.692 1.00 65.94 573 THR A CA 1
ATOM 4524 C C . THR A 1 573 ? 26.636 -14.768 -25.833 1.00 65.94 573 THR A C 1
ATOM 4526 O O . THR A 1 573 ? 26.620 -15.287 -26.953 1.00 65.94 573 THR A O 1
ATOM 4529 N N . ASP A 1 574 ? 26.006 -13.611 -25.595 1.00 66.69 574 ASP A N 1
ATOM 4530 C CA . ASP A 1 574 ? 25.311 -12.862 -26.657 1.00 66.69 574 ASP A CA 1
ATOM 4531 C C . ASP A 1 574 ? 26.296 -12.322 -27.702 1.00 66.69 574 ASP A C 1
ATOM 4533 O O . ASP A 1 574 ? 26.048 -12.438 -28.909 1.00 66.69 574 ASP A O 1
ATOM 4537 N N . GLY A 1 575 ? 27.434 -11.793 -27.242 1.00 74.06 575 GLY A N 1
ATOM 4538 C CA . GLY A 1 575 ? 28.529 -11.336 -28.095 1.00 74.06 575 GLY A CA 1
ATOM 4539 C C . GLY A 1 575 ? 29.101 -12.447 -28.975 1.00 74.06 575 GLY A C 1
ATOM 4540 O O . GLY A 1 575 ? 29.221 -12.266 -30.189 1.00 74.06 575 GLY A O 1
ATOM 4541 N N . LEU A 1 576 ? 29.375 -13.625 -28.400 1.00 75.56 576 LEU A N 1
ATOM 4542 C CA . LEU A 1 576 ? 29.934 -14.771 -29.123 1.00 75.56 576 LEU A CA 1
ATOM 4543 C C . LEU A 1 576 ? 29.017 -15.270 -30.249 1.00 75.56 576 LEU A C 1
ATOM 4545 O O . LEU A 1 576 ? 29.509 -15.642 -31.314 1.00 75.56 576 LEU A O 1
ATOM 4549 N N . GLY A 1 577 ? 27.694 -15.255 -30.049 1.00 73.00 577 GLY A N 1
ATOM 4550 C CA . GLY A 1 577 ? 26.729 -15.632 -31.086 1.00 73.00 577 GLY A CA 1
ATOM 4551 C C . GLY A 1 577 ? 26.845 -14.754 -32.337 1.00 73.00 577 GLY A C 1
ATOM 4552 O O . GLY A 1 577 ? 27.021 -15.268 -33.443 1.00 73.00 577 GLY A O 1
ATOM 4553 N N . LYS A 1 578 ? 26.832 -13.427 -32.158 1.00 80.00 578 LYS A N 1
ATOM 4554 C CA . LYS A 1 578 ? 27.007 -12.459 -33.258 1.00 80.00 578 LYS A CA 1
ATOM 4555 C C . LYS A 1 578 ? 28.408 -12.540 -33.866 1.00 80.00 578 LYS A C 1
ATOM 4557 O O . LYS A 1 578 ? 28.555 -12.532 -35.086 1.00 80.00 578 LYS A O 1
ATOM 4562 N N . LEU A 1 579 ? 29.433 -12.693 -33.027 1.00 84.88 579 LEU A N 1
ATOM 4563 C CA . LEU A 1 579 ? 30.820 -12.843 -33.464 1.00 84.88 579 LEU A CA 1
ATOM 4564 C C . LEU A 1 579 ? 30.993 -14.072 -34.368 1.00 84.88 579 LEU A C 1
ATOM 4566 O O . LEU A 1 579 ? 31.619 -13.984 -35.421 1.00 84.88 579 LEU A O 1
ATOM 4570 N N . ASN A 1 580 ? 30.386 -15.204 -34.002 1.00 81.62 580 ASN A N 1
ATOM 4571 C CA . ASN A 1 580 ? 30.390 -16.423 -34.808 1.00 81.62 580 ASN A CA 1
ATOM 4572 C C . ASN A 1 580 ? 29.708 -16.233 -36.166 1.00 81.62 580 ASN A C 1
ATOM 4574 O O . ASN A 1 580 ? 30.219 -16.743 -37.163 1.00 81.62 580 ASN A O 1
ATOM 4578 N N . GLN A 1 581 ? 28.585 -15.510 -36.222 1.00 83.75 581 GLN A N 1
ATOM 4579 C CA . GLN A 1 581 ? 27.893 -15.211 -37.481 1.00 83.75 581 GLN A CA 1
ATOM 4580 C C . GLN A 1 581 ? 28.785 -14.387 -38.417 1.00 83.75 581 GLN A C 1
ATOM 4582 O O . GLN A 1 581 ? 28.970 -14.765 -39.576 1.00 83.75 581 GLN A O 1
ATOM 4587 N N . ILE A 1 582 ? 29.408 -13.327 -37.892 1.00 89.62 582 ILE A N 1
ATOM 4588 C CA . ILE A 1 582 ? 30.322 -12.469 -38.653 1.00 89.62 582 ILE A CA 1
ATOM 4589 C C . ILE A 1 582 ? 31.533 -13.270 -39.142 1.00 89.62 582 ILE A C 1
ATOM 4591 O O . ILE A 1 582 ? 31.813 -13.266 -40.338 1.00 89.62 582 ILE A O 1
ATOM 4595 N N . ILE A 1 583 ? 32.207 -14.024 -38.264 1.00 89.94 583 ILE A N 1
ATOM 4596 C CA . ILE A 1 583 ? 33.367 -14.858 -38.635 1.00 89.94 583 ILE A CA 1
ATOM 4597 C C . ILE A 1 583 ? 32.983 -15.902 -39.687 1.00 89.94 583 ILE A C 1
ATOM 4599 O O . ILE A 1 583 ? 33.722 -16.113 -40.642 1.00 89.94 583 ILE A O 1
ATOM 4603 N N . THR A 1 584 ? 31.815 -16.535 -39.561 1.00 89.81 584 THR A N 1
ATOM 4604 C CA . THR A 1 584 ? 31.338 -17.513 -40.552 1.00 89.81 584 THR A CA 1
ATOM 4605 C C . THR A 1 584 ? 31.134 -16.858 -41.919 1.00 89.81 584 THR A C 1
ATOM 4607 O O . THR A 1 584 ? 31.506 -17.443 -42.935 1.00 89.81 584 THR A O 1
ATOM 4610 N N . SER A 1 585 ? 30.584 -15.639 -41.961 1.00 88.94 585 SER A N 1
ATOM 4611 C CA . SER A 1 585 ? 30.436 -14.870 -43.203 1.00 88.94 585 SER A CA 1
ATOM 4612 C C . SER A 1 585 ? 31.791 -14.460 -43.788 1.00 88.94 585 SER A C 1
ATOM 4614 O O . SER A 1 585 ? 32.041 -14.645 -44.979 1.00 88.94 585 SER A O 1
ATOM 4616 N N . MET A 1 586 ? 32.714 -13.998 -42.938 1.00 91.06 586 MET A N 1
ATOM 4617 C CA . MET A 1 586 ? 34.084 -13.666 -43.333 1.00 91.06 586 MET A CA 1
ATOM 4618 C C . MET A 1 586 ? 34.827 -14.880 -43.907 1.00 91.06 586 MET A C 1
ATOM 4620 O O . MET A 1 586 ? 35.486 -14.757 -44.939 1.00 91.06 586 MET A O 1
ATOM 4624 N N . ASN A 1 587 ? 34.676 -16.057 -43.291 1.00 89.25 587 ASN A N 1
ATOM 4625 C CA . ASN A 1 587 ? 35.344 -17.287 -43.716 1.00 89.25 587 ASN A CA 1
ATOM 4626 C C . ASN A 1 587 ? 34.825 -17.822 -45.060 1.00 89.25 587 ASN A C 1
ATOM 4628 O O . ASN A 1 587 ? 35.583 -18.404 -45.835 1.00 89.25 587 ASN A O 1
ATOM 4632 N N . LYS A 1 588 ? 33.556 -17.563 -45.403 1.00 88.75 588 LYS A N 1
ATOM 4633 C CA . LYS A 1 588 ? 33.034 -17.847 -46.752 1.00 88.75 588 LYS A CA 1
ATOM 4634 C C . LYS A 1 588 ? 33.735 -17.008 -47.826 1.00 88.75 588 LYS A C 1
ATOM 4636 O O . LYS A 1 588 ? 34.018 -17.520 -48.904 1.00 88.75 588 LYS A O 1
ATOM 4641 N N . ASP A 1 589 ? 34.053 -15.748 -47.525 1.00 84.06 589 ASP A N 1
ATOM 4642 C CA . ASP A 1 589 ? 34.732 -14.838 -48.459 1.00 84.06 589 ASP A CA 1
ATOM 4643 C C . ASP A 1 589 ? 36.275 -14.931 -48.407 1.00 84.06 589 ASP A C 1
ATOM 4645 O O . ASP A 1 589 ? 36.948 -14.407 -49.312 1.00 84.06 589 ASP A O 1
ATOM 4649 N N . SER A 1 590 ? 36.849 -15.584 -47.387 1.00 72.62 590 SER A N 1
ATOM 4650 C CA . SER A 1 590 ? 38.294 -15.821 -47.253 1.00 72.62 590 SER A CA 1
ATOM 4651 C C . SER A 1 590 ? 38.772 -17.076 -47.998 1.00 72.62 590 SER A C 1
ATOM 4653 O O . SER A 1 590 ? 39.880 -17.084 -48.509 1.00 72.62 590 SER A O 1
ATOM 4655 N N . ASN A 1 591 ? 37.938 -18.095 -48.203 1.00 71.44 591 ASN A N 1
ATOM 4656 C CA . ASN A 1 591 ? 38.343 -19.335 -48.893 1.00 71.44 591 ASN A CA 1
ATOM 4657 C C . ASN A 1 591 ? 38.517 -19.223 -50.426 1.00 71.44 591 ASN A C 1
ATOM 4659 O O . ASN A 1 591 ? 38.646 -20.231 -51.115 1.00 71.44 591 ASN A O 1
ATOM 4663 N N . ILE A 1 592 ? 38.514 -18.012 -50.983 1.00 64.00 592 ILE A N 1
ATOM 4664 C CA . ILE A 1 592 ? 38.618 -17.759 -52.426 1.00 64.00 592 ILE A CA 1
ATOM 4665 C C . ILE A 1 592 ? 39.924 -16.978 -52.678 1.00 64.00 592 ILE A C 1
ATOM 4667 O O . ILE A 1 592 ? 40.255 -16.066 -51.916 1.00 64.00 592 ILE A O 1
ATOM 4671 N N . THR A 1 593 ? 40.666 -17.298 -53.740 1.00 64.88 593 THR A N 1
ATOM 4672 C CA . THR A 1 593 ? 41.945 -16.652 -54.109 1.00 64.88 593 THR A CA 1
ATOM 4673 C C . THR A 1 593 ? 41.824 -15.114 -54.177 1.00 64.88 593 THR A C 1
ATOM 4675 O O . THR A 1 593 ? 40.753 -14.601 -54.503 1.00 64.88 593 THR A O 1
ATOM 4678 N N . ASP A 1 594 ? 42.893 -14.376 -53.845 1.00 78.12 594 ASP A N 1
ATOM 4679 C CA . ASP A 1 594 ? 42.973 -12.894 -53.781 1.00 78.12 594 ASP A CA 1
ATOM 4680 C C . ASP A 1 594 ? 42.306 -12.220 -52.546 1.00 78.12 594 ASP A C 1
ATOM 4682 O O . ASP A 1 594 ? 41.239 -11.585 -52.585 1.00 78.12 594 ASP A O 1
ATOM 4686 N N . ILE A 1 595 ? 42.926 -12.391 -51.373 1.00 82.44 595 ILE A N 1
ATOM 4687 C CA . ILE A 1 595 ? 42.552 -11.708 -50.123 1.00 82.44 595 ILE A CA 1
ATOM 4688 C C . ILE A 1 595 ? 43.628 -10.679 -49.787 1.00 82.44 595 ILE A C 1
ATOM 4690 O O . ILE A 1 595 ? 44.813 -11.010 -49.776 1.00 82.44 595 ILE A O 1
ATOM 4694 N N . SER A 1 596 ? 43.234 -9.445 -49.454 1.00 88.25 596 SER A N 1
ATOM 4695 C CA . SER A 1 596 ? 44.216 -8.467 -48.986 1.00 88.25 596 SER A CA 1
ATOM 4696 C C . SER A 1 596 ? 44.812 -8.908 -47.640 1.00 88.25 596 SER A C 1
ATOM 4698 O O . SER A 1 596 ? 44.067 -9.378 -46.773 1.00 88.25 596 SER A O 1
ATOM 4700 N N . PRO A 1 597 ? 46.121 -8.701 -47.400 1.00 90.50 597 PRO A N 1
ATOM 4701 C CA . PRO A 1 597 ? 46.748 -9.043 -46.122 1.00 90.50 597 PRO A CA 1
ATOM 4702 C C . PRO A 1 597 ? 46.020 -8.443 -44.910 1.00 90.50 597 PRO A C 1
ATOM 4704 O O . PRO A 1 597 ? 45.876 -9.107 -43.888 1.00 90.50 597 PRO A O 1
ATOM 4707 N N . LYS A 1 598 ? 45.476 -7.226 -45.058 1.00 92.19 598 LYS A N 1
ATOM 4708 C CA . LYS A 1 598 ? 44.694 -6.535 -44.021 1.00 92.19 598 LYS A CA 1
ATOM 4709 C C . LYS A 1 598 ? 43.355 -7.201 -43.710 1.00 92.19 598 LYS A C 1
ATOM 4711 O O . LYS A 1 598 ? 42.974 -7.270 -42.547 1.00 92.19 598 LYS A O 1
ATOM 4716 N N . TYR A 1 599 ? 42.665 -7.744 -44.715 1.00 91.94 599 TYR A N 1
ATOM 4717 C CA . TYR A 1 599 ? 41.441 -8.505 -44.469 1.00 91.94 599 TYR A CA 1
ATOM 4718 C C . TYR A 1 599 ? 41.748 -9.821 -43.744 1.00 91.94 599 TYR A C 1
ATOM 4720 O O . TYR A 1 599 ? 41.081 -10.152 -42.770 1.00 91.94 599 TYR A O 1
ATOM 4728 N N . SER A 1 600 ? 42.798 -10.538 -44.162 1.00 91.75 600 SER A N 1
ATOM 4729 C CA . SER A 1 600 ? 43.243 -11.768 -43.489 1.00 91.75 600 SER A CA 1
ATOM 4730 C C . SER A 1 600 ? 43.664 -11.520 -42.037 1.00 91.75 600 SER A C 1
ATOM 4732 O O . SER A 1 600 ? 43.342 -12.314 -41.155 1.00 91.75 600 SER A O 1
ATOM 4734 N N . GLU A 1 601 ? 44.350 -10.405 -41.770 1.00 94.06 601 GLU A N 1
ATOM 4735 C CA . GLU A 1 601 ? 44.727 -9.977 -40.420 1.00 94.06 601 GLU A CA 1
ATOM 4736 C C . GLU A 1 601 ? 43.497 -9.694 -39.544 1.00 94.06 601 GLU A C 1
ATOM 4738 O O . GLU A 1 601 ? 43.429 -10.177 -38.411 1.00 94.06 601 GLU A O 1
ATOM 4743 N N . MET A 1 602 ? 42.494 -8.995 -40.085 1.00 94.69 602 MET A N 1
ATOM 4744 C CA . MET A 1 602 ? 41.216 -8.760 -39.408 1.00 94.69 602 MET A CA 1
ATOM 4745 C C . MET A 1 602 ? 40.507 -10.078 -39.056 1.00 94.69 602 MET A C 1
ATOM 4747 O O . MET A 1 602 ? 40.125 -10.271 -37.902 1.00 94.69 602 MET A O 1
ATOM 4751 N N . VAL A 1 603 ? 40.380 -11.015 -40.007 1.00 94.19 603 VAL A N 1
ATOM 4752 C CA . VAL A 1 603 ? 39.758 -12.334 -39.766 1.00 94.19 603 VAL A CA 1
ATOM 4753 C C . VAL A 1 603 ? 40.516 -13.113 -38.690 1.00 94.19 603 VAL A C 1
ATOM 4755 O O . VAL A 1 603 ? 39.905 -13.614 -37.747 1.00 94.19 603 VAL A O 1
ATOM 4758 N N . LYS A 1 604 ? 41.852 -13.146 -38.759 1.00 95.06 604 LYS A N 1
ATOM 4759 C CA . LYS A 1 604 ? 42.701 -13.805 -37.756 1.00 95.06 604 LYS A CA 1
ATOM 4760 C C . LYS A 1 604 ? 42.503 -13.218 -36.355 1.00 95.06 604 LYS A C 1
ATOM 4762 O O . LYS A 1 604 ? 42.425 -13.969 -35.383 1.00 95.06 604 LYS A O 1
ATOM 4767 N N . ASN A 1 605 ? 42.425 -11.892 -36.229 1.00 95.06 605 ASN A N 1
ATOM 4768 C CA . ASN A 1 605 ? 42.192 -11.241 -34.937 1.00 95.06 605 ASN A CA 1
ATOM 4769 C C . ASN A 1 605 ? 40.781 -11.519 -34.399 1.00 95.06 605 ASN A C 1
ATOM 4771 O O . ASN A 1 605 ? 40.639 -11.760 -33.199 1.00 95.06 605 ASN A O 1
ATOM 4775 N N . MET A 1 606 ? 39.770 -11.567 -35.273 1.00 94.69 606 MET A N 1
ATOM 4776 C CA . MET A 1 606 ? 38.404 -11.966 -34.914 1.00 94.69 606 MET A CA 1
ATOM 4777 C C . MET A 1 606 ? 38.347 -13.420 -34.415 1.00 94.69 606 MET A C 1
ATOM 4779 O O . MET A 1 606 ? 37.716 -13.699 -33.396 1.00 94.69 606 MET A O 1
ATOM 4783 N N . GLU A 1 607 ? 39.045 -14.355 -35.069 1.00 93.44 607 GLU A N 1
ATOM 4784 C CA . GLU A 1 607 ? 39.134 -15.753 -34.621 1.00 93.44 607 GLU A CA 1
ATOM 4785 C C . GLU A 1 607 ? 39.896 -15.907 -33.300 1.00 93.44 607 GLU A C 1
ATOM 4787 O O . GLU A 1 607 ? 39.485 -16.682 -32.431 1.00 93.44 607 GLU A O 1
ATOM 4792 N N . ALA A 1 608 ? 40.977 -15.145 -33.113 1.00 93.94 608 ALA A N 1
ATOM 4793 C CA . ALA A 1 608 ? 41.703 -15.104 -31.849 1.00 93.94 608 ALA A CA 1
ATOM 4794 C C . ALA A 1 608 ? 40.812 -14.580 -30.713 1.00 93.94 608 ALA A C 1
ATOM 4796 O O . ALA A 1 608 ? 40.753 -15.202 -29.652 1.00 93.94 608 ALA A O 1
ATOM 4797 N N . LEU A 1 609 ? 40.059 -13.501 -30.958 1.00 91.25 609 LEU A N 1
ATOM 4798 C CA . LEU A 1 609 ? 39.083 -12.967 -30.010 1.00 91.25 609 LEU A CA 1
ATOM 4799 C C . LEU A 1 609 ? 38.015 -14.009 -29.661 1.00 91.25 609 LEU A C 1
ATOM 4801 O O . LEU A 1 609 ? 37.766 -14.259 -28.484 1.00 91.25 609 LEU A O 1
ATOM 4805 N N . LYS A 1 610 ? 37.436 -14.675 -30.667 1.00 89.12 610 LYS A N 1
ATOM 4806 C CA . LYS A 1 610 ? 36.486 -15.776 -30.465 1.00 89.12 610 LYS A CA 1
ATOM 4807 C C . LYS A 1 610 ? 37.075 -16.859 -29.564 1.00 89.12 610 LYS A C 1
ATOM 4809 O O . LYS A 1 610 ? 36.427 -17.270 -28.608 1.00 89.12 610 LYS A O 1
ATOM 4814 N N . LYS A 1 611 ? 38.296 -17.320 -29.851 1.00 88.12 611 LYS A N 1
ATOM 4815 C CA . LYS A 1 611 ? 38.971 -18.356 -29.057 1.00 88.12 611 LYS A CA 1
ATOM 4816 C C . LYS A 1 611 ? 39.191 -17.904 -27.613 1.00 88.12 611 LYS A C 1
ATOM 4818 O O . LYS A 1 611 ? 39.017 -18.707 -26.705 1.00 88.12 611 LYS A O 1
ATOM 4823 N N . MET A 1 612 ? 39.546 -16.637 -27.396 1.00 86.88 612 MET A N 1
ATOM 4824 C CA . MET A 1 612 ? 39.697 -16.079 -26.050 1.00 86.88 612 MET A CA 1
ATOM 4825 C C . MET A 1 612 ? 38.368 -16.047 -25.303 1.00 86.88 612 MET A C 1
ATOM 4827 O O . MET A 1 612 ? 38.315 -16.573 -24.200 1.00 86.88 612 MET A O 1
ATOM 4831 N N . ILE A 1 613 ? 37.298 -15.535 -25.919 1.00 80.94 613 ILE A N 1
ATOM 4832 C CA . ILE A 1 613 ? 35.954 -15.511 -25.316 1.00 80.94 613 ILE A CA 1
ATOM 4833 C C . ILE A 1 613 ? 35.483 -16.931 -24.963 1.00 80.94 613 ILE A C 1
ATOM 4835 O O . ILE A 1 613 ? 34.977 -17.144 -23.868 1.00 80.94 613 ILE A O 1
ATOM 4839 N N . VAL A 1 614 ? 35.698 -17.915 -25.846 1.00 74.31 614 VAL A N 1
ATOM 4840 C CA . VAL A 1 614 ? 35.335 -19.329 -25.609 1.00 74.31 614 VAL A CA 1
ATOM 4841 C C . VAL A 1 614 ? 36.134 -19.955 -24.461 1.00 74.31 614 VAL A C 1
ATOM 4843 O O . VAL A 1 614 ? 35.608 -20.790 -23.733 1.00 74.31 614 VAL A O 1
ATOM 4846 N N . ASN A 1 615 ? 37.400 -19.569 -24.301 1.00 74.06 615 ASN A N 1
ATOM 4847 C CA . ASN A 1 615 ? 38.298 -20.143 -23.298 1.00 74.06 615 ASN A CA 1
ATOM 4848 C C . ASN A 1 615 ? 38.253 -19.425 -21.946 1.00 74.06 615 ASN A C 1
ATOM 4850 O O . ASN A 1 615 ? 38.968 -19.829 -21.025 1.00 74.06 615 ASN A O 1
ATOM 4854 N N . VAL A 1 616 ? 37.470 -18.353 -21.815 1.00 70.88 616 VAL A N 1
ATOM 4855 C CA . VAL A 1 616 ? 37.338 -17.643 -20.547 1.00 70.88 616 VAL A CA 1
ATOM 4856 C C . VAL A 1 616 ? 36.646 -18.554 -19.548 1.00 70.88 616 VAL A C 1
ATOM 4858 O O . VAL A 1 616 ? 35.451 -18.824 -19.636 1.00 70.88 616 VAL A O 1
ATOM 4861 N N . LYS A 1 617 ? 37.430 -19.003 -18.565 1.00 57.56 617 LYS A N 1
ATOM 4862 C CA . LYS A 1 617 ? 36.948 -19.582 -17.311 1.00 57.56 617 LYS A CA 1
ATOM 4863 C C . LYS A 1 617 ? 36.360 -18.437 -16.486 1.00 57.56 617 LYS A C 1
ATOM 4865 O O . LYS A 1 617 ? 37.003 -17.898 -15.595 1.00 57.56 617 LYS A O 1
ATOM 4870 N N . GLY A 1 618 ? 35.218 -17.938 -16.941 1.00 54.12 618 GLY A N 1
ATOM 4871 C CA . GLY A 1 618 ? 34.401 -16.907 -16.303 1.00 54.12 618 GLY A CA 1
ATOM 4872 C C . GLY A 1 618 ? 33.232 -17.557 -15.579 1.00 54.12 618 GLY A C 1
ATOM 4873 O O . GLY A 1 618 ? 33.268 -18.771 -15.412 1.00 54.12 618 GLY A O 1
ATOM 4874 N N . PRO A 1 619 ? 32.168 -16.821 -15.227 1.00 49.56 619 PRO A N 1
ATOM 4875 C CA . PRO A 1 619 ? 30.870 -17.426 -14.951 1.00 49.56 619 PRO A CA 1
ATOM 4876 C C . PRO A 1 619 ? 30.347 -18.110 -16.233 1.00 49.56 619 PRO A C 1
ATOM 4878 O O . PRO A 1 619 ? 29.472 -17.613 -16.931 1.00 49.56 619 PRO A O 1
ATOM 4881 N N . ILE A 1 620 ? 30.954 -19.245 -16.581 1.00 46.31 620 ILE A N 1
ATOM 4882 C CA . ILE A 1 620 ? 30.291 -20.398 -17.157 1.00 46.31 620 ILE A CA 1
ATOM 4883 C C . ILE A 1 620 ? 29.703 -21.077 -15.935 1.00 46.31 620 ILE A C 1
ATOM 4885 O O . ILE A 1 620 ? 30.373 -21.346 -14.942 1.00 46.31 620 ILE A O 1
ATOM 4889 N N . ILE A 1 621 ? 28.400 -21.165 -15.957 1.00 42.84 621 ILE A N 1
ATOM 4890 C CA . ILE A 1 621 ? 27.629 -21.073 -14.743 1.00 42.84 621 ILE A CA 1
ATOM 4891 C C . ILE A 1 621 ? 27.543 -22.434 -14.030 1.00 42.84 621 ILE A C 1
ATOM 4893 O O . ILE A 1 621 ? 27.798 -23.461 -14.637 1.00 42.84 621 ILE A O 1
ATOM 4897 N N . GLY A 1 622 ? 27.238 -22.456 -12.732 1.00 38.59 622 GLY A N 1
ATOM 4898 C CA . GLY A 1 622 ? 27.097 -23.690 -11.947 1.00 38.59 622 GLY A CA 1
ATOM 4899 C C . GLY A 1 622 ? 28.293 -24.021 -11.051 1.00 38.59 622 GLY A C 1
ATOM 4900 O O . GLY A 1 622 ? 28.128 -24.753 -10.078 1.00 38.59 622 GLY A O 1
ATOM 4901 N N . GLU A 1 623 ? 29.464 -23.425 -11.280 1.00 41.09 623 GLU A N 1
ATOM 4902 C CA . GLU A 1 623 ? 30.582 -23.492 -10.333 1.00 41.09 623 GLU A CA 1
ATOM 4903 C C . GLU A 1 623 ? 30.515 -22.319 -9.338 1.00 41.09 623 GLU A C 1
ATOM 4905 O O . GLU A 1 623 ? 30.172 -21.191 -9.703 1.00 41.09 623 GLU A O 1
ATOM 4910 N N . LYS A 1 624 ? 30.807 -22.576 -8.051 1.00 41.78 624 LYS A N 1
ATOM 4911 C CA . LYS A 1 624 ? 30.954 -21.514 -7.040 1.00 41.78 624 LYS A CA 1
ATOM 4912 C C . LYS A 1 624 ? 32.007 -20.535 -7.551 1.00 41.78 624 LYS A C 1
ATOM 4914 O O . LYS A 1 624 ? 33.171 -20.908 -7.653 1.00 41.78 624 LYS A O 1
ATOM 4919 N N . VAL A 1 625 ? 31.589 -19.313 -7.874 1.00 49.38 625 VAL A N 1
ATOM 4920 C CA . VAL A 1 625 ? 32.488 -18.293 -8.415 1.00 49.38 625 VAL A CA 1
ATOM 4921 C C . VAL A 1 625 ? 33.590 -18.024 -7.400 1.00 49.38 625 VAL A C 1
ATOM 4923 O O . VAL A 1 625 ? 33.329 -17.489 -6.320 1.00 49.38 625 VAL A O 1
ATOM 4926 N N . ASP A 1 626 ? 34.819 -18.392 -7.753 1.00 48.56 626 ASP A N 1
ATOM 4927 C CA . ASP A 1 626 ? 35.988 -17.877 -7.068 1.00 48.56 626 ASP A CA 1
ATOM 4928 C C . ASP A 1 626 ? 36.219 -16.453 -7.576 1.00 48.56 626 ASP A C 1
ATOM 4930 O O . ASP A 1 626 ? 36.844 -16.212 -8.603 1.00 48.56 626 ASP A O 1
ATOM 4934 N N . VAL A 1 627 ? 35.638 -15.492 -6.860 1.00 51.59 627 VAL A N 1
ATOM 4935 C CA . VAL A 1 627 ? 35.826 -14.049 -7.075 1.00 51.59 627 VAL A CA 1
ATOM 4936 C C . VAL A 1 627 ? 37.252 -13.586 -6.744 1.00 51.59 627 VAL A C 1
ATOM 4938 O O . VAL A 1 627 ? 37.518 -12.384 -6.748 1.00 51.59 627 VAL A O 1
ATOM 4941 N N . SER A 1 628 ? 38.183 -14.507 -6.464 1.00 53.34 628 SER A N 1
ATOM 4942 C CA . SER A 1 628 ? 39.610 -14.206 -6.455 1.00 53.34 628 SER A CA 1
ATOM 4943 C C . SER A 1 628 ? 40.079 -13.687 -7.828 1.00 53.34 628 SER A C 1
ATOM 4945 O O . SER A 1 628 ? 39.432 -13.864 -8.861 1.00 53.34 628 SER A O 1
ATOM 4947 N N . ASN A 1 629 ? 41.215 -12.986 -7.838 1.00 54.75 629 ASN A N 1
ATOM 4948 C CA . ASN A 1 629 ? 41.721 -12.113 -8.912 1.00 54.75 629 ASN A CA 1
ATOM 4949 C C . ASN A 1 629 ? 41.778 -12.683 -10.359 1.00 54.75 629 ASN A C 1
ATOM 4951 O O . ASN A 1 629 ? 42.055 -11.926 -11.291 1.00 54.75 629 ASN A O 1
ATOM 4955 N N . GLY A 1 630 ? 41.528 -13.976 -10.591 1.00 53.38 630 GLY A N 1
ATOM 4956 C CA . GLY A 1 630 ? 41.676 -14.635 -11.898 1.00 53.38 630 GLY A CA 1
ATOM 4957 C C . GLY A 1 630 ? 40.695 -14.184 -12.995 1.00 53.38 630 GLY A C 1
ATOM 4958 O O . GLY A 1 630 ? 41.026 -14.237 -14.184 1.00 53.38 630 GLY A O 1
ATOM 4959 N N . HIS A 1 631 ? 39.500 -13.697 -12.640 1.00 65.38 631 HIS A N 1
ATOM 4960 C CA . HIS A 1 631 ? 38.509 -13.248 -13.631 1.00 65.38 631 HIS A CA 1
ATOM 4961 C C . HIS A 1 631 ? 38.840 -11.881 -14.244 1.00 65.38 631 HIS A C 1
ATOM 4963 O O . HIS A 1 631 ? 38.669 -11.688 -15.451 1.00 65.38 631 HIS A O 1
ATOM 4969 N N . THR A 1 632 ? 39.369 -10.957 -13.442 1.00 67.62 632 THR A N 1
ATOM 4970 C CA . THR A 1 632 ? 39.749 -9.609 -13.888 1.00 67.62 632 THR A CA 1
ATOM 4971 C C . THR A 1 632 ? 40.831 -9.674 -14.965 1.00 67.62 632 THR A C 1
ATOM 4973 O O . THR A 1 632 ? 40.735 -8.998 -15.985 1.00 67.62 632 THR A O 1
ATOM 4976 N N . GLU A 1 633 ? 41.815 -10.565 -14.805 1.00 75.44 633 GLU A N 1
ATOM 4977 C CA . GLU A 1 633 ? 42.885 -10.754 -15.790 1.00 75.44 633 GLU A CA 1
ATOM 4978 C C . GLU A 1 633 ? 42.351 -11.279 -17.135 1.00 75.44 633 GLU A C 1
ATOM 4980 O O . GLU A 1 633 ? 42.775 -10.831 -18.202 1.00 75.44 633 GLU A O 1
ATOM 4985 N N . SER A 1 634 ? 41.379 -12.196 -17.104 1.00 78.12 634 SER A N 1
ATOM 4986 C CA . SER A 1 634 ? 40.754 -12.730 -18.322 1.00 78.12 634 SER A CA 1
ATOM 4987 C C . SER A 1 634 ? 39.947 -11.661 -19.066 1.00 78.12 634 SER A C 1
ATOM 4989 O O . SER A 1 634 ? 40.038 -11.572 -20.291 1.00 78.12 634 SER A O 1
ATOM 4991 N N . ILE A 1 635 ? 39.205 -10.817 -18.339 1.00 79.19 635 ILE A N 1
ATOM 4992 C CA . ILE A 1 635 ? 38.448 -9.692 -18.911 1.00 79.19 635 ILE A CA 1
ATOM 4993 C C . ILE A 1 635 ? 39.394 -8.663 -19.547 1.00 79.19 635 ILE A C 1
ATOM 4995 O O . ILE A 1 635 ? 39.164 -8.252 -20.686 1.00 79.19 635 ILE A O 1
ATOM 4999 N N . ILE A 1 636 ? 40.486 -8.303 -18.862 1.00 82.81 636 ILE A N 1
ATOM 5000 C CA . ILE A 1 636 ? 41.509 -7.385 -19.389 1.00 82.81 636 ILE A CA 1
ATOM 5001 C C . ILE A 1 636 ? 42.089 -7.931 -20.697 1.00 82.81 636 ILE A C 1
ATOM 5003 O O . ILE A 1 636 ? 42.099 -7.226 -21.705 1.00 82.81 636 ILE A O 1
ATOM 5007 N N . LYS A 1 637 ? 42.477 -9.211 -20.726 1.00 88.00 637 LYS A N 1
ATOM 5008 C CA . LYS A 1 637 ? 43.014 -9.857 -21.934 1.00 88.00 637 LYS A CA 1
ATOM 5009 C C . LYS A 1 637 ? 42.009 -9.865 -23.090 1.00 88.00 637 LYS A C 1
ATOM 5011 O O . LYS A 1 637 ? 42.394 -9.607 -24.231 1.00 88.00 637 LYS A O 1
ATOM 5016 N N . ILE A 1 638 ? 40.724 -10.143 -22.831 1.00 87.94 638 ILE A N 1
ATOM 5017 C CA . ILE A 1 638 ? 39.683 -10.052 -23.872 1.00 87.94 638 ILE A CA 1
ATOM 5018 C C . ILE A 1 638 ? 39.593 -8.623 -24.405 1.00 87.94 638 ILE A C 1
ATOM 5020 O O . ILE A 1 638 ? 39.566 -8.436 -25.620 1.00 87.94 638 ILE A O 1
ATOM 5024 N N . ARG A 1 639 ? 39.573 -7.621 -23.522 1.00 88.25 639 ARG A N 1
ATOM 5025 C CA . ARG A 1 639 ? 39.477 -6.207 -23.901 1.00 88.25 639 ARG A CA 1
ATOM 5026 C C . ARG A 1 639 ? 40.671 -5.758 -24.742 1.00 88.25 639 ARG A C 1
ATOM 5028 O O . ARG A 1 639 ? 40.490 -5.108 -25.770 1.00 88.25 639 ARG A O 1
ATOM 5035 N N . GLU A 1 640 ? 41.885 -6.139 -24.358 1.00 91.88 640 GLU A N 1
ATOM 5036 C CA . GLU A 1 640 ? 43.101 -5.887 -25.140 1.00 91.88 640 GLU A CA 1
ATOM 5037 C C . GLU A 1 640 ? 43.009 -6.518 -26.532 1.00 91.88 640 GLU A C 1
ATOM 5039 O O . GLU A 1 640 ? 43.283 -5.860 -27.542 1.00 91.88 640 GLU A O 1
ATOM 5044 N N . GLN A 1 641 ? 42.546 -7.770 -26.609 1.00 94.50 641 GLN A N 1
ATOM 5045 C CA . GLN A 1 641 ? 42.332 -8.440 -27.886 1.00 94.50 641 GLN A CA 1
ATOM 5046 C C . GLN A 1 641 ? 41.206 -7.784 -28.702 1.00 94.50 641 GLN A C 1
ATOM 5048 O O . GLN A 1 641 ? 41.331 -7.689 -29.924 1.00 94.50 641 GLN A O 1
ATOM 5053 N N . MET A 1 642 ? 40.136 -7.284 -28.074 1.00 93.44 642 MET A N 1
ATOM 5054 C CA . MET A 1 642 ? 39.085 -6.512 -28.747 1.00 93.44 642 MET A CA 1
ATOM 5055 C C . MET A 1 642 ? 39.641 -5.225 -29.345 1.00 93.44 642 MET A C 1
ATOM 5057 O O . MET A 1 642 ? 39.442 -4.993 -30.533 1.00 93.44 642 MET A O 1
ATOM 5061 N N . ASN A 1 643 ? 40.410 -4.442 -28.586 1.00 93.81 643 ASN A N 1
ATOM 5062 C CA . ASN A 1 643 ? 41.052 -3.220 -29.078 1.00 93.81 643 ASN A CA 1
ATOM 5063 C C . ASN A 1 643 ? 42.000 -3.502 -30.249 1.00 93.81 643 ASN A C 1
ATOM 5065 O O . ASN A 1 643 ? 41.970 -2.808 -31.267 1.00 93.81 643 ASN A O 1
ATOM 5069 N N . LYS A 1 644 ? 42.801 -4.570 -30.150 1.00 96.31 644 LYS A N 1
ATOM 5070 C CA . LYS A 1 644 ? 43.648 -5.039 -31.254 1.00 96.31 644 LYS A CA 1
ATOM 5071 C C . LYS A 1 644 ? 42.819 -5.407 -32.489 1.00 96.31 644 LYS A C 1
ATOM 5073 O O . LYS A 1 644 ? 43.198 -5.078 -33.612 1.00 96.31 644 LYS A O 1
ATOM 5078 N N . THR A 1 645 ? 41.677 -6.058 -32.283 1.00 95.69 645 THR A N 1
ATOM 5079 C CA . THR A 1 645 ? 40.760 -6.443 -33.361 1.00 95.69 645 THR A CA 1
ATOM 5080 C C . THR A 1 645 ? 40.129 -5.209 -34.009 1.00 95.69 645 THR A C 1
ATOM 5082 O O . THR A 1 645 ? 40.199 -5.081 -35.228 1.00 95.69 645 THR A O 1
ATOM 5085 N N . VAL A 1 646 ? 39.627 -4.251 -33.221 1.00 96.06 646 VAL A N 1
ATOM 5086 C CA . VAL A 1 646 ? 39.101 -2.957 -33.692 1.00 96.06 646 VAL A CA 1
ATOM 5087 C C . VAL A 1 646 ? 40.143 -2.209 -34.520 1.00 96.06 646 VAL A C 1
ATOM 5089 O O . VAL A 1 646 ? 39.838 -1.763 -35.624 1.00 96.06 646 VAL A O 1
ATOM 5092 N N . LYS A 1 647 ? 41.396 -2.146 -34.054 1.00 96.44 647 LYS A N 1
ATOM 5093 C CA . LYS A 1 647 ? 42.495 -1.548 -34.821 1.00 96.44 647 LYS A CA 1
ATOM 5094 C C . LYS A 1 647 ? 42.665 -2.223 -36.186 1.00 96.44 647 LYS A C 1
ATOM 5096 O O . LYS A 1 647 ? 42.730 -1.530 -37.194 1.00 96.44 647 LYS A O 1
ATOM 5101 N N . SER A 1 648 ? 42.662 -3.558 -36.247 1.00 96.31 648 SER A N 1
ATOM 5102 C CA . SER A 1 648 ? 42.766 -4.269 -37.533 1.00 96.31 648 SER A CA 1
ATOM 5103 C C . SER A 1 648 ? 41.555 -4.066 -38.455 1.00 96.31 648 SER A C 1
ATOM 5105 O O . SER A 1 648 ? 41.715 -4.057 -39.675 1.00 96.31 648 SER A O 1
ATOM 5107 N N . VAL A 1 649 ? 40.359 -3.848 -37.894 1.00 94.94 649 VAL A N 1
ATOM 5108 C CA . VAL A 1 649 ? 39.159 -3.471 -38.657 1.00 94.94 649 VAL A CA 1
ATOM 5109 C C . VAL A 1 649 ? 39.332 -2.076 -39.269 1.00 94.94 649 VAL A C 1
ATOM 5111 O O . VAL A 1 649 ? 39.082 -1.912 -40.464 1.00 94.94 649 VAL A O 1
ATOM 5114 N N . TYR A 1 650 ? 39.816 -1.095 -38.497 1.00 95.56 650 TYR A N 1
ATOM 5115 C CA . TYR A 1 650 ? 40.127 0.247 -39.008 1.00 95.56 650 TYR A CA 1
ATOM 5116 C C . TYR A 1 650 ? 41.206 0.214 -40.089 1.00 95.56 650 TYR A C 1
ATOM 5118 O O . TYR A 1 650 ? 40.990 0.750 -41.169 1.00 95.56 650 TYR A O 1
ATOM 5126 N N . GLU A 1 651 ? 42.310 -0.502 -39.870 1.00 94.12 651 GLU A N 1
ATOM 5127 C CA . GLU A 1 651 ? 43.378 -0.627 -40.869 1.00 94.12 651 GLU A CA 1
ATOM 5128 C C . GLU A 1 651 ? 42.885 -1.252 -42.184 1.00 94.12 651 GLU A C 1
ATOM 5130 O O . GLU A 1 651 ? 43.325 -0.855 -43.265 1.00 94.12 651 GLU A O 1
ATOM 5135 N N . TYR A 1 652 ? 41.962 -2.220 -42.125 1.00 94.19 652 TYR A N 1
ATOM 5136 C CA . TYR A 1 652 ? 41.330 -2.761 -43.327 1.00 94.19 652 TYR A CA 1
ATOM 5137 C C . TYR A 1 652 ? 40.419 -1.734 -44.016 1.00 94.19 652 TYR A C 1
ATOM 5139 O O . TYR A 1 652 ? 40.463 -1.616 -45.245 1.00 94.19 652 TYR A O 1
ATOM 5147 N N . ARG A 1 653 ? 39.621 -0.977 -43.252 1.00 91.62 653 ARG A N 1
ATOM 5148 C CA . ARG A 1 653 ? 38.771 0.092 -43.797 1.00 91.62 653 ARG A CA 1
ATOM 5149 C C . ARG A 1 653 ? 39.609 1.189 -44.450 1.00 91.62 653 ARG A C 1
ATOM 5151 O O . ARG A 1 653 ? 39.335 1.529 -45.594 1.00 91.62 653 ARG A O 1
ATOM 5158 N N . ASP A 1 654 ? 40.676 1.649 -43.806 1.00 88.62 654 ASP A N 1
ATOM 5159 C CA . ASP A 1 654 ? 41.609 2.647 -44.347 1.00 88.62 654 ASP A CA 1
ATOM 5160 C C . ASP A 1 654 ? 42.343 2.129 -45.587 1.00 88.62 654 ASP A C 1
ATOM 5162 O O . ASP A 1 654 ? 42.477 2.833 -46.591 1.00 88.62 654 ASP A O 1
ATOM 5166 N N . TYR A 1 655 ? 42.767 0.860 -45.578 1.00 88.94 655 TYR A N 1
ATOM 5167 C CA . TYR A 1 655 ? 43.301 0.204 -46.770 1.00 88.94 655 TYR A CA 1
ATOM 5168 C C . TYR A 1 655 ? 42.284 0.227 -47.920 1.00 88.94 655 TYR A C 1
ATOM 5170 O O . TYR A 1 655 ? 42.647 0.515 -49.059 1.00 88.94 655 TYR A O 1
ATOM 5178 N N . LYS A 1 656 ? 41.000 -0.023 -47.643 1.00 84.06 656 LYS A N 1
ATOM 5179 C CA . LYS A 1 656 ? 39.949 0.069 -48.661 1.00 84.06 656 LYS A CA 1
ATOM 5180 C C . LYS A 1 656 ? 39.688 1.501 -49.119 1.00 84.06 656 LYS A C 1
ATOM 5182 O O . LYS A 1 656 ? 39.611 1.716 -50.328 1.00 84.06 656 LYS A O 1
ATOM 5187 N N . TYR A 1 657 ? 39.657 2.476 -48.217 1.00 82.56 657 TYR A N 1
ATOM 5188 C CA . TYR A 1 657 ? 39.505 3.892 -48.563 1.00 82.56 657 TYR A CA 1
ATOM 5189 C C . TYR A 1 657 ? 40.691 4.440 -49.376 1.00 82.56 657 TYR A C 1
ATOM 5191 O O . TYR A 1 657 ? 40.513 5.189 -50.332 1.00 82.56 657 TYR A O 1
ATOM 5199 N N . SER A 1 658 ? 41.918 4.015 -49.071 1.00 78.12 658 SER A N 1
ATOM 5200 C CA . SER A 1 658 ? 43.116 4.434 -49.815 1.00 78.12 658 SER A CA 1
ATOM 5201 C C . SER A 1 658 ? 43.199 3.844 -51.228 1.00 78.12 658 SER A C 1
ATOM 5203 O O . SER A 1 658 ? 43.828 4.439 -52.103 1.00 78.12 658 SER A O 1
ATOM 5205 N N . LYS A 1 659 ? 42.548 2.700 -51.475 1.00 72.69 659 LYS A N 1
ATOM 5206 C CA . LYS A 1 659 ? 42.458 2.059 -52.798 1.00 72.69 659 LYS A CA 1
ATOM 5207 C C . LYS A 1 659 ? 41.259 2.520 -53.632 1.00 72.69 659 LYS A C 1
ATOM 5209 O O . LYS A 1 659 ? 41.244 2.253 -54.825 1.00 72.69 659 LYS A O 1
ATOM 5214 N N . THR A 1 660 ? 40.301 3.228 -53.033 1.00 60.22 660 THR A N 1
ATOM 5215 C CA . THR A 1 660 ? 39.059 3.700 -53.677 1.00 60.22 660 THR A CA 1
ATOM 5216 C C . THR A 1 660 ? 39.119 5.142 -54.185 1.00 60.22 660 THR A C 1
ATOM 5218 O O . THR A 1 660 ? 38.108 5.647 -54.667 1.00 60.22 660 THR A O 1
ATOM 5221 N N . LYS A 1 661 ? 40.289 5.806 -54.188 1.00 49.62 661 LYS A N 1
ATOM 5222 C CA . LYS A 1 661 ? 40.499 7.004 -55.028 1.00 49.62 661 LYS A CA 1
ATOM 5223 C C . LYS A 1 661 ? 40.373 6.606 -56.512 1.00 49.62 661 LYS A C 1
ATOM 5225 O O . LYS A 1 661 ? 41.376 6.314 -57.154 1.00 49.62 661 LYS A O 1
ATOM 5230 N N . GLY A 1 662 ? 39.140 6.549 -57.020 1.00 51.62 662 GLY A N 1
ATOM 5231 C CA . GLY A 1 662 ? 38.798 6.191 -58.401 1.00 51.62 662 GLY A CA 1
ATOM 5232 C C . GLY A 1 662 ? 37.561 5.297 -58.584 1.00 51.62 662 GLY A C 1
ATOM 5233 O O . GLY A 1 662 ? 37.072 5.211 -59.703 1.00 51.62 662 GLY A O 1
ATOM 5234 N N . GLU A 1 663 ? 37.020 4.667 -57.533 1.00 49.00 663 GLU A N 1
ATOM 5235 C CA . GLU A 1 663 ? 35.816 3.822 -57.636 1.00 49.00 663 GLU A CA 1
ATOM 5236 C C . GLU A 1 663 ? 34.682 4.427 -56.802 1.00 49.00 663 GLU A C 1
ATOM 5238 O O . GLU A 1 663 ? 34.613 4.264 -55.582 1.00 49.00 663 GLU A O 1
ATOM 5243 N N . GLU A 1 664 ? 33.800 5.169 -57.471 1.00 51.62 664 GLU A N 1
ATOM 5244 C CA . GLU A 1 664 ? 32.550 5.652 -56.894 1.00 51.62 664 GLU A CA 1
ATOM 5245 C C . GLU A 1 664 ? 31.621 4.457 -56.636 1.00 51.62 664 GLU A C 1
ATOM 5247 O O . GLU A 1 664 ? 30.926 3.981 -57.535 1.00 51.62 664 GLU A O 1
ATOM 5252 N N . TRP A 1 665 ? 31.575 3.977 -55.394 1.00 53.25 665 TRP A N 1
ATOM 5253 C CA . TRP A 1 665 ? 30.496 3.119 -54.902 1.00 53.25 665 TRP A CA 1
ATOM 5254 C C . TRP A 1 665 ? 29.226 3.975 -54.794 1.00 53.25 665 TRP A C 1
ATOM 5256 O O . TRP A 1 665 ? 28.844 4.411 -53.710 1.00 53.25 665 TRP A O 1
ATOM 5266 N N . ARG A 1 666 ? 28.635 4.332 -55.941 1.00 50.31 666 ARG A N 1
ATOM 5267 C CA . ARG A 1 666 ? 27.370 5.073 -55.995 1.00 50.31 666 ARG A CA 1
ATOM 5268 C C . ARG A 1 666 ? 26.270 4.210 -55.395 1.00 50.31 666 ARG A C 1
ATOM 5270 O O . ARG A 1 666 ? 26.257 3.002 -55.619 1.00 50.31 666 ARG A O 1
ATOM 5277 N N . GLU A 1 667 ? 25.366 4.863 -54.669 1.00 52.53 667 GLU A N 1
ATOM 5278 C CA . GLU A 1 667 ? 24.129 4.312 -54.115 1.00 52.53 667 GLU A CA 1
ATOM 5279 C C . GLU A 1 667 ? 23.523 3.272 -55.061 1.00 52.53 667 GLU A C 1
ATOM 5281 O O . GLU A 1 667 ? 22.964 3.580 -56.116 1.00 52.53 667 GLU A O 1
ATOM 5286 N N . ALA A 1 668 ? 23.727 2.009 -54.704 1.00 54.12 668 ALA A N 1
ATOM 5287 C CA . ALA A 1 668 ? 23.276 0.880 -55.480 1.00 54.12 668 ALA A CA 1
ATOM 5288 C C . ALA A 1 668 ? 21.744 0.887 -55.514 1.00 54.12 668 ALA A C 1
ATOM 5290 O O . ALA A 1 668 ? 21.084 0.680 -54.496 1.00 54.12 668 ALA A O 1
ATOM 5291 N N . GLY A 1 669 ? 21.176 1.125 -56.698 1.00 59.88 669 GLY A N 1
ATOM 5292 C CA . GLY A 1 669 ? 19.741 0.991 -56.917 1.00 59.88 669 GLY A CA 1
ATOM 5293 C C . GLY A 1 669 ? 19.244 -0.436 -56.617 1.00 59.88 669 GLY A C 1
ATOM 5294 O O . GLY A 1 669 ? 20.044 -1.380 -56.554 1.00 59.88 669 GLY A O 1
ATOM 5295 N N . PRO A 1 670 ? 17.922 -0.629 -56.454 1.00 59.81 670 PRO A N 1
ATOM 5296 C CA . PRO A 1 670 ? 17.337 -1.947 -56.217 1.00 59.81 670 PRO A CA 1
ATOM 5297 C C . PRO A 1 670 ? 17.775 -2.938 -57.313 1.00 59.81 670 PRO A C 1
ATOM 5299 O O . PRO A 1 670 ? 17.446 -2.747 -58.481 1.00 59.81 670 PRO A O 1
ATOM 5302 N N . GLY A 1 671 ? 18.539 -3.977 -56.948 1.00 72.94 671 GLY A N 1
ATOM 5303 C CA . GLY A 1 671 ? 19.049 -5.001 -57.878 1.00 72.94 671 GLY A CA 1
ATOM 5304 C C . GLY A 1 671 ? 20.576 -5.086 -58.030 1.00 72.94 671 GLY A C 1
ATOM 5305 O O . GLY A 1 671 ? 21.053 -5.955 -58.759 1.00 72.94 671 GLY A O 1
ATOM 5306 N N . HIS A 1 672 ? 21.359 -4.241 -57.349 1.00 77.31 672 HIS A N 1
ATOM 5307 C CA . HIS A 1 672 ? 22.822 -4.364 -57.353 1.00 77.31 672 HIS A CA 1
ATOM 5308 C C . HIS A 1 672 ? 23.289 -5.666 -56.685 1.00 77.31 672 HIS A C 1
ATOM 5310 O O . HIS A 1 672 ? 22.944 -5.965 -55.539 1.00 77.31 672 HIS A O 1
ATOM 5316 N N . VAL A 1 673 ? 24.109 -6.440 -57.396 1.00 75.19 673 VAL A N 1
ATOM 5317 C CA . VAL A 1 673 ? 24.756 -7.629 -56.838 1.00 75.19 673 VAL A CA 1
ATOM 5318 C C . VAL A 1 673 ? 25.967 -7.177 -56.034 1.00 75.19 673 VAL A C 1
ATOM 5320 O O . VAL A 1 673 ? 26.988 -6.809 -56.610 1.00 75.19 673 VAL A O 1
ATOM 5323 N N . VAL A 1 674 ? 25.847 -7.246 -54.706 1.00 78.75 674 VAL A N 1
ATOM 5324 C CA . VAL A 1 674 ? 26.893 -6.845 -53.756 1.00 78.75 674 VAL A CA 1
ATOM 5325 C C . VAL A 1 674 ? 28.215 -7.519 -54.119 1.00 78.75 674 VAL A C 1
ATOM 5327 O O . VAL A 1 674 ? 28.356 -8.752 -54.039 1.00 78.75 674 VAL A O 1
ATOM 5330 N N . THR A 1 675 ? 29.197 -6.717 -54.527 1.00 84.62 675 THR A N 1
ATOM 5331 C CA . THR A 1 675 ? 30.487 -7.255 -54.970 1.00 84.62 675 THR A CA 1
ATOM 5332 C C . THR A 1 675 ? 31.221 -7.917 -53.802 1.00 84.62 675 THR A C 1
ATOM 5334 O O . THR A 1 675 ? 30.952 -7.665 -52.626 1.00 84.62 675 THR A O 1
ATOM 5337 N N . ARG A 1 676 ? 32.224 -8.752 -54.091 1.00 83.56 676 ARG A N 1
ATOM 5338 C CA . ARG A 1 676 ? 33.059 -9.351 -53.036 1.00 83.56 676 ARG A CA 1
ATOM 5339 C C . ARG A 1 676 ? 33.766 -8.293 -52.183 1.00 83.56 676 ARG A C 1
ATOM 5341 O O . ARG A 1 676 ? 33.966 -8.498 -50.990 1.00 83.56 676 ARG A O 1
ATOM 5348 N N . GLN A 1 677 ? 34.171 -7.177 -52.786 1.00 83.12 677 GLN A N 1
ATOM 5349 C CA . GLN A 1 677 ? 34.835 -6.100 -52.056 1.00 83.12 677 GLN A CA 1
ATOM 5350 C C . GLN A 1 677 ? 33.867 -5.382 -51.114 1.00 83.12 677 GLN A C 1
ATOM 5352 O O . GLN A 1 677 ? 34.217 -5.137 -49.960 1.00 83.12 677 GLN A O 1
ATOM 5357 N N . GLU A 1 678 ? 32.649 -5.136 -51.587 1.00 83.62 678 GLU A N 1
ATOM 5358 C CA . GLU A 1 678 ? 31.565 -4.528 -50.821 1.00 83.62 678 GLU A CA 1
ATOM 5359 C C . GLU A 1 678 ? 31.115 -5.429 -49.667 1.00 83.62 678 GLU A C 1
ATOM 5361 O O . GLU A 1 678 ? 31.039 -4.967 -48.535 1.00 83.62 678 GLU A O 1
ATOM 5366 N N . ARG A 1 679 ? 30.957 -6.745 -49.884 1.00 89.00 679 ARG A N 1
ATOM 5367 C CA . ARG A 1 679 ? 30.678 -7.697 -48.791 1.00 89.00 679 ARG A CA 1
ATOM 5368 C C . ARG A 1 679 ? 31.752 -7.671 -47.712 1.00 89.00 679 ARG A C 1
ATOM 5370 O O . ARG A 1 679 ? 31.436 -7.602 -46.531 1.00 89.00 679 ARG A O 1
ATOM 5377 N N . ARG A 1 680 ? 33.032 -7.675 -48.097 1.00 89.94 680 ARG A N 1
ATOM 5378 C CA . ARG A 1 680 ? 34.143 -7.584 -47.137 1.00 89.94 680 ARG A CA 1
ATOM 5379 C C . ARG A 1 680 ? 34.156 -6.247 -46.392 1.00 89.94 680 ARG A C 1
ATOM 5381 O O . ARG A 1 680 ? 34.532 -6.218 -45.223 1.00 89.94 680 ARG A O 1
ATOM 5388 N N . PHE A 1 681 ? 33.781 -5.152 -47.052 1.00 89.12 681 PHE A N 1
ATOM 5389 C CA . PHE A 1 681 ? 33.603 -3.857 -46.400 1.00 89.12 681 PHE A CA 1
ATOM 5390 C C . PHE A 1 681 ? 32.429 -3.893 -45.408 1.00 89.12 681 PHE A C 1
ATOM 5392 O O . PHE A 1 681 ? 32.614 -3.523 -44.251 1.00 89.12 681 PHE A O 1
ATOM 5399 N N . ASN A 1 682 ? 31.288 -4.467 -45.791 1.00 89.69 682 ASN A N 1
ATOM 5400 C CA . ASN A 1 682 ? 30.141 -4.684 -44.905 1.00 89.69 682 ASN A CA 1
ATOM 5401 C C . ASN A 1 682 ? 30.517 -5.556 -43.698 1.00 89.69 682 ASN A C 1
ATOM 5403 O O . ASN A 1 682 ? 30.230 -5.172 -42.571 1.00 89.69 682 ASN A O 1
ATOM 5407 N N . HIS A 1 683 ? 31.294 -6.631 -43.891 1.00 93.19 683 HIS A N 1
ATOM 5408 C CA . HIS A 1 683 ? 31.845 -7.429 -42.789 1.00 93.19 683 HIS A CA 1
ATOM 5409 C C . HIS A 1 683 ? 32.658 -6.582 -41.802 1.00 93.19 683 HIS A C 1
ATOM 5411 O O . HIS A 1 683 ? 32.598 -6.821 -40.599 1.00 93.19 683 HIS A O 1
ATOM 5417 N N . SER A 1 684 ? 33.431 -5.607 -42.292 1.00 93.75 684 SER A N 1
ATOM 5418 C CA . SER A 1 684 ? 34.210 -4.708 -41.433 1.00 93.75 684 SER A CA 1
ATOM 5419 C C . SER A 1 684 ? 33.327 -3.712 -40.676 1.00 93.75 684 SER A C 1
ATOM 5421 O O . SER A 1 684 ? 33.600 -3.422 -39.515 1.00 93.75 684 SER A O 1
ATOM 5423 N N . THR A 1 685 ? 32.239 -3.238 -41.289 1.00 91.38 685 THR A N 1
ATOM 5424 C CA . THR A 1 685 ? 31.234 -2.387 -40.636 1.00 91.38 685 THR A CA 1
ATOM 5425 C C . THR A 1 685 ? 30.484 -3.158 -39.552 1.00 91.38 685 THR A C 1
ATOM 5427 O O . THR A 1 685 ? 30.405 -2.689 -38.418 1.00 91.38 685 THR A O 1
ATOM 5430 N N . ASP A 1 686 ? 30.017 -4.369 -39.858 1.00 91.94 686 ASP A N 1
ATOM 5431 C CA . ASP A 1 686 ? 29.338 -5.250 -38.904 1.00 91.94 686 ASP A CA 1
ATOM 5432 C C . ASP A 1 686 ? 30.258 -5.625 -37.740 1.00 91.94 686 ASP A C 1
ATOM 5434 O O . ASP A 1 686 ? 29.852 -5.572 -36.577 1.00 91.94 686 ASP A O 1
ATOM 5438 N N . ALA A 1 687 ? 31.517 -5.966 -38.042 1.00 93.44 687 ALA A N 1
ATOM 5439 C CA . ALA A 1 687 ? 32.523 -6.258 -37.029 1.00 93.44 687 ALA A CA 1
ATOM 5440 C C . ALA A 1 687 ? 32.784 -5.041 -36.143 1.00 93.44 687 ALA A C 1
ATOM 5442 O O . ALA A 1 687 ? 32.801 -5.191 -34.926 1.00 93.44 687 ALA A O 1
ATOM 5443 N N . LEU A 1 688 ? 32.943 -3.843 -36.717 1.00 93.94 688 LEU A N 1
ATOM 5444 C CA . LEU A 1 688 ? 33.160 -2.627 -35.936 1.00 93.94 688 LEU A CA 1
ATOM 5445 C C . LEU A 1 688 ? 31.973 -2.339 -35.013 1.00 93.94 688 LEU A C 1
ATOM 5447 O O . LEU A 1 688 ? 32.173 -2.156 -33.818 1.00 93.94 688 LEU A O 1
ATOM 5451 N N . ASN A 1 689 ? 30.746 -2.363 -35.539 1.00 92.12 689 ASN A N 1
ATOM 5452 C CA . ASN A 1 689 ? 29.533 -2.119 -34.757 1.00 92.12 689 ASN A CA 1
ATOM 5453 C C . ASN A 1 689 ? 29.385 -3.132 -33.611 1.00 92.12 689 ASN A C 1
ATOM 5455 O O . ASN A 1 689 ? 29.075 -2.752 -32.481 1.00 92.12 689 ASN A O 1
ATOM 5459 N N . LEU A 1 690 ? 29.648 -4.418 -33.880 1.00 91.19 690 LEU A N 1
ATOM 5460 C CA . LEU A 1 690 ? 29.655 -5.448 -32.844 1.00 91.19 690 LEU A CA 1
ATOM 5461 C C . LEU A 1 690 ? 30.735 -5.174 -31.795 1.00 91.19 690 LEU A C 1
ATOM 5463 O O . LEU A 1 690 ? 30.435 -5.208 -30.607 1.00 91.19 690 LEU A O 1
ATOM 5467 N N . LEU A 1 691 ? 31.977 -4.935 -32.219 1.00 93.06 691 LEU A N 1
ATOM 5468 C CA . LEU A 1 691 ? 33.114 -4.764 -31.316 1.00 93.06 691 LEU A CA 1
ATOM 5469 C C . LEU A 1 691 ? 32.961 -3.520 -30.438 1.00 93.06 691 LEU A C 1
ATOM 5471 O O . LEU A 1 691 ? 33.247 -3.609 -29.251 1.00 93.06 691 LEU A O 1
ATOM 5475 N N . MET A 1 692 ? 32.461 -2.404 -30.976 1.00 93.31 692 MET A N 1
ATOM 5476 C CA . MET A 1 692 ? 32.188 -1.193 -30.193 1.00 93.31 692 MET A CA 1
ATOM 5477 C C . MET A 1 692 ? 31.106 -1.446 -29.139 1.00 93.31 692 MET A C 1
ATOM 5479 O O . MET A 1 692 ? 31.335 -1.194 -27.959 1.00 93.31 692 MET A O 1
ATOM 5483 N N . GLY A 1 693 ? 29.978 -2.054 -29.527 1.00 90.12 693 GLY A N 1
ATOM 5484 C CA . GLY A 1 693 ? 28.935 -2.421 -28.565 1.00 90.12 693 GLY A CA 1
ATOM 5485 C C . GLY A 1 693 ? 29.408 -3.447 -27.527 1.00 90.12 693 GLY A C 1
ATOM 5486 O O . GLY A 1 693 ? 28.968 -3.422 -26.383 1.00 90.12 693 GLY A O 1
ATOM 5487 N N . GLN A 1 694 ? 30.324 -4.349 -27.891 1.00 87.44 694 GLN A N 1
ATOM 5488 C CA . GLN A 1 694 ? 30.926 -5.285 -26.942 1.00 87.44 694 GLN A CA 1
ATOM 5489 C C . GLN A 1 694 ? 31.920 -4.607 -25.996 1.00 87.44 694 GLN A C 1
ATOM 5491 O O . GLN A 1 694 ? 31.909 -4.923 -24.812 1.00 87.44 694 GLN A O 1
ATOM 5496 N N . LEU A 1 695 ? 32.733 -3.662 -26.472 1.00 90.06 695 LEU A N 1
ATOM 5497 C CA . LEU A 1 695 ? 33.626 -2.875 -25.620 1.00 90.06 695 LEU A CA 1
ATOM 5498 C C . LEU A 1 695 ? 32.833 -2.105 -24.557 1.00 90.06 695 LEU A C 1
ATOM 5500 O O . LEU A 1 695 ? 33.159 -2.224 -23.380 1.00 90.06 695 LEU A O 1
ATOM 5504 N N . GLU A 1 696 ? 31.735 -1.442 -24.936 1.00 90.81 696 GLU A N 1
ATOM 5505 C CA . GLU A 1 696 ? 30.821 -0.795 -23.979 1.00 90.81 696 GLU A CA 1
ATOM 5506 C C . GLU A 1 696 ? 30.243 -1.788 -22.956 1.00 90.81 696 GLU A C 1
ATOM 5508 O O . GLU A 1 696 ? 30.089 -1.468 -21.776 1.00 90.81 696 GLU A O 1
ATOM 5513 N N . MET A 1 697 ? 29.919 -3.011 -23.387 1.00 87.19 697 MET A N 1
ATOM 5514 C CA . MET A 1 697 ? 29.444 -4.066 -22.488 1.00 87.19 697 MET A CA 1
ATOM 5515 C C . MET A 1 697 ? 30.533 -4.559 -21.531 1.00 87.19 697 MET A C 1
ATOM 5517 O O . MET A 1 697 ? 30.226 -4.833 -20.373 1.00 87.19 697 MET A O 1
ATOM 5521 N N . PHE A 1 698 ? 31.788 -4.659 -21.978 1.00 85.50 698 PHE A N 1
ATOM 5522 C CA . PHE A 1 698 ? 32.927 -5.000 -21.124 1.00 85.50 698 PHE A CA 1
ATOM 5523 C C . PHE A 1 698 ? 33.295 -3.864 -20.157 1.00 85.50 698 PHE A C 1
ATOM 5525 O O . PHE A 1 698 ? 33.694 -4.149 -19.031 1.00 85.50 698 PHE A O 1
ATOM 5532 N N . ASP A 1 699 ? 33.099 -2.601 -20.543 1.00 87.06 699 ASP A N 1
ATOM 5533 C CA . ASP A 1 699 ? 33.223 -1.453 -19.635 1.00 87.06 699 ASP A CA 1
ATOM 5534 C C . ASP A 1 699 ? 32.150 -1.494 -18.540 1.00 87.06 699 ASP A C 1
ATOM 5536 O O . ASP A 1 699 ? 32.474 -1.426 -17.354 1.00 87.06 699 ASP A O 1
ATOM 5540 N N . LYS A 1 700 ? 30.885 -1.731 -18.912 1.00 89.50 700 LYS A N 1
ATOM 5541 C CA . LYS A 1 700 ? 29.797 -1.968 -17.944 1.00 89.50 700 LYS A CA 1
ATOM 5542 C C . LYS A 1 700 ? 30.062 -3.188 -17.063 1.00 89.50 700 LYS A C 1
ATOM 5544 O O . LYS A 1 700 ? 29.664 -3.207 -15.901 1.00 89.50 700 LYS A O 1
ATOM 5549 N N . LEU A 1 701 ? 30.697 -4.230 -17.606 1.00 85.69 701 LEU A N 1
ATOM 5550 C CA . LEU A 1 701 ? 31.051 -5.433 -16.854 1.00 85.69 701 LEU A CA 1
ATOM 5551 C C . LEU A 1 701 ? 32.092 -5.132 -15.776 1.00 85.69 701 LEU A C 1
ATOM 5553 O O . LEU A 1 701 ? 31.928 -5.580 -14.644 1.00 85.69 701 LEU A O 1
ATOM 5557 N N . ASP A 1 702 ? 33.137 -4.382 -16.126 1.00 84.62 702 ASP A N 1
ATOM 5558 C CA . ASP A 1 702 ? 34.164 -3.927 -15.187 1.00 84.62 702 ASP A CA 1
ATOM 5559 C C . ASP A 1 702 ? 33.562 -3.023 -14.101 1.00 84.62 702 ASP A C 1
ATOM 5561 O O . ASP A 1 702 ? 33.834 -3.220 -12.918 1.00 84.62 702 ASP A O 1
ATOM 5565 N N . GLU A 1 703 ? 32.674 -2.096 -14.476 1.00 89.94 703 GLU A N 1
ATOM 5566 C CA . GLU A 1 703 ? 31.931 -1.257 -13.529 1.00 89.94 703 GLU A CA 1
ATOM 5567 C C . GLU A 1 703 ? 31.092 -2.104 -12.561 1.00 89.94 703 GLU A C 1
ATOM 5569 O O . GLU A 1 703 ? 31.256 -1.994 -11.348 1.00 89.94 703 GLU A O 1
ATOM 5574 N N . ASN A 1 704 ? 30.260 -3.019 -13.072 1.00 87.81 704 ASN A N 1
ATOM 5575 C CA . ASN A 1 704 ? 29.421 -3.874 -12.231 1.00 87.81 704 ASN A CA 1
ATOM 5576 C C . ASN A 1 704 ? 30.250 -4.833 -11.357 1.00 87.81 704 ASN A C 1
ATOM 5578 O O . ASN A 1 704 ? 29.849 -5.118 -10.230 1.00 87.81 704 ASN A O 1
ATOM 5582 N N . LEU A 1 705 ? 31.408 -5.312 -11.833 1.00 85.62 705 LEU A N 1
ATOM 5583 C CA . LEU A 1 705 ? 32.336 -6.116 -11.029 1.00 85.62 705 LEU A CA 1
ATOM 5584 C C . LEU A 1 705 ? 32.930 -5.294 -9.885 1.00 85.62 705 LEU A C 1
ATOM 5586 O O . LEU A 1 705 ? 32.968 -5.766 -8.749 1.00 85.62 705 LEU A O 1
ATOM 5590 N N . LYS A 1 706 ? 33.372 -4.063 -10.169 1.00 88.06 706 LYS A N 1
ATOM 5591 C CA . LYS A 1 706 ? 33.857 -3.125 -9.149 1.00 88.06 706 LYS A CA 1
ATOM 5592 C C . LYS A 1 706 ? 32.775 -2.851 -8.111 1.00 88.06 706 LYS A C 1
ATOM 5594 O O . LYS A 1 706 ? 33.052 -2.998 -6.925 1.00 88.06 706 LYS A O 1
ATOM 5599 N N . THR A 1 707 ? 31.548 -2.558 -8.548 1.00 89.06 707 THR A N 1
ATOM 5600 C CA . THR A 1 707 ? 30.388 -2.382 -7.665 1.00 89.06 707 THR A CA 1
ATOM 5601 C C . THR A 1 707 ? 30.157 -3.623 -6.802 1.00 89.06 707 THR A C 1
ATOM 5603 O O . THR A 1 707 ? 30.105 -3.521 -5.582 1.00 89.06 707 THR A O 1
ATOM 5606 N N . TYR A 1 708 ? 30.077 -4.818 -7.391 1.00 88.69 708 TYR A N 1
ATOM 5607 C CA . TYR A 1 708 ? 29.862 -6.049 -6.631 1.00 88.69 708 TYR A CA 1
ATOM 5608 C C . TYR A 1 708 ? 30.979 -6.317 -5.608 1.00 88.69 708 TYR A C 1
ATOM 5610 O O . TYR A 1 708 ? 30.687 -6.623 -4.451 1.00 88.69 708 TYR A O 1
ATOM 5618 N N . ASN A 1 709 ? 32.247 -6.155 -5.993 1.00 86.00 709 ASN A N 1
ATOM 5619 C CA . ASN A 1 709 ? 33.385 -6.346 -5.091 1.00 86.00 709 ASN A CA 1
ATOM 5620 C C . ASN A 1 709 ? 33.392 -5.321 -3.951 1.00 86.00 709 ASN A C 1
ATOM 5622 O O . ASN A 1 709 ? 33.623 -5.682 -2.794 1.00 86.00 709 ASN A O 1
ATOM 5626 N N . GLU A 1 710 ? 33.090 -4.058 -4.250 1.00 89.88 710 GLU A N 1
ATOM 5627 C CA . GLU A 1 710 ? 32.915 -3.021 -3.237 1.00 89.88 710 GLU A CA 1
ATOM 5628 C C . GLU A 1 710 ? 31.815 -3.415 -2.241 1.00 89.88 710 GLU A C 1
ATOM 5630 O O . GLU A 1 710 ? 32.027 -3.375 -1.029 1.00 89.88 710 GLU A O 1
ATOM 5635 N N . TYR A 1 711 ? 30.668 -3.883 -2.731 1.00 89.94 711 TYR A N 1
ATOM 5636 C CA . TYR A 1 711 ? 29.531 -4.241 -1.885 1.00 89.94 711 TYR A CA 1
ATOM 5637 C C . TYR A 1 711 ? 29.863 -5.459 -1.022 1.00 89.94 711 TYR A C 1
ATOM 5639 O O . TYR A 1 711 ? 29.605 -5.468 0.181 1.00 89.94 711 TYR A O 1
ATOM 5647 N N . ASN A 1 712 ? 30.485 -6.478 -1.618 1.00 88.06 712 ASN A N 1
ATOM 5648 C CA . ASN A 1 712 ? 30.876 -7.696 -0.924 1.00 88.06 712 ASN A CA 1
ATOM 5649 C C . ASN A 1 712 ? 31.955 -7.433 0.144 1.00 88.06 712 ASN A C 1
ATOM 5651 O O . ASN A 1 712 ? 31.879 -7.996 1.233 1.00 88.06 712 ASN A O 1
ATOM 5655 N N . SER A 1 713 ? 32.916 -6.540 -0.123 1.00 90.56 713 SER A N 1
ATOM 5656 C CA . SER A 1 713 ? 33.946 -6.144 0.855 1.00 90.56 713 SER A CA 1
ATOM 5657 C C . SER A 1 713 ? 33.390 -5.307 2.015 1.00 90.56 713 SER A C 1
ATOM 5659 O O . SER A 1 713 ? 33.806 -5.496 3.156 1.00 90.56 713 SER A O 1
ATOM 5661 N N . LYS A 1 714 ? 32.402 -4.438 1.756 1.00 93.25 714 LYS A N 1
ATOM 5662 C CA . LYS A 1 714 ? 31.697 -3.654 2.787 1.00 93.25 714 LYS A CA 1
ATOM 5663 C C . LYS A 1 714 ? 30.631 -4.463 3.540 1.00 93.25 714 LYS A C 1
ATOM 5665 O O . LYS A 1 714 ? 30.188 -4.043 4.605 1.00 93.25 714 LYS A O 1
ATOM 5670 N N . LYS A 1 715 ? 30.210 -5.625 3.030 1.00 92.81 715 LYS A N 1
ATOM 5671 C CA . LYS A 1 715 ? 29.111 -6.426 3.597 1.00 92.81 715 LYS A CA 1
ATOM 5672 C C . LYS A 1 715 ? 29.281 -6.701 5.092 1.00 92.81 715 LYS A C 1
ATOM 5674 O O . LYS A 1 715 ? 28.342 -6.491 5.853 1.00 92.81 715 LYS A O 1
ATOM 5679 N N . ALA A 1 716 ? 30.454 -7.182 5.504 1.00 93.38 716 ALA A N 1
ATOM 5680 C CA . ALA A 1 716 ? 30.702 -7.562 6.894 1.00 93.38 716 ALA A CA 1
ATOM 5681 C C . ALA A 1 716 ? 30.595 -6.357 7.842 1.00 93.38 716 ALA A C 1
ATOM 5683 O O . ALA A 1 716 ? 29.871 -6.430 8.831 1.00 93.38 716 ALA A O 1
ATOM 5684 N N . SER A 1 717 ? 31.225 -5.228 7.495 1.00 94.75 717 SER A N 1
ATOM 5685 C CA . SER A 1 717 ? 31.172 -4.013 8.316 1.00 94.75 717 SER A CA 1
ATOM 5686 C C . SER A 1 717 ? 29.778 -3.382 8.344 1.00 94.75 717 SER A C 1
ATOM 5688 O O . SER A 1 717 ? 29.360 -2.859 9.375 1.00 94.75 717 SER A O 1
ATOM 5690 N N . LEU A 1 718 ? 29.013 -3.465 7.249 1.00 92.62 718 LEU A N 1
ATOM 5691 C CA . LEU A 1 718 ? 27.617 -3.021 7.220 1.00 92.62 718 LEU A CA 1
ATOM 5692 C C . LEU A 1 718 ? 26.712 -3.887 8.104 1.00 92.62 718 LEU A C 1
ATOM 5694 O O . LEU A 1 718 ? 25.840 -3.345 8.783 1.00 92.62 718 LEU A O 1
ATOM 5698 N N . LEU A 1 719 ? 26.912 -5.210 8.108 1.00 94.00 719 LEU A N 1
ATOM 5699 C CA . LEU A 1 719 ? 26.169 -6.130 8.974 1.00 94.00 719 LEU A CA 1
ATOM 5700 C C . LEU A 1 719 ? 26.492 -5.885 10.449 1.00 94.00 719 LEU A C 1
ATOM 5702 O O . LEU A 1 719 ? 25.564 -5.763 11.244 1.00 94.00 719 LEU A O 1
ATOM 5706 N N . GLU A 1 720 ? 27.770 -5.731 10.793 1.00 95.12 720 GLU A N 1
ATOM 5707 C CA . GLU A 1 720 ? 28.208 -5.386 12.151 1.00 95.12 720 GLU A CA 1
ATOM 5708 C C . GLU A 1 720 ? 27.619 -4.038 12.602 1.00 95.12 720 GLU A C 1
ATOM 5710 O O . GLU A 1 720 ? 27.077 -3.919 13.700 1.00 95.12 720 GLU A O 1
ATOM 5715 N N . ALA A 1 721 ? 27.631 -3.023 11.730 1.00 92.88 721 ALA A N 1
ATOM 5716 C CA . ALA A 1 721 ? 27.024 -1.728 12.026 1.00 92.88 721 ALA A CA 1
ATOM 5717 C C . ALA A 1 721 ? 25.500 -1.821 12.217 1.00 92.88 721 ALA A C 1
ATOM 5719 O O . ALA A 1 721 ? 24.947 -1.130 13.073 1.00 92.88 721 ALA A O 1
ATOM 5720 N N . ALA A 1 722 ? 24.811 -2.655 11.433 1.00 91.69 722 ALA A N 1
ATOM 5721 C CA . ALA A 1 722 ? 23.379 -2.900 11.591 1.00 91.69 722 ALA A CA 1
ATOM 5722 C C . ALA A 1 722 ? 23.060 -3.635 12.904 1.00 91.69 722 ALA A C 1
ATOM 5724 O O . ALA A 1 722 ? 22.101 -3.270 13.579 1.00 91.69 722 ALA A O 1
ATOM 5725 N N . GLU A 1 723 ? 23.873 -4.623 13.285 1.00 93.56 723 GLU A N 1
ATOM 5726 C CA . GLU A 1 723 ? 23.764 -5.340 14.563 1.00 93.56 723 GLU A CA 1
ATOM 5727 C C . GLU A 1 723 ? 23.941 -4.409 15.749 1.00 93.56 723 GLU A C 1
ATOM 5729 O O . GLU A 1 723 ? 23.086 -4.364 16.634 1.00 93.56 723 GLU A O 1
ATOM 5734 N N . LYS A 1 724 ? 25.002 -3.602 15.717 1.00 93.81 724 LYS A N 1
ATOM 5735 C CA . LYS A 1 724 ? 25.265 -2.613 16.753 1.00 93.81 724 LYS A CA 1
ATOM 5736 C C . LYS A 1 724 ? 24.104 -1.628 16.901 1.00 93.81 724 LYS A C 1
ATOM 5738 O O . LYS A 1 724 ? 23.656 -1.398 18.017 1.00 93.81 724 LYS A O 1
ATOM 5743 N N . ARG A 1 725 ? 23.563 -1.096 15.795 1.00 90.19 725 ARG A N 1
ATOM 5744 C CA . ARG A 1 725 ? 22.385 -0.208 15.836 1.00 90.19 725 ARG A CA 1
ATOM 5745 C C . ARG A 1 725 ? 21.163 -0.889 16.448 1.00 90.19 725 ARG A C 1
ATOM 5747 O O . ARG A 1 725 ? 20.471 -0.275 17.252 1.00 90.19 725 ARG A O 1
ATOM 5754 N N . GLU A 1 726 ? 20.899 -2.146 16.096 1.00 90.25 726 GLU A N 1
ATOM 5755 C CA . GLU A 1 726 ? 19.782 -2.905 16.665 1.00 90.25 726 GLU A CA 1
ATOM 5756 C C . GLU A 1 726 ? 19.946 -3.098 18.184 1.00 90.25 726 GLU A C 1
ATOM 5758 O O . GLU A 1 726 ? 18.978 -2.970 18.938 1.00 90.25 726 GLU A O 1
ATOM 5763 N N . GLU A 1 727 ? 21.166 -3.373 18.652 1.00 91.81 727 GLU A N 1
ATOM 5764 C CA . GLU A 1 727 ? 21.480 -3.453 20.081 1.00 91.81 727 GLU A CA 1
ATOM 5765 C C . GLU A 1 727 ? 21.352 -2.106 20.798 1.00 91.81 727 GLU A C 1
ATOM 5767 O O . GLU A 1 727 ? 20.763 -2.048 21.880 1.00 91.81 727 GLU A O 1
ATOM 5772 N N . ASP A 1 728 ? 21.880 -1.035 20.204 1.00 90.50 728 ASP A N 1
ATOM 5773 C CA . ASP A 1 728 ? 21.812 0.324 20.745 1.00 90.50 728 ASP A CA 1
ATOM 5774 C C . ASP A 1 728 ? 20.350 0.785 20.845 1.00 90.50 728 ASP A C 1
ATOM 5776 O O . ASP A 1 728 ? 19.927 1.303 21.880 1.00 90.50 728 ASP A O 1
ATOM 5780 N N . TYR A 1 729 ? 19.533 0.503 19.824 1.00 87.69 729 TYR A N 1
ATOM 5781 C CA . TYR A 1 729 ? 18.100 0.786 19.845 1.00 87.69 729 TYR A CA 1
ATOM 5782 C C . TYR A 1 729 ? 17.390 0.035 20.975 1.00 87.69 729 TYR A C 1
ATOM 5784 O O . TYR A 1 729 ? 16.680 0.664 21.762 1.00 87.69 729 TYR A O 1
ATOM 5792 N N . LYS A 1 730 ? 17.629 -1.277 21.129 1.00 88.56 730 LYS A N 1
ATOM 5793 C CA . LYS A 1 730 ? 17.053 -2.086 22.223 1.00 88.56 730 LYS A CA 1
ATOM 5794 C C . LYS A 1 730 ? 17.410 -1.554 23.616 1.00 88.56 730 LYS A C 1
ATOM 5796 O O . LYS A 1 730 ? 16.640 -1.768 24.550 1.00 88.56 730 LYS A O 1
ATOM 5801 N N . LYS A 1 731 ? 18.560 -0.886 23.760 1.00 91.06 731 LYS A N 1
ATOM 5802 C CA . LYS A 1 731 ? 19.038 -0.278 25.015 1.00 91.06 731 LYS A CA 1
ATOM 5803 C C . LYS A 1 731 ? 18.618 1.189 25.187 1.00 91.06 731 LYS A C 1
ATOM 5805 O O . LYS A 1 731 ? 18.840 1.739 26.260 1.00 91.06 731 LYS A O 1
ATOM 5810 N N . SER A 1 732 ? 18.041 1.823 24.166 1.00 86.88 732 SER A N 1
ATOM 5811 C CA . SER A 1 732 ? 17.716 3.253 24.188 1.00 86.88 732 SER A CA 1
ATOM 5812 C C . SER A 1 732 ? 16.602 3.602 25.183 1.00 86.88 732 SER A C 1
ATOM 5814 O O . SER A 1 732 ? 15.632 2.854 25.349 1.00 86.88 732 SER A O 1
ATOM 5816 N N . ASP A 1 733 ? 16.688 4.797 25.779 1.00 88.62 733 ASP A N 1
ATOM 5817 C CA . ASP A 1 733 ? 15.641 5.333 26.660 1.00 88.62 733 ASP A CA 1
ATOM 5818 C C . ASP A 1 733 ? 14.294 5.456 25.940 1.00 88.62 733 ASP A C 1
ATOM 5820 O O . ASP A 1 733 ? 13.250 5.261 26.555 1.00 88.62 733 ASP A O 1
ATOM 5824 N N . LYS A 1 734 ? 14.303 5.699 24.621 1.00 82.25 734 LYS A N 1
ATOM 5825 C CA . LYS A 1 734 ? 13.088 5.728 23.795 1.00 82.25 734 LYS A CA 1
ATOM 5826 C C . LYS A 1 734 ? 12.379 4.373 23.803 1.00 82.25 734 LYS A C 1
ATOM 5828 O O . LYS A 1 734 ? 11.178 4.334 24.048 1.00 82.25 734 LYS A O 1
ATOM 5833 N N . VAL A 1 735 ? 13.097 3.266 23.587 1.00 82.44 735 VAL A N 1
ATOM 5834 C CA . VAL A 1 735 ? 12.506 1.913 23.638 1.00 82.44 735 VAL A CA 1
ATOM 5835 C C . VAL A 1 735 ? 12.054 1.563 25.044 1.00 82.44 735 VAL A C 1
ATOM 5837 O O . VAL A 1 735 ? 10.972 1.005 25.210 1.00 82.44 735 VAL A O 1
ATOM 5840 N N . LYS A 1 736 ? 12.847 1.915 26.061 1.00 86.94 736 LYS A N 1
ATOM 5841 C CA . LYS A 1 736 ? 12.467 1.705 27.459 1.00 86.94 736 LYS A CA 1
ATOM 5842 C C . LYS A 1 736 ? 11.175 2.451 27.801 1.00 86.94 736 LYS A C 1
ATOM 5844 O O . LYS A 1 736 ? 10.242 1.830 28.296 1.00 86.94 736 LYS A O 1
ATOM 5849 N N . HIS A 1 737 ? 11.088 3.735 27.463 1.00 85.31 737 HIS A N 1
ATOM 5850 C CA . HIS A 1 737 ? 9.894 4.548 27.672 1.00 85.31 737 HIS A CA 1
ATOM 5851 C C . HIS A 1 737 ? 8.689 4.002 26.897 1.00 85.31 737 HIS A C 1
ATOM 5853 O O . HIS A 1 737 ? 7.618 3.836 27.468 1.00 85.31 737 HIS A O 1
ATOM 5859 N N . GLN A 1 738 ? 8.860 3.646 25.621 1.00 79.12 738 GLN A N 1
ATOM 5860 C CA . GLN A 1 738 ? 7.794 3.031 24.824 1.00 79.12 738 GLN A CA 1
ATOM 5861 C C . GLN A 1 738 ? 7.321 1.703 25.423 1.00 79.12 738 GLN A C 1
ATOM 5863 O O . GLN A 1 738 ? 6.125 1.428 25.432 1.00 79.12 738 GLN A O 1
ATOM 5868 N N . LYS A 1 739 ? 8.238 0.888 25.955 1.00 82.25 739 LYS A N 1
ATOM 5869 C CA . LYS A 1 739 ? 7.903 -0.352 26.658 1.00 82.25 739 LYS A CA 1
ATOM 5870 C C . LYS A 1 739 ? 7.138 -0.072 27.952 1.00 82.25 739 LYS A C 1
ATOM 5872 O O . LYS A 1 739 ? 6.140 -0.735 28.200 1.00 82.25 739 LYS A O 1
ATOM 5877 N N . GLU A 1 740 ? 7.552 0.916 28.741 1.00 86.50 740 GLU A N 1
ATOM 5878 C CA . GLU A 1 740 ? 6.842 1.339 29.957 1.00 86.50 740 GLU A CA 1
ATOM 5879 C C . GLU A 1 740 ? 5.431 1.860 29.638 1.00 86.50 740 GLU A C 1
ATOM 5881 O O . GLU A 1 740 ? 4.468 1.487 30.309 1.00 86.50 740 GLU A O 1
ATOM 5886 N N . VAL A 1 741 ? 5.284 2.671 28.584 1.00 82.25 741 VAL A N 1
ATOM 5887 C CA . VAL A 1 741 ? 3.986 3.148 28.083 1.00 82.25 741 VAL A CA 1
ATOM 5888 C C . VAL A 1 741 ? 3.133 1.977 27.606 1.00 82.25 741 VAL A C 1
ATOM 5890 O O . VAL A 1 741 ? 1.972 1.882 27.990 1.00 82.25 741 VAL A O 1
ATOM 5893 N N . TYR A 1 742 ? 3.703 1.045 26.840 1.00 80.19 742 TYR A N 1
ATOM 5894 C CA . TYR A 1 742 ? 3.014 -0.162 26.393 1.00 80.19 742 TYR A CA 1
ATOM 5895 C C . TYR A 1 742 ? 2.555 -1.028 27.570 1.00 80.19 742 TYR A C 1
ATOM 5897 O O . TYR A 1 742 ? 1.400 -1.438 27.608 1.00 80.19 742 TYR A O 1
ATOM 5905 N N . GLU A 1 743 ? 3.412 -1.279 28.562 1.00 82.38 743 GLU A N 1
ATOM 5906 C CA . GLU A 1 743 ? 3.069 -2.053 29.759 1.00 82.38 743 GLU A CA 1
ATOM 5907 C C . GLU A 1 743 ? 1.985 -1.359 30.593 1.00 82.38 743 GLU A C 1
ATOM 5909 O O . GLU A 1 743 ? 1.050 -2.017 31.057 1.00 82.38 743 GLU A O 1
ATOM 5914 N N . LYS A 1 744 ? 2.064 -0.031 30.742 1.00 84.44 744 LYS A N 1
ATOM 5915 C CA . LYS A 1 744 ? 1.040 0.779 31.413 1.00 84.44 744 LYS A CA 1
ATOM 5916 C C . LYS A 1 744 ? -0.291 0.724 30.668 1.00 84.44 744 LYS A C 1
ATOM 5918 O O . LYS A 1 744 ? -1.327 0.501 31.293 1.00 84.44 744 LYS A O 1
ATOM 5923 N N . ASN A 1 745 ? -0.262 0.883 29.349 1.00 78.62 745 ASN A N 1
ATOM 5924 C CA . ASN A 1 745 ? -1.434 0.786 28.490 1.00 78.62 745 ASN A CA 1
ATOM 5925 C C . ASN A 1 745 ? -2.028 -0.625 28.580 1.00 78.62 745 ASN A C 1
ATOM 5927 O O . ASN A 1 745 ? -3.204 -0.764 28.882 1.00 78.62 745 ASN A O 1
ATOM 5931 N N . MET A 1 746 ? -1.224 -1.682 28.453 1.00 77.31 746 MET A N 1
ATOM 5932 C CA . MET A 1 746 ? -1.650 -3.077 28.623 1.00 77.31 746 MET A CA 1
ATOM 5933 C C . MET A 1 746 ? -2.304 -3.343 29.981 1.00 77.31 746 MET A C 1
ATOM 5935 O O . MET A 1 746 ? -3.338 -4.009 30.029 1.00 77.31 746 MET A O 1
ATOM 5939 N N . LEU A 1 747 ? -1.751 -2.803 31.071 1.00 82.19 747 LEU A N 1
ATOM 5940 C CA . LEU A 1 747 ? -2.359 -2.896 32.398 1.00 82.19 747 LEU A CA 1
ATOM 5941 C C . LEU A 1 747 ? -3.711 -2.175 32.443 1.00 82.19 747 LEU A C 1
ATOM 5943 O O . LEU A 1 747 ? -4.708 -2.775 32.840 1.00 82.19 747 LEU A O 1
ATOM 5947 N N . GLN A 1 748 ? -3.769 -0.923 31.981 1.00 82.19 748 GLN A N 1
ATOM 5948 C CA . GLN A 1 748 ? -5.012 -0.152 31.928 1.00 82.19 748 GLN A CA 1
ATOM 5949 C C . GLN A 1 748 ? -6.074 -0.851 31.069 1.00 82.19 748 GLN A C 1
ATOM 5951 O O . GLN A 1 748 ? -7.254 -0.877 31.418 1.00 82.19 748 GLN A O 1
ATOM 5956 N N . ASN A 1 749 ? -5.659 -1.469 29.969 1.00 75.88 749 ASN A N 1
ATOM 5957 C CA . ASN A 1 749 ? -6.518 -2.234 29.074 1.00 75.88 749 ASN A CA 1
ATOM 5958 C C . ASN A 1 749 ? -7.035 -3.499 29.742 1.00 75.88 749 ASN A C 1
ATOM 5960 O O . ASN A 1 749 ? -8.213 -3.821 29.614 1.00 75.88 749 ASN A O 1
ATOM 5964 N N . HIS A 1 750 ? -6.173 -4.206 30.470 1.00 80.31 750 HIS A N 1
ATOM 5965 C CA . HIS A 1 750 ? -6.566 -5.385 31.226 1.00 80.31 750 HIS A CA 1
ATOM 5966 C C . HIS A 1 750 ? -7.586 -5.037 32.319 1.00 80.31 750 HIS A C 1
ATOM 5968 O O . HIS A 1 750 ? -8.600 -5.728 32.430 1.00 80.31 750 HIS A O 1
ATOM 5974 N N . ILE A 1 751 ? -7.367 -3.938 33.051 1.00 84.50 751 ILE A N 1
ATOM 5975 C CA . ILE A 1 751 ? -8.316 -3.391 34.033 1.00 84.50 751 ILE A CA 1
ATOM 5976 C C . ILE A 1 751 ? -9.652 -3.098 33.356 1.00 84.50 751 ILE A C 1
ATOM 5978 O O . ILE A 1 751 ? -10.679 -3.655 33.725 1.00 84.50 751 ILE A O 1
ATOM 5982 N N . SER A 1 752 ? -9.637 -2.285 32.310 1.00 80.50 752 SER A N 1
ATOM 5983 C CA . SER A 1 752 ? -10.871 -1.773 31.722 1.00 80.50 752 SER A CA 1
ATOM 5984 C C . SER A 1 752 ? -11.656 -2.859 30.966 1.00 80.50 752 SER A C 1
ATOM 5986 O O . SER A 1 752 ? -12.883 -2.907 31.014 1.00 80.50 752 SER A O 1
ATOM 5988 N N . ARG A 1 753 ? -10.963 -3.814 30.329 1.00 79.50 753 ARG A N 1
ATOM 5989 C CA . ARG A 1 753 ? -11.590 -5.010 29.743 1.00 79.50 753 ARG A CA 1
ATOM 5990 C C . ARG A 1 753 ? -12.219 -5.897 30.811 1.00 79.50 753 ARG A C 1
ATOM 5992 O O . ARG A 1 753 ? -13.286 -6.459 30.573 1.00 79.50 753 ARG A O 1
ATOM 5999 N N . SER A 1 754 ? -11.536 -6.066 31.939 1.00 84.62 754 SER A N 1
ATOM 6000 C CA . SER A 1 754 ? -12.050 -6.816 33.082 1.00 84.62 754 SER A CA 1
ATOM 6001 C C . SER A 1 754 ? -13.326 -6.178 33.625 1.00 84.62 754 SER A C 1
ATOM 6003 O O . SER A 1 754 ? -14.325 -6.876 33.797 1.00 84.62 754 SER A O 1
ATOM 6005 N N . GLU A 1 755 ? -13.330 -4.850 33.778 1.00 85.12 755 GLU A N 1
ATOM 6006 C CA . GLU A 1 755 ? -14.505 -4.085 34.208 1.00 85.12 755 GLU A CA 1
ATOM 6007 C C . GLU A 1 755 ? -15.656 -4.316 33.243 1.00 85.12 755 GLU A C 1
ATOM 6009 O O . GLU A 1 755 ? -16.709 -4.800 33.646 1.00 85.12 755 GLU A O 1
ATOM 6014 N N . TYR A 1 756 ? -15.429 -4.091 31.949 1.00 83.25 756 TYR A N 1
ATOM 6015 C CA . TYR A 1 756 ? -16.456 -4.309 30.940 1.00 83.25 756 TYR A CA 1
ATOM 6016 C C . TYR A 1 756 ? -17.013 -5.727 30.949 1.00 83.25 756 TYR A C 1
ATOM 6018 O O . TYR A 1 756 ? -18.226 -5.905 30.928 1.00 83.25 756 TYR A O 1
ATOM 6026 N N . LYS A 1 757 ? -16.151 -6.749 30.973 1.00 85.06 757 LYS A N 1
ATOM 6027 C CA . LYS A 1 757 ? -16.605 -8.144 30.967 1.00 85.06 757 LYS A CA 1
ATOM 6028 C C . LYS A 1 757 ? -17.424 -8.471 32.210 1.00 85.06 757 LYS A C 1
ATOM 6030 O O . LYS A 1 757 ? -18.392 -9.220 32.111 1.00 85.06 757 LYS A O 1
ATOM 6035 N N . THR A 1 758 ? -17.066 -7.880 33.343 1.00 89.44 758 THR A N 1
ATOM 6036 C CA . THR A 1 758 ? -17.814 -8.012 34.592 1.00 89.44 758 THR A CA 1
ATOM 6037 C C . THR A 1 758 ? -19.182 -7.337 34.482 1.00 89.44 758 THR A C 1
ATOM 6039 O O . THR A 1 758 ? -20.191 -7.954 34.811 1.00 89.44 758 THR A O 1
ATOM 6042 N N . LEU A 1 759 ? -19.255 -6.119 33.936 1.00 87.62 759 LEU A N 1
ATOM 6043 C CA . LEU A 1 759 ? -20.524 -5.413 33.712 1.00 87.62 759 LEU A CA 1
ATOM 6044 C C . LEU A 1 759 ? -21.416 -6.112 32.683 1.00 87.62 759 LEU A C 1
ATOM 6046 O O . LEU A 1 759 ? -22.613 -6.242 32.899 1.00 87.62 759 LEU A O 1
ATOM 6050 N N . GLU A 1 760 ? -20.843 -6.602 31.585 1.00 87.81 760 GLU A N 1
ATOM 6051 C CA . GLU A 1 760 ? -21.554 -7.360 30.551 1.00 87.81 760 GLU A CA 1
ATOM 6052 C C . GLU A 1 760 ? -22.178 -8.629 31.143 1.00 87.81 760 GLU A C 1
ATOM 6054 O O . GLU A 1 760 ? -23.335 -8.938 30.863 1.00 87.81 760 GLU A O 1
ATOM 6059 N N . ALA A 1 761 ? -21.439 -9.345 31.996 1.00 91.25 761 ALA A N 1
ATOM 6060 C CA . ALA A 1 761 ? -21.975 -10.493 32.717 1.00 91.25 761 ALA A CA 1
ATOM 6061 C C . ALA A 1 761 ? -23.074 -10.082 33.709 1.00 91.25 761 ALA A C 1
ATOM 6063 O O . ALA A 1 761 ? -24.105 -10.745 33.788 1.00 91.25 761 ALA A O 1
ATOM 6064 N N . PHE A 1 762 ? -22.912 -8.950 34.397 1.00 94.81 762 PHE A N 1
ATOM 6065 C CA . PHE A 1 762 ? -23.932 -8.422 35.300 1.00 94.81 762 PHE A CA 1
ATOM 6066 C C . PHE A 1 762 ? -25.228 -8.030 34.572 1.00 94.81 762 PHE A C 1
ATOM 6068 O O . PHE A 1 762 ? -26.324 -8.364 35.019 1.00 94.81 762 PHE A O 1
ATOM 6075 N N . GLU A 1 763 ? -25.138 -7.394 33.404 1.00 92.81 763 GLU A N 1
ATOM 6076 C CA . GLU A 1 763 ? -26.309 -7.078 32.580 1.00 92.81 763 GLU A CA 1
ATOM 6077 C C . GLU A 1 763 ? -27.087 -8.334 32.167 1.00 92.81 763 GLU A C 1
ATOM 6079 O O . GLU A 1 763 ? -28.316 -8.289 32.067 1.00 92.81 763 GLU A O 1
ATOM 6084 N N . LYS A 1 764 ? -26.406 -9.467 31.931 1.00 95.06 764 LYS A N 1
ATOM 6085 C CA . LYS A 1 764 ? -27.087 -10.740 31.642 1.00 95.06 764 LYS A CA 1
ATOM 6086 C C . LYS A 1 764 ? -27.936 -11.204 32.822 1.00 95.06 764 LYS A C 1
ATOM 6088 O O . LYS A 1 764 ? -29.023 -11.723 32.595 1.00 95.06 764 LYS A O 1
ATOM 6093 N N . ILE A 1 765 ? -27.489 -10.975 34.060 1.00 95.88 765 ILE A N 1
ATOM 6094 C CA . ILE A 1 765 ? -28.269 -11.285 35.271 1.00 95.88 765 ILE A CA 1
ATOM 6095 C C . ILE A 1 765 ? -29.566 -10.473 35.272 1.00 95.88 765 ILE A C 1
ATOM 6097 O O . ILE A 1 765 ? -30.642 -11.022 35.515 1.00 95.88 765 ILE A O 1
ATOM 6101 N N . GLN A 1 766 ? -29.473 -9.179 34.951 1.00 95.12 766 GLN A N 1
ATOM 6102 C CA . GLN A 1 766 ? -30.627 -8.277 34.897 1.00 95.12 766 GLN A CA 1
ATOM 6103 C C . GLN A 1 766 ? -31.608 -8.641 33.774 1.00 95.12 766 GLN A C 1
ATOM 6105 O O . GLN A 1 766 ? -32.818 -8.525 33.955 1.00 95.12 766 GLN A O 1
ATOM 6110 N N . LYS A 1 767 ? -31.093 -9.091 32.624 1.00 95.94 767 LYS A N 1
ATOM 6111 C CA . LYS A 1 767 ? -31.884 -9.478 31.442 1.00 95.94 767 LYS A CA 1
ATOM 6112 C C . LYS A 1 767 ? -32.426 -10.910 31.506 1.00 95.94 767 LYS A C 1
ATOM 6114 O O . LYS A 1 767 ? -33.239 -11.277 30.666 1.00 95.94 767 LYS A O 1
ATOM 6119 N N . ALA A 1 768 ? -31.978 -11.729 32.456 1.00 96.38 768 ALA A N 1
ATOM 6120 C CA . ALA A 1 768 ? -32.392 -13.121 32.545 1.00 96.38 768 ALA A CA 1
ATOM 6121 C C . ALA A 1 768 ? -33.860 -13.259 32.986 1.00 96.38 768 ALA A C 1
ATOM 6123 O O . ALA A 1 768 ? -34.242 -12.850 34.089 1.00 96.38 768 ALA A O 1
ATOM 6124 N N . GLU A 1 769 ? -34.659 -13.886 32.120 1.00 96.50 769 GLU A N 1
ATOM 6125 C CA . GLU A 1 769 ? -36.104 -14.077 32.306 1.00 96.50 769 GLU A CA 1
ATOM 6126 C C . GLU A 1 769 ? -36.445 -15.291 33.182 1.00 96.50 769 GLU A C 1
ATOM 6128 O O . GLU A 1 769 ? -37.487 -15.308 33.836 1.00 96.50 769 GLU A O 1
ATOM 6133 N N . THR A 1 770 ? -35.567 -16.300 33.232 1.00 94.81 770 THR A N 1
ATOM 6134 C CA . THR A 1 770 ? -35.774 -17.523 34.022 1.00 94.81 770 THR A CA 1
ATOM 6135 C C . THR A 1 770 ? -34.795 -17.610 35.196 1.00 94.81 770 THR A C 1
ATOM 6137 O O . THR A 1 770 ? -33.678 -17.089 35.109 1.00 94.81 770 THR A O 1
ATOM 6140 N N . PRO A 1 771 ? -35.165 -18.295 36.297 1.00 93.50 771 PRO A N 1
ATOM 6141 C CA . PRO A 1 771 ? -34.249 -18.542 37.411 1.00 93.50 771 PRO A CA 1
ATOM 6142 C C . PRO A 1 771 ? -32.963 -19.261 36.986 1.00 93.50 771 PRO A C 1
ATOM 6144 O O . PRO A 1 771 ? -31.885 -18.897 37.441 1.00 93.50 771 PRO A O 1
ATOM 6147 N N . GLU A 1 772 ? -33.061 -20.230 36.070 1.00 91.62 772 GLU A N 1
ATOM 6148 C CA . GLU A 1 772 ? -31.905 -20.960 35.536 1.00 91.62 772 GLU A CA 1
ATOM 6149 C C . GLU A 1 772 ? -30.971 -20.039 34.741 1.00 91.62 772 GLU A C 1
ATOM 6151 O O . GLU A 1 772 ? -29.777 -19.978 35.032 1.00 91.62 772 GLU A O 1
ATOM 6156 N N . ALA A 1 773 ? -31.508 -19.253 33.798 1.00 92.94 773 ALA A N 1
ATOM 6157 C CA . ALA A 1 773 ? -30.715 -18.298 33.024 1.00 92.94 773 ALA A CA 1
ATOM 6158 C C . ALA A 1 773 ? -30.051 -17.252 33.931 1.00 92.94 773 ALA A C 1
ATOM 6160 O O . ALA A 1 773 ? -28.901 -16.872 33.702 1.00 92.94 773 ALA A O 1
ATOM 6161 N N . ARG A 1 774 ? -30.748 -16.821 34.991 1.00 95.25 774 ARG A N 1
ATOM 6162 C CA . ARG A 1 774 ? -30.203 -15.898 35.991 1.00 95.25 774 ARG A CA 1
ATOM 6163 C C . ARG A 1 774 ? -29.075 -16.545 36.790 1.00 95.25 774 ARG A C 1
ATOM 6165 O O . ARG A 1 774 ? -28.048 -15.904 36.981 1.00 95.25 774 ARG A O 1
ATOM 6172 N N . GLY A 1 775 ? -29.236 -17.804 37.198 1.00 94.75 775 GLY A N 1
ATOM 6173 C CA . GLY A 1 775 ? -28.203 -18.574 37.891 1.00 94.75 775 GLY A CA 1
ATOM 6174 C C . GLY A 1 775 ? -26.944 -18.760 37.042 1.00 94.75 775 GLY A C 1
ATOM 6175 O O . GLY A 1 775 ? -25.839 -18.534 37.526 1.00 94.75 775 GLY A O 1
ATOM 6176 N N . ILE A 1 776 ? -27.092 -19.085 35.754 1.00 94.50 776 ILE A N 1
ATOM 6177 C CA . ILE A 1 776 ? -25.956 -19.177 34.823 1.00 94.50 776 ILE A CA 1
ATOM 6178 C C . ILE A 1 776 ? -25.271 -17.817 34.647 1.00 94.50 776 ILE A C 1
ATOM 6180 O O . ILE A 1 776 ? -24.049 -17.732 34.764 1.00 94.50 776 ILE A O 1
ATOM 6184 N N . ALA A 1 777 ? -26.035 -16.741 34.444 1.00 93.81 777 ALA A N 1
ATOM 6185 C CA . ALA A 1 777 ? -25.475 -15.395 34.330 1.00 93.81 777 ALA A CA 1
ATOM 6186 C C . ALA A 1 777 ? -24.739 -14.947 35.611 1.00 93.81 777 ALA A C 1
ATOM 6188 O O . ALA A 1 777 ? -23.686 -14.316 35.528 1.00 93.81 777 ALA A O 1
ATOM 6189 N N . GLN A 1 778 ? -25.249 -15.307 36.794 1.00 96.81 778 GLN A N 1
ATOM 6190 C CA . GLN A 1 778 ? -24.614 -15.010 38.082 1.00 96.81 778 GLN A CA 1
ATOM 6191 C C . GLN A 1 778 ? -23.265 -15.726 38.229 1.00 96.81 778 GLN A C 1
ATOM 6193 O O . GLN A 1 778 ? -22.292 -15.134 38.691 1.00 96.81 778 GLN A O 1
ATOM 6198 N N . ILE A 1 779 ? -23.183 -16.979 37.784 1.00 95.62 779 ILE A N 1
ATOM 6199 C CA . ILE A 1 779 ? -21.937 -17.755 37.766 1.00 95.62 779 ILE A CA 1
ATOM 6200 C C . ILE A 1 779 ? -20.931 -17.175 36.783 1.00 95.62 779 ILE A C 1
ATOM 6202 O O . ILE A 1 779 ? -19.751 -17.082 37.114 1.00 95.62 779 ILE A O 1
ATOM 6206 N N . GLU A 1 780 ? -21.368 -16.774 35.587 1.00 93.31 780 GLU A N 1
ATOM 6207 C CA . GLU A 1 780 ? -20.498 -16.083 34.630 1.00 93.31 780 GLU A CA 1
ATOM 6208 C C . GLU A 1 780 ? -19.938 -14.786 35.231 1.00 93.31 780 GLU A C 1
ATOM 6210 O O . GLU A 1 780 ? -18.744 -14.512 35.100 1.00 93.31 780 GLU A O 1
ATOM 6215 N N . TYR A 1 781 ? -20.774 -14.015 35.932 1.00 95.88 781 TYR A N 1
ATOM 6216 C CA . TYR A 1 781 ? -20.348 -12.809 36.639 1.00 95.88 781 TYR A CA 1
ATOM 6217 C C . TYR A 1 781 ? -19.316 -13.116 37.726 1.00 95.88 781 TYR A C 1
ATOM 6219 O O . TYR A 1 781 ? -18.257 -12.495 37.744 1.00 95.88 781 TYR A O 1
ATOM 6227 N N . ASP A 1 782 ? -19.575 -14.099 38.590 1.00 95.25 782 ASP A N 1
ATOM 6228 C CA . ASP A 1 782 ? -18.656 -14.489 39.664 1.00 95.25 782 ASP A CA 1
ATOM 6229 C C . ASP A 1 782 ? -17.320 -15.018 39.120 1.00 95.25 782 ASP A C 1
ATOM 6231 O O . ASP A 1 782 ? -16.253 -14.698 39.652 1.00 95.25 782 ASP A O 1
ATOM 6235 N N . LEU A 1 783 ? -17.380 -15.803 38.039 1.00 92.81 783 LEU A N 1
ATOM 6236 C CA . LEU A 1 783 ? -16.227 -16.304 37.298 1.00 92.81 783 LEU A CA 1
ATOM 6237 C C . LEU A 1 783 ? -15.350 -15.156 36.800 1.00 92.81 783 LEU A C 1
ATOM 6239 O O . LEU A 1 783 ? -14.144 -15.137 37.055 1.00 92.81 783 LEU A O 1
ATOM 6243 N N . ILE A 1 784 ? -15.956 -14.211 36.082 1.00 90.88 784 ILE A N 1
ATOM 6244 C CA . ILE A 1 784 ? -15.241 -13.087 35.486 1.00 90.88 784 ILE A CA 1
ATOM 6245 C C . ILE A 1 784 ? -14.711 -12.169 36.586 1.00 90.88 784 ILE A C 1
ATOM 6247 O O . ILE A 1 784 ? -13.524 -11.865 36.575 1.00 90.88 784 ILE A O 1
ATOM 6251 N N . LEU A 1 785 ? -15.534 -11.805 37.574 1.00 94.75 785 LEU A N 1
ATOM 6252 C CA . LEU A 1 785 ? -15.143 -10.928 38.674 1.00 94.75 785 LEU A CA 1
ATOM 6253 C C . LEU A 1 785 ? -13.926 -11.473 39.432 1.00 94.75 785 LEU A C 1
ATOM 6255 O O . LEU A 1 785 ? -12.951 -10.745 39.633 1.00 94.75 785 LEU A O 1
ATOM 6259 N N . GLY A 1 786 ? -13.951 -12.747 39.835 1.00 94.06 786 GLY A N 1
ATOM 6260 C CA . GLY A 1 786 ? -12.856 -13.322 40.615 1.00 94.06 786 GLY A CA 1
ATOM 6261 C C . GLY A 1 786 ? -11.558 -13.459 39.823 1.00 94.06 786 GLY A C 1
ATOM 6262 O O . GLY A 1 786 ? -10.494 -13.128 40.350 1.00 94.06 786 GLY A O 1
ATOM 6263 N N . TYR A 1 787 ? -11.619 -13.868 38.551 1.00 90.94 787 TYR A N 1
ATOM 6264 C CA . TYR A 1 787 ? -10.421 -13.913 37.705 1.00 90.94 787 TYR A CA 1
ATOM 6265 C C . TYR A 1 787 ? -9.900 -12.527 37.335 1.00 90.94 787 TYR A C 1
ATOM 6267 O O . TYR A 1 787 ? -8.687 -12.336 37.272 1.00 90.94 787 TYR A O 1
ATOM 6275 N N . SER A 1 788 ? -10.788 -11.556 37.139 1.00 90.38 788 SER A N 1
ATOM 6276 C CA . SER A 1 788 ? -10.415 -10.167 36.915 1.00 90.38 788 SER A CA 1
ATOM 6277 C C . SER A 1 788 ? -9.661 -9.603 38.111 1.00 90.38 788 SER A C 1
ATOM 6279 O O . SER A 1 788 ? -8.528 -9.175 37.939 1.00 90.38 788 SER A O 1
ATOM 6281 N N . VAL A 1 789 ? -10.208 -9.690 39.329 1.00 93.06 789 VAL A N 1
ATOM 6282 C CA . VAL A 1 789 ? -9.523 -9.215 40.548 1.00 93.06 789 VAL A CA 1
ATOM 6283 C C . VAL A 1 789 ? -8.179 -9.921 40.743 1.00 93.06 789 VAL A C 1
ATOM 6285 O O . VAL A 1 789 ? -7.172 -9.273 41.029 1.00 93.06 789 VAL A O 1
ATOM 6288 N N . ALA A 1 790 ? -8.129 -11.238 40.538 1.00 90.12 790 ALA A N 1
ATOM 6289 C CA . ALA A 1 790 ? -6.900 -12.013 40.678 1.00 90.12 790 ALA A CA 1
ATOM 6290 C C . ALA A 1 790 ? -5.823 -11.656 39.635 1.00 90.12 790 ALA A C 1
ATOM 6292 O O . ALA A 1 790 ? -4.632 -11.730 39.946 1.00 90.12 790 ALA A O 1
ATOM 6293 N N . GLY A 1 791 ? -6.232 -11.256 38.426 1.00 85.75 791 GLY A N 1
ATOM 6294 C CA . GLY A 1 791 ? -5.346 -10.822 37.342 1.00 85.75 791 GLY A CA 1
ATOM 6295 C C . GLY A 1 791 ? -4.748 -9.424 37.533 1.00 85.75 791 GLY A C 1
ATOM 6296 O O . GLY A 1 791 ? -3.740 -9.103 36.901 1.00 85.75 791 GLY A O 1
ATOM 6297 N N . LEU A 1 792 ? -5.319 -8.607 38.424 1.00 87.38 792 LEU A N 1
ATOM 6298 C CA . LEU A 1 792 ? -4.819 -7.266 38.727 1.00 87.38 792 LEU A CA 1
ATOM 6299 C C . LEU A 1 792 ? -3.660 -7.274 39.726 1.00 87.38 792 LEU A C 1
ATOM 6301 O O . LEU A 1 792 ? -3.551 -8.148 40.601 1.00 87.38 792 LEU A O 1
ATOM 6305 N N . LYS A 1 793 ? -2.831 -6.225 39.642 1.00 88.69 793 LYS A N 1
ATOM 6306 C CA . LYS A 1 793 ? -1.840 -5.924 40.677 1.00 88.69 793 LYS A CA 1
ATOM 6307 C C . LYS A 1 793 ? -2.549 -5.633 42.003 1.00 88.69 793 LYS A C 1
ATOM 6309 O O . LYS A 1 793 ? -3.617 -5.021 41.969 1.00 88.69 793 LYS A O 1
ATOM 6314 N N . PRO A 1 794 ? -1.989 -6.041 43.156 1.00 91.12 794 PRO A N 1
ATOM 6315 C CA . PRO A 1 794 ? -2.621 -5.841 44.461 1.00 91.12 794 PRO A CA 1
ATOM 6316 C C . PRO A 1 794 ? -3.119 -4.409 44.704 1.00 91.12 794 PRO A C 1
ATOM 6318 O O . PRO A 1 794 ? -4.227 -4.225 45.198 1.00 91.12 794 PRO A O 1
ATOM 6321 N N . GLU A 1 795 ? -2.343 -3.406 44.296 1.00 91.69 795 GLU A N 1
ATOM 6322 C CA . GLU A 1 795 ? -2.666 -1.985 44.434 1.00 91.69 795 GLU A CA 1
ATOM 6323 C C . GLU A 1 795 ? -3.886 -1.519 43.612 1.00 91.69 795 GLU A C 1
ATOM 6325 O O . GLU A 1 795 ? -4.533 -0.543 43.989 1.00 91.69 795 GLU A O 1
ATOM 6330 N N . ASP A 1 796 ? -4.253 -2.230 42.540 1.00 90.88 796 ASP A N 1
ATOM 6331 C CA . ASP A 1 796 ? -5.359 -1.862 41.643 1.00 90.88 796 ASP A CA 1
ATOM 6332 C C . ASP A 1 796 ? -6.694 -2.543 42.017 1.00 90.88 796 ASP A C 1
ATOM 6334 O O . ASP A 1 796 ? -7.764 -2.133 41.553 1.00 90.88 796 ASP A O 1
ATOM 6338 N N . ARG A 1 797 ? -6.657 -3.587 42.859 1.00 94.19 797 ARG A N 1
ATOM 6339 C CA . ARG A 1 797 ? -7.809 -4.469 43.139 1.00 94.19 797 ARG A CA 1
ATOM 6340 C C . ARG A 1 797 ? -8.944 -3.782 43.879 1.00 94.19 797 ARG A C 1
ATOM 6342 O O . ARG A 1 797 ? -10.100 -3.951 43.503 1.00 94.19 797 ARG A O 1
ATOM 6349 N N . GLU A 1 798 ? -8.639 -3.002 44.911 1.00 95.50 798 GLU A N 1
ATOM 6350 C CA . GLU A 1 798 ? -9.669 -2.288 45.678 1.00 95.50 798 GLU A CA 1
ATOM 6351 C C . GLU A 1 798 ? -10.356 -1.218 44.831 1.00 95.50 798 GLU A C 1
ATOM 6353 O O . GLU A 1 798 ? -11.580 -1.094 44.839 1.00 95.50 798 GLU A O 1
ATOM 6358 N N . ALA A 1 799 ? -9.579 -0.486 44.028 1.00 94.25 799 ALA A N 1
ATOM 6359 C CA . ALA A 1 799 ? -10.121 0.514 43.119 1.00 94.25 799 ALA A CA 1
ATOM 6360 C C . ALA A 1 799 ? -11.037 -0.127 42.061 1.00 94.25 799 ALA A C 1
ATOM 6362 O O . ALA A 1 799 ? -12.103 0.411 41.769 1.00 94.25 799 ALA A O 1
ATOM 6363 N N . TYR A 1 800 ? -10.653 -1.292 41.531 1.00 94.06 800 TYR A N 1
ATOM 6364 C CA . TYR A 1 800 ? -11.484 -2.083 40.626 1.00 94.06 800 TYR A CA 1
ATOM 6365 C C . TYR A 1 800 ? -12.787 -2.551 41.288 1.00 94.06 800 TYR A C 1
ATOM 6367 O O . TYR A 1 800 ? -13.870 -2.285 40.767 1.00 94.06 800 TYR A O 1
ATOM 6375 N N . LYS A 1 801 ? -12.705 -3.194 42.464 1.00 96.31 801 LYS A N 1
ATOM 6376 C CA . LYS A 1 801 ? -13.881 -3.676 43.212 1.00 96.31 801 LYS A CA 1
ATOM 6377 C C . LYS A 1 801 ? -14.846 -2.537 43.523 1.00 96.31 801 LYS A C 1
ATOM 6379 O O . LYS A 1 801 ? -16.052 -2.695 43.343 1.00 96.31 801 LYS A O 1
ATOM 6384 N N . LYS A 1 802 ? -14.323 -1.373 43.916 1.00 96.00 802 LYS A N 1
ATOM 6385 C CA . LYS A 1 802 ? -15.119 -0.168 44.153 1.00 96.00 802 LYS A CA 1
ATOM 6386 C C . LYS A 1 802 ? -15.864 0.286 42.895 1.00 96.00 802 LYS A C 1
ATOM 6388 O O . LYS A 1 802 ? -17.074 0.463 42.962 1.00 96.00 802 LYS A O 1
ATOM 6393 N N . ARG A 1 803 ? -15.182 0.409 41.748 1.00 93.00 803 ARG A N 1
ATOM 6394 C CA . ARG A 1 803 ? -15.822 0.818 40.481 1.00 93.00 803 ARG A CA 1
ATOM 6395 C C . ARG A 1 803 ? -16.907 -0.162 40.034 1.00 93.00 803 ARG A C 1
ATOM 6397 O O . ARG A 1 803 ? -18.007 0.268 39.701 1.00 93.00 803 ARG A O 1
ATOM 6404 N N . VAL A 1 804 ? -16.634 -1.469 40.094 1.00 93.88 804 VAL A N 1
ATOM 6405 C CA . VAL A 1 804 ? -17.644 -2.495 39.784 1.00 93.88 804 VAL A CA 1
ATOM 6406 C C . VAL A 1 804 ? -18.822 -2.403 40.758 1.00 93.88 804 VAL A C 1
ATOM 6408 O O . VAL A 1 804 ? -19.970 -2.477 40.326 1.00 93.88 804 VAL A O 1
ATOM 6411 N N . SER A 1 805 ? -18.572 -2.181 42.051 1.00 95.50 805 SER A N 1
ATOM 6412 C CA . SER A 1 805 ? -19.639 -2.023 43.050 1.00 95.50 805 SER A CA 1
ATOM 6413 C C . SER A 1 805 ? -20.521 -0.805 42.761 1.00 95.50 805 SER A C 1
ATOM 6415 O O . SER A 1 805 ? -21.743 -0.908 42.797 1.00 95.50 805 SER A O 1
ATOM 6417 N N . GLU A 1 806 ? -19.916 0.336 42.418 1.00 93.06 806 GLU A N 1
ATOM 6418 C CA . GLU A 1 806 ? -20.623 1.571 42.054 1.00 93.06 806 GLU A CA 1
ATOM 6419 C C . GLU A 1 806 ? -21.487 1.392 40.797 1.00 93.06 806 GLU A C 1
ATOM 6421 O O . GLU A 1 806 ? -22.623 1.858 40.754 1.00 93.06 806 GLU A O 1
ATOM 6426 N N . GLN A 1 807 ? -20.974 0.689 39.783 1.00 89.50 807 GLN A N 1
ATOM 6427 C CA . GLN A 1 807 ? -21.674 0.480 38.512 1.00 89.50 807 GLN A CA 1
ATOM 6428 C C . GLN A 1 807 ? -22.780 -0.579 38.590 1.00 89.50 807 GLN A C 1
ATOM 6430 O O . GLN A 1 807 ? -23.794 -0.462 37.905 1.00 89.50 807 GLN A O 1
ATOM 6435 N N . THR A 1 808 ? -22.595 -1.615 39.408 1.00 93.31 808 THR A N 1
ATOM 6436 C CA . THR A 1 808 ? -23.570 -2.709 39.571 1.00 93.31 808 THR A CA 1
ATOM 6437 C C . THR A 1 808 ? -24.566 -2.459 40.704 1.00 93.31 808 THR A C 1
ATOM 6439 O O . THR A 1 808 ? -25.576 -3.155 40.801 1.00 93.31 808 THR A O 1
ATOM 6442 N N . GLY A 1 809 ? -24.285 -1.501 41.594 1.00 95.12 809 GLY A N 1
ATOM 6443 C CA . GLY A 1 809 ? -25.032 -1.294 42.836 1.00 95.12 809 GLY A CA 1
ATOM 6444 C C . GLY A 1 809 ? -24.859 -2.427 43.857 1.00 95.12 809 GLY A C 1
ATOM 6445 O O . GLY A 1 809 ? -25.622 -2.495 44.817 1.00 95.12 809 GLY A O 1
ATOM 6446 N N . THR A 1 810 ? -23.892 -3.328 43.650 1.00 93.56 810 THR A N 1
ATOM 6447 C CA . THR A 1 810 ? -23.638 -4.491 44.511 1.00 93.56 810 THR A CA 1
ATOM 6448 C C . THR A 1 810 ? -22.291 -4.336 45.200 1.00 93.56 810 THR A C 1
ATOM 6450 O O . THR A 1 810 ? -21.252 -4.398 44.551 1.00 93.56 810 THR A O 1
ATOM 6453 N N . GLU A 1 811 ? -22.291 -4.151 46.518 1.00 96.25 811 GLU A N 1
ATOM 6454 C CA . GLU A 1 811 ? -21.053 -4.014 47.287 1.00 96.25 811 GLU A CA 1
ATOM 6455 C C . GLU A 1 811 ? -20.236 -5.318 47.274 1.00 96.25 811 GLU A C 1
ATOM 6457 O O . GLU A 1 811 ? -20.717 -6.382 47.673 1.00 96.25 811 GLU A O 1
ATOM 6462 N N . ILE A 1 812 ? -18.979 -5.239 46.832 1.00 96.94 812 ILE A N 1
ATOM 6463 C CA . ILE A 1 812 ? -18.054 -6.378 46.807 1.00 96.94 812 ILE A CA 1
ATOM 6464 C C . ILE A 1 812 ? -17.204 -6.367 48.082 1.00 96.94 812 ILE A C 1
ATOM 6466 O O . ILE A 1 812 ? -16.145 -5.746 48.133 1.00 96.94 812 ILE A O 1
ATOM 6470 N N . THR A 1 813 ? -17.659 -7.088 49.109 1.00 96.00 813 THR A N 1
ATOM 6471 C CA . THR A 1 813 ? -16.976 -7.191 50.417 1.00 96.00 813 THR A CA 1
ATOM 6472 C C . THR A 1 813 ? -16.081 -8.425 50.561 1.00 96.00 813 THR A C 1
ATOM 6474 O O . THR A 1 813 ? -15.290 -8.511 51.499 1.00 96.00 813 THR A O 1
ATOM 6477 N N . ALA A 1 814 ? -16.198 -9.388 49.643 1.00 96.19 814 ALA A N 1
ATOM 6478 C CA . ALA A 1 814 ? -15.412 -10.616 49.668 1.00 96.19 814 ALA A CA 1
ATOM 6479 C C . ALA A 1 814 ? -13.915 -10.336 49.455 1.00 96.19 814 ALA A C 1
ATOM 6481 O O . ALA A 1 814 ? -13.526 -9.481 48.651 1.00 96.19 814 ALA A O 1
ATOM 6482 N N . SER A 1 815 ? -13.069 -11.098 50.148 1.00 96.81 815 SER A N 1
ATOM 6483 C CA . SER A 1 815 ? -11.618 -11.038 49.950 1.00 96.81 815 SER A CA 1
ATOM 6484 C C . SER A 1 815 ? -11.216 -11.527 48.552 1.00 96.81 815 SER A C 1
ATOM 6486 O O . SER A 1 815 ? -11.927 -12.315 47.927 1.00 96.81 815 SER A O 1
ATOM 6488 N N . ASP A 1 816 ? -10.041 -11.113 48.066 1.00 95.62 816 ASP A N 1
ATOM 6489 C CA . ASP A 1 816 ? -9.516 -11.554 46.762 1.00 95.62 816 ASP A CA 1
ATOM 6490 C C . ASP A 1 816 ? -9.456 -13.088 46.650 1.00 95.62 816 ASP A C 1
ATOM 6492 O O . ASP A 1 816 ? -9.775 -13.664 45.609 1.00 95.62 816 ASP A O 1
ATOM 6496 N N . ASP A 1 817 ? -9.089 -13.759 47.746 1.00 95.06 817 ASP A N 1
ATOM 6497 C CA . ASP A 1 817 ? -9.023 -15.218 47.832 1.00 95.06 817 ASP A CA 1
ATOM 6498 C C . ASP A 1 817 ? -10.403 -15.864 47.743 1.00 95.06 817 ASP A C 1
ATOM 6500 O O . ASP A 1 817 ? -10.560 -16.887 47.074 1.00 95.06 817 ASP A O 1
ATOM 6504 N N . GLU A 1 818 ? -11.408 -15.282 48.396 1.00 96.56 818 GLU A N 1
ATOM 6505 C CA . GLU A 1 818 ? -12.787 -15.761 48.317 1.00 96.56 818 GLU A CA 1
ATOM 6506 C C . GLU A 1 818 ? -13.373 -15.555 46.924 1.00 96.56 818 GLU A C 1
ATOM 6508 O O . GLU A 1 818 ? -14.013 -16.472 46.409 1.00 96.56 818 GLU A O 1
ATOM 6513 N N . LEU A 1 819 ? -13.113 -14.406 46.294 1.00 96.25 819 LEU A N 1
ATOM 6514 C CA . LEU A 1 819 ? -13.531 -14.117 44.923 1.00 96.25 819 LEU A CA 1
ATOM 6515 C C . LEU A 1 819 ? -12.897 -15.098 43.933 1.00 96.25 819 LEU A C 1
ATOM 6517 O O . LEU A 1 819 ? -13.610 -15.708 43.139 1.00 96.25 819 LEU A O 1
ATOM 6521 N N . LEU A 1 820 ? -11.582 -15.323 44.013 1.00 94.62 820 LEU A N 1
ATOM 6522 C CA . LEU A 1 820 ? -10.894 -16.280 43.143 1.00 94.62 820 LEU A CA 1
ATOM 6523 C C . LEU A 1 820 ? -11.377 -17.718 43.383 1.00 94.62 820 LEU A C 1
ATOM 6525 O O . LEU A 1 820 ? -11.588 -18.477 42.436 1.00 94.62 820 LEU A O 1
ATOM 6529 N N . LYS A 1 821 ? -11.602 -18.100 44.645 1.00 95.69 821 LYS A N 1
ATOM 6530 C CA . LYS A 1 821 ? -12.157 -19.412 44.992 1.00 95.69 821 LYS A CA 1
ATOM 6531 C C . LYS A 1 821 ? -13.577 -19.584 44.439 1.00 95.69 821 LYS A C 1
ATOM 6533 O O . LYS A 1 821 ? -13.891 -20.655 43.912 1.00 95.69 821 LYS A O 1
ATOM 6538 N N . LYS A 1 822 ? -14.412 -18.540 44.514 1.00 96.50 822 LYS A N 1
ATOM 6539 C CA . LYS A 1 822 ? -15.770 -18.516 43.949 1.00 96.50 822 LYS A CA 1
ATOM 6540 C C . LYS A 1 822 ? -15.739 -18.590 42.426 1.00 96.50 822 LYS A C 1
ATOM 6542 O O . LYS A 1 822 ? -16.505 -19.366 41.858 1.00 96.50 822 LYS A O 1
ATOM 6547 N N . ALA A 1 823 ? -14.821 -17.881 41.771 1.00 93.88 823 ALA A N 1
ATOM 6548 C CA . ALA A 1 823 ? -14.621 -17.967 40.328 1.00 93.88 823 ALA A CA 1
ATOM 6549 C C . ALA A 1 823 ? -14.217 -19.378 39.891 1.00 93.88 823 ALA A C 1
ATOM 6551 O O . ALA A 1 823 ? -14.787 -19.920 38.949 1.00 93.88 823 ALA A O 1
ATOM 6552 N N . PHE A 1 824 ? -13.306 -20.025 40.620 1.00 93.12 824 PHE A N 1
ATOM 6553 C CA . PHE A 1 824 ? -12.914 -21.397 40.309 1.00 93.12 824 PHE A CA 1
ATOM 6554 C C . PHE A 1 824 ? -14.071 -22.394 40.492 1.00 93.12 824 PHE A C 1
ATOM 6556 O O . PHE A 1 824 ? -14.280 -23.264 39.649 1.00 93.12 824 PHE A O 1
ATOM 6563 N N . ALA A 1 825 ? -14.875 -22.248 41.551 1.00 94.44 825 ALA A N 1
ATOM 6564 C CA . ALA A 1 825 ? -16.090 -23.047 41.725 1.00 94.44 825 ALA A CA 1
ATOM 6565 C C . ALA A 1 825 ? -17.094 -22.808 40.582 1.00 94.44 825 ALA A C 1
ATOM 6567 O O . ALA A 1 825 ? -17.647 -23.761 40.034 1.00 94.44 825 ALA A O 1
ATOM 6568 N N . SER A 1 826 ? -17.267 -21.544 40.189 1.00 94.50 826 SER A N 1
ATOM 6569 C CA . SER A 1 826 ? -18.124 -21.114 39.081 1.00 94.50 826 SER A CA 1
ATOM 6570 C C . SER A 1 826 ? -17.683 -21.730 37.754 1.00 94.50 826 SER A C 1
ATOM 6572 O O . SER A 1 826 ? -18.512 -22.255 37.016 1.00 94.50 826 SER A O 1
ATOM 6574 N N . GLN A 1 827 ? -16.373 -21.781 37.493 1.00 92.19 827 GLN A N 1
ATOM 6575 C CA . GLN A 1 827 ? -15.817 -22.415 36.300 1.00 92.19 827 GLN A CA 1
ATOM 6576 C C . GLN A 1 827 ? -16.185 -23.898 36.216 1.00 92.19 827 GLN A C 1
ATOM 6578 O O . GLN A 1 827 ? -16.564 -24.378 35.150 1.00 92.19 827 GLN A O 1
ATOM 6583 N N . LEU A 1 828 ? -16.086 -24.634 37.327 1.00 90.06 828 LEU A N 1
ATOM 6584 C CA . LEU A 1 828 ? -16.416 -26.061 37.363 1.00 90.06 828 LEU A CA 1
ATOM 6585 C C . LEU A 1 828 ? -17.900 -26.307 37.073 1.00 90.06 828 LEU A C 1
ATOM 6587 O O . LEU A 1 828 ? -18.231 -27.212 36.308 1.00 90.06 828 LEU A O 1
ATOM 6591 N N . VAL A 1 829 ? -18.781 -25.491 37.658 1.00 93.75 829 VAL A N 1
ATOM 6592 C CA . VAL A 1 829 ? -20.229 -25.572 37.421 1.00 93.75 829 VAL A CA 1
ATOM 6593 C C . VAL A 1 829 ? -20.558 -25.241 35.965 1.00 93.75 829 VAL A C 1
ATOM 6595 O O . VAL A 1 829 ? -21.246 -26.027 35.314 1.00 93.75 829 VAL A O 1
ATOM 6598 N N . LEU A 1 830 ? -20.013 -24.143 35.430 1.00 91.25 830 LEU A N 1
ATOM 6599 C CA . LEU A 1 830 ? -20.257 -23.712 34.051 1.00 91.25 830 LEU A CA 1
ATOM 6600 C C . LEU A 1 830 ? -19.736 -24.737 33.034 1.00 91.25 830 LEU A C 1
ATOM 6602 O O . LEU A 1 830 ? -20.457 -25.104 32.114 1.00 91.25 830 LEU A O 1
ATOM 6606 N N . THR A 1 831 ? -18.541 -25.293 33.259 1.00 88.69 831 THR A N 1
ATOM 6607 C CA . THR A 1 831 ? -17.977 -26.340 32.387 1.00 88.69 831 THR A CA 1
ATOM 6608 C C . THR A 1 83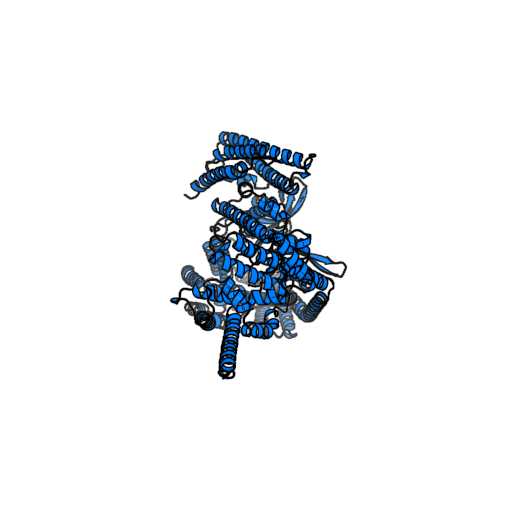1 ? -18.869 -27.586 32.377 1.00 88.69 831 THR A C 1
ATOM 6610 O O . THR A 1 831 ? -19.103 -28.173 31.320 1.00 88.69 831 THR A O 1
ATOM 6613 N N . LYS A 1 832 ? -19.402 -28.004 33.540 1.00 93.12 832 LYS A N 1
ATOM 6614 C CA . LYS A 1 832 ? -20.350 -29.129 33.600 1.00 93.12 832 LYS A CA 1
ATOM 6615 C C . LYS A 1 832 ? -21.616 -28.814 32.806 1.00 93.12 832 LYS A C 1
ATOM 6617 O O . LYS A 1 832 ? -22.056 -29.662 32.033 1.00 93.12 832 LYS A O 1
ATOM 6622 N N . TYR A 1 833 ? -22.175 -27.621 33.002 1.00 93.31 833 TYR A N 1
ATOM 6623 C CA . TYR A 1 833 ? -23.376 -27.168 32.309 1.00 93.31 833 TYR A CA 1
ATOM 6624 C C . TYR A 1 833 ? -23.179 -27.196 30.788 1.00 93.31 833 TYR A C 1
ATOM 6626 O O . TYR A 1 833 ? -23.937 -27.866 30.094 1.00 93.31 833 TYR A O 1
ATOM 6634 N N . GLU A 1 834 ? -22.107 -26.591 30.270 1.00 90.75 834 GLU A N 1
ATOM 6635 C CA . GLU A 1 834 ? -21.777 -26.603 28.838 1.00 90.75 834 GLU A CA 1
ATOM 6636 C C . GLU A 1 834 ? -21.640 -28.029 28.285 1.00 90.75 834 GLU A C 1
ATOM 6638 O O . GLU A 1 834 ? -22.215 -28.346 27.244 1.00 90.75 834 GLU A O 1
ATOM 6643 N N . CYS A 1 835 ? -20.966 -28.931 29.009 1.00 88.69 835 CYS A N 1
ATOM 6644 C CA . CYS A 1 835 ? -20.844 -30.333 28.599 1.00 88.69 835 CYS A CA 1
ATOM 6645 C C . CYS A 1 835 ? -22.197 -31.060 28.539 1.00 88.69 835 CYS A C 1
ATOM 6647 O O . CYS A 1 835 ? -22.377 -31.945 27.700 1.00 88.69 835 CYS A O 1
ATOM 6649 N N . GLN A 1 836 ? -23.148 -30.715 29.415 1.00 92.38 836 GLN A N 1
ATOM 6650 C CA . GLN A 1 836 ? -24.500 -31.279 29.379 1.00 92.38 836 GLN A CA 1
ATOM 6651 C C . GLN A 1 836 ? -25.300 -30.784 28.167 1.00 92.38 836 GLN A C 1
ATOM 6653 O O . GLN A 1 836 ? -26.095 -31.560 27.636 1.00 92.38 836 GLN A O 1
ATOM 6658 N N . GLN A 1 837 ? -25.048 -29.556 27.697 1.00 92.38 837 GLN A N 1
ATOM 6659 C CA . GLN A 1 837 ? -25.707 -28.971 26.521 1.00 92.38 837 GLN A CA 1
ATOM 6660 C C . GLN A 1 837 ? -25.196 -29.538 25.185 1.00 92.38 837 GLN A C 1
ATOM 6662 O O . GLN A 1 837 ? -25.902 -29.479 24.177 1.00 92.38 837 GLN A O 1
ATOM 6667 N N . VAL A 1 838 ? -23.985 -30.106 25.144 1.00 88.19 838 VAL A N 1
ATOM 6668 C CA . VAL A 1 838 ? -23.484 -30.796 23.946 1.00 88.19 838 VAL A CA 1
ATOM 6669 C C . VAL A 1 838 ? -24.285 -32.081 23.729 1.00 88.19 838 VAL A C 1
ATOM 6671 O O . VAL A 1 838 ? -24.383 -32.913 24.638 1.00 88.19 838 VAL A O 1
ATOM 6674 N N . ASP A 1 839 ? -24.816 -32.249 22.510 1.00 88.00 839 ASP A N 1
ATOM 6675 C CA . ASP A 1 839 ? -25.465 -33.485 22.051 1.00 88.00 839 ASP A CA 1
ATOM 6676 C C . ASP A 1 839 ? -24.590 -34.686 22.425 1.00 88.00 839 ASP A C 1
ATOM 6678 O O . ASP A 1 839 ? -23.401 -34.716 22.106 1.00 88.00 839 ASP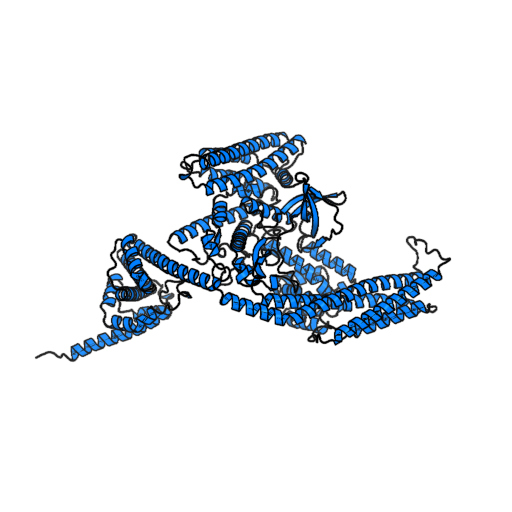 A O 1
ATOM 6682 N N . GLU A 1 840 ? -25.177 -35.674 23.098 1.00 89.25 840 GLU A N 1
ATOM 6683 C CA . GLU A 1 840 ? -24.484 -36.864 23.588 1.00 89.25 840 GLU A CA 1
ATOM 6684 C C . GLU A 1 840 ? -23.646 -37.551 22.496 1.00 89.25 840 GLU A C 1
ATOM 6686 O O . GLU A 1 840 ? -22.549 -38.028 22.776 1.00 89.25 840 GLU A O 1
ATOM 6691 N N . LYS A 1 841 ? -24.090 -37.509 21.230 1.00 84.50 841 LYS A N 1
ATOM 6692 C CA . LYS A 1 841 ? -23.366 -38.082 20.078 1.00 84.50 841 LYS A CA 1
ATOM 6693 C C . LYS A 1 841 ? -22.158 -37.265 19.619 1.00 84.50 841 LYS A C 1
ATOM 6695 O O . LYS A 1 841 ? -21.333 -37.772 18.863 1.00 84.50 841 LYS A O 1
ATOM 6700 N N . ARG A 1 842 ? -22.080 -35.994 20.012 1.00 85.94 842 ARG A N 1
ATOM 6701 C CA . ARG A 1 842 ? -20.996 -35.060 19.670 1.00 85.94 842 ARG A CA 1
ATOM 6702 C C . ARG A 1 842 ? -20.007 -34.853 20.817 1.00 85.94 842 ARG A C 1
ATOM 6704 O O . ARG A 1 842 ? -19.007 -34.171 20.612 1.00 85.94 842 ARG A O 1
ATOM 6711 N N . ARG A 1 843 ? -20.262 -35.426 22.000 1.00 88.12 843 ARG A N 1
ATOM 6712 C CA . ARG A 1 843 ? -19.340 -35.368 23.142 1.00 88.12 843 ARG A CA 1
ATOM 6713 C C . ARG A 1 843 ? -18.092 -36.191 22.845 1.00 88.12 843 ARG A C 1
ATOM 6715 O O . ARG A 1 843 ? -18.174 -37.399 22.627 1.00 88.12 843 ARG A O 1
ATOM 6722 N N . ASP A 1 844 ? -16.934 -35.547 22.874 1.00 86.94 844 ASP A N 1
ATOM 6723 C CA . ASP A 1 844 ? -15.651 -36.246 22.815 1.00 86.94 844 ASP A CA 1
ATOM 6724 C C . ASP A 1 844 ? -15.279 -36.884 24.175 1.00 86.94 844 ASP A C 1
ATOM 6726 O O . ASP A 1 844 ? -16.050 -36.893 25.144 1.00 86.94 844 ASP A O 1
ATOM 6730 N N . PHE A 1 845 ? -14.086 -37.477 24.240 1.00 85.31 845 PHE A N 1
ATOM 6731 C CA . PHE A 1 845 ? -13.555 -38.105 25.450 1.00 85.31 845 PHE A CA 1
ATOM 6732 C C . PHE A 1 845 ? -13.433 -37.126 26.627 1.00 85.31 845 PHE A C 1
ATOM 6734 O O . PHE A 1 845 ? -13.705 -37.503 27.770 1.00 85.31 845 PHE A O 1
ATOM 6741 N N . ASP A 1 846 ? -13.075 -35.870 26.366 1.00 78.81 846 ASP A N 1
ATOM 6742 C CA . ASP A 1 846 ? -12.833 -34.887 27.414 1.00 78.81 846 ASP A CA 1
ATOM 6743 C C . ASP A 1 846 ? -14.154 -34.391 28.019 1.00 78.81 846 ASP A C 1
ATOM 6745 O O . ASP A 1 846 ? -14.262 -34.302 29.244 1.00 78.81 846 ASP A O 1
ATOM 6749 N N . HIS A 1 847 ? -15.198 -34.190 27.203 1.00 86.06 847 HIS A N 1
ATOM 6750 C CA . HIS A 1 847 ? -16.549 -33.881 27.697 1.00 86.06 847 HIS A CA 1
ATOM 6751 C C . HIS A 1 847 ? -17.065 -34.976 28.639 1.00 86.06 847 HIS A C 1
ATOM 6753 O O . HIS A 1 847 ? -17.535 -34.697 29.746 1.00 86.06 847 HIS A O 1
ATOM 6759 N N . ASN A 1 848 ? -16.941 -36.241 28.229 1.00 86.62 848 ASN A N 1
ATOM 6760 C CA . ASN A 1 848 ? -17.398 -37.375 29.031 1.00 86.62 848 ASN A CA 1
ATOM 6761 C C . ASN A 1 848 ? -16.605 -37.520 30.339 1.00 86.62 848 ASN A C 1
ATOM 6763 O O . ASN A 1 848 ? -17.190 -37.815 31.384 1.00 86.62 848 ASN A O 1
ATOM 6767 N N . ASN A 1 849 ? -15.295 -37.261 30.318 1.00 81.50 849 ASN A N 1
ATOM 6768 C CA . ASN A 1 849 ? -14.478 -37.264 31.531 1.00 81.50 849 ASN A CA 1
ATOM 6769 C C . ASN A 1 849 ? -14.876 -36.159 32.508 1.00 81.50 849 ASN A C 1
ATOM 6771 O O . ASN A 1 849 ? -14.985 -36.429 33.705 1.00 81.50 849 ASN A O 1
ATOM 6775 N N . VAL A 1 850 ? -15.129 -34.938 32.026 1.00 79.88 850 VAL A N 1
ATOM 6776 C CA . VAL A 1 850 ? -15.600 -33.837 32.880 1.00 79.88 850 VAL A CA 1
ATOM 6777 C C . VAL A 1 850 ? -16.946 -34.188 33.517 1.00 79.88 850 VAL A C 1
ATOM 6779 O O . VAL A 1 850 ? -17.091 -34.051 34.732 1.00 79.88 850 VAL A O 1
ATOM 6782 N N . LEU A 1 851 ? -17.904 -34.703 32.736 1.00 87.38 851 LEU A N 1
ATOM 6783 C CA . LEU A 1 851 ? -19.221 -35.105 33.246 1.00 87.38 851 LEU A CA 1
ATOM 6784 C C . LEU A 1 851 ? -19.125 -36.216 34.293 1.00 87.38 851 LEU A C 1
ATOM 6786 O O . LEU A 1 851 ? -19.760 -36.112 35.339 1.00 87.38 851 LEU A O 1
ATOM 6790 N N . LYS A 1 852 ? -18.299 -37.237 34.045 1.00 87.62 852 LYS A N 1
ATOM 6791 C CA . LYS A 1 852 ? -18.037 -38.323 34.998 1.00 87.62 852 LYS A CA 1
ATOM 6792 C C . LYS A 1 852 ? -17.385 -37.803 36.277 1.00 87.62 852 LYS A C 1
ATOM 6794 O O . LYS A 1 852 ? -17.772 -38.182 37.377 1.00 87.62 852 LYS A O 1
ATOM 6799 N N . ASN A 1 853 ? -16.408 -36.909 36.150 1.00 81.62 853 ASN A N 1
ATOM 6800 C CA . ASN A 1 853 ? -15.734 -36.334 37.306 1.00 81.62 853 ASN A CA 1
ATOM 6801 C C . ASN A 1 853 ? -16.682 -35.446 38.129 1.00 81.62 853 ASN A C 1
ATOM 6803 O O . ASN A 1 853 ? -16.633 -35.437 39.355 1.00 81.62 853 ASN A O 1
ATOM 6807 N N . LEU A 1 854 ? -17.587 -34.722 37.482 1.00 86.69 854 LEU A N 1
ATOM 6808 C CA . LEU A 1 854 ? -18.527 -33.835 38.160 1.00 86.69 854 LEU A CA 1
ATOM 6809 C C . LEU A 1 854 ? -19.905 -34.472 38.370 1.00 86.69 854 LEU A C 1
ATOM 6811 O O . LEU A 1 854 ? -20.848 -33.755 38.694 1.00 86.69 854 LEU A O 1
ATOM 6815 N N . GLU A 1 855 ? -20.050 -35.794 38.228 1.00 91.50 855 GLU A N 1
ATOM 6816 C CA . GLU A 1 855 ? -21.349 -36.490 38.230 1.00 91.50 855 GLU A CA 1
ATOM 6817 C C . GLU A 1 855 ? -22.180 -36.175 39.485 1.00 91.50 855 GLU A C 1
ATOM 6819 O O . GLU A 1 855 ? -23.366 -35.874 39.382 1.00 91.50 855 GLU A O 1
ATOM 6824 N N . ASN A 1 856 ? -21.519 -36.096 40.645 1.00 87.94 856 ASN A N 1
ATOM 6825 C CA . ASN A 1 856 ? -22.141 -35.872 41.955 1.00 87.94 856 ASN A CA 1
ATOM 6826 C C . ASN A 1 856 ? -22.452 -34.397 42.267 1.00 87.94 856 ASN A C 1
ATOM 6828 O O . ASN A 1 856 ? -23.000 -34.095 43.325 1.00 87.94 856 ASN A O 1
ATOM 6832 N N . LEU A 1 857 ? -22.063 -33.466 41.393 1.00 89.69 857 LEU A N 1
ATOM 6833 C CA . LEU A 1 857 ? -22.362 -32.047 41.557 1.00 89.69 857 LEU A CA 1
ATOM 6834 C C . LEU A 1 857 ? -23.717 -31.742 40.916 1.00 89.69 857 LEU A C 1
ATOM 6836 O O . LEU A 1 857 ? -23.795 -31.592 39.700 1.00 89.69 857 LEU A O 1
ATOM 6840 N N . ASP A 1 858 ? -24.786 -31.675 41.698 1.00 91.62 858 ASP A N 1
ATOM 6841 C CA . ASP A 1 858 ? -26.091 -31.254 41.182 1.00 91.62 858 ASP A CA 1
ATOM 6842 C C . ASP A 1 858 ? -26.034 -29.787 40.732 1.00 91.62 858 ASP A C 1
ATOM 6844 O O . ASP A 1 858 ? -25.694 -28.915 41.529 1.00 91.62 858 ASP A O 1
ATOM 6848 N N . ILE A 1 859 ? -26.333 -29.545 39.453 1.00 93.00 859 ILE A N 1
ATOM 6849 C CA . ILE A 1 859 ? -26.322 -28.214 38.827 1.00 93.00 859 ILE A CA 1
ATOM 6850 C C . ILE A 1 859 ? -27.709 -27.770 38.350 1.00 93.00 859 ILE A C 1
ATOM 6852 O O . ILE A 1 859 ? -27.805 -26.839 37.560 1.00 93.00 859 ILE A O 1
ATOM 6856 N N . THR A 1 860 ? -28.781 -28.415 38.830 1.00 91.00 860 THR A N 1
ATOM 6857 C CA . THR A 1 860 ? -30.163 -27.949 38.586 1.00 91.00 860 THR A CA 1
ATOM 6858 C C . THR A 1 860 ? -30.412 -26.540 39.120 1.00 91.00 860 THR A C 1
ATOM 6860 O O . THR A 1 860 ? -31.165 -25.774 38.528 1.00 91.00 860 THR A O 1
ATOM 6863 N N . ASP A 1 861 ? -29.738 -26.191 40.213 1.00 93.19 861 ASP A N 1
ATOM 6864 C CA . ASP A 1 861 ? -29.563 -24.821 40.683 1.00 93.19 861 ASP A CA 1
ATOM 6865 C C . ASP A 1 861 ? -28.058 -24.501 40.656 1.00 93.19 861 ASP A C 1
ATOM 6867 O O . ASP A 1 861 ? -27.320 -24.889 41.576 1.00 93.19 861 ASP A O 1
ATOM 6871 N N . PRO A 1 862 ? -27.571 -23.848 39.586 1.00 92.88 862 PRO A N 1
ATOM 6872 C CA . PRO A 1 862 ? -26.149 -23.595 39.419 1.00 92.88 862 PRO A CA 1
ATOM 6873 C C . PRO A 1 862 ? -25.548 -22.795 40.589 1.00 92.88 862 PRO A C 1
ATOM 6875 O O . PRO A 1 862 ? -24.443 -23.095 41.053 1.00 92.88 862 PRO A O 1
ATOM 6878 N N . GLU A 1 863 ? -26.263 -21.795 41.108 1.00 93.06 863 GLU A N 1
ATOM 6879 C CA . GLU A 1 863 ? -25.771 -20.935 42.190 1.00 93.06 863 GLU A CA 1
ATOM 6880 C C . GLU A 1 863 ? -25.617 -21.733 43.493 1.00 93.06 863 GLU A C 1
ATOM 6882 O O . GLU A 1 863 ? -24.601 -21.652 44.199 1.00 93.06 863 GLU A O 1
ATOM 6887 N N . LYS A 1 864 ? -26.593 -22.596 43.789 1.00 94.44 864 LYS A N 1
ATOM 6888 C CA . LYS A 1 864 ? -26.502 -23.545 44.901 1.00 94.44 864 LYS A CA 1
ATOM 6889 C C . LYS A 1 864 ? -25.327 -24.508 44.729 1.00 94.44 864 LYS A C 1
ATOM 6891 O O . LYS A 1 864 ? -24.647 -24.796 45.718 1.00 94.44 864 LYS A O 1
ATOM 6896 N N . ALA A 1 865 ? -25.044 -24.963 43.508 1.00 94.06 865 ALA A N 1
ATOM 6897 C CA . ALA A 1 865 ? -23.900 -25.826 43.217 1.00 94.06 865 ALA A CA 1
ATOM 6898 C C . ALA A 1 865 ? -22.562 -25.145 43.562 1.00 94.06 865 ALA A C 1
ATOM 6900 O O . ALA A 1 865 ? -21.716 -25.741 44.238 1.00 94.06 865 ALA A O 1
ATOM 6901 N N . VAL A 1 866 ? -22.394 -23.869 43.188 1.00 95.31 866 VAL A N 1
ATOM 6902 C CA . VAL A 1 866 ? -21.220 -23.060 43.566 1.00 95.31 866 VAL A CA 1
ATOM 6903 C C . VAL A 1 866 ? -21.105 -22.948 45.088 1.00 95.31 866 VAL A C 1
ATOM 6905 O O . VAL A 1 866 ? -20.037 -23.196 45.652 1.00 95.31 866 VAL A O 1
ATOM 6908 N N . ASN A 1 867 ? -22.204 -22.656 45.785 1.00 94.81 867 ASN A N 1
ATOM 6909 C CA . ASN A 1 867 ? -22.216 -22.546 47.246 1.00 94.81 867 ASN A CA 1
ATOM 6910 C C . ASN A 1 867 ? -21.863 -23.869 47.956 1.00 94.81 867 ASN A C 1
ATOM 6912 O O . ASN A 1 867 ? -21.159 -23.859 48.974 1.00 94.81 867 ASN A O 1
ATOM 6916 N N . ILE A 1 868 ? -22.302 -25.012 47.415 1.00 93.69 868 ILE A N 1
ATOM 6917 C CA . ILE A 1 868 ? -21.924 -26.348 47.904 1.00 93.69 868 ILE A CA 1
ATOM 6918 C C . ILE A 1 868 ? -20.411 -26.555 47.768 1.00 93.69 868 ILE A C 1
ATOM 6920 O O . ILE A 1 868 ? -19.764 -26.972 48.734 1.00 93.69 868 ILE A O 1
ATOM 6924 N N . LEU A 1 869 ? -19.829 -26.221 46.610 1.00 92.94 869 LEU A N 1
ATOM 6925 C CA . LEU A 1 869 ? -18.380 -26.305 46.400 1.00 92.94 869 LEU A CA 1
ATOM 6926 C C . LEU A 1 869 ? -17.620 -25.397 47.372 1.00 92.94 869 LEU A C 1
ATOM 6928 O O . LEU A 1 869 ? -16.674 -25.847 48.017 1.00 92.94 869 LEU A O 1
ATOM 6932 N N . MET A 1 870 ? -18.067 -24.153 47.557 1.00 96.00 870 MET A N 1
ATOM 6933 C CA . MET A 1 870 ? -17.410 -23.184 48.441 1.00 96.00 870 MET A CA 1
ATOM 6934 C C . MET A 1 870 ? -17.298 -23.667 49.896 1.00 96.00 870 MET A C 1
ATOM 6936 O O . MET A 1 870 ? -16.277 -23.407 50.547 1.00 96.00 870 MET A O 1
ATOM 6940 N N . ARG A 1 871 ? -18.298 -24.418 50.384 1.00 95.00 871 ARG A N 1
ATOM 6941 C CA . ARG A 1 871 ? -18.340 -25.019 51.735 1.00 95.00 871 ARG A CA 1
ATOM 6942 C C . ARG A 1 871 ? -17.630 -26.376 51.830 1.00 95.00 871 ARG A C 1
ATOM 6944 O O . ARG A 1 871 ? -17.380 -26.864 52.933 1.00 95.00 871 ARG A O 1
ATOM 6951 N N . ASN A 1 872 ? -17.286 -26.999 50.703 1.00 92.94 872 ASN A N 1
ATOM 6952 C CA . ASN A 1 872 ? -16.646 -28.308 50.675 1.00 92.94 872 ASN A CA 1
ATOM 6953 C C . ASN A 1 872 ? -15.161 -28.215 51.087 1.00 92.94 872 ASN A C 1
ATOM 6955 O O . ASN A 1 872 ? -14.350 -27.538 50.451 1.00 92.94 872 ASN A O 1
ATOM 6959 N N . LYS A 1 873 ? -14.773 -28.944 52.144 1.00 90.88 873 LYS A N 1
ATOM 6960 C CA . LYS A 1 873 ? -13.388 -28.959 52.657 1.00 90.88 873 LYS A CA 1
ATOM 6961 C C . LYS A 1 873 ? -12.375 -29.508 51.644 1.00 90.88 873 LYS A C 1
ATOM 6963 O O . LYS A 1 873 ? -11.244 -29.028 51.601 1.00 90.88 873 LYS A O 1
ATOM 6968 N N . GLY A 1 874 ? -12.759 -30.511 50.852 1.00 87.12 874 GLY A N 1
ATOM 6969 C CA . GLY A 1 874 ? -11.918 -31.092 49.801 1.00 87.12 874 GLY A CA 1
ATOM 6970 C C . GLY A 1 874 ? -11.651 -30.094 48.676 1.00 87.12 874 GLY A C 1
ATOM 6971 O O . GLY A 1 874 ? -10.499 -29.896 48.295 1.00 87.12 874 GLY A O 1
ATOM 6972 N N . PHE A 1 875 ? -12.692 -29.385 48.228 1.00 88.88 875 PHE A N 1
ATOM 6973 C CA . PHE A 1 875 ? -12.553 -28.281 47.276 1.00 88.88 875 PHE A CA 1
ATOM 6974 C C . PHE A 1 875 ? -11.651 -27.167 47.823 1.00 88.88 875 PHE A C 1
ATOM 6976 O O . PHE A 1 875 ? -10.753 -26.715 47.122 1.00 88.88 875 PHE A O 1
ATOM 6983 N N . GLY A 1 876 ? -11.812 -26.780 49.094 1.00 91.56 876 GLY A N 1
ATOM 6984 C CA . GLY A 1 876 ? -10.933 -25.800 49.743 1.00 91.56 876 GLY A CA 1
ATOM 6985 C C . GLY A 1 876 ? -9.451 -26.194 49.703 1.00 91.56 876 GLY A C 1
ATOM 6986 O O . GLY A 1 876 ? -8.615 -25.376 49.334 1.00 91.56 876 GLY A O 1
ATOM 6987 N N . LYS A 1 877 ? -9.124 -27.459 50.002 1.00 88.94 877 LYS A N 1
ATOM 6988 C CA . LYS A 1 877 ? -7.745 -27.972 49.903 1.00 88.94 877 LYS A CA 1
ATOM 6989 C C . LYS A 1 877 ? -7.220 -27.969 48.472 1.00 88.94 877 LYS A C 1
ATOM 6991 O O . LYS A 1 877 ? -6.063 -27.617 48.253 1.00 88.94 877 LYS A O 1
ATOM 6996 N N . LEU A 1 878 ? -8.054 -28.366 47.509 1.00 85.75 878 LEU A N 1
ATOM 6997 C CA . LEU A 1 878 ? -7.686 -28.326 46.097 1.00 85.75 878 LEU A CA 1
ATOM 6998 C C . LEU A 1 878 ? -7.389 -26.893 45.657 1.00 85.75 878 LEU A C 1
ATOM 7000 O O . LEU A 1 878 ? -6.368 -26.666 45.015 1.00 85.75 878 LEU A O 1
ATOM 7004 N N . PHE A 1 879 ? -8.253 -25.946 46.024 1.00 91.25 879 PHE A N 1
ATOM 7005 C CA . PHE A 1 879 ? -8.054 -24.534 45.741 1.00 91.25 879 PHE A CA 1
ATOM 7006 C C . PHE A 1 879 ? -6.712 -24.057 46.296 1.00 91.25 879 PHE A C 1
ATOM 7008 O O . PHE A 1 879 ? -5.875 -23.626 45.519 1.00 91.25 879 PHE A O 1
ATOM 7015 N N . THR A 1 880 ? -6.438 -24.234 47.593 1.00 91.81 880 THR A N 1
ATOM 7016 C CA . THR A 1 880 ? -5.156 -23.820 48.191 1.00 91.81 880 THR A CA 1
ATOM 7017 C C . THR A 1 880 ? -3.952 -24.452 47.492 1.00 91.81 880 THR A C 1
ATOM 7019 O O . THR A 1 880 ? -2.957 -23.773 47.269 1.00 91.81 880 THR A O 1
ATOM 7022 N N . LYS A 1 881 ? -4.044 -25.731 47.101 1.00 89.00 881 LYS A N 1
ATOM 7023 C CA . LYS A 1 881 ? -2.959 -26.439 46.406 1.00 89.00 881 LYS A CA 1
ATOM 7024 C C . LYS A 1 881 ? -2.667 -25.878 45.009 1.00 89.00 881 LYS A C 1
ATOM 7026 O O . LYS A 1 881 ? -1.525 -25.947 44.577 1.00 89.00 881 LYS A O 1
ATOM 7031 N N . ASN A 1 882 ? -3.682 -25.379 44.305 1.00 84.88 882 ASN A N 1
ATOM 7032 C CA . ASN A 1 882 ? -3.571 -24.955 42.904 1.00 84.88 882 ASN A CA 1
ATOM 7033 C C . ASN A 1 882 ? -3.765 -23.440 42.721 1.00 84.88 882 ASN A C 1
ATOM 7035 O O . ASN A 1 882 ? -3.784 -22.967 41.589 1.00 84.88 882 ASN A O 1
ATOM 7039 N N . LYS A 1 883 ? -3.932 -22.671 43.804 1.00 88.06 883 LYS A N 1
ATOM 7040 C CA . LYS A 1 883 ? -4.210 -21.229 43.756 1.00 88.06 883 LYS A CA 1
ATOM 7041 C C . LYS A 1 883 ? -3.130 -20.488 42.976 1.00 88.06 883 LYS A C 1
ATOM 7043 O O . LYS A 1 883 ? -3.454 -19.662 42.133 1.00 88.06 883 LYS A O 1
ATOM 7048 N N . ASP A 1 884 ? -1.863 -20.822 43.202 1.00 83.50 884 ASP A N 1
ATOM 7049 C CA . ASP A 1 884 ? -0.767 -20.199 42.466 1.00 83.50 884 ASP A CA 1
ATOM 7050 C C . ASP A 1 884 ? -0.818 -20.558 40.979 1.00 83.50 884 ASP A C 1
ATOM 7052 O O . ASP A 1 884 ? -0.658 -19.675 40.153 1.00 83.50 884 ASP A O 1
ATOM 7056 N N . ASP A 1 885 ? -1.161 -21.793 40.606 1.00 78.50 885 ASP A N 1
ATOM 7057 C CA . ASP A 1 885 ? -1.349 -22.181 39.198 1.00 78.50 885 ASP A CA 1
ATOM 7058 C C . ASP A 1 885 ? -2.531 -21.465 38.528 1.00 78.50 885 ASP A C 1
ATOM 7060 O O . ASP A 1 885 ? -2.513 -21.243 37.314 1.00 78.50 885 ASP A O 1
ATOM 7064 N N . MET A 1 886 ? -3.538 -21.074 39.316 1.00 74.50 886 MET A N 1
ATOM 7065 C CA . MET A 1 886 ? -4.644 -20.214 38.880 1.00 74.50 886 MET A CA 1
ATOM 7066 C C . MET A 1 886 ? -4.215 -18.746 38.750 1.00 74.50 886 MET A C 1
ATOM 7068 O O . MET A 1 886 ? -4.775 -18.031 37.925 1.00 74.50 886 MET A O 1
ATOM 7072 N N . LEU A 1 887 ? -3.215 -18.314 39.527 1.00 72.50 887 LEU A N 1
ATOM 7073 C CA . LEU A 1 887 ? -2.583 -16.992 39.454 1.00 72.50 887 LEU A CA 1
ATOM 7074 C C . LEU A 1 887 ? -1.441 -16.923 38.422 1.00 72.50 887 LEU A C 1
ATOM 7076 O O . LEU A 1 887 ? -1.032 -15.825 38.043 1.00 72.50 887 LEU A O 1
ATOM 7080 N N . ILE A 1 888 ? -0.909 -18.063 37.949 1.00 52.44 888 ILE A N 1
ATOM 7081 C CA . ILE A 1 888 ? 0.129 -18.161 36.908 1.00 52.44 888 ILE A CA 1
ATOM 7082 C C . ILE A 1 888 ? -0.499 -17.872 35.528 1.00 52.44 888 ILE A C 1
ATOM 7084 O O . ILE A 1 888 ? -0.508 -18.663 34.591 1.00 52.44 888 ILE A O 1
ATOM 7088 N N . THR A 1 889 ? -0.968 -16.639 35.391 1.00 51.25 889 THR A N 1
ATOM 7089 C CA . THR A 1 889 ? -0.808 -15.773 34.220 1.00 51.25 889 THR A CA 1
ATOM 7090 C C . THR A 1 889 ? 0.407 -14.865 34.449 1.00 51.25 889 THR A C 1
ATOM 7092 O O . THR A 1 889 ? 0.346 -13.651 34.278 1.00 51.25 889 THR A O 1
ATOM 7095 N N . LYS A 1 890 ? 1.538 -15.439 34.894 1.00 38.12 890 LYS A N 1
ATOM 7096 C CA . LYS A 1 890 ? 2.794 -14.695 35.080 1.00 38.12 890 LYS A CA 1
ATOM 7097 C C . LYS A 1 890 ? 3.316 -14.225 33.721 1.00 38.12 890 LYS A C 1
ATOM 7099 O O . LYS A 1 890 ? 3.951 -14.980 32.990 1.00 38.12 890 LYS A O 1
ATOM 7104 N N . GLY A 1 891 ? 3.013 -12.970 33.414 1.00 41.53 891 GLY A N 1
ATOM 7105 C CA . GLY A 1 891 ? 3.510 -12.214 32.275 1.00 41.53 891 GLY A CA 1
ATOM 7106 C C . GLY A 1 891 ? 2.408 -11.339 31.691 1.00 41.53 891 GLY A C 1
ATOM 7107 O O . GLY A 1 891 ? 1.474 -11.862 31.082 1.00 41.53 891 GLY A O 1
ATOM 7108 N N . CYS A 1 892 ? 2.552 -10.014 31.813 1.00 41.28 892 CYS A N 1
ATOM 7109 C CA . CYS A 1 892 ? 1.703 -9.025 31.134 1.00 41.28 892 CYS A CA 1
ATOM 7110 C C . CYS A 1 892 ? 1.519 -9.328 29.631 1.00 41.28 892 CYS A C 1
ATOM 7112 O O . CYS A 1 892 ? 0.507 -8.964 29.041 1.00 41.28 892 CYS A O 1
ATOM 7114 N N . GLU A 1 893 ? 2.458 -10.057 29.021 1.00 39.44 893 GLU A N 1
ATOM 7115 C CA . GLU A 1 893 ? 2.454 -10.454 27.610 1.00 39.44 893 GLU A CA 1
ATOM 7116 C C . GLU A 1 893 ? 1.382 -11.492 27.221 1.00 39.44 893 GLU A C 1
ATOM 7118 O O . GLU A 1 893 ? 1.064 -11.604 26.039 1.00 39.44 893 GLU A O 1
ATOM 7123 N N . LYS A 1 894 ? 0.796 -12.242 28.170 1.00 41.78 894 LYS A N 1
ATOM 7124 C CA . LYS A 1 894 ? -0.232 -13.272 27.883 1.00 41.78 894 LYS A CA 1
ATOM 7125 C C . LYS A 1 894 ? -1.641 -12.930 28.383 1.00 41.78 894 LYS A C 1
ATOM 7127 O O . LYS A 1 894 ? -2.551 -13.737 28.223 1.00 41.78 894 LYS A O 1
ATOM 7132 N N . LEU A 1 895 ? -1.849 -11.726 28.918 1.00 42.19 895 LEU A N 1
ATOM 7133 C CA . LEU A 1 895 ? -3.145 -11.246 29.432 1.00 42.19 895 LEU A CA 1
ATOM 7134 C C . LEU A 1 895 ? -4.140 -10.818 28.329 1.00 42.19 895 LEU A C 1
ATOM 7136 O O . LEU A 1 895 ? -5.186 -10.238 28.625 1.00 42.19 895 LEU A O 1
ATOM 7140 N N . SER A 1 896 ? -3.856 -11.104 27.050 1.00 42.28 896 SER A N 1
ATOM 7141 C CA . SER A 1 896 ? -4.738 -10.768 25.915 1.00 42.28 896 SER A CA 1
ATOM 7142 C C . SER A 1 896 ? -6.055 -11.552 25.904 1.00 42.28 896 SER A C 1
ATOM 7144 O O . SER A 1 896 ? -6.943 -11.271 25.101 1.00 42.28 896 SER A O 1
ATOM 7146 N N . THR A 1 897 ? -6.232 -12.496 26.821 1.00 45.06 897 THR A N 1
ATOM 7147 C CA . THR A 1 897 ? -7.522 -13.067 27.196 1.00 45.06 897 THR A CA 1
ATOM 7148 C C . THR A 1 897 ? -7.608 -13.001 28.716 1.00 45.06 897 THR A C 1
ATOM 7150 O O . THR A 1 897 ? -6.596 -13.194 29.388 1.00 45.06 897 THR A O 1
ATOM 7153 N N . VAL A 1 898 ? -8.787 -12.711 29.280 1.00 45.78 898 VAL A N 1
ATOM 7154 C CA . VAL A 1 898 ? -9.062 -13.145 30.659 1.00 45.78 898 VAL A CA 1
ATOM 7155 C C . VAL A 1 898 ? -8.842 -14.648 30.589 1.00 45.78 898 VAL A C 1
ATOM 7157 O O . VAL A 1 898 ? -9.613 -15.328 29.914 1.00 45.78 898 VAL A O 1
ATOM 7160 N N . ALA A 1 899 ? -7.698 -15.124 31.078 1.00 45.47 899 ALA A N 1
ATOM 7161 C CA . ALA A 1 899 ? -7.223 -16.468 30.800 1.00 45.47 899 ALA A CA 1
ATOM 7162 C C . ALA A 1 899 ? -8.027 -17.440 31.657 1.00 45.47 899 ALA A C 1
ATOM 7164 O O . ALA A 1 899 ? -7.542 -17.964 32.655 1.00 45.47 899 ALA A O 1
ATOM 7165 N N . ILE A 1 900 ? -9.284 -17.651 31.270 1.00 52.62 900 ILE A N 1
ATOM 7166 C CA . ILE A 1 900 ? -10.099 -18.746 31.762 1.00 52.62 900 ILE A CA 1
ATOM 7167 C C . ILE A 1 900 ? -9.284 -20.006 31.444 1.00 52.62 900 ILE A C 1
ATOM 7169 O O . ILE A 1 900 ? -8.916 -20.205 30.279 1.00 52.62 900 ILE A O 1
ATOM 7173 N N . PRO A 1 901 ? -8.909 -20.819 32.450 1.00 54.38 901 PRO A N 1
ATOM 7174 C CA . PRO A 1 901 ? -8.137 -22.031 32.222 1.00 54.38 901 PRO A CA 1
ATOM 7175 C C . PRO A 1 901 ? -8.742 -22.846 31.077 1.00 54.38 901 PRO A C 1
ATOM 7177 O O . PRO A 1 901 ? -9.949 -23.079 31.059 1.00 54.38 901 PRO A O 1
ATOM 7180 N N . THR A 1 902 ? -7.914 -23.267 30.117 1.00 57.09 902 THR A N 1
ATOM 7181 C CA . THR A 1 902 ? -8.381 -24.076 28.984 1.00 57.09 902 THR A CA 1
ATOM 7182 C C . THR A 1 902 ? -9.050 -25.357 29.482 1.00 57.09 902 THR A C 1
ATOM 7184 O O . THR A 1 902 ? -8.682 -25.885 30.535 1.00 57.09 902 THR A O 1
ATOM 7187 N N . PHE A 1 903 ? -9.999 -25.887 28.708 1.00 52.69 903 PHE A N 1
ATOM 7188 C CA . PHE A 1 903 ? -10.751 -27.109 29.021 1.00 52.69 903 PHE A CA 1
ATOM 7189 C C . PHE A 1 903 ? -9.856 -28.259 29.534 1.00 52.69 903 PHE A C 1
ATOM 7191 O O . PHE A 1 903 ? -10.161 -28.901 30.538 1.00 52.69 903 PHE A O 1
ATOM 7198 N N . ASN A 1 904 ? -8.664 -28.427 28.945 1.00 59.00 904 ASN A N 1
ATOM 7199 C CA . ASN A 1 904 ? -7.672 -29.423 29.370 1.00 59.00 904 ASN A CA 1
ATOM 7200 C C . ASN A 1 904 ? -7.145 -29.202 30.799 1.00 59.00 904 ASN A C 1
ATOM 7202 O O . ASN A 1 904 ? -6.979 -30.163 31.550 1.00 59.00 904 ASN A O 1
ATOM 7206 N N . LYS A 1 905 ? -6.903 -27.951 31.215 1.00 66.69 905 LYS A N 1
ATOM 7207 C CA . LYS A 1 905 ? -6.518 -27.647 32.605 1.00 66.69 905 LYS A CA 1
ATOM 7208 C C . LYS A 1 905 ? -7.670 -27.933 33.569 1.00 66.69 905 LYS A C 1
ATOM 7210 O O . LYS A 1 905 ? -7.432 -28.478 34.646 1.00 66.69 905 LYS A O 1
ATOM 7215 N N . VAL A 1 906 ? -8.907 -27.626 33.175 1.00 63.19 906 VAL A N 1
ATOM 7216 C CA . VAL A 1 906 ? -10.108 -27.921 33.976 1.00 63.19 906 VAL A CA 1
ATOM 7217 C C . VAL A 1 906 ? -10.308 -29.434 34.136 1.00 63.19 906 VAL A C 1
ATOM 7219 O O . VAL A 1 906 ? -10.593 -29.900 35.237 1.00 63.19 906 VAL A O 1
ATOM 7222 N N . SER A 1 907 ? -10.066 -30.230 33.092 1.00 64.44 907 SER A N 1
ATOM 7223 C CA . SER A 1 907 ? -10.110 -31.703 33.142 1.00 64.44 907 SER A CA 1
ATOM 7224 C C . SER A 1 907 ? -9.096 -32.305 34.140 1.00 64.44 907 SER A C 1
ATOM 7226 O O . SER A 1 907 ? -9.420 -33.176 34.957 1.00 64.44 907 SER A O 1
ATOM 7228 N N . ILE A 1 908 ? -7.869 -31.774 34.173 1.00 71.12 908 ILE A N 1
ATOM 7229 C CA . ILE A 1 908 ? -6.845 -32.202 35.144 1.00 71.12 908 ILE A CA 1
ATOM 7230 C C . ILE A 1 908 ? -7.254 -31.818 36.576 1.00 71.12 908 ILE A C 1
ATOM 7232 O O . ILE A 1 908 ? -7.158 -32.628 37.505 1.00 71.12 908 ILE A O 1
ATOM 7236 N N . LEU A 1 909 ? -7.744 -30.591 36.768 1.00 68.94 909 LEU A N 1
ATOM 7237 C CA . LEU A 1 909 ? -8.164 -30.091 38.077 1.00 68.94 909 LEU A CA 1
ATOM 7238 C C . LEU A 1 909 ? -9.409 -30.818 38.612 1.00 68.94 909 LEU A C 1
ATOM 7240 O O . LEU A 1 909 ? -9.454 -31.140 39.799 1.00 68.94 909 LEU A O 1
ATOM 7244 N N . THR A 1 910 ? -10.379 -31.145 37.752 1.00 68.62 910 THR A N 1
ATOM 7245 C CA . THR A 1 910 ? -11.575 -31.932 38.115 1.00 68.62 910 THR A CA 1
ATOM 7246 C C . THR A 1 910 ? -11.208 -33.346 38.553 1.00 68.62 910 THR A C 1
ATOM 7248 O O . THR A 1 910 ? -11.717 -33.816 39.567 1.00 68.62 910 THR A O 1
ATOM 7251 N N . THR A 1 911 ? -10.260 -34.000 37.880 1.00 72.12 911 THR A N 1
ATOM 7252 C CA . THR A 1 911 ? -9.769 -35.329 38.289 1.00 72.12 911 THR A CA 1
ATOM 7253 C C . THR A 1 911 ? -9.164 -35.293 39.699 1.00 72.12 911 THR A C 1
ATOM 7255 O O . THR A 1 911 ? -9.453 -36.144 40.546 1.00 72.12 911 THR A O 1
ATOM 7258 N N . ASN A 1 912 ? -8.367 -34.264 39.997 1.00 71.81 912 ASN A N 1
ATOM 7259 C CA . ASN A 1 912 ? -7.799 -34.061 41.330 1.00 71.81 912 ASN A CA 1
ATOM 7260 C C . ASN A 1 912 ? -8.873 -33.740 42.385 1.00 71.81 912 ASN A C 1
ATOM 7262 O O . ASN A 1 912 ? -8.781 -34.234 43.512 1.00 71.81 912 ASN A O 1
ATOM 7266 N N . LEU A 1 913 ? -9.903 -32.966 42.019 1.00 70.19 913 LEU A N 1
ATOM 7267 C CA . LEU A 1 913 ? -11.038 -32.648 42.889 1.00 70.19 913 LEU A CA 1
ATOM 7268 C C . LEU A 1 913 ? -11.793 -33.903 43.317 1.00 70.19 913 LEU A C 1
ATOM 7270 O O . LEU A 1 913 ? -12.037 -34.097 44.505 1.00 70.19 913 LEU A O 1
ATOM 7274 N N . VAL A 1 914 ? -12.130 -34.769 42.362 1.00 68.75 914 VAL A N 1
ATOM 7275 C CA . VAL A 1 914 ? -12.860 -36.016 42.618 1.00 68.75 914 VAL A CA 1
ATOM 7276 C C . VAL A 1 914 ? -12.106 -36.904 43.585 1.00 68.75 914 VAL A C 1
ATOM 7278 O O . VAL A 1 914 ? -12.697 -37.442 44.520 1.00 68.75 914 VAL A O 1
ATOM 7281 N N . ASN A 1 915 ? -10.795 -37.028 43.395 1.00 71.75 915 ASN A N 1
ATOM 7282 C CA . ASN A 1 915 ? -9.957 -37.833 44.269 1.00 71.75 915 ASN A CA 1
ATOM 7283 C C . ASN A 1 915 ? -9.937 -37.284 45.702 1.00 71.75 915 ASN A C 1
ATOM 7285 O O . ASN A 1 915 ? -10.023 -38.065 46.648 1.00 71.75 915 ASN A O 1
ATOM 7289 N N . GLU A 1 916 ? -9.887 -35.963 45.890 1.00 72.12 916 GLU A N 1
ATOM 7290 C CA . GLU A 1 916 ? -9.951 -35.359 47.227 1.00 72.12 916 GLU A CA 1
ATOM 7291 C C . GLU A 1 916 ? -11.351 -35.404 47.853 1.00 72.12 916 GLU A C 1
ATOM 7293 O O . GLU A 1 916 ? -11.461 -35.666 49.050 1.00 72.12 916 GLU A O 1
ATOM 7298 N N . ILE A 1 917 ? -12.426 -35.233 47.074 1.00 67.25 917 ILE A N 1
ATOM 7299 C CA . ILE A 1 917 ? -13.804 -35.392 47.569 1.00 67.25 917 ILE A CA 1
ATOM 7300 C C . ILE A 1 917 ? -14.041 -36.841 48.007 1.00 67.25 917 ILE A C 1
ATOM 7302 O O . ILE A 1 917 ? -14.520 -37.064 49.118 1.00 67.25 917 ILE A O 1
ATOM 7306 N N . LYS A 1 918 ? -13.643 -37.827 47.190 1.00 69.62 918 LYS A N 1
ATOM 7307 C CA . LYS A 1 918 ? -13.746 -39.255 47.532 1.00 69.62 918 LYS A CA 1
ATOM 7308 C C . LYS A 1 918 ? -12.944 -39.587 48.788 1.00 69.62 918 LYS A C 1
ATOM 7310 O O . LYS A 1 918 ? -13.473 -40.222 49.694 1.00 69.62 918 LYS A O 1
ATOM 7315 N N . ARG A 1 919 ? -11.702 -39.099 48.901 1.00 71.81 919 ARG A N 1
ATOM 7316 C CA . ARG A 1 919 ? -10.880 -39.266 50.116 1.00 71.81 919 ARG A CA 1
ATOM 7317 C C . ARG A 1 919 ? -11.503 -38.592 51.338 1.00 71.81 919 ARG A C 1
ATOM 7319 O O . ARG A 1 919 ? -11.418 -39.142 52.431 1.00 71.81 919 ARG A O 1
ATOM 7326 N N . GLY A 1 920 ? -12.102 -37.415 51.173 1.00 67.69 920 GLY A N 1
ATOM 7327 C CA . GLY A 1 920 ? -12.786 -36.685 52.240 1.00 67.69 920 GLY A CA 1
ATOM 7328 C C . GLY A 1 920 ? -14.016 -37.429 52.753 1.00 67.69 920 GLY A C 1
ATOM 7329 O O . GLY A 1 920 ? -14.119 -37.657 53.956 1.00 67.69 920 GLY A O 1
ATOM 7330 N N . ALA A 1 921 ? -14.885 -37.874 51.841 1.00 64.81 921 ALA A N 1
ATOM 7331 C CA . ALA A 1 921 ? -16.059 -38.679 52.163 1.00 64.81 921 ALA A CA 1
ATOM 7332 C C . ALA A 1 921 ? -15.656 -39.982 52.863 1.00 64.81 921 ALA A C 1
ATOM 7334 O O . ALA A 1 921 ? -16.152 -40.258 53.948 1.00 64.81 921 ALA A O 1
ATOM 7335 N N . GLN A 1 922 ? -14.669 -40.710 52.325 1.00 70.69 922 GLN A N 1
ATOM 7336 C CA . GLN A 1 922 ? -14.133 -41.929 52.939 1.00 70.69 922 GLN A CA 1
ATOM 7337 C C . GLN A 1 922 ? -13.620 -41.678 54.367 1.00 70.69 922 GLN A C 1
ATOM 7339 O O . GLN A 1 922 ? -13.883 -42.470 55.266 1.00 70.69 922 GLN A O 1
ATOM 7344 N N . ARG A 1 923 ? -12.907 -40.567 54.603 1.00 72.62 923 ARG A N 1
ATOM 7345 C CA . ARG A 1 923 ? -12.417 -40.195 55.941 1.00 72.62 923 ARG A CA 1
ATOM 7346 C C . ARG A 1 923 ? -13.550 -39.845 56.901 1.00 72.62 923 ARG A C 1
ATOM 7348 O O . ARG A 1 923 ? -13.458 -40.209 58.064 1.00 72.62 923 ARG A O 1
ATOM 7355 N N . GLU A 1 924 ? -14.606 -39.170 56.448 1.00 66.31 924 GLU A N 1
ATOM 7356 C CA . GLU A 1 924 ? -15.791 -38.913 57.278 1.00 66.31 924 GLU A CA 1
ATOM 7357 C C . GLU A 1 924 ? -16.570 -40.192 57.587 1.00 66.31 924 GLU A C 1
ATOM 7359 O O . GLU A 1 924 ? -17.023 -40.365 58.716 1.00 66.31 924 GLU A O 1
ATOM 7364 N N . THR A 1 925 ? -16.703 -41.107 56.623 1.00 71.31 925 THR A N 1
ATOM 7365 C CA . THR A 1 925 ? -17.321 -42.416 56.856 1.00 71.31 925 THR A CA 1
ATOM 7366 C C . THR A 1 925 ? -16.494 -43.232 57.849 1.00 71.31 925 THR A C 1
ATOM 7368 O O . THR A 1 925 ? -17.052 -43.756 58.808 1.00 71.31 925 THR A O 1
ATOM 7371 N N . ASN A 1 926 ? -15.168 -43.264 57.692 1.00 71.94 926 ASN A N 1
ATOM 7372 C CA . ASN A 1 926 ? -14.268 -43.942 58.624 1.00 71.94 926 ASN A CA 1
ATOM 7373 C C . ASN A 1 926 ? -14.306 -43.300 60.019 1.00 71.94 926 ASN A C 1
ATOM 7375 O O . ASN A 1 926 ? -14.411 -44.018 61.002 1.00 71.94 926 ASN A O 1
ATOM 7379 N N . ALA A 1 927 ? -14.333 -41.968 60.125 1.00 69.31 927 ALA A N 1
ATOM 7380 C CA . ALA A 1 927 ? -14.452 -41.272 61.410 1.00 69.31 927 ALA A CA 1
ATOM 7381 C C . ALA A 1 927 ? -15.818 -41.492 62.089 1.00 69.31 927 ALA A C 1
ATOM 7383 O O . ALA A 1 927 ? -15.904 -41.496 63.317 1.00 69.31 927 ALA A O 1
ATOM 7384 N N . LYS A 1 928 ? -16.895 -41.681 61.313 1.00 73.06 928 LYS A N 1
ATOM 7385 C CA . LYS A 1 928 ? -18.209 -42.096 61.835 1.00 73.06 928 LYS A CA 1
ATOM 7386 C C . LYS A 1 928 ? -18.220 -43.563 62.276 1.00 73.06 928 LYS A C 1
ATOM 7388 O O . LYS A 1 928 ? -18.922 -43.876 63.227 1.00 73.06 928 LYS A O 1
ATOM 7393 N N . MET A 1 929 ? -17.445 -44.436 61.626 1.00 71.81 929 MET A N 1
ATOM 7394 C CA . MET A 1 929 ? -17.283 -45.838 62.034 1.00 71.81 929 MET A CA 1
ATOM 7395 C C . MET A 1 929 ? -16.358 -46.004 63.253 1.00 71.81 929 MET A C 1
ATOM 7397 O O . MET A 1 929 ? -16.621 -46.856 64.094 1.00 71.81 929 MET A O 1
ATOM 7401 N N . GLU A 1 930 ? -15.318 -45.176 63.394 1.00 69.25 930 GLU A N 1
ATOM 7402 C CA . GLU A 1 930 ? -14.418 -45.173 64.561 1.00 69.25 930 GLU A CA 1
ATOM 7403 C C . GLU A 1 930 ? -15.082 -44.589 65.817 1.00 69.25 930 GLU A C 1
ATOM 7405 O O . GLU A 1 930 ? -14.761 -44.995 66.932 1.00 69.25 930 GLU A O 1
ATOM 7410 N N . LYS A 1 931 ? -16.064 -43.690 65.664 1.00 61.12 931 LYS A N 1
ATOM 7411 C CA . LYS A 1 931 ? -16.948 -43.243 66.754 1.00 61.12 931 LYS A CA 1
ATOM 7412 C C . LYS A 1 931 ? -18.123 -44.206 66.961 1.00 61.12 931 LYS A C 1
ATOM 7414 O O . LYS A 1 931 ? -19.270 -43.763 66.948 1.00 61.12 931 LYS A O 1
ATOM 7419 N N . GLY A 1 932 ? -17.838 -45.502 67.116 1.00 51.84 932 GLY A N 1
ATOM 7420 C CA . GLY A 1 932 ? -18.844 -46.541 67.371 1.00 51.84 932 GLY A CA 1
ATOM 7421 C C . GLY A 1 932 ? -19.882 -46.127 68.430 1.00 51.84 932 GLY A C 1
ATOM 7422 O O . GLY A 1 932 ? -19.605 -45.235 69.236 1.00 51.84 932 GLY A O 1
ATOM 7423 N N . PRO A 1 933 ? -21.089 -46.728 68.416 1.00 49.19 933 PRO A N 1
ATOM 7424 C CA . PRO A 1 933 ? -22.190 -46.300 69.272 1.00 49.19 933 PRO A CA 1
ATOM 7425 C C . PRO A 1 933 ? -21.719 -46.258 70.726 1.00 49.19 933 PRO A C 1
ATOM 7427 O O . PRO A 1 933 ? -21.278 -47.268 71.270 1.00 49.19 933 PRO A O 1
ATOM 7430 N N . VAL A 1 934 ? -21.767 -45.066 71.323 1.00 47.78 934 VAL A N 1
ATOM 7431 C CA . VAL A 1 934 ? -21.515 -44.889 72.751 1.00 47.78 934 VAL A CA 1
ATOM 7432 C C . VAL A 1 934 ? -22.637 -45.628 73.473 1.00 47.78 934 VAL A C 1
ATOM 7434 O O . VAL A 1 934 ? -23.793 -45.207 73.398 1.00 47.78 934 VAL A O 1
ATOM 7437 N N . HIS A 1 935 ? -22.285 -46.753 74.092 1.00 40.56 935 HIS A N 1
ATOM 7438 C CA . HIS A 1 935 ? -23.083 -47.410 75.119 1.00 40.56 935 HIS A CA 1
ATOM 7439 C C . HIS A 1 935 ? -22.679 -46.893 76.492 1.00 40.56 935 HIS A C 1
ATOM 7441 O O . HIS A 1 935 ? -21.454 -46.760 76.725 1.00 40.56 935 HIS A O 1
#